Protein 1XKZ (pdb70)

Radius of gyration: 35.28 Å; Cα contacts (8 Å, |Δi|>4): 1956; chains: 4; bounding box: 88×70×101 Å

CATH classification: 3.40.710.10

Secondary structure (DSSP, 8-state):
---PPP-SEEEEE--HHHHTT-EEEEEEEETTTTEEEEESHHHHTSEE--GGGGHHHHHHHHHHTTSS-SS---B-------SSGGGSS-B-HHHHHHTT-HHHHHHHHTTS-HHHHHHHHHHHT-TT---TTSSSTTTTSS--EEHHHHHHHHHHHHH---S-HHHHHHHHHHHEEEE-SSEEEEEEEEEEEETTEEEEEEEEEEEEESS-EEEEEEEEEESS--HHHHHHHHHHHHHHHT--/-----PPP-SEEEEE--HHHHTT-EEEEEEEETTTTEEEEESHHHHT-EE--GGGGHHHHHHHHHHTTSS-SS---B-------SSGGGSS-B-HHHHHHTT-HHHHHHHHTTS-HHHHHHHHHHHT-TT---TTSSSTTSSSS--EEHHHHHHHHHHHHHSS-SS-HHHHHHHHHHHEEEE-SSEEEEEEEEEEEETTEEEEEEEEEEEEESS-EEEEEEEEEESS--HHHHHHHHHHHHHHTT--/-------S-PEEE--HHHHTT-EEEEEEEETTTTEEEEESHHHHTSEE--GGGGHHHHHHHHHHTTSS-SS---B---SPPPSSGGGSS-B-HHHHHHTT-HHHHHHHHTTS-HHHHHHHHHHHT-TT---TTSSSTTSSSS--EEHHHHHHHHHHHHHS--SS-HHHHHHHHHHHEEEE-SSEEEEEEEEEEEETTEEEEEEEEEEEEESS-EEEEEEEEEESS--HHHHHHHHHHHHHHTTSSS--/---PPP-SEEEEE--HHHHTT-EEEEEEEETTTTEEEEESTTGGGSEE--GGGGHHHHHHHHHHTTSS-SS---B---SPPPSSGGGSS-B-HHHHHHTT-HHHHHHHHTTS-HHHHHHHHHHHT-TT---TTSSSTTSSSS--EEHHHHHHHHHHHHH---S-HHHHHHHHHHHEEEE-SSEEEEEEEEEEEETTEEEEEEEEEEEEESS-EEEEEEEEEESS--HHHHHHHHHHHHHHTT--

InterPro domains:
  IPR001460 Penicillin-binding protein, transpeptidase [PF00905] (367-576)
  IPR008756 Peptidase M56 [PF05569] (4-298)
  IPR012338 Beta-lactamase/transpeptidase-like [G3DSA:3.40.710.10] (331-585)
  IPR012338 Beta-lactamase/transpeptidase-like [SSF56601] (346-579)
  IPR052173 Beta-lactam antibiotic response regulator [PTHR34978] (4-324)

Sequence (983 aa):
NYKKPLHNDYQILDKSKIFGSNSGSFVMYSMKKDKYYIYNEKESRKRYSPNSTYKIYLAMFGLDRHIINDENSRMSWNHKHYPFDAWNKEQDLNTAMQNSVNWYFERISDQIPKNYTATQLKQLNYGNKNLGSYKSYWMEDSLKISNLEQVIVFKNMMEQNHFSKKAKNQLSSSLLIKKNEKYELYGKTGTGIVNGKYNNGWFVGYVITNHDKYYFATHLSDGKPSGKNAELISEKILKEMGVLDYNYKKPLHNDYQILDKSKIFGSNSGSFVMYSMKKDKYYIYNEKESRKRYSPNSTYKIYLAMFGLDRHIINDENSRMSWNHKHYPFDAWNKEQDLNTAMQNSVNWYFERISDQIPKNYTATQLKQLNYGNKNLGSYKSYWMEDSLKISNLEQVIVFKNMMEQNNHFSKKAKNQLSSSLLIKKNEKYELYGKTGTGIVNGKYNNGWFVGYVITNHDKYYFATHLSDGKPSGKNAELISEKILKEMGVLNYKKPLHNDYQILDKSKIFGSNSGSFVMYSMKKDKYYIYNEKESRKRYSPNSTYKIYLAMFGLDRHIINDENSRMSWNHKHYPFDAWNKEQDLNTAMQNSVNWYFERISDQIPKNYTATQLKQLNYGNKNLGSYKSYWMEDSLKISNLEQVIVFKNMMEQNNHFSKKAKNQLSSSLLIKKNEKYELYGKTGTGIVNGKYNNGWFVGYVITNHDKYYFATHLSDGKPSGKNAELISEKILKEMGVLNGQNYKKPLHNDYQILDKSKIFGSNSGSFVMYSMKKDKYYIYNEKESRKRYSPNSTYKIYLAMFGLDRHIINDENSRMSWNHKHYPFDAWNKEQDLNTAMQNSVNWYFERISDQIPKNYTATQLKQLNYGNKNLGSYKSYWMEDSLKISNLEQVIVFKNMMEQNHFSKKAKNQLSSSLLIKKNEKYELYGKTGTGIVNGKYNNGWFVGYVITNHDKYYFATHLSDGKPSGKNAELISEKILKEMGVL

B-factor: mean 21.45, std 8.07, range [6.45, 53.07]

Solvent-accessible surface area: 41330 Å² total; per-residue (Å²): 104,39,92,50,90,35,163,56,58,135,81,81,23,116,40,49,97,60,4,49,104,27,44,3,1,0,0,4,11,0,68,78,135,74,62,3,15,12,30,56,60,86,25,1,60,31,61,61,4,0,3,11,0,0,1,0,0,1,1,0,0,0,21,60,93,80,56,6,45,93,89,93,18,62,24,76,61,93,139,46,161,41,114,116,87,32,28,30,113,70,6,54,2,71,56,0,5,129,57,24,0,34,14,0,0,58,81,0,6,124,84,7,68,51,73,39,1,56,83,24,1,62,84,20,62,0,4,50,107,73,24,50,100,54,75,51,1,4,57,70,72,21,0,86,0,0,1,0,4,0,1,27,4,0,33,56,2,20,65,77,88,97,17,57,86,55,10,33,59,38,0,22,63,8,0,27,59,70,34,53,103,40,31,35,16,20,3,6,37,1,60,4,112,49,122,69,59,120,58,4,0,0,3,1,0,2,4,58,24,115,166,20,53,31,0,0,0,0,3,0,44,46,59,42,5,9,0,75,53,0,51,58,10,0,50,44,0,7,64,67,53,63,6,65,128,186,86,36,88,47,121,42,104,45,57,95,71,134,19,94,26,60,102,31,2,55,98,34,54,3,1,0,0,3,12,0,66,76,124,71,45,5,21,0,35,60,53,85,45,0,33,17,46,55,5,0,5,10,0,0,1,0,0,2,0,0,0,0,10,35,90,135,57,4,60,83,94,91,13,69,20,71,63,90,142,46,156,40,107,118,85,33,34,30,111,74,6,54,2,78,54,0,6,119,54,26,0,32,13,0,0,58,70,0,10,124,81,6,62,104,72,33,1,48,86,11,0,53,77,19,102,0,7,42,104,68,10,37,97,48,72,48,2,5,60,80,67,22,0,75,0,0,2,0,4,0,1,28,1,0,31,35,0,23,62,97,61,24,39,8,26,75,60,7,28,95,34,0,15,64,8,1,20,61,19,36,42,104,50,54,38,20,20,3,7,39,2,62,10,78,54,117,88,58,127,63,11,0,0,3,0,0,8,1,60,21,122,170,18,52,30,1,1,0,0,1,0,36,48,58,44,6,10,0,75,54,0,49,43,6,0,49,117,0,3,62,110,52,65,13,57,104,32,92,48,98,37,172,30,101,82,81,124,22,111,24,58,95,62,3,52,101,31,55,3,0,0,0,3,15,1,64,79,59,90,71,12,33,0,32,57,45,85,42,0,45,30,58,55,3,0,2,10,0,0,1,0,0,0,0,0,0,0,12,37,63,134,28,5,64,39,72,92,14,64,19,79,64,76,143,134,154,42,127,35,91,38,42,30,106,58,6,56,2,70,43,0,5,126,53,25,0,36,13,0,0,56,72,0,8,104,53,0,5,99,86,24,0,49,64,6,0,55,114,18,91,0,1,50,83,71,10,38,82,42,160,52,0,4,52,78,66,24,0,81,0,0,2,0,4,0,1,29,2,1,20,42,2,24,63,99,90,59,99,11,47,39,28,7,24,93,35,0,14,62,8,1,23,67,81,31,27,114,92,17,37,14,18,3,7,39,1,60,5,73,52,118,85,60,124,54,4,0,0,3,1,0,8,0,54,10,95,86,22,53,23,0,1,0,0,1,0,34,89,49,45,4,9,0,66,40,0,49,119,12,0,41,38,0,0,56,111,51,20,3,21,105,23,116,106,40,88,52,119,38,113,44,88,96,82,93,20,110,26,58,96,56,4,56,103,26,54,1,1,0,0,4,11,0,65,79,134,68,28,5,23,2,32,58,62,87,42,0,40,26,70,57,10,0,5,11,0,0,1,0,0,1,0,0,0,0,12,39,111,152,53,5,67,57,83,94,14,52,18,76,65,88,143,46,157,42,102,114,83,35,30,30,117,115,4,57,1,68,55,0,5,128,54,26,0,34,13,0,0,56,76,0,9,126,93,6,65,103,121,33,0,46,83,12,0,54,80,22,95,0,7,50,101,68,11,36,70,45,154,49,1,3,59,81,66,24,0,91,0,0,1,0,5,0,1,26,4,1,29,38,4,23,69,130,80,112,12,59,50,28,9,27,88,30,0,13,60,8,0,22,58,67,35,42,107,52,25,36,2,20,3,7,38,2,60,10,118,55,120,70,63,112,70,10,0,0,1,0,0,8,0,57,22,116,164,21,54,29,1,1,0,0,0,0,39,47,57,45,4,9,0,64,40,0,36,114,12,0,45,41,0,0,54,108,52,66,12,56

Nearest PDB structures (foldseek):
  1xa1-assembly2_B  TM=1.000E+00  e=5.204E-51  Staphylococcus aureus
  3uy6-assembly2_B  TM=9.996E-01  e=7.225E-50  Staphylococcus aureus
  3q7v-assembly2_B  TM=9.997E-01  e=5.857E-49  Staphylococcus aureus
  1xa7-assembly2_B  TM=9.936E-01  e=1.064E-46  Staphylococcus aureus
  8exs-assembly1_A  TM=9.750E-01  e=1.433E-44  Staphylococcus aureus

Foldseek 3Di:
DADDDDPFAEAEDALVVLCDLFDAWKWKAWPVRRYIYIYPVPRLRDKFQPALQCLLVLLLVCDLVVVAHDVGQKDADPQDDDPDPLLRGIDGLQSCQVVVNPVSSLVSQVVDDPVVLLVVCVVLVQAPSFCDPVHSCSARHGGIHGQNSLQSSVCCDLPPDPGDPSSSVVSQVSQWDDDDPFKTWGWGWHWHDDPRATAKIKIWTWMDGPPTIMTMMIITGDRRRHPVSRVVSVVVVCVVVVVD/DDWADDDDPFAEAEDALCVLCPQFDWKKWKAWPVRRYIYIYPVVRLGGKFQPALLCLLVLLLVCDLVPVAAPVGQKDAAPQDDDPDPLLRGIDGLLSCQVVVNVVSSQVSQVVDDPVVLLVVCVVLVQAPSFCDVVHSCSARHGGIHGQNSLQVSVCCVQPPPDDRDPRSSVVSQVSQWDDDDQFKTWGWGWHWHDDPRATAKIKIWTWMDGPVTIMTMMIITGDDRRYSVSSVVSVVVVCVVVVND/DADDDDPAPAAEDALCVLCPLFDAKKWKAWPVVRHIYIYPVVRLRDKFQPALQCLLVLLLVCDLVPVAHDVGQKDAAPQDDDPDPLLRGIDGLLSCQVVVNPVSSQVSLVPDDPVVLLVVCVVLVQAPSFCDVVHSCRARHGGIHGQNSLQVSVCCVQPDPDPRDPRSSVVSQVSQWDDDDLFKTWGWGWHWHADPRATAKIKIWTWMDGPPIIMTMMIITGDDRRYSVSRVVSVVVVCVVVPVRVSD/DADDDDPDAEEEDALCVLCDLFDWKKWKAWPVRRYIYIYPVVRLFDKFQPQLQCLLVLLLQCDVVVVAHPVFQKDAAPQDDDPDPLLRGIDGLQSCQVVVNVVSSQVSLVPDDPVVLLVVCVVLVQAPSFCDVVHSCSARHGGIHGQNSLQVSVCCVQPPDPGDPRSSVVSQVSQFDDDDPFKTWGWGWGWHADPRATAKIKIWTWMDGPPTIMTMMIITGDDRRYSVSRVVSVVVVCVVVPND

Organism: Staphylococcus aureus (NCBI:txid1280)

Structure (mmCIF, N/CA/C/O backbone):
data_1XKZ
#
_entry.id   1XKZ
#
_cell.length_a   59.205
_cell.length_b   109.791
_cell.length_c   91.605
_cell.angle_alpha   90.00
_cell.angle_beta   106.13
_cell.angle_gamma   90.00
#
_symmetry.space_group_name_H-M   'P 1 21 1'
#
loop_
_entity.id
_entity.type
_entity.pdbx_description
1 polymer 'Regulatory protein blaR1'
2 non-polymer 'ACYLATED CEFTAZIDIME'
3 non-polymer 'SULFATE ION'
4 non-polymer '4-(2-HYDROXYETHYL)-1-PIPERAZINE ETHANESULFONIC ACID'
5 water water
#
loop_
_atom_site.group_PDB
_atom_site.id
_atom_site.type_symbol
_atom_site.label_atom_id
_atom_site.label_alt_id
_atom_site.label_comp_id
_atom_site.label_asym_id
_atom_site.label_entity_id
_atom_site.label_seq_id
_atom_site.pdbx_PDB_ins_code
_atom_site.Cartn_x
_atom_site.Cartn_y
_atom_site.Cartn_z
_atom_site.occupancy
_atom_site.B_iso_or_equiv
_atom_site.auth_seq_id
_atom_site.auth_comp_id
_atom_site.auth_asym_id
_atom_site.auth_atom_id
_atom_site.pdbx_PDB_model_num
ATOM 1 N N . ASN A 1 8 ? -17.598 8.259 -55.813 1.00 41.13 338 ASN A N 1
ATOM 2 C CA . ASN A 1 8 ? -16.291 8.161 -56.546 1.00 40.17 338 ASN A CA 1
ATOM 3 C C . ASN A 1 8 ? -15.147 9.042 -55.984 1.00 39.34 338 ASN A C 1
ATOM 4 O O . ASN A 1 8 ? -15.383 10.129 -55.437 1.00 39.88 338 ASN A O 1
ATOM 6 N N . TYR A 1 9 ? -13.921 8.498 -56.056 1.00 37.25 339 TYR A N 1
ATOM 7 C CA . TYR A 1 9 ? -12.681 9.152 -55.628 1.00 34.18 339 TYR A CA 1
ATOM 8 C C . TYR A 1 9 ? -12.075 9.812 -56.880 1.00 34.05 339 TYR A C 1
ATOM 9 O O . TYR A 1 9 ? -11.754 9.115 -57.863 1.00 33.32 339 TYR A O 1
ATOM 18 N N . LYS A 1 10 ? -11.870 11.128 -56.828 1.00 34.19 340 LYS A N 1
ATOM 19 C CA . LYS A 1 10 ? -11.341 11.830 -57.993 1.00 34.49 340 LYS A CA 1
ATOM 20 C C . LYS A 1 10 ? -9.919 12.389 -57.948 1.00 34.68 340 LYS A C 1
ATOM 21 O O . LYS A 1 10 ? -9.355 12.657 -59.016 1.00 35.42 340 LYS A O 1
ATOM 23 N N . LYS A 1 11 ? -9.325 12.515 -56.755 1.00 33.79 341 LYS A N 1
ATOM 24 C CA . LYS A 1 11 ? -7.956 13.032 -56.600 1.00 33.14 341 LYS A CA 1
ATOM 25 C C . LYS A 1 11 ? -6.922 12.308 -57.468 1.00 33.85 341 LYS A C 1
ATOM 26 O O . LYS A 1 11 ? -6.888 11.068 -57.525 1.00 33.58 341 LYS A O 1
ATOM 28 N N . PRO A 1 12 ? -6.104 13.076 -58.230 1.00 32.43 342 PRO A N 1
ATOM 29 C CA . PRO A 1 12 ? -5.090 12.446 -59.081 1.00 31.25 342 PRO A CA 1
ATOM 30 C C . PRO A 1 12 ? -4.035 11.744 -58.297 1.00 28.96 342 PRO A C 1
ATOM 31 O O . PRO A 1 12 ? -3.789 12.089 -57.133 1.00 26.64 342 PRO A O 1
ATOM 35 N N . LEU A 1 13 ? -3.420 10.743 -58.925 1.00 29.42 343 LEU A N 1
ATOM 36 C CA . LEU A 1 13 ? -2.294 10.087 -58.279 1.00 30.21 343 LEU A CA 1
ATOM 37 C C . LEU A 1 13 ? -1.094 11.019 -58.606 1.00 30.92 343 LEU A C 1
ATOM 38 O O . LEU A 1 13 ? -1.050 11.626 -59.692 1.00 33.22 343 LEU A O 1
ATOM 43 N N . HIS A 1 14 ? -0.248 11.257 -57.622 1.00 30.89 344 HIS A N 1
ATOM 44 C CA . HIS A 1 14 ? 0.912 12.122 -57.808 1.00 32.66 344 HIS A CA 1
ATOM 45 C C . HIS A 1 14 ? 2.169 11.277 -57.716 1.00 31.82 344 HIS A C 1
ATOM 46 O O . HIS A 1 14 ? 3.207 11.734 -57.285 1.00 33.02 344 HIS A O 1
ATOM 53 N N . ASN A 1 15 ? 2.040 10.013 -58.118 1.00 31.38 345 ASN A N 1
ATOM 54 C CA . ASN A 1 15 ? 3.142 9.051 -58.097 1.00 30.05 345 ASN A CA 1
ATOM 55 C C . ASN A 1 15 ? 3.184 8.251 -59.389 1.00 29.13 345 ASN A C 1
ATOM 56 O O . ASN A 1 15 ? 2.213 8.235 -60.188 1.00 28.10 345 ASN A O 1
ATOM 61 N N . ASP A 1 16 ? 4.295 7.530 -59.571 1.00 26.78 346 ASP A N 1
ATOM 62 C CA . ASP A 1 16 ? 4.464 6.647 -60.716 1.00 27.05 346 ASP A CA 1
ATOM 63 C C . ASP A 1 16 ? 3.466 5.512 -60.554 1.00 26.83 346 ASP A C 1
ATOM 64 O O . ASP A 1 16 ? 3.062 5.172 -59.409 1.00 25.54 346 ASP A O 1
ATOM 66 N N . TYR A 1 17 ? 3.000 4.989 -61.679 1.00 25.45 347 TYR A N 1
ATOM 67 C CA . TYR A 1 17 ? 2.053 3.893 -61.638 1.00 26.31 347 TYR A CA 1
ATOM 68 C C . TYR A 1 17 ? 2.087 3.057 -62.874 1.00 25.59 347 TYR A C 1
ATOM 69 O O . TYR A 1 17 ? 2.459 3.541 -63.942 1.00 26.27 347 TYR A O 1
ATOM 78 N N . GLN A 1 18 ? 1.707 1.798 -62.722 1.00 24.59 348 GLN A N 1
ATOM 79 C CA . GLN A 1 18 ? 1.601 0.894 -63.838 1.00 25.18 348 GLN A CA 1
ATOM 80 C C . GLN A 1 18 ? 0.186 0.376 -63.917 1.00 25.68 348 GLN A C 1
ATOM 81 O O . GLN A 1 18 ? -0.375 -0.087 -62.922 1.00 24.09 348 GLN A O 1
ATOM 87 N N . ILE A 1 19 ? -0.409 0.444 -65.101 1.00 25.20 349 ILE A N 1
ATOM 88 C CA . ILE A 1 19 ? -1.755 -0.070 -65.291 1.00 26.41 349 ILE A CA 1
ATOM 89 C C . ILE A 1 19 ? -1.618 -1.529 -65.673 1.00 26.13 349 ILE A C 1
ATOM 90 O O . ILE A 1 19 ? -0.820 -1.871 -66.570 1.00 26.90 349 ILE A O 1
ATOM 92 N N . LEU A 1 20 ? -2.321 -2.408 -64.935 1.00 25.53 350 LEU A N 1
ATOM 93 C CA . LEU A 1 20 ? -2.285 -3.857 -65.156 1.00 25.17 350 LEU A CA 1
ATOM 94 C C . LEU A 1 20 ? -3.540 -4.437 -65.758 1.00 26.25 350 LEU A C 1
ATOM 95 O O . LEU A 1 20 ? -4.629 -3.844 -65.680 1.00 27.16 350 LEU A O 1
ATOM 100 N N . ASP A 1 21 ? -3.394 -5.608 -66.352 1.00 28.01 351 ASP A N 1
ATOM 101 C CA . ASP A 1 21 ? -4.535 -6.337 -66.850 1.00 29.05 351 ASP A CA 1
ATOM 102 C C . ASP A 1 21 ? -4.510 -7.709 -66.160 1.00 28.74 351 ASP A C 1
ATOM 103 O O . ASP A 1 21 ? -3.902 -8.678 -66.637 1.00 27.74 351 ASP A O 1
ATOM 108 N N . LYS A 1 22 ? -5.250 -7.810 -65.049 1.00 28.47 352 LYS A N 1
ATOM 109 C CA . LYS A 1 22 ? -5.309 -9.069 -64.303 1.00 28.35 352 LYS A CA 1
ATOM 110 C C . LYS A 1 22 ? -6.689 -9.697 -64.512 1.00 29.20 352 LYS A C 1
ATOM 111 O O . LYS A 1 22 ? -7.107 -10.562 -63.736 1.00 29.70 352 LYS A O 1
ATOM 117 N N . SER A 1 23 ? -7.297 -9.365 -65.656 1.00 30.51 353 SER A N 1
ATOM 118 C CA . SER A 1 23 ? -8.639 -9.809 -66.053 1.00 31.82 353 SER A CA 1
ATOM 119 C C . SER A 1 23 ? -8.840 -11.277 -66.004 1.00 32.08 353 SER A C 1
ATOM 120 O O . SER A 1 23 ? -9.889 -11.731 -65.536 1.00 34.24 353 SER A O 1
ATOM 122 N N . LYS A 1 24 ? -7.819 -12.024 -66.416 1.00 32.29 354 LYS A N 1
ATOM 123 C CA . LYS A 1 24 ? -7.869 -13.472 -66.421 1.00 33.01 354 LYS A CA 1
ATOM 124 C C . LYS A 1 24 ? -7.978 -14.075 -65.030 1.00 32.98 354 LYS A C 1
ATOM 125 O O . LYS A 1 24 ? -8.762 -15.010 -64.822 1.00 34.14 354 LYS A O 1
ATOM 127 N N . ILE A 1 25 ? -7.224 -13.533 -64.068 1.00 31.72 355 ILE A N 1
ATOM 128 C CA . ILE A 1 25 ? -7.278 -14.048 -62.689 1.00 29.46 355 ILE A CA 1
ATOM 129 C C . ILE A 1 25 ? -8.656 -13.840 -62.060 1.00 28.93 355 ILE A C 1
ATOM 130 O O . ILE A 1 25 ? -9.169 -14.740 -61.351 1.00 29.89 355 ILE A O 1
ATOM 135 N N . PHE A 1 26 ? -9.229 -12.666 -62.317 1.00 29.81 356 PHE A N 1
ATOM 136 C CA . PHE A 1 26 ? -10.545 -12.287 -61.815 1.00 32.09 356 PHE A CA 1
ATOM 137 C C . PHE A 1 26 ? -11.591 -13.242 -62.386 1.00 34.74 356 PHE A C 1
ATOM 138 O O . PHE A 1 26 ? -12.395 -13.805 -61.632 1.00 34.65 356 PHE A O 1
ATOM 146 N N . GLY A 1 27 ? -11.411 -13.565 -63.674 1.00 35.44 357 GLY A N 1
ATOM 147 C CA . GLY A 1 27 ? -12.286 -14.491 -64.378 1.00 37.22 357 GLY A CA 1
ATOM 148 C C . GLY A 1 27 ? -13.741 -14.112 -64.328 1.00 38.16 357 GLY A C 1
ATOM 149 O O . GLY A 1 27 ? -14.090 -12.960 -64.635 1.00 38.29 357 GLY A O 1
ATOM 150 N N . SER A 1 28 ? -14.542 -15.048 -63.790 1.00 40.05 358 SER A N 1
ATOM 151 C CA . SER A 1 28 ? -15.996 -14.918 -63.626 1.00 41.57 358 SER A CA 1
ATOM 152 C C . SER A 1 28 ? -16.379 -13.727 -62.749 1.00 42.12 358 SER A C 1
ATOM 153 O O . SER A 1 28 ? -17.435 -13.111 -62.930 1.00 43.65 358 SER A O 1
ATOM 155 N N . ASN A 1 29 ? -15.460 -13.348 -61.863 1.00 42.15 359 ASN A N 1
ATOM 156 C CA . ASN A 1 29 ? -15.659 -12.211 -60.964 1.00 41.18 359 ASN A CA 1
ATOM 157 C C . ASN A 1 29 ? -15.208 -10.892 -61.568 1.00 40.03 359 ASN A C 1
ATOM 158 O O . ASN A 1 29 ? -14.368 -10.864 -62.484 1.00 42.52 359 ASN A O 1
ATOM 163 N N . SER A 1 30 ? -15.732 -9.803 -61.027 1.00 37.23 360 SER A N 1
ATOM 164 C CA . SER A 1 30 ? -15.406 -8.469 -61.494 1.00 35.50 360 SER A CA 1
ATOM 165 C C . SER A 1 30 ? -15.013 -7.568 -60.335 1.00 34.29 360 SER A C 1
ATOM 166 O O . SER A 1 30 ? -15.463 -7.787 -59.213 1.00 33.52 360 SER A O 1
ATOM 168 N N . GLY A 1 31 ? -14.194 -6.555 -60.615 1.00 32.65 361 GLY A N 1
ATOM 169 C CA . GLY A 1 31 ? -13.781 -5.593 -59.591 1.00 30.96 361 GLY A CA 1
ATOM 170 C C . GLY A 1 31 ? -12.438 -4.969 -59.914 1.00 31.24 361 GLY A C 1
ATOM 171 O O . GLY A 1 31 ? -12.091 -4.849 -61.105 1.00 30.04 361 GLY A O 1
ATOM 172 N N . SER A 1 32 ? -11.622 -4.717 -58.887 1.00 27.88 362 SER A N 1
ATOM 173 C CA . SER A 1 32 ? -10.321 -4.091 -59.091 1.00 25.71 362 SER A CA 1
ATOM 174 C C . SER A 1 32 ? -9.233 -4.543 -58.128 1.00 25.01 362 SER A C 1
ATOM 175 O O . SER A 1 32 ? -9.544 -5.174 -57.128 1.00 23.21 362 SER A O 1
ATOM 178 N N . PHE A 1 33 ? -7.981 -4.203 -58.466 1.00 21.61 363 PHE A N 1
ATOM 179 C CA . PHE A 1 33 ? -6.785 -4.509 -57.650 1.00 20.55 363 PHE A CA 1
ATOM 180 C C . PHE A 1 33 ? -5.826 -3.324 -57.649 1.00 20.35 363 PHE A C 1
ATOM 181 O O . PHE A 1 33 ? -5.512 -2.760 -58.713 1.00 20.63 363 PHE A O 1
ATOM 189 N N . VAL A 1 34 ? -5.311 -2.986 -56.464 1.00 18.67 364 VAL A N 1
ATOM 190 C CA . VAL A 1 34 ? -4.357 -1.904 -56.318 1.00 16.87 364 VAL A CA 1
ATOM 191 C C . VAL A 1 34 ? -3.191 -2.346 -55.408 1.00 18.52 364 VAL A C 1
ATOM 192 O O . VAL A 1 34 ? -3.434 -3.017 -54.392 1.00 17.40 364 VAL A O 1
ATOM 196 N N . MET A 1 35 ? -1.958 -2.081 -55.830 1.00 16.64 365 MET A N 1
ATOM 197 C CA . MET A 1 35 ? -0.793 -2.387 -54.982 1.00 17.96 365 MET A CA 1
ATOM 198 C C . MET A 1 35 ? 0.109 -1.164 -54.959 1.00 20.25 365 MET A C 1
ATOM 199 O O . MET A 1 35 ? 0.105 -0.376 -55.913 1.00 18.56 365 MET A O 1
ATOM 204 N N . TYR A 1 36 ? 0.843 -1.015 -53.857 1.00 18.16 366 TYR A N 1
ATOM 205 C CA . TYR A 1 36 ? 1.801 0.054 -53.684 1.00 19.53 366 TYR A CA 1
ATOM 206 C C . TYR A 1 36 ? 3.083 -0.536 -53.153 1.00 19.36 366 TYR A C 1
ATOM 207 O O . TYR A 1 36 ? 3.070 -1.127 -52.093 1.00 19.29 366 TYR A O 1
ATOM 216 N N . SER A 1 37 ? 4.202 -0.208 -53.805 1.00 19.54 367 SER A N 1
ATOM 217 C CA . SER A 1 37 ? 5.503 -0.655 -53.354 1.00 19.73 367 SER A CA 1
ATOM 218 C C . SER A 1 37 ? 6.168 0.458 -52.570 1.00 21.87 367 SER A C 1
ATOM 219 O O . SER A 1 37 ? 6.310 1.580 -53.114 1.00 21.27 367 SER A O 1
ATOM 222 N N . MET A 1 38 ? 6.647 0.166 -51.351 1.00 21.98 368 MET A N 1
ATOM 223 C CA . MET A 1 38 ? 7.321 1.186 -50.520 1.00 25.97 368 MET A CA 1
ATOM 224 C C . MET A 1 38 ? 8.662 1.588 -51.135 1.00 27.28 368 MET A C 1
ATOM 225 O O . MET A 1 38 ? 8.950 2.809 -51.260 1.00 28.17 368 MET A O 1
ATOM 230 N N . LYS A 1 39 ? 9.457 0.590 -51.536 1.00 26.41 369 LYS A N 1
ATOM 231 C CA . LYS A 1 39 ? 10.790 0.871 -52.102 1.00 28.38 369 LYS A CA 1
ATOM 232 C C . LYS A 1 39 ? 10.731 1.558 -53.449 1.00 29.09 369 LYS A C 1
ATOM 233 O O . LYS A 1 39 ? 11.463 2.541 -53.662 1.00 29.15 369 LYS A O 1
ATOM 235 N N . LYS A 1 40 ? 9.876 1.058 -54.346 1.00 29.35 370 LYS A N 1
ATOM 236 C CA . LYS A 1 40 ? 9.726 1.659 -55.671 1.00 29.50 370 LYS A CA 1
ATOM 237 C C . LYS A 1 40 ? 8.850 2.921 -55.708 1.00 30.19 370 LYS A C 1
ATOM 238 O O . LYS A 1 40 ? 8.914 3.652 -56.705 1.00 30.79 370 LYS A O 1
ATOM 244 N N . ASP A 1 41 ? 8.076 3.210 -54.644 1.00 29.90 371 ASP A N 1
ATOM 245 C CA . ASP A 1 41 ? 7.175 4.403 -54.575 1.00 29.16 371 ASP A CA 1
ATOM 246 C C . ASP A 1 41 ? 6.277 4.446 -55.834 1.00 28.79 371 ASP A C 1
ATOM 247 O O . ASP A 1 41 ? 6.090 5.498 -56.500 1.00 28.40 371 ASP A O 1
ATOM 252 N N . LYS A 1 42 ? 5.640 3.305 -56.081 1.00 23.89 372 LYS A N 1
ATOM 253 C CA . LYS A 1 42 ? 4.856 3.078 -57.268 1.00 23.31 372 LYS A CA 1
ATOM 254 C C . LYS A 1 42 ? 3.575 2.294 -57.012 1.00 22.39 372 LYS A C 1
ATOM 255 O O . LYS A 1 42 ? 3.555 1.351 -56.212 1.00 22.25 372 LYS A O 1
ATOM 261 N N . TYR A 1 43 ? 2.537 2.661 -57.747 1.00 20.73 373 TYR A N 1
ATOM 262 C CA . TYR A 1 43 ? 1.268 2.002 -57.684 1.00 20.59 373 TYR A CA 1
ATOM 263 C C . TYR A 1 43 ? 1.120 1.137 -58.905 1.00 21.71 373 TYR A C 1
ATOM 264 O O . TYR A 1 43 ? 1.720 1.391 -59.971 1.00 20.57 373 TYR A O 1
ATOM 273 N N . TYR A 1 44 ? 0.353 0.072 -58.721 1.00 19.23 374 TYR A N 1
ATOM 274 C CA . TYR A 1 44 ? 0.073 -0.894 -59.744 1.00 20.30 374 TYR A CA 1
ATOM 275 C C . TYR A 1 44 ? -1.426 -1.045 -59.636 1.00 21.78 374 TYR A C 1
ATOM 276 O O . TYR A 1 44 ? -1.955 -1.371 -58.551 1.00 21.44 374 TYR A O 1
ATOM 285 N N . ILE A 1 45 ? -2.134 -0.814 -60.749 1.00 21.78 375 ILE A N 1
ATOM 286 C CA . ILE A 1 45 ? -3.588 -0.822 -60.721 1.00 22.95 375 ILE A CA 1
ATOM 287 C C . ILE A 1 45 ? -4.246 -1.606 -61.831 1.00 24.66 375 ILE A C 1
ATOM 288 O O . ILE A 1 45 ? -3.877 -1.469 -63.002 1.00 22.96 375 ILE A O 1
ATOM 293 N N . TYR A 1 46 ? -5.151 -2.507 -61.440 1.00 23.65 376 TYR A N 1
ATOM 294 C CA . TYR A 1 46 ? -5.986 -3.230 -62.392 1.00 24.56 376 TYR A CA 1
ATOM 295 C C . TYR A 1 46 ? -7.396 -2.632 -62.265 1.00 27.33 376 TYR A C 1
ATOM 296 O O . TYR A 1 46 ? -7.953 -2.504 -61.146 1.00 25.45 376 TYR A O 1
ATOM 305 N N . ASN A 1 47 ? -7.977 -2.329 -63.441 1.00 28.61 377 ASN A N 1
ATOM 306 C CA . ASN A 1 47 ? -9.328 -1.753 -63.544 1.00 30.39 377 ASN A CA 1
ATOM 307 C C . ASN A 1 47 ? -9.403 -0.402 -62.812 1.00 30.60 377 ASN A C 1
ATOM 308 O O . ASN A 1 47 ? -10.091 -0.237 -61.782 1.00 29.88 377 ASN A O 1
ATOM 313 N N . GLU A 1 48 ? -8.737 0.583 -63.423 1.00 30.25 378 GLU A N 1
ATOM 314 C CA . GLU A 1 48 ? -8.604 1.956 -62.921 1.00 30.49 378 GLU A CA 1
ATOM 315 C C . GLU A 1 48 ? -9.904 2.683 -62.577 1.00 30.54 378 GLU A C 1
ATOM 316 O O . GLU A 1 48 ? -9.995 3.350 -61.540 1.00 29.57 378 GLU A O 1
ATOM 318 N N . LYS A 1 49 ? -10.911 2.485 -63.435 1.00 31.61 379 LYS A N 1
ATOM 319 C CA . LYS A 1 49 ? -12.214 3.104 -63.263 1.00 31.56 379 LYS A CA 1
ATOM 320 C C . LYS A 1 49 ? -12.897 2.576 -61.985 1.00 31.57 379 LYS A C 1
ATOM 321 O O . LYS A 1 49 ? -13.228 3.363 -61.105 1.00 30.72 379 LYS A O 1
ATOM 323 N N . GLU A 1 50 ? -12.978 1.242 -61.863 1.00 30.57 380 GLU A N 1
ATOM 324 C CA . GLU A 1 50 ? -13.617 0.592 -60.715 1.00 30.14 380 GLU A CA 1
ATOM 325 C C . GLU A 1 50 ? -12.846 0.859 -59.417 1.00 30.31 380 GLU A C 1
ATOM 326 O O . GLU A 1 50 ? -13.454 1.069 -58.365 1.00 30.05 380 GLU A O 1
ATOM 328 N N . SER A 1 51 ? -11.515 0.992 -59.537 1.00 28.60 381 SER A N 1
ATOM 329 C CA . SER A 1 51 ? -10.644 1.242 -58.390 1.00 27.39 381 SER A CA 1
ATOM 330 C C . SER A 1 51 ? -10.940 2.550 -57.705 1.00 25.33 381 SER A C 1
ATOM 331 O O . SER A 1 51 ? -10.622 2.758 -56.535 1.00 24.00 381 SER A O 1
ATOM 334 N N . ARG A 1 52 ? -11.614 3.439 -58.439 1.00 24.59 382 ARG A N 1
ATOM 335 C CA . ARG A 1 52 ? -11.970 4.718 -57.899 1.00 23.33 382 ARG A CA 1
ATOM 336 C C . ARG A 1 52 ? -13.418 4.812 -57.419 1.00 23.96 382 ARG A C 1
ATOM 337 O O . ARG A 1 52 ? -13.762 5.779 -56.763 1.00 23.77 382 ARG A O 1
ATOM 345 N N . LYS A 1 53 ? -14.222 3.782 -57.670 1.00 23.70 383 LYS A N 1
ATOM 346 C CA . LYS A 1 53 ? -15.624 3.789 -57.203 1.00 24.68 383 LYS A CA 1
ATOM 347 C C . LYS A 1 53 ? -15.647 3.530 -55.685 1.00 26.02 383 LYS A C 1
ATOM 348 O O . LYS A 1 53 ? -14.977 2.607 -55.210 1.00 25.36 383 LYS A O 1
ATOM 350 N N . ARG A 1 54 ? -16.413 4.314 -54.938 1.00 26.33 384 ARG A N 1
ATOM 351 C CA . ARG A 1 54 ? -16.503 4.164 -53.472 1.00 26.33 384 ARG A CA 1
ATOM 352 C C . ARG A 1 54 ? -17.587 3.212 -53.001 1.00 25.55 384 ARG A C 1
ATOM 353 O O . ARG A 1 54 ? -18.727 3.249 -53.478 1.00 26.77 384 ARG A O 1
ATOM 361 N N . TYR A 1 55 ? -17.194 2.304 -52.109 1.00 25.51 385 TYR A N 1
ATOM 362 C CA . TYR A 1 55 ? -18.078 1.274 -51.559 1.00 23.53 385 TYR A CA 1
ATOM 363 C C . TYR A 1 55 ? -17.906 1.160 -50.055 1.00 21.79 385 TYR A C 1
ATOM 364 O O . TYR A 1 55 ? -16.870 1.541 -49.507 1.00 19.60 385 TYR A O 1
ATOM 373 N N . SER A 1 56 ? -18.944 0.664 -49.348 1.00 20.04 386 SER A N 1
ATOM 374 C CA . SER A 1 56 ? -18.825 0.467 -47.900 1.00 17.64 386 SER A CA 1
ATOM 375 C C . SER A 1 56 ? -17.619 -0.466 -47.602 1.00 14.95 386 SER A C 1
ATOM 376 O O . SER A 1 56 ? -17.447 -1.463 -48.284 1.00 18.30 386 SER A O 1
ATOM 379 N N . PRO A 1 57 ? -16.829 -0.149 -46.577 1.00 17.56 387 PRO A N 1
ATOM 380 C CA . PRO A 1 57 ? -15.668 -0.955 -46.215 1.00 17.02 387 PRO A CA 1
ATOM 381 C C . PRO A 1 57 ? -16.017 -2.253 -45.482 1.00 16.34 387 PRO A C 1
ATOM 382 O O . PRO A 1 57 ? -15.197 -3.165 -45.429 1.00 16.66 387 PRO A O 1
ATOM 386 N N . ASN A 1 58 ? -17.200 -2.475 -45.091 1.00 16.82 388 ASN A N 1
ATOM 387 C CA . ASN A 1 58 ? -17.796 -3.391 -44.115 1.00 17.37 388 ASN A CA 1
ATOM 388 C C . ASN A 1 58 ? -16.706 -3.865 -43.104 1.00 16.65 388 ASN A C 1
ATOM 389 O O . ASN A 1 58 ? -16.158 -3.064 -42.341 1.00 17.29 388 ASN A O 1
ATOM 394 N N . SER A 1 59 ? -16.335 -5.181 -43.000 1.00 15.36 389 SER A N 1
ATOM 395 C CA . SER A 1 59 ? -15.346 -5.666 -42.008 1.00 15.08 389 SER A CA 1
ATOM 396 C C . SER A 1 59 ? -13.889 -5.106 -42.187 1.00 15.87 389 SER A C 1
ATOM 397 O O . SER A 1 59 ? -13.068 -5.206 -41.270 1.00 17.73 389 SER A O 1
ATOM 400 N N . THR A 1 60 ? -13.522 -4.536 -43.394 1.00 18.20 390 THR A N 1
ATOM 401 C CA . THR A 1 60 ? -12.104 -4.009 -43.484 1.00 16.74 390 THR A CA 1
ATOM 402 C C . THR A 1 60 ? -11.965 -2.768 -42.596 1.00 18.27 390 THR A C 1
ATOM 403 O O . THR A 1 60 ? -10.875 -2.447 -42.103 1.00 18.82 390 THR A O 1
ATOM 407 N N . TYR A 1 61 ? -13.115 -2.245 -42.162 1.00 17.19 391 TYR A N 1
ATOM 408 C CA . TYR A 1 61 ? -13.094 -1.117 -41.197 1.00 19.44 391 TYR A CA 1
ATOM 409 C C . TYR A 1 61 ? -12.683 -1.528 -39.778 1.00 18.87 391 TYR A C 1
ATOM 410 O O . TYR A 1 61 ? -12.306 -0.668 -38.963 1.00 20.20 391 TYR A O 1
ATOM 419 N N . LYS A 1 62 ? -12.661 -2.833 -39.516 1.00 18.57 392 LYS A N 1
ATOM 420 C CA . LYS A 1 62 ? -12.214 -3.388 -38.232 1.00 18.46 392 LYS A CA 1
ATOM 421 C C . LYS A 1 62 ? -10.752 -3.027 -38.010 1.00 19.65 392 LYS A C 1
ATOM 422 O O . LYS A 1 62 ? -10.295 -2.860 -36.866 1.00 18.67 392 LYS A O 1
ATOM 428 N N . ILE A 1 63 ? -10.047 -2.808 -39.121 1.00 19.27 393 ILE A N 1
ATOM 429 C CA . ILE A 1 63 ? -8.636 -2.395 -39.040 1.00 20.49 393 ILE A CA 1
ATOM 430 C C . ILE A 1 63 ? -8.608 -1.048 -38.291 1.00 20.43 393 ILE A C 1
ATOM 431 O O . ILE A 1 63 ? -7.844 -0.882 -37.324 1.00 22.53 393 ILE A O 1
ATOM 436 N N . TYR A 1 64 ? -9.500 -0.147 -38.684 1.00 21.03 394 TYR A N 1
ATOM 437 C CA . TYR A 1 64 ? -9.563 1.199 -38.102 1.00 22.78 394 TYR A CA 1
ATOM 438 C C . TYR A 1 64 ? -10.194 1.265 -36.709 1.00 23.70 394 TYR A C 1
ATOM 439 O O . TYR A 1 64 ? -9.720 1.997 -35.837 1.00 23.31 394 TYR A O 1
ATOM 448 N N . LEU A 1 65 ? -11.187 0.417 -36.457 1.00 24.56 395 LEU A N 1
ATOM 449 C CA . LEU A 1 65 ? -11.805 0.399 -35.124 1.00 24.78 395 LEU A CA 1
ATOM 450 C C . LEU A 1 65 ? -10.808 -0.152 -34.116 1.00 25.34 395 LEU A C 1
ATOM 451 O O . LEU A 1 65 ? -10.782 0.294 -32.976 1.00 25.66 395 LEU A O 1
ATOM 456 N N . ALA A 1 66 ? -9.947 -1.077 -34.551 1.00 25.02 396 ALA A N 1
ATOM 457 C CA . ALA A 1 66 ? -8.936 -1.666 -33.669 1.00 27.39 396 ALA A CA 1
ATOM 458 C C . ALA A 1 66 ? -7.869 -0.597 -33.334 1.00 30.10 396 ALA A C 1
ATOM 459 O O . ALA A 1 66 ? -7.493 -0.450 -32.160 1.00 30.65 396 ALA A O 1
ATOM 461 N N . MET A 1 67 ? -7.468 0.197 -34.339 1.00 30.82 397 MET A N 1
ATOM 462 C CA . MET A 1 67 ? -6.483 1.292 -34.155 1.00 33.11 397 MET A CA 1
ATOM 463 C C . MET A 1 67 ? -7.019 2.319 -33.160 1.00 33.92 397 MET A C 1
ATOM 464 O O . MET A 1 67 ? -6.322 2.706 -32.219 1.00 32.90 397 MET A O 1
ATOM 469 N N . PHE A 1 68 ? -8.283 2.694 -33.375 1.00 34.01 398 PHE A N 1
ATOM 470 C CA . PHE A 1 68 ? -8.998 3.662 -32.554 1.00 34.80 398 PHE A CA 1
ATOM 471 C C . PHE A 1 68 ? -9.149 3.138 -31.155 1.00 35.53 398 PHE A C 1
ATOM 472 O O . PHE A 1 68 ? -8.949 3.892 -30.188 1.00 35.96 398 PHE A O 1
ATOM 480 N N . GLY A 1 69 ? -9.441 1.839 -31.061 1.00 36.18 399 GLY A N 1
ATOM 481 C CA . GLY A 1 69 ? -9.585 1.149 -29.786 1.00 36.95 399 GLY A CA 1
ATOM 482 C C . GLY A 1 69 ? -8.276 1.121 -29.018 1.00 38.28 399 GLY A C 1
ATOM 483 O O . GLY A 1 69 ? -8.256 1.223 -27.782 1.00 38.77 399 GLY A O 1
ATOM 484 N N . LEU A 1 70 ? -7.171 1.007 -29.746 1.00 38.01 400 LEU A N 1
ATOM 485 C CA . LEU A 1 70 ? -5.846 1.005 -29.118 1.00 39.22 400 LEU A CA 1
ATOM 486 C C . LEU A 1 70 ? -5.425 2.443 -28.725 1.00 39.75 400 LEU A C 1
ATOM 487 O O . LEU A 1 70 ? -4.939 2.664 -27.616 1.00 40.23 400 LEU A O 1
ATOM 492 N N . ASP A 1 71 ? -5.754 3.418 -29.573 1.00 41.16 401 ASP A N 1
ATOM 493 C CA . ASP A 1 71 ? -5.428 4.836 -29.342 1.00 42.42 401 ASP A CA 1
ATOM 494 C C . ASP A 1 71 ? -6.129 5.395 -28.102 1.00 43.14 401 ASP A C 1
ATOM 495 O O . ASP A 1 71 ? -5.506 6.093 -27.283 1.00 43.24 401 ASP A O 1
ATOM 500 N N . ARG A 1 72 ? -7.422 5.092 -27.988 1.00 42.93 402 ARG A N 1
ATOM 501 C CA . ARG A 1 72 ? -8.256 5.558 -26.873 1.00 43.99 402 ARG A CA 1
ATOM 502 C C . ARG A 1 72 ? -8.195 4.685 -25.615 1.00 43.08 402 ARG A C 1
ATOM 503 O O . ARG A 1 72 ? -8.917 4.951 -24.646 1.00 44.03 402 ARG A O 1
ATOM 511 N N . HIS A 1 73 ? -7.284 3.702 -25.624 1.00 42.52 403 HIS A N 1
ATOM 512 C CA . HIS A 1 73 ? -7.068 2.722 -24.561 1.00 41.95 403 HIS A CA 1
ATOM 513 C C . HIS A 1 73 ? -8.341 1.966 -24.109 1.00 42.31 403 HIS A C 1
ATOM 514 O O . HIS A 1 73 ? -8.597 1.759 -22.915 1.00 41.61 403 HIS A O 1
ATOM 516 N N . ILE A 1 74 ? -9.154 1.579 -25.098 1.00 42.23 404 ILE A N 1
ATOM 517 C CA . ILE A 1 74 ? -10.390 0.804 -24.881 1.00 41.61 404 ILE A CA 1
ATOM 518 C C . ILE A 1 74 ? -9.927 -0.658 -24.812 1.00 41.16 404 ILE A C 1
ATOM 519 O O . ILE A 1 74 ? -10.444 -1.463 -24.036 1.00 41.24 404 ILE A O 1
ATOM 524 N N . ILE A 1 75 ? -8.909 -0.950 -25.617 1.00 40.68 405 ILE A N 1
ATOM 525 C CA . ILE A 1 75 ? -8.236 -2.249 -25.717 1.00 41.32 405 ILE A CA 1
ATOM 526 C C . ILE A 1 75 ? -6.766 -1.846 -25.473 1.00 41.41 405 ILE A C 1
ATOM 527 O O . ILE A 1 75 ? -6.368 -0.715 -25.818 1.00 41.13 405 ILE A O 1
ATOM 529 N N . ASN A 1 76 ? -5.960 -2.759 -24.929 1.00 41.77 406 ASN A N 1
ATOM 530 C CA . ASN A 1 76 ? -4.561 -2.463 -24.626 1.00 42.53 406 ASN A CA 1
ATOM 531 C C . ASN A 1 76 ? -3.612 -3.626 -24.878 1.00 42.73 406 ASN A C 1
ATOM 532 O O . ASN A 1 76 ? -4.038 -4.746 -25.118 1.00 41.62 406 ASN A O 1
ATOM 534 N N . ASP A 1 77 ? -2.317 -3.334 -24.720 1.00 43.63 407 ASP A N 1
ATOM 535 C CA . ASP A 1 77 ? -1.199 -4.276 -24.878 1.00 44.32 407 ASP A CA 1
ATOM 536 C C . ASP A 1 77 ? -1.319 -5.500 -23.986 1.00 45.05 407 ASP A C 1
ATOM 537 O O . ASP A 1 77 ? -1.205 -6.634 -24.471 1.00 45.60 407 ASP A O 1
ATOM 539 N N . GLU A 1 78 ? -1.582 -5.244 -22.695 1.00 45.51 408 GLU A N 1
ATOM 540 C CA . GLU A 1 78 ? -1.739 -6.273 -21.655 1.00 45.43 408 GLU A CA 1
ATOM 541 C C . GLU A 1 78 ? -3.090 -6.986 -21.785 1.00 45.16 408 GLU A C 1
ATOM 542 O O . GLU A 1 78 ? -3.183 -8.210 -21.589 1.00 45.25 408 GLU A O 1
ATOM 544 N N . ASN A 1 79 ? -4.122 -6.224 -22.151 1.00 44.47 409 ASN A N 1
ATOM 545 C CA . ASN A 1 79 ? -5.440 -6.821 -22.317 1.00 44.02 409 ASN A CA 1
ATOM 546 C C . ASN A 1 79 ? -6.342 -6.302 -23.437 1.00 42.34 409 ASN A C 1
ATOM 547 O O . ASN A 1 79 ? -6.766 -5.138 -23.434 1.00 41.90 409 ASN A O 1
ATOM 552 N N . SER A 1 80 ? -6.631 -7.200 -24.386 1.00 41.01 410 SER A N 1
ATOM 553 C CA . SER A 1 80 ? -7.544 -6.917 -25.509 1.00 40.05 410 SER A CA 1
ATOM 554 C C . SER A 1 80 ? -8.748 -7.874 -25.389 1.00 39.82 410 SER A C 1
ATOM 555 O O . SER A 1 80 ? -9.620 -7.923 -26.280 1.00 39.32 410 SER A O 1
ATOM 558 N N . ARG A 1 81 ? -8.775 -8.637 -24.287 1.00 39.20 411 ARG A N 1
ATOM 559 C CA . ARG A 1 81 ? -9.839 -9.609 -24.012 1.00 38.69 411 ARG A CA 1
ATOM 560 C C . ARG A 1 81 ? -11.201 -8.978 -23.720 1.00 37.96 411 ARG A C 1
ATOM 561 O O . ARG A 1 81 ? -11.301 -7.926 -23.079 1.00 38.56 411 ARG A O 1
ATOM 563 N N . MET A 1 82 ? -12.221 -9.572 -24.335 1.00 37.44 412 MET A N 1
ATOM 564 C CA . MET A 1 82 ? -13.629 -9.198 -24.205 1.00 35.83 412 MET A CA 1
ATOM 565 C C . MET A 1 82 ? -14.467 -10.470 -24.013 1.00 33.77 412 MET A C 1
ATOM 566 O O . MET A 1 82 ? -14.368 -11.426 -24.791 1.00 32.75 412 MET A O 1
ATOM 571 N N . SER A 1 83 ? -15.246 -10.497 -22.927 1.00 32.43 413 SER A N 1
ATOM 572 C CA . SER A 1 83 ? -16.098 -11.636 -22.611 1.00 31.44 413 SER A CA 1
ATOM 573 C C . SER A 1 83 ? -17.327 -11.688 -23.523 1.00 30.31 413 SER A C 1
ATOM 574 O O . SER A 1 83 ? -17.838 -10.659 -23.997 1.00 30.47 413 SER A O 1
ATOM 576 N N . TRP A 1 84 ? -17.729 -12.914 -23.793 1.00 29.98 414 TRP A N 1
ATOM 577 C CA . TRP A 1 84 ? -18.914 -13.224 -24.561 1.00 30.79 414 TRP A CA 1
ATOM 578 C C . TRP A 1 84 ? -20.141 -12.985 -23.643 1.00 31.71 414 TRP A C 1
ATOM 579 O O . TRP A 1 84 ? -20.132 -13.407 -22.468 1.00 32.52 414 TRP A O 1
ATOM 590 N N . ASN A 1 85 ? -21.178 -12.345 -24.190 1.00 31.29 415 ASN A N 1
ATOM 591 C CA . ASN A 1 85 ? -22.419 -12.057 -23.438 1.00 32.03 415 ASN A CA 1
ATOM 592 C C . ASN A 1 85 ? -23.414 -13.247 -23.441 1.00 31.63 415 ASN A C 1
ATOM 593 O O . ASN A 1 85 ? -24.579 -13.106 -23.021 1.00 32.01 415 ASN A O 1
ATOM 598 N N . HIS A 1 86 ? -22.965 -14.379 -23.978 1.00 30.70 416 HIS A N 1
ATOM 599 C CA . HIS A 1 86 ? -23.739 -15.611 -24.112 1.00 31.33 416 HIS A CA 1
ATOM 600 C C . HIS A 1 86 ? -24.824 -15.674 -25.188 1.00 30.32 416 HIS A C 1
ATOM 601 O O . HIS A 1 86 ? -25.467 -16.704 -25.361 1.00 31.60 416 HIS A O 1
ATOM 608 N N . LYS A 1 87 ? -24.972 -14.602 -25.967 1.00 30.05 417 LYS A N 1
ATOM 609 C CA . LYS A 1 87 ? -25.961 -14.567 -27.056 1.00 28.44 417 LYS A CA 1
ATOM 610 C C . LYS A 1 87 ? -25.513 -15.542 -28.162 1.00 27.99 417 LYS A C 1
ATOM 611 O O . LYS A 1 87 ? -24.311 -15.678 -28.425 1.00 27.91 417 LYS A O 1
ATOM 613 N N . HIS A 1 88 ? -26.452 -16.281 -28.753 1.00 24.71 418 HIS A N 1
ATOM 614 C CA . HIS A 1 88 ? -26.093 -17.223 -29.810 1.00 24.82 418 HIS A CA 1
ATOM 615 C C . HIS A 1 88 ? -25.915 -16.489 -31.142 1.00 25.41 418 HIS A C 1
ATOM 616 O O . HIS A 1 88 ? -26.864 -15.848 -31.634 1.00 24.39 418 HIS A O 1
ATOM 623 N N . TYR A 1 89 ? -24.730 -16.661 -31.731 1.00 23.95 419 TYR A N 1
ATOM 624 C CA . TYR A 1 89 ? -24.411 -16.070 -33.019 1.00 25.98 419 TYR A CA 1
ATOM 625 C C . TYR A 1 89 ? -24.399 -17.181 -34.062 1.00 28.87 419 TYR A C 1
ATOM 626 O O . TYR A 1 89 ? -24.237 -18.349 -33.712 1.00 29.30 419 TYR A O 1
ATOM 635 N N . PRO A 1 90 ? -24.636 -16.853 -35.364 1.00 31.33 420 PRO A N 1
ATOM 636 C CA . PRO A 1 90 ? -24.654 -17.868 -36.424 1.00 33.21 420 PRO A CA 1
ATOM 637 C C . PRO A 1 90 ? -23.346 -18.544 -36.737 1.00 33.66 420 PRO A C 1
ATOM 638 O O . PRO A 1 90 ? -23.336 -19.494 -37.532 1.00 34.68 420 PRO A O 1
ATOM 642 N N . PHE A 1 91 ? -22.249 -17.983 -36.213 1.00 33.00 421 PHE A N 1
ATOM 643 C CA . PHE A 1 91 ? -20.915 -18.551 -36.431 1.00 32.83 421 PHE A CA 1
ATOM 644 C C . PHE A 1 91 ? -20.350 -19.043 -35.123 1.00 31.49 421 PHE A C 1
ATOM 645 O O . PHE A 1 91 ? -20.292 -18.302 -34.135 1.00 29.60 421 PHE A O 1
ATOM 653 N N . ASP A 1 92 ? -19.924 -20.302 -35.135 1.00 31.02 422 ASP A N 1
ATOM 654 C CA . ASP A 1 92 ? -19.366 -20.942 -33.949 1.00 29.94 422 ASP A CA 1
ATOM 655 C C . ASP A 1 92 ? -18.197 -20.175 -33.338 1.00 29.03 422 ASP A C 1
ATOM 656 O O . ASP A 1 92 ? -18.146 -20.002 -32.126 1.00 28.31 422 ASP A O 1
ATOM 658 N N . ALA A 1 93 ? -17.341 -19.584 -34.185 1.00 27.09 423 ALA A N 1
ATOM 659 C CA . ALA A 1 93 ? -16.183 -18.843 -33.679 1.00 26.01 423 ALA A CA 1
ATOM 660 C C . ALA A 1 93 ? -16.496 -17.549 -32.933 1.00 25.19 423 ALA A C 1
ATOM 661 O O . ALA A 1 93 ? -15.622 -16.945 -32.325 1.00 25.22 423 ALA A O 1
ATOM 663 N N . TRP A 1 94 ? -17.739 -17.077 -33.052 1.00 23.98 424 TRP A N 1
ATOM 664 C CA . TRP A 1 94 ? -18.140 -15.862 -32.356 1.00 24.05 424 TRP A CA 1
ATOM 665 C C . TRP A 1 94 ? -18.689 -16.146 -30.951 1.00 23.28 424 TRP A C 1
ATOM 666 O O . TRP A 1 94 ? -18.833 -15.221 -30.129 1.00 23.29 424 TRP A O 1
ATOM 677 N N . ASN A 1 95 ? -19.082 -17.397 -30.760 1.00 24.34 425 ASN A N 1
ATOM 678 C CA . ASN A 1 95 ? -19.713 -17.884 -29.517 1.00 25.54 425 ASN A CA 1
ATOM 679 C C . ASN A 1 95 ? -18.730 -18.250 -28.372 1.00 27.45 425 ASN A C 1
ATOM 680 O O . ASN A 1 95 ? -18.876 -19.275 -27.695 1.00 28.13 425 ASN A O 1
ATOM 685 N N . LYS A 1 96 ? -17.807 -17.328 -28.117 1.00 27.65 426 LYS A N 1
ATOM 686 C CA . LYS A 1 96 ? -16.772 -17.449 -27.086 1.00 28.00 426 LYS A CA 1
ATOM 687 C C . LYS A 1 96 ? -16.142 -16.118 -26.801 1.00 28.04 426 LYS A C 1
ATOM 688 O O . LYS A 1 96 ? -16.354 -15.156 -27.539 1.00 27.03 426 LYS A O 1
ATOM 694 N N . GLU A 1 97 ? -15.285 -16.115 -25.774 1.00 26.78 427 GLU A N 1
ATOM 695 C CA . GLU A 1 97 ? -14.509 -14.975 -25.298 1.00 27.13 427 GLU A CA 1
ATOM 696 C C . GLU A 1 97 ? -13.566 -14.620 -26.460 1.00 25.81 427 GLU A C 1
ATOM 697 O O . GLU A 1 97 ? -13.229 -15.490 -27.258 1.00 25.44 427 GLU A O 1
ATOM 699 N N . GLN A 1 98 ? -13.189 -13.352 -26.571 1.00 26.89 428 GLN A N 1
ATOM 700 C CA . GLN A 1 98 ? -12.272 -12.964 -27.651 1.00 27.08 428 GLN A CA 1
ATOM 701 C C . GLN A 1 98 ? -11.180 -12.013 -27.205 1.00 28.36 428 GLN A C 1
ATOM 702 O O . GLN A 1 98 ? -11.345 -11.262 -26.254 1.00 28.67 428 GLN A O 1
ATOM 708 N N . ASP A 1 99 ? -10.117 -11.961 -28.013 1.00 28.46 429 ASP A N 1
ATOM 709 C CA . ASP A 1 99 ? -9.075 -10.963 -27.869 1.00 29.04 429 ASP A CA 1
ATOM 710 C C . ASP A 1 99 ? -8.944 -10.373 -29.288 1.00 28.79 429 ASP A C 1
ATOM 711 O O . ASP A 1 99 ? -9.576 -10.901 -30.229 1.00 27.09 429 ASP A O 1
ATOM 716 N N . LEU A 1 100 ? -8.133 -9.327 -29.446 1.00 27.56 430 LEU A N 1
ATOM 717 C CA . LEU A 1 100 ? -7.954 -8.677 -30.754 1.00 27.37 430 LEU A CA 1
ATOM 718 C C . LEU A 1 100 ? -7.606 -9.645 -31.876 1.00 27.24 430 LEU A C 1
ATOM 719 O O . LEU A 1 100 ? -8.173 -9.534 -32.991 1.00 24.08 430 LEU A O 1
ATOM 724 N N . ASN A 1 101 ? -6.761 -10.630 -31.553 1.00 25.66 431 ASN A N 1
ATOM 725 C CA . ASN A 1 101 ? -6.322 -11.606 -32.534 1.00 26.30 431 ASN A CA 1
ATOM 726 C C . ASN A 1 101 ? -7.381 -12.579 -32.987 1.00 25.83 431 ASN A C 1
ATOM 727 O O . ASN A 1 101 ? -7.495 -12.822 -34.179 1.00 24.70 431 ASN A O 1
ATOM 732 N N . THR A 1 102 ? -8.167 -13.125 -32.047 1.00 24.44 432 THR A N 1
ATOM 733 C CA . THR A 1 102 ? -9.188 -14.093 -32.425 1.00 23.06 432 THR A CA 1
ATOM 734 C C . THR A 1 102 ? -10.338 -13.331 -33.142 1.00 20.93 432 THR A C 1
ATOM 735 O O . THR A 1 102 ? -10.936 -13.865 -34.078 1.00 21.89 432 THR A O 1
ATOM 739 N N . ALA A 1 103 ? -10.608 -12.110 -32.675 1.00 18.94 433 ALA A N 1
ATOM 740 C CA . ALA A 1 103 ? -11.687 -11.248 -33.181 1.00 18.70 433 ALA A CA 1
ATOM 741 C C . ALA A 1 103 ? -11.389 -10.833 -34.616 1.00 18.99 433 ALA A C 1
ATOM 742 O O . ALA A 1 103 ? -12.237 -10.947 -35.492 1.00 16.74 433 ALA A O 1
ATOM 744 N N . MET A 1 104 ? -10.148 -10.419 -34.853 1.00 20.24 434 MET A N 1
ATOM 745 C CA . MET A 1 104 ? -9.752 -10.043 -36.213 1.00 21.25 434 MET A CA 1
ATOM 746 C C . MET A 1 104 ? -9.734 -11.266 -37.156 1.00 21.13 434 MET A C 1
ATOM 747 O O . MET A 1 104 ? -10.333 -11.218 -38.247 1.00 21.56 434 MET A O 1
ATOM 752 N N . GLN A 1 105 ? -9.140 -12.384 -36.716 1.00 21.06 435 GLN A N 1
ATOM 753 C CA . GLN A 1 105 ? -9.052 -13.601 -37.542 1.00 22.49 435 GLN A CA 1
ATOM 754 C C . GLN A 1 105 ? -10.408 -14.175 -37.947 1.00 23.09 435 GLN A C 1
ATOM 755 O O . GLN A 1 105 ? -10.616 -14.625 -39.111 1.00 21.19 435 GLN A O 1
ATOM 761 N N . ASN A 1 106 ? -11.329 -14.174 -36.976 1.00 22.47 436 ASN A N 1
ATOM 762 C CA . ASN A 1 106 ? -12.652 -14.737 -37.233 1.00 22.65 436 ASN A CA 1
ATOM 763 C C . ASN A 1 106 ? -13.743 -13.722 -37.547 1.00 20.96 436 ASN A C 1
ATOM 764 O O . ASN A 1 106 ? -14.913 -14.064 -37.581 1.00 21.74 436 ASN A O 1
ATOM 769 N N . SER A 1 107 ? -13.331 -12.480 -37.808 1.00 20.01 437 SER A N 1
ATOM 770 C CA . SER A 1 107 ? -14.164 -11.334 -38.124 1.00 19.11 437 SER A CA 1
ATOM 771 C C . SER A 1 107 ? -15.392 -11.290 -37.193 1.00 20.41 437 SER A C 1
ATOM 772 O O . SER A 1 107 ? -16.543 -11.329 -37.634 1.00 19.01 437 SER A O 1
ATOM 775 N N . VAL A 1 108 ? -15.111 -11.282 -35.898 1.00 17.65 438 VAL A N 1
ATOM 776 C CA . VAL A 1 108 ? -16.198 -11.269 -34.914 1.00 17.70 438 VAL A CA 1
ATOM 777 C C . VAL A 1 108 ? -16.821 -9.878 -34.786 1.00 17.97 438 VAL A C 1
ATOM 778 O O . VAL A 1 108 ? -16.287 -9.016 -34.110 1.00 20.39 438 VAL A O 1
ATOM 782 N N . ASN A 1 109 ? -17.953 -9.650 -35.475 1.00 16.29 439 ASN A N 1
ATOM 783 C CA . ASN A 1 109 ? -18.589 -8.338 -35.470 1.00 18.04 439 ASN A CA 1
ATOM 784 C C . ASN A 1 109 ? -18.830 -7.723 -34.109 1.00 18.30 439 ASN A C 1
ATOM 785 O O . ASN A 1 109 ? -18.506 -6.537 -33.899 1.00 19.83 439 ASN A O 1
ATOM 790 N N . TRP A 1 110 ? -19.336 -8.536 -33.163 1.00 18.08 440 TRP A N 1
ATOM 791 C CA . TRP A 1 110 ? -19.652 -7.986 -31.836 1.00 20.99 440 TRP A CA 1
ATOM 792 C C . TRP A 1 110 ? -18.526 -7.290 -31.068 1.00 20.56 440 TRP A C 1
ATOM 793 O O . TRP A 1 110 ? -18.762 -6.331 -30.328 1.00 22.30 440 TRP A O 1
ATOM 804 N N . TYR A 1 111 ? -17.309 -7.814 -31.244 1.00 22.37 441 TYR A N 1
ATOM 805 C CA . TYR A 1 111 ? -16.073 -7.272 -30.613 1.00 20.80 441 TYR A CA 1
ATOM 806 C C . TYR A 1 111 ? -15.826 -5.834 -31.061 1.00 22.98 441 TYR A C 1
ATOM 807 O O . TYR A 1 111 ? -15.631 -4.892 -30.225 1.00 22.41 441 TYR A O 1
ATOM 816 N N . PHE A 1 112 ? -15.881 -5.640 -32.377 1.00 21.01 442 PHE A N 1
ATOM 817 C CA . PHE A 1 112 ? -15.637 -4.318 -32.914 1.00 23.85 442 PHE A CA 1
ATOM 818 C C . PHE A 1 112 ? -16.796 -3.365 -32.764 1.00 24.39 442 PHE A C 1
ATOM 819 O O . PHE A 1 112 ? -16.595 -2.162 -32.659 1.00 25.97 442 PHE A O 1
ATOM 827 N N . GLU A 1 113 ? -18.006 -3.902 -32.639 1.00 25.59 443 GLU A N 1
ATOM 828 C CA . GLU A 1 113 ? -19.176 -3.051 -32.426 1.00 26.04 443 GLU A CA 1
ATOM 829 C C . GLU A 1 113 ? -19.082 -2.472 -31.006 1.00 27.12 443 GLU A C 1
ATOM 830 O O . GLU A 1 113 ? -19.364 -1.281 -30.791 1.00 28.76 443 GLU A O 1
ATOM 836 N N . ARG A 1 114 ? -18.576 -3.284 -30.075 1.00 27.95 444 ARG A N 1
ATOM 837 C CA . ARG A 1 114 ? -18.418 -2.876 -28.667 1.00 28.60 444 ARG A CA 1
ATOM 838 C C . ARG A 1 114 ? -17.363 -1.768 -28.526 1.00 29.05 444 ARG A C 1
ATOM 839 O O . ARG A 1 114 ? -17.536 -0.852 -27.722 1.00 27.91 444 ARG A O 1
ATOM 847 N N . ILE A 1 115 ? -16.341 -1.794 -29.394 1.00 28.57 445 ILE A N 1
ATOM 848 C CA . ILE A 1 115 ? -15.314 -0.768 -29.415 1.00 28.52 445 ILE A CA 1
ATOM 849 C C . ILE A 1 115 ? -15.945 0.493 -30.012 1.00 29.89 445 ILE A C 1
ATOM 850 O O . ILE A 1 115 ? -15.809 1.576 -29.444 1.00 30.86 445 ILE A O 1
ATOM 855 N N . SER A 1 116 ? -16.669 0.361 -31.126 1.00 29.83 446 SER A N 1
ATOM 856 C CA . SER A 1 116 ? -17.291 1.524 -31.777 1.00 32.65 446 SER A CA 1
ATOM 857 C C . SER A 1 116 ? -18.242 2.314 -30.864 1.00 34.49 446 SER A C 1
ATOM 858 O O . SER A 1 116 ? -18.249 3.542 -30.888 1.00 36.31 446 SER A O 1
ATOM 861 N N . ASP A 1 117 ? -19.006 1.600 -30.045 1.00 37.42 447 ASP A N 1
ATOM 862 C CA . ASP A 1 117 ? -19.971 2.216 -29.111 1.00 40.18 447 ASP A CA 1
ATOM 863 C C . ASP A 1 117 ? -19.323 3.079 -28.012 1.00 40.67 447 ASP A C 1
ATOM 864 O O . ASP A 1 117 ? -19.981 3.920 -27.396 1.00 41.16 447 ASP A O 1
ATOM 869 N N . GLN A 1 118 ? -18.035 2.866 -27.782 1.00 41.75 448 GLN A N 1
ATOM 870 C CA . GLN A 1 118 ? -17.303 3.615 -26.767 1.00 43.06 448 GLN A CA 1
ATOM 871 C C . GLN A 1 118 ? -16.539 4.815 -27.349 1.00 43.48 448 GLN A C 1
ATOM 872 O O . GLN A 1 118 ? -15.869 5.549 -26.604 1.00 44.70 448 GLN A O 1
ATOM 878 N N . ILE A 1 119 ? -16.673 5.040 -28.665 1.00 42.51 449 ILE A N 1
ATOM 879 C CA . ILE A 1 119 ? -15.981 6.139 -29.360 1.00 41.59 449 ILE A CA 1
ATOM 880 C C . ILE A 1 119 ? -16.956 7.272 -29.705 1.00 41.39 449 ILE A C 1
ATOM 881 O O . ILE A 1 119 ? -17.992 7.019 -30.314 1.00 41.10 449 ILE A O 1
ATOM 886 N N . PRO A 1 120 ? -16.664 8.528 -29.284 1.00 40.38 450 PRO A N 1
ATOM 887 C CA . PRO A 1 120 ? -17.581 9.629 -29.627 1.00 40.13 450 PRO A CA 1
ATOM 888 C C . PRO A 1 120 ? -17.426 10.061 -31.095 1.00 40.27 450 PRO A C 1
ATOM 889 O O . PRO A 1 120 ? -16.306 9.983 -31.649 1.00 39.81 450 PRO A O 1
ATOM 893 N N . LYS A 1 121 ? -18.533 10.506 -31.725 1.00 40.30 451 LYS A N 1
ATOM 894 C CA . LYS A 1 121 ? -18.525 10.953 -33.137 1.00 40.48 451 LYS A CA 1
ATOM 895 C C . LYS A 1 121 ? -17.429 11.959 -33.461 1.00 41.04 451 LYS A C 1
ATOM 896 O O . LYS A 1 121 ? -16.794 11.868 -34.522 1.00 41.41 451 LYS A O 1
ATOM 898 N N . ASN A 1 122 ? -17.133 12.811 -32.467 1.00 41.52 452 ASN A N 1
ATOM 899 C CA . ASN A 1 122 ? -16.125 13.867 -32.527 1.00 41.25 452 ASN A CA 1
ATOM 900 C C . ASN A 1 122 ? -14.739 13.313 -32.869 1.00 41.12 452 ASN A C 1
ATOM 901 O O . ASN A 1 122 ? -14.116 13.768 -33.833 1.00 40.75 452 ASN A O 1
ATOM 903 N N . TYR A 1 123 ? -14.292 12.317 -32.095 1.00 40.80 453 TYR A N 1
ATOM 904 C CA . TYR A 1 123 ? -12.984 11.693 -32.308 1.00 40.71 453 TYR A CA 1
ATOM 905 C C . TYR A 1 123 ? -12.895 11.052 -33.695 1.00 39.85 453 TYR A C 1
ATOM 906 O O . TYR A 1 123 ? -11.917 11.276 -34.413 1.00 39.83 453 TYR A O 1
ATOM 915 N N . THR A 1 124 ? -13.930 10.288 -34.057 1.00 38.41 454 THR A N 1
ATOM 916 C CA . THR A 1 124 ? -13.979 9.597 -35.347 1.00 36.83 454 THR A CA 1
ATOM 917 C C . THR A 1 124 ? -13.934 10.555 -36.527 1.00 37.24 454 THR A C 1
ATOM 918 O O . THR A 1 124 ? -13.131 10.357 -37.443 1.00 35.86 454 THR A O 1
ATOM 922 N N . ALA A 1 125 ? -14.732 11.623 -36.464 1.00 36.90 455 ALA A N 1
ATOM 923 C CA . ALA A 1 125 ? -14.789 12.598 -37.553 1.00 37.25 455 ALA A CA 1
ATOM 924 C C . ALA A 1 125 ? -13.445 13.252 -37.879 1.00 37.49 455 ALA A C 1
ATOM 925 O O . ALA A 1 125 ? -13.183 13.590 -39.054 1.00 37.19 455 ALA A O 1
ATOM 927 N N . THR A 1 126 ? -12.612 13.398 -36.843 1.00 38.74 456 THR A N 1
ATOM 928 C CA . THR A 1 126 ? -11.288 14.027 -36.950 1.00 40.31 456 THR A CA 1
ATOM 929 C C . THR A 1 126 ? -10.242 13.042 -37.454 1.00 41.04 456 THR A C 1
ATOM 930 O O . THR A 1 126 ? -9.342 13.423 -38.219 1.00 41.68 456 THR A O 1
ATOM 934 N N . GLN A 1 127 ? -10.405 11.768 -37.082 1.00 40.73 457 GLN A N 1
ATOM 935 C CA . GLN A 1 127 ? -9.494 10.725 -37.547 1.00 40.76 457 GLN A CA 1
ATOM 936 C C . GLN A 1 127 ? -9.754 10.475 -39.007 1.00 39.41 457 GLN A C 1
ATOM 937 O O . GLN A 1 127 ? -8.822 10.426 -39.791 1.00 39.07 457 GLN A O 1
ATOM 943 N N . LEU A 1 128 ? -11.028 10.428 -39.387 1.00 38.00 458 LEU A N 1
ATOM 944 C CA . LEU A 1 128 ? -11.379 10.194 -40.786 1.00 38.30 458 LEU A CA 1
ATOM 945 C C . LEU A 1 128 ? -10.934 11.319 -41.696 1.00 38.80 458 LEU A C 1
ATOM 946 O O . LEU A 1 128 ? -10.561 11.072 -42.854 1.00 38.93 458 LEU A O 1
ATOM 951 N N . LYS A 1 129 ? -10.944 12.541 -41.146 1.00 39.36 459 LYS A N 1
ATOM 952 C CA . LYS A 1 129 ? -10.494 13.752 -41.846 1.00 39.55 459 LYS A CA 1
ATOM 953 C C . LYS A 1 129 ? -8.959 13.693 -41.966 1.00 39.22 459 LYS A C 1
ATOM 954 O O . LYS A 1 129 ? -8.416 13.953 -43.049 1.00 40.27 459 LYS A O 1
ATOM 956 N N . GLN A 1 130 ? -8.287 13.291 -40.875 1.00 38.87 460 GLN A N 1
ATOM 957 C CA . GLN A 1 130 ? -6.822 13.163 -40.821 1.00 38.20 460 GLN A CA 1
ATOM 958 C C . GLN A 1 130 ? -6.338 12.070 -41.780 1.00 38.41 460 GLN A C 1
ATOM 959 O O . GLN A 1 130 ? -5.349 12.245 -42.514 1.00 38.43 460 GLN A O 1
ATOM 961 N N . LEU A 1 131 ? -7.096 10.979 -41.830 1.00 37.01 461 LEU A N 1
ATOM 962 C CA . LEU A 1 131 ? -6.733 9.842 -42.660 1.00 36.38 461 LEU A CA 1
ATOM 963 C C . LEU A 1 131 ? -7.163 9.915 -44.089 1.00 35.52 461 LEU A C 1
ATOM 964 O O . LEU A 1 131 ? -6.700 9.093 -44.879 1.00 34.48 461 LEU A O 1
ATOM 969 N N . ASN A 1 132 ? -8.005 10.912 -44.431 1.00 32.49 462 ASN A N 1
ATOM 970 C CA . ASN A 1 132 ? -8.591 11.076 -45.774 1.00 31.70 462 ASN A CA 1
ATOM 971 C C . ASN A 1 132 ? -9.420 9.805 -46.113 1.00 29.62 462 ASN A C 1
ATOM 972 O O . ASN A 1 132 ? -9.384 9.272 -47.229 1.00 29.23 462 ASN A O 1
ATOM 974 N N . TYR A 1 133 ? -10.204 9.371 -45.133 1.00 29.21 463 TYR A N 1
ATOM 975 C CA . TYR A 1 133 ? -11.002 8.142 -45.287 1.00 27.88 463 TYR A CA 1
ATOM 976 C C . TYR A 1 133 ? -12.264 8.212 -46.142 1.00 28.33 463 TYR A C 1
ATOM 977 O O . TYR A 1 133 ? -13.371 8.423 -45.621 1.00 29.11 463 TYR A O 1
ATOM 986 N N . GLY A 1 134 ? -12.117 7.895 -47.428 1.00 29.41 464 GLY A N 1
ATOM 987 C CA . GLY A 1 134 ? -13.232 7.875 -48.366 1.00 29.36 464 GLY A CA 1
ATOM 988 C C . GLY A 1 134 ? -14.095 9.117 -48.378 1.00 30.94 464 GLY A C 1
ATOM 989 O O . GLY A 1 134 ? -13.570 10.249 -48.359 1.00 31.45 464 GLY A O 1
ATOM 990 N N . ASN A 1 135 ? -15.409 8.904 -48.328 1.00 30.95 465 ASN A N 1
ATOM 991 C CA . ASN A 1 135 ? -16.363 10.018 -48.282 1.00 31.48 465 ASN A CA 1
ATOM 992 C C . ASN A 1 135 ? -16.528 10.621 -46.889 1.00 31.47 465 ASN A C 1
ATOM 993 O O . ASN A 1 135 ? -17.320 11.551 -46.729 1.00 32.64 465 ASN A O 1
ATOM 998 N N . LYS A 1 136 ? -15.787 10.099 -45.888 1.00 32.37 466 LYS A N 1
ATOM 999 C CA . LYS A 1 136 ? -15.839 10.529 -44.467 1.00 34.21 466 LYS A CA 1
ATOM 1000 C C . LYS A 1 136 ? -17.258 10.658 -43.871 1.00 34.92 466 LYS A C 1
ATOM 1001 O O . LYS A 1 136 ? -17.443 11.291 -42.827 1.00 35.56 466 LYS A O 1
ATOM 1007 N N . ASN A 1 137 ? -18.235 10.054 -44.545 1.00 34.64 467 ASN A N 1
ATOM 1008 C CA . ASN A 1 137 ? -19.645 10.132 -44.161 1.00 35.67 467 ASN A CA 1
ATOM 1009 C C . ASN A 1 137 ? -20.011 9.175 -43.016 1.00 35.96 467 ASN A C 1
ATOM 1010 O O . ASN A 1 137 ? -20.215 7.980 -43.224 1.00 35.73 467 ASN A O 1
ATOM 1015 N N . LEU A 1 138 ? -20.130 9.736 -41.814 1.00 36.08 468 LEU A N 1
ATOM 1016 C CA . LEU A 1 138 ? -20.461 8.950 -40.638 1.00 36.77 468 LEU A CA 1
ATOM 1017 C C . LEU A 1 138 ? -21.979 8.747 -40.428 1.00 37.37 468 LEU A C 1
ATOM 1018 O O . LEU A 1 138 ? -22.382 7.938 -39.603 1.00 37.89 468 LEU A O 1
ATOM 1020 N N . GLY A 1 139 ? -22.802 9.455 -41.211 1.00 38.09 469 GLY A N 1
ATOM 1021 C CA . GLY A 1 139 ? -24.255 9.368 -41.137 1.00 38.80 469 GLY A CA 1
ATOM 1022 C C . GLY A 1 139 ? -24.876 9.484 -39.765 1.00 39.03 469 GLY A C 1
ATOM 1023 O O . GLY A 1 139 ? -24.497 10.358 -38.975 1.00 39.62 469 GLY A O 1
ATOM 1024 N N . SER A 1 140 ? -25.759 8.527 -39.458 1.00 39.07 470 SER A N 1
ATOM 1025 C CA . SER A 1 140 ? -26.472 8.455 -38.172 1.00 38.65 470 SER A CA 1
ATOM 1026 C C . SER A 1 140 ? -25.580 7.960 -37.033 1.00 38.49 470 SER A C 1
ATOM 1027 O O . SER A 1 140 ? -26.020 7.868 -35.880 1.00 38.25 470 SER A O 1
ATOM 1029 N N . TYR A 1 141 ? -24.318 7.657 -37.373 1.00 37.75 471 TYR A N 1
ATOM 1030 C CA . TYR A 1 141 ? -23.296 7.174 -36.434 1.00 36.91 471 TYR A CA 1
ATOM 1031 C C . TYR A 1 141 ? -23.677 5.938 -35.598 1.00 36.95 471 TYR A C 1
ATOM 1032 O O . TYR A 1 141 ? -23.472 5.913 -34.380 1.00 36.62 471 TYR A O 1
ATOM 1041 N N . LYS A 1 142 ? -24.199 4.908 -36.264 1.00 35.87 472 LYS A N 1
ATOM 1042 C CA . LYS A 1 142 ? -24.569 3.667 -35.574 1.00 35.84 472 LYS A CA 1
ATOM 1043 C C . LYS A 1 142 ? -23.623 2.586 -36.121 1.00 35.38 472 LYS A C 1
ATOM 1044 O O . LYS A 1 142 ? -22.470 2.565 -35.692 1.00 37.21 472 LYS A O 1
ATOM 1046 N N . SER A 1 143 ? -24.039 1.732 -37.073 1.00 32.89 473 SER A N 1
ATOM 1047 C CA . SER A 1 143 ? -23.082 0.729 -37.635 1.00 30.29 473 SER A CA 1
ATOM 1048 C C . SER A 1 143 ? -22.808 1.298 -39.026 1.00 28.61 473 SER A C 1
ATOM 1049 O O . SER A 1 143 ? -23.091 0.682 -40.029 1.00 28.34 473 SER A O 1
ATOM 1052 N N . TYR A 1 144 ? -22.281 2.528 -39.042 1.00 27.94 474 TYR A N 1
ATOM 1053 C CA . TYR A 1 144 ? -22.038 3.305 -40.262 1.00 25.99 474 TYR A CA 1
ATOM 1054 C C . TYR A 1 144 ? -21.110 2.675 -41.303 1.00 24.82 474 TYR A C 1
ATOM 1055 O O . TYR A 1 144 ? -21.216 2.963 -42.506 1.00 24.30 474 TYR A O 1
ATOM 1064 N N . TRP A 1 145 ? -20.255 1.775 -40.823 1.00 22.41 475 TRP A N 1
ATOM 1065 C CA . TRP A 1 145 ? -19.312 1.102 -41.719 1.00 23.95 475 TRP A CA 1
ATOM 1066 C C . TRP A 1 145 ? -19.923 -0.153 -42.340 1.00 21.96 475 TRP A C 1
ATOM 1067 O O . TRP A 1 145 ? -19.273 -0.792 -43.168 1.00 19.68 475 TRP A O 1
ATOM 1078 N N . MET A 1 146 ? -21.109 -0.550 -41.856 1.00 21.72 476 MET A N 1
ATOM 1079 C CA . MET A 1 146 ? -21.792 -1.736 -42.369 1.00 22.85 476 MET A CA 1
ATOM 1080 C C . MET A 1 146 ? -22.850 -1.471 -43.445 1.00 23.68 476 MET A C 1
ATOM 1081 O O . MET A 1 146 ? -24.067 -1.466 -43.159 1.00 22.33 476 MET A O 1
ATOM 1086 N N . GLU A 1 147 ? -22.398 -1.455 -44.712 1.00 23.69 477 GLU A N 1
ATOM 1087 C CA . GLU A 1 147 ? -23.254 -1.205 -45.890 1.00 24.91 477 GLU A CA 1
ATOM 1088 C C . GLU A 1 147 ? -24.189 -0.037 -45.636 1.00 25.74 477 GLU A C 1
ATOM 1089 O O . GLU A 1 147 ? -25.416 -0.116 -45.798 1.00 25.89 477 GLU A O 1
ATOM 1095 N N . ASP A 1 148 ? -23.578 1.021 -45.146 1.00 26.26 478 ASP A N 1
ATOM 1096 C CA . ASP A 1 148 ? -24.318 2.204 -44.794 1.00 27.91 478 ASP A CA 1
ATOM 1097 C C . ASP A 1 148 ? -23.772 3.452 -45.464 1.00 28.31 478 ASP A C 1
ATOM 1098 O O . ASP A 1 148 ? -23.557 3.439 -46.694 1.00 29.44 478 ASP A O 1
ATOM 1103 N N . SER A 1 149 ? -23.552 4.497 -44.664 1.00 26.70 479 SER A N 1
ATOM 1104 C CA . SER A 1 149 ? -23.117 5.818 -45.126 1.00 28.05 479 SER A CA 1
ATOM 1105 C C . SER A 1 149 ? -21.667 5.953 -45.578 1.00 27.91 479 SER A C 1
ATOM 1106 O O . SER A 1 149 ? -21.416 6.588 -46.626 1.00 25.74 479 SER A O 1
ATOM 1109 N N . LEU A 1 150 ? -20.753 5.342 -44.805 1.00 25.67 480 LEU A N 1
ATOM 1110 C CA . LEU A 1 150 ? -19.307 5.396 -45.061 1.00 25.20 480 LEU A CA 1
ATOM 1111 C C . LEU A 1 150 ? -18.872 4.544 -46.257 1.00 25.07 480 LEU A C 1
ATOM 1112 O O . LEU A 1 150 ? -19.239 3.345 -46.390 1.00 22.50 480 LEU A O 1
ATOM 1117 N N . LYS A 1 151 ? -18.185 5.196 -47.203 1.00 23.16 481 LYS A N 1
ATOM 1118 C CA . LYS A 1 151 ? -17.749 4.527 -48.400 1.00 24.45 481 LYS A CA 1
ATOM 1119 C C . LYS A 1 151 ? -16.316 4.898 -48.737 1.00 23.40 481 LYS A C 1
ATOM 1120 O O . LYS A 1 151 ? -15.895 6.025 -48.480 1.00 25.21 481 LYS A O 1
ATOM 1126 N N . ILE A 1 152 ? -15.577 3.940 -49.290 1.00 23.67 482 ILE A N 1
ATOM 1127 C CA . ILE A 1 152 ? -14.183 4.145 -49.656 1.00 22.16 482 ILE A CA 1
ATOM 1128 C C . ILE A 1 152 ? -13.849 3.365 -50.918 1.00 22.41 482 ILE A C 1
ATOM 1129 O O . ILE A 1 152 ? -14.497 2.375 -51.246 1.00 22.31 482 ILE A O 1
ATOM 1134 N N . SER A 1 153 ? -12.941 3.902 -51.744 1.00 20.81 483 SER A N 1
ATOM 1135 C CA . SER A 1 153 ? -12.599 3.208 -52.961 1.00 19.40 483 SER A CA 1
ATOM 1136 C C . SER A 1 153 ? -11.442 2.254 -52.694 1.00 18.72 483 SER A C 1
ATOM 1137 O O . SER A 1 153 ? -10.775 2.405 -51.706 1.00 18.61 483 SER A O 1
ATOM 1140 N N . ASN A 1 154 ? -11.229 1.334 -53.616 1.00 20.00 484 ASN A N 1
ATOM 1141 C CA . ASN A 1 154 ? -10.156 0.333 -53.505 1.00 18.92 484 ASN A CA 1
ATOM 1142 C C . ASN A 1 154 ? -8.804 1.037 -53.557 1.00 20.37 484 ASN A C 1
ATOM 1143 O O . ASN A 1 154 ? -7.892 0.779 -52.731 1.00 20.54 484 ASN A O 1
ATOM 1148 N N . LEU A 1 155 ? -8.707 2.042 -54.444 1.00 20.33 485 LEU A N 1
ATOM 1149 C CA . LEU A 1 155 ? -7.468 2.851 -54.500 1.00 21.22 485 LEU A CA 1
ATOM 1150 C C . LEU A 1 155 ? -7.221 3.517 -53.142 1.00 19.54 485 LEU A C 1
ATOM 1151 O O . LEU A 1 155 ? -6.144 3.481 -52.608 1.00 20.50 485 LEU A O 1
ATOM 1156 N N . GLU A 1 156 ? -8.256 4.099 -52.551 1.00 20.56 486 GLU A N 1
ATOM 1157 C CA . GLU A 1 156 ? -8.130 4.709 -51.268 1.00 20.39 486 GLU A CA 1
ATOM 1158 C C . GLU A 1 156 ? -7.793 3.749 -50.119 1.00 21.00 486 GLU A C 1
ATOM 1159 O O . GLU A 1 156 ? -7.178 4.153 -49.156 1.00 19.76 486 GLU A O 1
ATOM 1165 N N . GLN A 1 157 ? -8.262 2.497 -50.188 1.00 21.16 487 GLN A N 1
ATOM 1166 C CA . GLN A 1 157 ? -7.941 1.546 -49.114 1.00 20.67 487 GLN A CA 1
ATOM 1167 C C . GLN A 1 157 ? -6.423 1.368 -49.002 1.00 21.69 487 GLN A C 1
ATOM 1168 O O . GLN A 1 157 ? -5.887 1.319 -47.904 1.00 22.94 487 GLN A O 1
ATOM 1174 N N . VAL A 1 158 ? -5.729 1.421 -50.144 1.00 21.41 488 VAL A N 1
ATOM 1175 C CA . VAL A 1 158 ? -4.275 1.277 -50.136 1.00 20.24 488 VAL A CA 1
ATOM 1176 C C . VAL A 1 158 ? -3.611 2.566 -49.672 1.00 22.33 488 VAL A C 1
ATOM 1177 O O . VAL A 1 158 ? -2.825 2.552 -48.754 1.00 20.27 488 VAL A O 1
ATOM 1181 N N . ILE A 1 159 ? -3.979 3.688 -50.291 1.00 22.83 489 ILE A N 1
ATOM 1182 C CA . ILE A 1 159 ? -3.381 4.973 -49.909 1.00 24.05 489 ILE A CA 1
ATOM 1183 C C . ILE A 1 159 ? -3.587 5.237 -48.429 1.00 22.77 489 ILE A C 1
ATOM 1184 O O . ILE A 1 159 ? -2.612 5.451 -47.729 1.00 23.51 489 ILE A O 1
ATOM 1189 N N . VAL A 1 160 ? -4.835 5.116 -47.932 1.00 22.89 490 VAL A N 1
ATOM 1190 C CA . VAL A 1 160 ? -5.132 5.389 -46.518 1.00 23.15 490 VAL A CA 1
ATOM 1191 C C . VAL A 1 160 ? -4.398 4.463 -45.519 1.00 22.83 490 VAL A C 1
ATOM 1192 O O . VAL A 1 160 ? -3.871 4.920 -44.525 1.00 20.96 490 VAL A O 1
ATOM 1196 N N . PHE A 1 161 ? -4.367 3.162 -45.791 1.00 22.47 491 PHE A N 1
ATOM 1197 C CA . PHE A 1 161 ? -3.716 2.188 -44.896 1.00 21.64 491 PHE A CA 1
ATOM 1198 C C . PHE A 1 161 ? -2.196 2.427 -44.879 1.00 22.18 491 PHE A C 1
ATOM 1199 O O . PHE A 1 161 ? -1.595 2.480 -43.812 1.00 22.47 491 PHE A O 1
ATOM 1207 N N . LYS A 1 162 ? -1.600 2.537 -46.061 1.00 21.85 492 LYS A N 1
ATOM 1208 C CA . LYS A 1 162 ? -0.146 2.816 -46.165 1.00 23.62 492 LYS A CA 1
ATOM 1209 C C . LYS A 1 162 ? 0.198 4.080 -45.367 1.00 24.90 492 LYS A C 1
ATOM 1210 O O . LYS A 1 162 ? 1.123 4.083 -44.548 1.00 23.60 492 LYS A O 1
ATOM 1216 N N . ASN A 1 163 ? -0.605 5.127 -45.567 1.00 26.87 493 ASN A N 1
ATOM 1217 C CA . ASN A 1 163 ? -0.347 6.381 -44.876 1.00 27.57 493 ASN A CA 1
ATOM 1218 C C . ASN A 1 163 ? -0.510 6.227 -43.397 1.00 28.50 493 ASN A C 1
ATOM 1219 O O . ASN A 1 163 ? 0.389 6.595 -42.651 1.00 28.50 493 ASN A O 1
ATOM 1224 N N . MET A 1 164 ? -1.568 5.525 -42.980 1.00 27.80 494 MET A N 1
ATOM 1225 C CA . MET A 1 164 ? -1.814 5.325 -41.563 1.00 27.84 494 MET A CA 1
ATOM 1226 C C . MET A 1 164 ? -0.677 4.610 -40.887 1.00 27.00 494 MET A C 1
ATOM 1227 O O . MET A 1 164 ? -0.241 5.049 -39.838 1.00 27.61 494 MET A O 1
ATOM 1232 N N . MET A 1 165 ? -0.162 3.541 -41.509 1.00 26.91 495 MET A N 1
ATOM 1233 C CA . MET A 1 165 ? 0.921 2.770 -40.929 1.00 26.43 495 MET A CA 1
ATOM 1234 C C . MET A 1 165 ? 2.295 3.391 -41.142 1.00 28.16 495 MET A C 1
ATOM 1235 O O . MET A 1 165 ? 3.114 3.307 -40.274 1.00 29.03 495 MET A O 1
ATOM 1240 N N . GLU A 1 166 ? 2.518 4.015 -42.294 1.00 29.23 496 GLU A N 1
ATOM 1241 C CA . GLU A 1 166 ? 3.850 4.537 -42.624 1.00 31.55 496 GLU A CA 1
ATOM 1242 C C . GLU A 1 166 ? 4.175 6.007 -42.377 1.00 32.60 496 GLU A C 1
ATOM 1243 O O . GLU A 1 166 ? 5.355 6.331 -42.190 1.00 32.26 496 GLU A O 1
ATOM 1249 N N . GLN A 1 167 ? 3.159 6.875 -42.372 1.00 32.58 497 GLN A N 1
ATOM 1250 C CA . GLN A 1 167 ? 3.358 8.320 -42.143 1.00 34.01 497 GLN A CA 1
ATOM 1251 C C . GLN A 1 167 ? 3.226 8.723 -40.674 1.00 35.32 497 GLN A C 1
ATOM 1252 O O . GLN A 1 167 ? 3.263 7.862 -39.767 1.00 37.62 497 GLN A O 1
ATOM 1254 N N . ASN A 1 169 ? 2.286 10.382 -37.795 1.00 44.99 499 ASN A N 1
ATOM 1255 C CA . ASN A 1 169 ? 0.961 10.071 -37.275 1.00 45.36 499 ASN A CA 1
ATOM 1256 C C . ASN A 1 169 ? 0.908 10.151 -35.731 1.00 45.30 499 ASN A C 1
ATOM 1257 O O . ASN A 1 169 ? 1.943 10.033 -35.053 1.00 45.92 499 ASN A O 1
ATOM 1259 N N . HIS A 1 170 ? -0.307 10.346 -35.196 1.00 45.14 500 HIS A N 1
ATOM 1260 C CA . HIS A 1 170 ? -0.575 10.411 -33.741 1.00 44.62 500 HIS A CA 1
ATOM 1261 C C . HIS A 1 170 ? -0.700 9.014 -33.134 1.00 44.11 500 HIS A C 1
ATOM 1262 O O . HIS A 1 170 ? -0.791 8.870 -31.906 1.00 44.20 500 HIS A O 1
ATOM 1264 N N . PHE A 1 171 ? -0.727 7.990 -33.993 1.00 43.38 501 PHE A N 1
ATOM 1265 C CA . PHE A 1 171 ? -0.831 6.599 -33.534 1.00 42.35 501 PHE A CA 1
ATOM 1266 C C . PHE A 1 171 ? 0.526 6.067 -33.154 1.00 42.48 501 PHE A C 1
ATOM 1267 O O . PHE A 1 171 ? 1.523 6.240 -33.874 1.00 42.62 501 PHE A O 1
ATOM 1275 N N . SER A 1 172 ? 0.521 5.374 -32.027 1.00 42.02 502 SER A N 1
ATOM 1276 C CA . SER A 1 172 ? 1.670 4.745 -31.420 1.00 42.40 502 SER A CA 1
ATOM 1277 C C . SER A 1 172 ? 2.286 3.642 -32.249 1.00 42.68 502 SER A C 1
ATOM 1278 O O . SER A 1 172 ? 1.575 2.917 -32.950 1.00 42.19 502 SER A O 1
ATOM 1281 N N . LYS A 1 173 ? 3.601 3.466 -32.095 1.00 42.32 503 LYS A N 1
ATOM 1282 C CA . LYS A 1 173 ? 4.332 2.396 -32.766 1.00 41.96 503 LYS A CA 1
ATOM 1283 C C . LYS A 1 173 ? 3.863 1.072 -32.150 1.00 41.48 503 LYS A C 1
ATOM 1284 O O . LYS A 1 173 ? 3.623 0.099 -32.867 1.00 41.69 503 LYS A O 1
ATOM 1286 N N . LYS A 1 174 ? 3.606 1.090 -30.835 1.00 41.23 504 LYS A N 1
ATOM 1287 C CA . LYS A 1 174 ? 3.153 -0.104 -30.101 1.00 39.74 504 LYS A CA 1
ATOM 1288 C C . LYS A 1 174 ? 1.734 -0.512 -30.492 1.00 38.56 504 LYS A C 1
ATOM 1289 O O . LYS A 1 174 ? 1.426 -1.696 -30.528 1.00 39.34 504 LYS A O 1
ATOM 1291 N N . ALA A 1 175 ? 0.900 0.470 -30.828 1.00 37.61 505 ALA A N 1
ATOM 1292 C CA . ALA A 1 175 ? -0.471 0.214 -31.288 1.00 36.79 505 ALA A CA 1
ATOM 1293 C C . ALA A 1 175 ? -0.406 -0.375 -32.722 1.00 35.58 505 ALA A C 1
ATOM 1294 O O . ALA A 1 175 ? -1.111 -1.353 -33.034 1.00 34.79 505 ALA A O 1
ATOM 1296 N N . LYS A 1 176 ? 0.428 0.227 -33.580 1.00 33.97 506 LYS A N 1
ATOM 1297 C CA . LYS A 1 176 ? 0.614 -0.250 -34.973 1.00 32.01 506 LYS A CA 1
ATOM 1298 C C . LYS A 1 176 ? 1.123 -1.679 -35.014 1.00 31.51 506 LYS A C 1
ATOM 1299 O O . LYS A 1 176 ? 0.642 -2.490 -35.818 1.00 30.85 506 LYS A O 1
ATOM 1305 N N . ASN A 1 177 ? 2.023 -2.020 -34.087 1.00 29.77 507 ASN A N 1
ATOM 1306 C CA . ASN A 1 177 ? 2.568 -3.366 -33.989 1.00 28.54 507 ASN A CA 1
ATOM 1307 C C . ASN A 1 177 ? 1.532 -4.363 -33.481 1.00 28.36 507 ASN A C 1
ATOM 1308 O O . ASN A 1 177 ? 1.505 -5.503 -33.934 1.00 27.97 507 ASN A O 1
ATOM 1310 N N . GLN A 1 178 ? 0.674 -3.929 -32.560 1.00 27.61 508 GLN A N 1
ATOM 1311 C CA . GLN A 1 178 ? -0.361 -4.807 -32.029 1.00 28.30 508 GLN A CA 1
ATOM 1312 C C . GLN A 1 178 ? -1.420 -5.091 -33.117 1.00 26.47 508 GLN A C 1
ATOM 1313 O O . GLN A 1 178 ? -1.829 -6.219 -33.284 1.00 25.40 508 GLN A O 1
ATOM 1319 N N . LEU A 1 179 ? -1.764 -4.064 -33.884 1.00 25.48 509 LEU A N 1
ATOM 1320 C CA . LEU A 1 179 ? -2.737 -4.185 -34.977 1.00 24.33 509 LEU A CA 1
ATOM 1321 C C . LEU A 1 179 ? -2.123 -5.131 -36.031 1.00 23.64 509 LEU A C 1
ATOM 1322 O O . LEU A 1 179 ? -2.784 -6.062 -36.496 1.00 23.00 509 LEU A O 1
ATOM 1327 N N . SER A 1 180 ? -0.827 -4.936 -36.319 1.00 23.55 510 SER A N 1
ATOM 1328 C CA . SER A 1 180 ? -0.131 -5.771 -37.279 1.00 23.97 510 SER A CA 1
ATOM 1329 C C . SER A 1 180 ? -0.121 -7.220 -36.918 1.00 22.82 510 SER A C 1
ATOM 1330 O O . SER A 1 180 ? -0.405 -8.061 -37.757 1.00 24.00 510 SER A O 1
ATOM 1333 N N . SER A 1 181 ? 0.099 -7.527 -35.638 1.00 23.10 511 SER A N 1
ATOM 1334 C CA . SER A 1 181 ? 0.141 -8.921 -35.212 1.00 23.56 511 SER A CA 1
ATOM 1335 C C . SER A 1 181 ? -1.229 -9.623 -35.417 1.00 21.00 511 SER A C 1
ATOM 1336 O O . SER A 1 181 ? -1.268 -10.782 -35.792 1.00 21.80 511 SER A O 1
ATOM 1339 N N . SER A 1 182 ? -2.304 -8.855 -35.238 1.00 20.97 512 SER A N 1
ATOM 1340 C CA . SER A 1 182 ? -3.678 -9.363 -35.388 1.00 20.46 512 SER A CA 1
ATOM 1341 C C . SER A 1 182 ? -4.043 -9.649 -36.850 1.00 19.70 512 SER A C 1
ATOM 1342 O O . SER A 1 182 ? -4.917 -10.482 -37.121 1.00 18.46 512 SER A O 1
ATOM 1345 N N . LEU A 1 183 ? -3.360 -8.959 -37.760 1.00 18.67 513 LEU A N 1
ATOM 1346 C CA . LEU A 1 183 ? -3.613 -9.127 -39.205 1.00 17.97 513 LEU A CA 1
ATOM 1347 C C . LEU A 1 183 ? -2.767 -10.179 -39.941 1.00 18.44 513 LEU A C 1
ATOM 1348 O O . LEU A 1 183 ? -3.043 -10.483 -41.138 1.00 16.18 513 LEU A O 1
ATOM 1353 N N . LEU A 1 184 ? -1.715 -10.711 -39.283 1.00 16.62 514 LEU A N 1
ATOM 1354 C CA . LEU A 1 184 ? -0.868 -11.737 -39.917 1.00 17.51 514 LEU A CA 1
ATOM 1355 C C . LEU A 1 184 ? -1.621 -13.024 -40.319 1.00 17.82 514 LEU A C 1
ATOM 1356 O O . LEU A 1 184 ? -2.302 -13.662 -39.490 1.00 18.07 514 LEU A O 1
ATOM 1361 N N . ILE A 1 185 ? -1.520 -13.383 -41.604 1.00 15.89 515 ILE A N 1
ATOM 1362 C CA . ILE A 1 185 ? -2.206 -14.542 -42.147 1.00 17.93 515 ILE A CA 1
ATOM 1363 C C . ILE A 1 185 ? -1.264 -15.664 -42.533 1.00 18.97 515 ILE A C 1
ATOM 1364 O O . ILE A 1 185 ? -1.522 -16.873 -42.273 1.00 18.37 515 ILE A O 1
ATOM 1369 N N . LYS A 1 186 ? -0.201 -15.281 -43.226 1.00 17.44 516 LYS A N 1
ATOM 1370 C CA . LYS A 1 186 ? 0.757 -16.239 -43.699 1.00 19.23 516 LYS A CA 1
ATOM 1371 C C . LYS A 1 186 ? 2.190 -15.792 -43.503 1.00 19.27 516 LYS A C 1
ATOM 1372 O O . LYS A 1 186 ? 2.502 -14.602 -43.576 1.00 17.89 516 LYS A O 1
ATOM 1378 N N . LYS A 1 187 ? 3.058 -16.731 -43.126 1.00 17.92 517 LYS A N 1
ATOM 1379 C CA . LYS A 1 187 ? 4.462 -16.410 -42.992 1.00 18.24 517 LYS A CA 1
ATOM 1380 C C . LYS A 1 187 ? 5.236 -17.616 -43.428 1.00 17.63 517 LYS A C 1
ATOM 1381 O O . LYS A 1 187 ? 4.851 -18.762 -43.110 1.00 17.57 517 LYS A O 1
ATOM 1387 N N . ASN A 1 188 ? 6.225 -17.358 -44.281 1.00 17.78 518 ASN A N 1
ATOM 1388 C CA . ASN A 1 188 ? 7.142 -18.386 -44.725 1.00 19.10 518 ASN A CA 1
ATOM 1389 C C . ASN A 1 188 ? 8.531 -17.801 -44.879 1.00 19.64 518 ASN A C 1
ATOM 1390 O O . ASN A 1 188 ? 8.778 -16.677 -44.430 1.00 21.38 518 ASN A O 1
ATOM 1395 N N . GLU A 1 189 ? 9.443 -18.548 -45.502 1.00 21.18 519 GLU A N 1
ATOM 1396 C CA . GLU A 1 189 ? 10.845 -18.111 -45.694 1.00 24.08 519 GLU A CA 1
ATOM 1397 C C . GLU A 1 189 ? 10.982 -16.832 -46.500 1.00 24.80 519 GLU A C 1
ATOM 1398 O O . GLU A 1 189 ? 11.898 -16.047 -46.301 1.00 27.07 519 GLU A O 1
ATOM 1400 N N . LYS A 1 190 ? 10.033 -16.663 -47.401 1.00 23.74 520 LYS A N 1
ATOM 1401 C CA . LYS A 1 190 ? 10.004 -15.562 -48.385 1.00 23.38 520 LYS A CA 1
ATOM 1402 C C . LYS A 1 190 ? 9.197 -14.328 -48.027 1.00 22.70 520 LYS A C 1
ATOM 1403 O O . LYS A 1 190 ? 9.531 -13.220 -48.461 1.00 22.61 520 LYS A O 1
ATOM 1405 N N . TYR A 1 191 ? 8.128 -14.511 -47.253 1.00 20.27 521 TYR A N 1
ATOM 1406 C CA . TYR A 1 191 ? 7.293 -13.362 -46.950 1.00 18.33 521 TYR A CA 1
ATOM 1407 C C . TYR A 1 191 ? 6.384 -13.518 -45.758 1.00 17.54 521 TYR A C 1
ATOM 1408 O O . TYR A 1 191 ? 6.089 -14.655 -45.332 1.00 19.04 521 TYR A O 1
ATOM 1417 N N . GLU A 1 192 ? 5.823 -12.382 -45.342 1.00 15.99 522 GLU A N 1
ATOM 1418 C CA . GLU A 1 192 ? 4.778 -12.341 -44.293 1.00 16.17 522 GLU A CA 1
ATOM 1419 C C . GLU A 1 192 ? 3.595 -11.626 -44.991 1.00 16.71 522 GLU A C 1
ATOM 1420 O O . GLU A 1 192 ? 3.771 -10.490 -45.500 1.00 17.79 522 GLU A O 1
ATOM 1426 N N . LEU A 1 193 ? 2.414 -12.244 -44.959 1.00 14.73 523 LEU A N 1
ATOM 1427 C CA . LEU A 1 193 ? 1.213 -11.661 -45.577 1.00 14.65 523 LEU A CA 1
ATOM 1428 C C . LEU A 1 193 ? 0.243 -11.258 -44.463 1.00 15.51 523 LEU A C 1
ATOM 1429 O O . LEU A 1 193 ? -0.108 -12.064 -43.608 1.00 15.24 523 LEU A O 1
ATOM 1434 N N . TYR A 1 194 ? -0.226 -10.012 -44.518 1.00 15.25 524 TYR A N 1
ATOM 1435 C CA . TYR A 1 194 ? -1.146 -9.483 -43.496 1.00 16.36 524 TYR A CA 1
ATOM 1436 C C . TYR A 1 194 ? -2.372 -8.989 -44.245 1.00 16.41 524 TYR A C 1
ATOM 1437 O O . TYR A 1 194 ? -2.274 -8.645 -45.435 1.00 15.79 524 TYR A O 1
ATOM 1446 N N . GLY A 1 195 ? -3.535 -9.081 -43.613 1.00 17.27 525 GLY A N 1
ATOM 1447 C CA . GLY A 1 195 ? -4.704 -8.615 -44.307 1.00 16.73 525 GLY A CA 1
ATOM 1448 C C . GLY A 1 195 ? -5.986 -8.850 -43.593 1.00 15.62 525 GLY A C 1
ATOM 1449 O O . GLY A 1 195 ? -6.030 -9.561 -42.615 1.00 15.02 525 GLY A O 1
ATOM 1450 N N . LYS A 1 196 ? -7.047 -8.251 -44.121 1.00 13.94 526 LYS A N 1
ATOM 1451 C CA . LYS A 1 196 ? -8.373 -8.405 -43.517 1.00 12.53 526 LYS A CA 1
ATOM 1452 C C . LYS A 1 196 ? -9.417 -8.524 -44.633 1.00 13.69 526 LYS A C 1
ATOM 1453 O O . LYS A 1 196 ? -9.429 -7.710 -45.530 1.00 14.20 526 LYS A O 1
ATOM 1459 N N . THR A 1 197 ? -10.262 -9.557 -44.543 1.00 12.38 527 THR A N 1
ATOM 1460 C CA . THR A 1 197 ? -11.368 -9.686 -45.502 1.00 13.20 527 THR A CA 1
ATOM 1461 C C . THR A 1 197 ? -12.589 -8.824 -45.112 1.00 13.78 527 THR A C 1
ATOM 1462 O O . THR A 1 197 ? -12.791 -8.420 -43.959 1.00 13.97 527 THR A O 1
ATOM 1466 N N . GLY A 1 198 ? -13.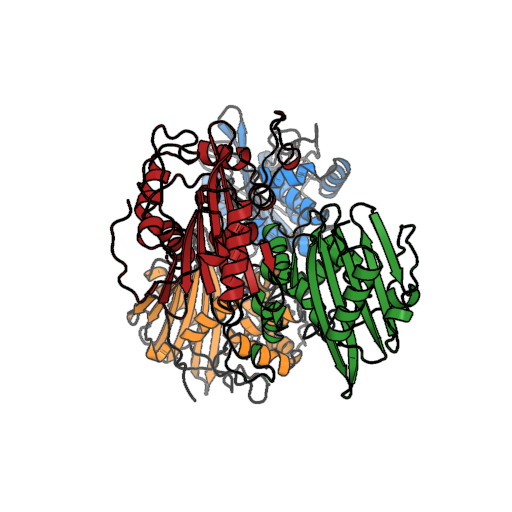479 -8.637 -46.096 1.00 14.75 528 GLY A N 1
ATOM 1467 C CA . GLY A 1 198 ? -14.726 -7.938 -45.875 1.00 16.71 528 GLY A CA 1
ATOM 1468 C C . GLY A 1 198 ? -15.755 -8.567 -46.831 1.00 16.38 528 GLY A C 1
ATOM 1469 O O . GLY A 1 198 ? -15.417 -8.901 -47.977 1.00 15.86 528 GLY A O 1
ATOM 1470 N N . THR A 1 199 ? -16.958 -8.814 -46.320 1.00 15.60 529 THR A N 1
ATOM 1471 C CA . THR A 1 199 ? -18.037 -9.405 -47.133 1.00 19.11 529 THR A CA 1
ATOM 1472 C C . THR A 1 199 ? -19.329 -8.726 -46.777 1.00 20.03 529 THR A C 1
ATOM 1473 O O . THR A 1 199 ? -19.701 -8.700 -45.610 1.00 19.53 529 THR A O 1
ATOM 1477 N N . GLY A 1 200 ? -20.050 -8.231 -47.802 1.00 21.61 530 GLY A N 1
ATOM 1478 C CA . GLY A 1 200 ? -21.332 -7.588 -47.575 1.00 23.39 530 GLY A CA 1
ATOM 1479 C C . GLY A 1 200 ? -22.450 -8.384 -48.243 1.00 24.15 530 GLY A C 1
ATOM 1480 O O . GLY A 1 200 ? -22.179 -9.152 -49.179 1.00 24.43 530 GLY A O 1
ATOM 1481 N N . ILE A 1 201 ? -23.637 -8.386 -47.634 1.00 26.11 531 ILE A N 1
ATOM 1482 C CA . ILE A 1 201 ? -24.777 -9.092 -48.251 1.00 29.58 531 ILE A CA 1
ATOM 1483 C C . ILE A 1 201 ? -26.009 -8.186 -48.209 1.00 31.05 531 ILE A C 1
ATOM 1484 O O . ILE A 1 201 ? -26.342 -7.569 -47.184 1.00 30.16 531 ILE A O 1
ATOM 1489 N N . VAL A 1 202 ? -26.667 -8.109 -49.361 1.00 34.02 532 VAL A N 1
ATOM 1490 C CA . VAL A 1 202 ? -27.840 -7.282 -49.532 1.00 36.62 532 VAL A CA 1
ATOM 1491 C C . VAL A 1 202 ? -28.768 -8.071 -50.467 1.00 38.46 532 VAL A C 1
ATOM 1492 O O . VAL A 1 202 ? -28.289 -8.808 -51.362 1.00 39.06 532 VAL A O 1
ATOM 1494 N N . ASN A 1 203 ? -30.083 -7.991 -50.198 1.00 39.81 533 ASN A N 1
ATOM 1495 C CA . ASN A 1 203 ? -31.136 -8.715 -50.955 1.00 40.58 533 ASN A CA 1
ATOM 1496 C C . ASN A 1 203 ? -30.804 -10.211 -51.181 1.00 41.15 533 ASN A C 1
ATOM 1497 O O . ASN A 1 203 ? -31.116 -10.790 -52.230 1.00 42.10 533 ASN A O 1
ATOM 1499 N N . GLY A 1 204 ? -30.056 -10.778 -50.226 1.00 40.60 534 GLY A N 1
ATOM 1500 C CA . GLY A 1 204 ? -29.676 -12.178 -50.263 1.00 39.59 534 GLY A CA 1
ATOM 1501 C C . GLY A 1 204 ? -28.474 -12.528 -51.117 1.00 39.99 534 GLY A C 1
ATOM 1502 O O . GLY A 1 204 ? -28.028 -13.681 -51.103 1.00 40.72 534 GLY A O 1
ATOM 1503 N N . LYS A 1 205 ? -27.869 -11.529 -51.755 1.00 38.94 535 LYS A N 1
ATOM 1504 C CA . LYS A 1 205 ? -26.717 -11.782 -52.627 1.00 38.47 535 LYS A CA 1
ATOM 1505 C C . LYS A 1 205 ? -25.429 -11.085 -52.163 1.00 37.44 535 LYS A C 1
ATOM 1506 O O . LYS A 1 205 ? -25.486 -9.950 -51.693 1.00 37.82 535 LYS A O 1
ATOM 1508 N N . TYR A 1 206 ? -24.276 -11.747 -52.334 1.00 37.46 536 TYR A N 1
ATOM 1509 C CA . TYR A 1 206 ? -22.974 -11.139 -51.987 1.00 37.55 536 TYR A CA 1
ATOM 1510 C C . TYR A 1 206 ? -22.875 -9.947 -52.931 1.00 36.46 536 TYR A C 1
ATOM 1511 O O . TYR A 1 206 ? -23.090 -10.108 -54.142 1.00 36.90 536 TYR A O 1
ATOM 1520 N N . ASN A 1 207 ? -22.572 -8.765 -52.402 1.00 34.61 537 ASN A N 1
ATOM 1521 C CA . ASN A 1 207 ? -22.531 -7.576 -53.249 1.00 33.37 537 ASN A CA 1
ATOM 1522 C C . ASN A 1 207 ? -21.274 -6.694 -53.154 1.00 31.40 537 ASN A C 1
ATOM 1523 O O . ASN A 1 207 ? -21.067 -5.812 -53.995 1.00 30.63 537 ASN A O 1
ATOM 1528 N N . ASN A 1 208 ? -20.387 -6.997 -52.195 1.00 28.95 538 ASN A N 1
ATOM 1529 C CA . ASN A 1 208 ? -19.250 -6.126 -51.916 1.00 25.10 538 ASN A CA 1
ATOM 1530 C C . ASN A 1 208 ? -18.200 -6.914 -51.135 1.00 24.17 538 ASN A C 1
ATOM 1531 O O . ASN A 1 208 ? -18.304 -7.018 -49.918 1.00 24.75 538 ASN A O 1
ATOM 1536 N N . GLY A 1 209 ? -17.181 -7.388 -51.846 1.00 21.82 539 GLY A N 1
ATOM 1537 C CA . GLY A 1 209 ? -16.100 -8.182 -51.256 1.00 18.32 539 GLY A CA 1
ATOM 1538 C C . GLY A 1 209 ? -14.766 -7.461 -51.196 1.00 18.22 539 GLY A C 1
ATOM 1539 O O . GLY A 1 209 ? -14.425 -6.715 -52.115 1.00 18.05 539 GLY A O 1
ATOM 1540 N N . TRP A 1 210 ? -14.002 -7.671 -50.129 1.00 15.63 540 TRP A N 1
ATOM 1541 C CA . TRP A 1 210 ? -12.715 -6.988 -49.975 1.00 15.04 540 TRP A CA 1
ATOM 1542 C C . TRP A 1 210 ? -11.636 -7.851 -49.348 1.00 15.30 540 TRP A C 1
ATOM 1543 O O . TRP A 1 210 ? -11.907 -8.861 -48.665 1.00 14.34 540 TRP A O 1
ATOM 1554 N N . PHE A 1 211 ? -10.414 -7.554 -49.757 1.00 13.22 541 PHE A N 1
ATOM 1555 C CA . PHE A 1 211 ? -9.273 -8.108 -49.036 1.00 12.70 541 PHE A CA 1
ATOM 1556 C C . PHE A 1 211 ? -8.273 -6.956 -49.088 1.00 13.79 541 PHE A C 1
ATOM 1557 O O . PHE A 1 211 ? -7.776 -6.639 -50.176 1.00 15.87 541 PHE A O 1
ATOM 1565 N N . VAL A 1 212 ? -7.931 -6.416 -47.908 1.00 14.34 542 VAL A N 1
ATOM 1566 C CA . VAL A 1 212 ? -7.000 -5.298 -47.769 1.00 13.18 542 VAL A CA 1
ATOM 1567 C C . VAL A 1 212 ? -5.841 -5.725 -46.880 1.00 14.00 542 VAL A C 1
ATOM 1568 O O . VAL A 1 212 ? -6.060 -6.298 -45.782 1.00 13.27 542 VAL A O 1
ATOM 1572 N N . GLY A 1 213 ? -4.611 -5.465 -47.325 1.00 13.47 543 GLY A N 1
ATOM 1573 C CA . GLY A 1 213 ? -3.504 -5.858 -46.484 1.00 13.62 543 GLY A CA 1
ATOM 1574 C C . GLY A 1 213 ? -2.162 -5.341 -46.977 1.00 16.26 543 GLY A C 1
ATOM 1575 O O . GLY A 1 213 ? -2.095 -4.297 -47.673 1.00 14.99 543 GLY A O 1
ATOM 1576 N N . TYR A 1 214 ? -1.111 -6.035 -46.532 1.00 14.84 544 TYR A N 1
ATOM 1577 C CA . TYR A 1 214 ? 0.257 -5.721 -46.924 1.00 15.90 544 TYR A CA 1
ATOM 1578 C C . TYR A 1 214 ? 1.099 -6.950 -46.872 1.00 15.35 544 TYR A C 1
ATOM 1579 O O . TYR A 1 214 ? 0.748 -7.900 -46.167 1.00 14.58 544 TYR A O 1
ATOM 1588 N N . VAL A 1 215 ? 2.178 -6.941 -47.668 1.00 14.36 545 VAL A N 1
ATOM 1589 C CA . VAL A 1 215 ? 3.124 -8.059 -47.690 1.00 16.76 545 VAL A CA 1
ATOM 1590 C C . VAL A 1 215 ? 4.511 -7.507 -47.391 1.00 18.57 545 VAL A C 1
ATOM 1591 O O . VAL A 1 215 ? 4.887 -6.438 -47.868 1.00 17.67 545 VAL A O 1
ATOM 1595 N N . ILE A 1 216 ? 5.236 -8.221 -46.537 1.00 19.17 546 ILE A N 1
ATOM 1596 C CA . ILE A 1 216 ? 6.613 -7.859 -46.208 1.00 21.18 546 ILE A CA 1
ATOM 1597 C C . ILE A 1 216 ? 7.494 -8.972 -46.759 1.00 20.14 546 ILE A C 1
ATOM 1598 O O . ILE A 1 216 ? 7.337 -10.139 -46.434 1.00 18.63 546 ILE A O 1
ATOM 1603 N N . THR A 1 217 ? 8.418 -8.608 -47.630 1.00 21.30 547 THR A N 1
ATOM 1604 C CA . THR A 1 217 ? 9.338 -9.587 -48.167 1.00 24.02 547 THR A CA 1
ATOM 1605 C C . THR A 1 217 ? 10.715 -9.206 -47.613 1.00 27.12 547 THR A C 1
ATOM 1606 O O . THR A 1 217 ? 10.843 -8.252 -46.839 1.00 27.36 547 THR A O 1
ATOM 1610 N N . ASN A 1 218 ? 11.745 -9.934 -48.018 1.00 29.22 548 ASN A N 1
ATOM 1611 C CA . ASN A 1 218 ? 13.094 -9.622 -47.548 1.00 33.48 548 ASN A CA 1
ATOM 1612 C C . ASN A 1 218 ? 13.634 -8.382 -48.285 1.00 34.40 548 ASN A C 1
ATOM 1613 O O . ASN A 1 218 ? 14.556 -7.697 -47.811 1.00 36.81 548 ASN A O 1
ATOM 1618 N N . HIS A 1 219 ? 12.923 -7.991 -49.342 1.00 34.33 549 HIS A N 1
ATOM 1619 C CA . HIS A 1 219 ? 13.335 -6.864 -50.180 1.00 33.53 549 HIS A CA 1
ATOM 1620 C C . HIS A 1 219 ? 12.472 -5.583 -50.216 1.00 32.19 549 HIS A C 1
ATOM 1621 O O . HIS A 1 219 ? 12.970 -4.495 -50.566 1.00 31.51 549 HIS A O 1
ATOM 1628 N N . ASP A 1 220 ? 11.216 -5.686 -49.785 1.00 28.28 550 ASP A N 1
ATOM 1629 C CA . ASP A 1 220 ? 10.294 -4.546 -49.893 1.00 25.14 550 ASP A CA 1
ATOM 1630 C C . ASP A 1 220 ? 9.070 -4.810 -49.021 1.00 24.60 550 ASP A C 1
ATOM 1631 O O . ASP A 1 220 ? 8.996 -5.835 -48.344 1.00 21.08 550 ASP A O 1
ATOM 1636 N N . LYS A 1 221 ? 8.145 -3.855 -49.053 1.00 22.48 551 LYS A N 1
ATOM 1637 C CA . LYS A 1 221 ? 6.873 -3.908 -48.333 1.00 21.61 551 LYS A CA 1
ATOM 1638 C C . LYS A 1 221 ? 5.866 -3.363 -49.320 1.00 20.26 551 LYS A C 1
ATOM 1639 O O . LYS A 1 221 ? 6.111 -2.338 -49.962 1.00 18.91 551 LYS A O 1
ATOM 1645 N N . TYR A 1 222 ? 4.771 -4.091 -49.469 1.00 18.57 552 TYR A N 1
ATOM 1646 C CA . TYR A 1 222 ? 3.749 -3.759 -50.432 1.00 17.00 552 TYR A CA 1
ATOM 1647 C C . TYR A 1 222 ? 2.413 -3.678 -49.791 1.00 18.49 552 TYR A C 1
ATOM 1648 O O . TYR A 1 222 ? 2.009 -4.634 -49.115 1.00 19.04 552 TYR A O 1
ATOM 1657 N N . TYR A 1 223 ? 1.701 -2.573 -49.992 1.00 16.39 553 TYR A N 1
ATOM 1658 C CA . TYR A 1 223 ? 0.328 -2.480 -49.474 1.00 15.81 553 TYR A CA 1
ATOM 1659 C C . TYR A 1 223 ? -0.565 -2.841 -50.634 1.00 15.59 553 TYR A C 1
ATOM 1660 O O . TYR A 1 223 ? -0.243 -2.515 -51.747 1.00 15.11 553 TYR A O 1
ATOM 1669 N N . PHE A 1 224 ? -1.688 -3.509 -50.406 1.00 13.66 554 PHE A N 1
ATOM 1670 C CA . PHE A 1 224 ? -2.542 -3.844 -51.552 1.00 14.79 554 PHE A CA 1
ATOM 1671 C C . PHE A 1 224 ? -3.999 -3.970 -51.135 1.00 13.57 554 PHE A C 1
ATOM 1672 O O . PHE A 1 224 ? -4.308 -4.050 -49.943 1.00 13.90 554 PHE A O 1
ATOM 1680 N N . ALA A 1 225 ? -4.889 -3.975 -52.116 1.00 15.12 555 ALA A N 1
ATOM 1681 C CA . ALA A 1 225 ? -6.326 -4.244 -51.835 1.00 15.86 555 ALA A CA 1
ATOM 1682 C C . ALA A 1 225 ? -7.059 -4.690 -53.083 1.00 18.49 555 ALA A C 1
ATOM 1683 O O . ALA A 1 225 ? -6.701 -4.294 -54.191 1.00 16.93 555 ALA A O 1
A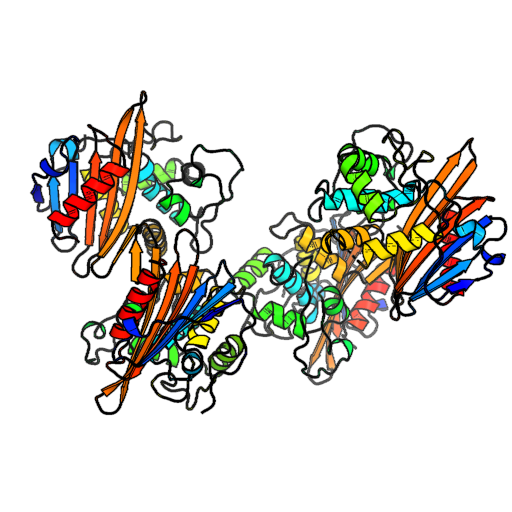TOM 1685 N N . THR A 1 226 ? -7.954 -5.669 -52.902 1.00 16.69 556 THR A N 1
ATOM 1686 C CA . THR A 1 226 ? -8.757 -6.223 -53.984 1.00 19.61 556 THR A CA 1
ATOM 1687 C C . THR A 1 226 ? -10.177 -5.962 -53.577 1.00 19.14 556 THR A C 1
ATOM 1688 O O . THR A 1 226 ? -10.571 -6.235 -52.441 1.00 16.10 556 THR A O 1
ATOM 1692 N N . HIS A 1 227 ? -10.952 -5.443 -54.522 1.00 19.89 557 HIS A N 1
ATOM 1693 C CA . HIS A 1 227 ? -12.365 -5.219 -54.280 1.00 21.90 557 HIS A CA 1
ATOM 1694 C C . HIS A 1 227 ? -13.115 -6.012 -55.337 1.00 23.02 557 HIS A C 1
ATOM 1695 O O . HIS A 1 227 ? -12.687 -6.106 -56.492 1.00 22.46 557 HIS A O 1
ATOM 1702 N N . LEU A 1 228 ? -14.198 -6.657 -54.911 1.00 24.08 558 LEU A N 1
ATOM 1703 C CA . LEU A 1 228 ? -15.025 -7.436 -55.817 1.00 24.18 558 LEU A CA 1
ATOM 1704 C C . LEU A 1 228 ? -16.442 -6.875 -55.801 1.00 26.92 558 LEU A C 1
ATOM 1705 O O . LEU A 1 228 ? -16.993 -6.613 -54.715 1.00 24.32 558 LEU A O 1
ATOM 1710 N N . SER A 1 229 ? -16.991 -6.658 -57.011 1.00 27.99 559 SER A N 1
ATOM 1711 C CA . SER A 1 229 ? -18.347 -6.146 -57.217 1.00 32.51 559 SER A CA 1
ATOM 1712 C C . SER A 1 229 ? -19.293 -7.078 -58.007 1.00 33.11 559 SER A C 1
ATOM 1713 O O . SER A 1 229 ? -20.484 -6.855 -57.968 1.00 36.47 559 SER A O 1
ATOM 1716 N N . ASP A 1 230 ? -18.803 -8.168 -58.612 1.00 34.84 560 ASP A N 1
ATOM 1717 C CA . ASP A 1 230 ? -19.673 -9.116 -59.349 1.00 36.25 560 ASP A CA 1
ATOM 1718 C C . ASP A 1 230 ? -19.125 -10.530 -59.365 1.00 37.50 560 ASP A C 1
ATOM 1719 O O . ASP A 1 230 ? -17.939 -10.754 -59.079 1.00 37.97 560 ASP A O 1
ATOM 1721 N N . GLY A 1 231 ? -19.978 -11.479 -59.743 1.00 37.84 561 GLY A N 1
ATOM 1722 C CA . GLY A 1 231 ? -19.589 -12.879 -59.806 1.00 37.45 561 GLY A CA 1
ATOM 1723 C C . GLY A 1 231 ? -19.944 -13.506 -58.480 1.00 37.94 561 GLY A C 1
ATOM 1724 O O . GLY A 1 231 ? -21.112 -13.824 -58.239 1.00 38.55 561 GLY A O 1
ATOM 1725 N N . LYS A 1 232 ? -18.930 -13.722 -57.637 1.00 36.00 562 LYS A N 1
ATOM 1726 C CA . LYS A 1 232 ? -19.126 -14.251 -56.282 1.00 33.98 562 LYS A CA 1
ATOM 1727 C C . LYS A 1 232 ? -18.243 -13.295 -55.448 1.00 31.77 562 LYS A C 1
ATOM 1728 O O . LYS A 1 232 ? -17.139 -13.672 -55.030 1.00 32.01 562 LYS A O 1
ATOM 1730 N N . PRO A 1 233 ? -18.696 -12.034 -55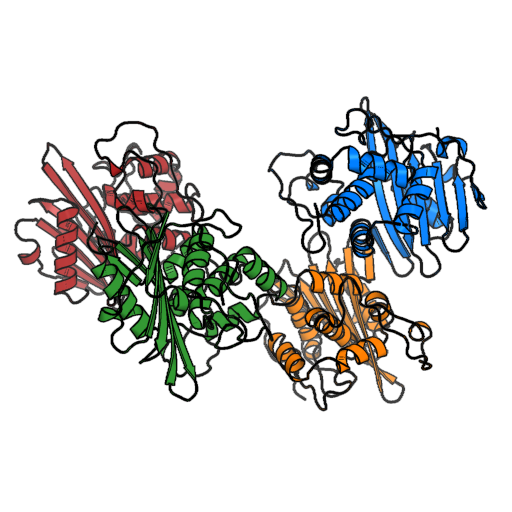.254 1.00 30.09 563 PRO A N 1
ATOM 1731 C CA . PRO A 1 233 ? -17.947 -11.027 -54.507 1.00 29.41 563 PRO A CA 1
ATOM 1732 C C . PRO A 1 233 ? -17.884 -11.142 -52.993 1.00 26.85 563 PRO A C 1
ATOM 1733 O O . PRO A 1 233 ? -18.447 -10.344 -52.279 1.00 28.53 563 PRO A O 1
ATOM 1737 N N . SER A 1 234 ? -17.218 -12.180 -52.540 1.00 26.64 564 SER A N 1
ATOM 1738 C CA . SER A 1 234 ? -17.031 -12.437 -51.116 1.00 24.76 564 SER A CA 1
ATOM 1739 C C . SER A 1 234 ? -15.614 -12.071 -50.744 1.00 23.60 564 SER A C 1
ATOM 1740 O O . SER A 1 234 ? -14.728 -12.063 -51.601 1.00 22.91 564 SER A O 1
ATOM 1743 N N . GLY A 1 235 ? -15.384 -11.816 -49.465 1.00 20.99 565 GLY A N 1
ATOM 1744 C CA . GLY A 1 235 ? -14.037 -11.531 -48.996 1.00 19.22 565 GLY A CA 1
ATOM 1745 C C . GLY A 1 235 ? -13.114 -12.706 -49.238 1.00 19.54 565 GLY A C 1
ATOM 1746 O O . GLY A 1 235 ? -11.934 -12.509 -49.541 1.00 17.73 565 GLY A O 1
ATOM 1747 N N . LYS A 1 236 ? -13.665 -13.940 -49.146 1.00 19.42 566 LYS A N 1
ATOM 1748 C CA . LYS A 1 236 ? -12.902 -15.167 -49.382 1.00 20.64 566 LYS A CA 1
ATOM 1749 C C . LYS A 1 236 ? -12.358 -15.210 -50.809 1.00 20.96 566 LYS A C 1
ATOM 1750 O O . LYS A 1 236 ? -11.186 -15.552 -51.011 1.00 21.47 566 LYS A O 1
ATOM 1752 N N . ASN A 1 237 ? -13.179 -14.820 -51.786 1.00 22.00 567 ASN A N 1
ATOM 1753 C CA . ASN A 1 237 ? -12.734 -14.803 -53.182 1.00 22.70 567 ASN A CA 1
ATOM 1754 C C . ASN A 1 237 ? -11.804 -13.621 -53.464 1.00 22.68 567 ASN A C 1
ATOM 1755 O O . ASN A 1 237 ? -10.872 -13.740 -54.273 1.00 21.78 567 ASN A O 1
ATOM 1760 N N . ALA A 1 238 ? -12.023 -12.514 -52.754 1.00 19.63 568 ALA A N 1
ATOM 1761 C CA . ALA A 1 238 ? -11.119 -11.340 -52.893 1.00 18.31 568 ALA A CA 1
ATOM 1762 C C . ALA A 1 238 ? -9.709 -11.719 -52.411 1.00 18.25 568 ALA A C 1
ATOM 1763 O O . ALA A 1 238 ? -8.696 -11.259 -52.967 1.00 16.47 568 ALA A O 1
ATOM 1765 N N . GLU A 1 239 ? -9.656 -12.551 -51.365 1.00 18.72 569 GLU A N 1
ATOM 1766 C CA . GLU A 1 239 ? -8.383 -13.024 -50.808 1.00 18.79 569 GLU A CA 1
ATOM 1767 C C . GLU A 1 239 ? -7.692 -13.953 -51.788 1.00 18.99 569 GLU A C 1
ATOM 1768 O O . GLU A 1 239 ? -6.496 -13.828 -52.021 1.00 20.02 569 GLU A O 1
ATOM 1774 N N . LEU A 1 240 ? -8.470 -14.867 -52.379 1.00 20.59 570 LEU A N 1
ATOM 1775 C CA . LEU A 1 240 ? -7.951 -15.831 -53.338 1.00 21.96 570 LEU A CA 1
ATOM 1776 C C . LEU A 1 240 ? -7.352 -15.130 -54.549 1.00 21.86 570 LEU A C 1
ATOM 1777 O O . LEU A 1 240 ? -6.208 -15.469 -54.967 1.00 23.47 570 LEU A O 1
ATOM 1779 N N . ILE A 1 241 ? -8.090 -14.138 -55.037 1.00 21.35 571 ILE A N 1
ATOM 1780 C CA . ILE A 1 241 ? -7.681 -13.334 -56.202 1.00 21.73 571 ILE A CA 1
ATOM 1781 C C . ILE A 1 241 ? -6.409 -12.516 -55.863 1.00 20.67 571 ILE A C 1
ATOM 1782 O O . ILE A 1 241 ? -5.476 -12.478 -56.627 1.00 18.75 571 ILE A O 1
ATOM 1787 N N . SER A 1 242 ? -6.355 -11.967 -54.657 1.00 20.23 572 SER A N 1
ATOM 1788 C CA . SER A 1 242 ? -5.185 -11.196 -54.225 1.00 18.75 572 SER A CA 1
ATOM 1789 C C . SER A 1 242 ? -3.948 -12.075 -54.168 1.00 18.96 572 SER A C 1
ATOM 1790 O O . SER A 1 242 ? -2.877 -11.664 -54.627 1.00 17.94 572 SER A O 1
ATOM 1793 N N . GLU A 1 243 ? -4.089 -13.285 -53.637 1.00 19.35 573 GLU A N 1
ATOM 1794 C CA . GLU A 1 243 ? -2.944 -14.166 -53.541 1.00 19.99 573 GLU A CA 1
ATOM 1795 C C . GLU A 1 243 ? -2.427 -14.566 -54.932 1.00 19.62 573 GLU A C 1
ATOM 1796 O O . GLU A 1 243 ? -1.234 -14.583 -55.150 1.00 20.56 573 GLU A O 1
ATOM 1798 N N . LYS A 1 244 ? -3.341 -14.811 -55.873 1.00 20.77 574 LYS A N 1
ATOM 1799 C CA . LYS A 1 244 ? -2.955 -15.208 -57.247 1.00 20.51 574 LYS A CA 1
ATOM 1800 C C . LYS A 1 244 ? -2.231 -14.080 -57.963 1.00 18.80 574 LYS A C 1
ATOM 1801 O O . LYS A 1 244 ? -1.216 -14.328 -58.638 1.00 18.19 574 LYS A O 1
ATOM 1803 N N . ILE A 1 245 ? -2.721 -12.849 -57.777 1.00 17.18 575 ILE A N 1
ATOM 1804 C CA . ILE A 1 245 ? -2.125 -11.663 -58.388 1.00 16.84 575 ILE A CA 1
ATOM 1805 C C . ILE A 1 245 ? -0.754 -11.402 -57.750 1.00 16.45 575 ILE A C 1
ATOM 1806 O O . ILE A 1 245 ? 0.198 -11.123 -58.459 1.00 17.01 575 ILE A O 1
ATOM 1811 N N . LEU A 1 246 ? -0.676 -11.396 -56.405 1.00 16.83 576 LEU A N 1
ATOM 1812 C CA . LEU A 1 246 ? 0.616 -11.185 -55.738 1.00 15.19 576 LEU A CA 1
ATOM 1813 C C . LEU A 1 246 ? 1.646 -12.241 -56.186 1.00 16.68 576 LEU A C 1
ATOM 1814 O O . LEU A 1 246 ? 2.814 -11.913 -56.364 1.00 17.14 576 LEU A O 1
ATOM 1819 N N . LYS A 1 247 ? 1.209 -13.503 -56.368 1.00 17.94 577 LYS A N 1
ATOM 1820 C CA . LYS A 1 247 ? 2.099 -14.570 -56.839 1.00 20.37 577 LYS A CA 1
ATOM 1821 C C . LYS A 1 247 ? 2.645 -14.263 -58.240 1.00 20.03 577 LYS A C 1
ATOM 1822 O O . LYS A 1 247 ? 3.889 -14.357 -58.461 1.00 21.07 577 LYS A O 1
ATOM 1824 N N . GLU A 1 248 ? 1.734 -13.826 -59.132 1.00 20.49 578 GLU A N 1
ATOM 1825 C CA . GLU A 1 248 ? 2.046 -13.459 -60.517 1.00 20.79 578 GLU A CA 1
ATOM 1826 C C . GLU A 1 248 ? 2.993 -12.278 -60.546 1.00 22.04 578 GLU A C 1
ATOM 1827 O O . GLU A 1 248 ? 3.976 -12.276 -61.296 1.00 23.67 578 GLU A O 1
ATOM 1829 N N . MET A 1 249 ? 2.764 -11.310 -59.664 1.00 22.66 579 MET A N 1
ATOM 1830 C CA . MET A 1 249 ? 3.615 -10.130 -59.622 1.00 24.05 579 MET A CA 1
ATOM 1831 C C . MET A 1 249 ? 5.007 -10.334 -59.005 1.00 23.59 579 MET A C 1
ATOM 1832 O O . MET A 1 249 ? 5.835 -9.444 -59.086 1.00 24.66 579 MET A O 1
ATOM 1837 N N . GLY A 1 250 ? 5.272 -11.526 -58.475 1.00 24.99 580 GLY A N 1
ATOM 1838 C CA . GLY A 1 250 ? 6.577 -11.804 -57.887 1.00 26.30 580 GLY A CA 1
ATOM 1839 C C . GLY A 1 250 ? 6.766 -11.393 -56.431 1.00 27.09 580 GLY A C 1
ATOM 1840 O O . GLY A 1 250 ? 7.876 -11.563 -55.884 1.00 28.15 580 GLY A O 1
ATOM 1841 N N . VAL A 1 251 ? 5.689 -10.928 -55.784 1.00 26.58 581 VAL A N 1
ATOM 1842 C CA . VAL A 1 251 ? 5.718 -10.499 -54.383 1.00 28.38 581 VAL A CA 1
ATOM 1843 C C . VAL A 1 251 ? 5.850 -11.683 -53.439 1.00 30.33 581 VAL A C 1
ATOM 1844 O O . VAL A 1 251 ? 6.176 -11.515 -52.264 1.00 30.54 581 VAL A O 1
ATOM 1846 N N . LEU A 1 252 ? 5.525 -12.876 -53.931 1.00 32.73 582 LEU A N 1
ATOM 1847 C CA . LEU A 1 252 ? 5.634 -14.069 -53.090 1.00 34.79 582 LEU A CA 1
ATOM 1848 C C . LEU A 1 252 ? 6.884 -14.931 -53.419 1.00 35.61 582 LEU A C 1
ATOM 1849 O O . LEU A 1 252 ? 6.940 -16.112 -52.998 1.00 35.64 582 LEU A O 1
ATOM 1851 N N . ASP B 1 6 ? 29.135 -33.865 -17.021 1.00 34.93 336 ASP B N 1
ATOM 1852 C CA . ASP B 1 6 ? 29.676 -35.207 -17.251 1.00 33.46 336 ASP B CA 1
ATOM 1853 C C . ASP B 1 6 ? 28.578 -36.261 -17.034 1.00 31.93 336 ASP B C 1
ATOM 1854 O O . ASP B 1 6 ? 28.734 -37.420 -17.442 1.00 33.12 336 ASP B O 1
ATOM 1856 N N . TYR B 1 7 ? 27.490 -35.853 -16.374 1.00 28.80 337 TYR B N 1
ATOM 1857 C CA . TYR B 1 7 ? 26.381 -36.755 -16.054 1.00 23.80 337 TYR B CA 1
ATOM 1858 C C . TYR B 1 7 ? 25.207 -36.407 -16.916 1.00 21.26 337 TYR B C 1
ATOM 1859 O O . TYR B 1 7 ? 24.956 -35.238 -17.195 1.00 19.90 337 TYR B O 1
ATOM 1868 N N . ASN B 1 8 ? 24.491 -37.424 -17.335 1.00 19.43 338 ASN B N 1
ATOM 1869 C CA . ASN B 1 8 ? 23.349 -37.165 -18.201 1.00 18.88 338 ASN B CA 1
ATOM 1870 C C . ASN B 1 8 ? 22.015 -37.078 -17.485 1.00 17.71 338 ASN B C 1
ATOM 1871 O O . ASN B 1 8 ? 21.953 -37.192 -16.253 1.00 16.65 338 ASN B O 1
ATOM 1876 N N . TYR B 1 9 ? 20.961 -36.733 -18.226 1.00 15.42 339 TYR B N 1
ATOM 1877 C CA . TYR B 1 9 ? 19.660 -36.529 -17.614 1.00 15.11 339 TYR B CA 1
ATOM 1878 C C . TYR B 1 9 ? 19.013 -37.843 -17.196 1.00 16.70 339 TYR B C 1
ATOM 1879 O O . TYR B 1 9 ? 18.750 -38.698 -18.043 1.00 16.33 339 TYR B O 1
ATOM 1888 N N . LYS B 1 10 ? 18.731 -37.961 -15.898 1.00 15.47 340 LYS B N 1
ATOM 1889 C CA . LYS B 1 10 ? 18.193 -39.219 -15.375 1.00 17.48 340 LYS B CA 1
ATOM 1890 C C . LYS B 1 10 ? 16.797 -39.172 -14.805 1.00 18.93 340 LYS B C 1
ATOM 1891 O O . LYS B 1 10 ? 16.261 -40.247 -14.458 1.00 19.02 340 LYS B O 1
ATOM 1893 N N . LYS B 1 11 ? 16.176 -37.991 -14.664 1.00 17.52 341 LYS B N 1
ATOM 1894 C CA . LYS B 1 11 ? 14.840 -37.924 -14.088 1.00 17.08 341 LYS B CA 1
ATOM 1895 C C . LYS B 1 11 ? 13.829 -38.666 -14.913 1.00 17.90 341 LYS B C 1
ATOM 1896 O O . LYS B 1 11 ? 13.712 -38.477 -16.115 1.00 16.95 341 LYS B O 1
ATOM 1898 N N . PRO B 1 12 ? 13.056 -39.539 -14.271 1.00 19.32 342 PRO B N 1
ATOM 1899 C CA . PRO B 1 12 ? 12.098 -40.244 -15.103 1.00 20.34 342 PRO B CA 1
ATOM 1900 C C . PRO B 1 12 ? 10.880 -39.460 -15.569 1.00 21.51 342 PRO B C 1
ATOM 1901 O O . PRO B 1 12 ? 10.512 -38.425 -15.007 1.00 21.00 342 PRO B O 1
ATOM 1905 N N . LEU B 1 13 ? 10.285 -39.954 -16.640 1.00 22.91 343 LEU B N 1
ATOM 1906 C CA . LEU B 1 13 ? 9.095 -39.342 -17.196 1.00 26.21 343 LEU B CA 1
ATOM 1907 C C . LEU B 1 13 ? 7.900 -40.031 -16.586 1.00 26.63 343 LEU B C 1
ATOM 1908 O O . LEU B 1 13 ? 7.810 -41.256 -16.676 1.00 29.98 343 LEU B O 1
ATOM 1913 N N . HIS B 1 14 ? 6.990 -39.280 -15.992 1.00 26.75 344 HIS B N 1
ATOM 1914 C CA . HIS B 1 14 ? 5.755 -39.854 -15.416 1.00 28.16 344 HIS B CA 1
ATOM 1915 C C . HIS B 1 14 ? 4.631 -39.478 -16.382 1.00 29.42 344 HIS B C 1
ATOM 1916 O O . HIS B 1 14 ? 3.729 -38.706 -16.024 1.00 30.70 344 HIS B O 1
ATOM 1918 N N . ASN B 1 15 ? 4.760 -39.901 -17.648 1.00 26.60 345 ASN B N 1
ATOM 1919 C CA . ASN B 1 15 ? 3.737 -39.615 -18.671 1.00 24.61 345 ASN B CA 1
ATOM 1920 C C . ASN B 1 15 ? 3.552 -40.784 -19.601 1.00 23.34 345 ASN B C 1
ATOM 1921 O O . ASN B 1 15 ? 4.417 -41.654 -19.711 1.00 24.02 345 ASN B O 1
ATOM 1926 N N . ASP B 1 16 ? 2.483 -40.696 -20.404 1.00 22.50 346 ASP B N 1
ATOM 1927 C CA . ASP B 1 16 ? 2.225 -41.657 -21.472 1.00 20.90 346 ASP B CA 1
ATOM 1928 C C . ASP B 1 16 ? 3.449 -41.437 -22.415 1.00 20.58 346 ASP B C 1
ATOM 1929 O O . ASP B 1 16 ? 3.975 -40.304 -22.553 1.00 19.99 346 ASP B O 1
ATOM 1931 N N . TYR B 1 17 ? 3.914 -42.517 -23.026 1.00 19.24 347 TYR B N 1
ATOM 1932 C CA . TYR B 1 17 ? 5.129 -42.489 -23.794 1.00 19.46 347 TYR B CA 1
ATOM 1933 C C . TYR B 1 17 ? 5.045 -43.363 -25.011 1.00 21.38 347 TYR B C 1
ATOM 1934 O O . TYR B 1 17 ? 4.551 -44.501 -24.946 1.00 19.99 347 TYR B O 1
ATOM 1943 N N . GLN B 1 18 ? 5.622 -42.870 -26.090 1.00 18.93 348 GLN B N 1
ATOM 1944 C CA . GLN B 1 18 ? 5.637 -43.647 -27.320 1.00 20.50 348 GLN B CA 1
ATOM 1945 C C . GLN B 1 18 ? 7.029 -43.660 -27.897 1.00 19.62 348 GLN B C 1
ATOM 1946 O O . GLN B 1 18 ? 7.632 -42.597 -28.122 1.00 20.73 348 GLN B O 1
ATOM 1952 N N . ILE B 1 19 ? 7.555 -44.850 -28.187 1.00 19.15 349 ILE B N 1
ATOM 1953 C CA . ILE B 1 19 ? 8.895 -44.949 -28.766 1.00 22.08 349 ILE B CA 1
ATOM 1954 C C . ILE B 1 19 ? 8.732 -44.800 -30.276 1.00 23.32 349 ILE B C 1
ATOM 1955 O O . ILE B 1 19 ? 7.802 -45.340 -30.879 1.00 22.72 349 ILE B O 1
ATOM 1960 N N . LEU B 1 20 ? 9.572 -43.970 -30.861 1.00 22.01 350 LEU B N 1
ATOM 1961 C CA . LEU B 1 20 ? 9.512 -43.667 -32.294 1.00 24.41 350 LEU B CA 1
ATOM 1962 C C . LEU B 1 20 ? 10.678 -44.297 -33.063 1.00 25.31 350 LEU B C 1
ATOM 1963 O O . LEU B 1 20 ? 11.772 -44.479 -32.536 1.00 27.24 350 LEU B O 1
ATOM 1968 N N . ASP B 1 21 ? 10.454 -44.594 -34.341 1.00 27.33 351 ASP B N 1
ATOM 1969 C CA . ASP B 1 21 ? 11.487 -45.157 -35.197 1.00 27.94 351 ASP B CA 1
ATOM 1970 C C . ASP B 1 21 ? 11.616 -44.166 -36.364 1.00 29.46 351 ASP B C 1
ATOM 1971 O O . ASP B 1 21 ? 10.808 -44.201 -37.308 1.00 30.31 351 ASP B O 1
ATOM 1973 N N . LYS B 1 22 ? 12.537 -43.205 -36.239 1.00 28.72 352 LYS B N 1
ATOM 1974 C CA . LYS B 1 22 ? 12.728 -42.201 -37.295 1.00 30.22 352 LYS B CA 1
ATOM 1975 C C . LYS B 1 22 ? 14.098 -42.245 -37.938 1.00 30.98 352 LYS B C 1
ATOM 1976 O O . LYS B 1 22 ? 14.529 -41.279 -38.589 1.00 31.45 352 LYS B O 1
ATOM 1982 N N . SER B 1 23 ? 14.741 -43.403 -37.819 1.00 32.59 353 SER B N 1
ATOM 1983 C CA . SER B 1 23 ? 16.073 -43.621 -38.377 1.00 34.77 353 SER B CA 1
ATOM 1984 C C . SER B 1 23 ? 16.169 -43.364 -39.897 1.00 35.58 353 SER B C 1
ATOM 1985 O O . SER B 1 23 ? 17.192 -42.878 -40.375 1.00 37.16 353 SER B O 1
ATOM 1987 N N . LYS B 1 24 ? 15.075 -43.577 -40.631 1.00 36.04 354 LYS B N 1
ATOM 1988 C CA . LYS B 1 24 ? 15.092 -43.371 -42.092 1.00 36.43 354 LYS B CA 1
ATOM 1989 C C . LYS B 1 24 ? 15.172 -41.885 -42.437 1.00 36.39 354 LYS B C 1
ATOM 1990 O O . LYS B 1 24 ? 15.876 -41.488 -43.370 1.00 36.85 354 LYS B O 1
ATOM 1992 N N . ILE B 1 25 ? 14.507 -41.058 -41.628 1.00 35.40 355 ILE B N 1
ATOM 1993 C CA . ILE B 1 25 ? 14.532 -39.599 -41.822 1.00 32.72 355 ILE B CA 1
ATOM 1994 C C . ILE B 1 25 ? 15.900 -39.016 -41.415 1.00 31.91 355 ILE B C 1
ATOM 1995 O O . ILE B 1 25 ? 16.413 -38.116 -42.088 1.00 30.81 355 ILE B O 1
ATOM 2000 N N . PHE B 1 26 ? 16.502 -39.568 -40.362 1.00 29.80 356 PHE B N 1
ATOM 2001 C CA . PHE B 1 26 ? 17.823 -39.142 -39.897 1.00 31.13 356 PHE B CA 1
ATOM 2002 C C . PHE B 1 26 ? 18.927 -39.536 -40.888 1.00 33.08 356 PHE B C 1
ATOM 2003 O O . PHE B 1 26 ? 19.933 -38.844 -41.010 1.00 32.75 356 PHE B O 1
ATOM 2011 N N . GLY B 1 27 ? 18.688 -40.628 -41.626 1.00 34.50 357 GLY B N 1
ATOM 2012 C CA . GLY B 1 27 ? 19.654 -41.112 -42.612 1.00 36.24 357 GLY B CA 1
ATOM 2013 C C . GLY B 1 27 ? 21.016 -41.403 -42.019 1.00 36.62 357 GLY B C 1
ATOM 2014 O O . GLY B 1 27 ? 21.143 -42.177 -41.065 1.00 37.75 357 GLY B O 1
ATOM 2015 N N . SER B 1 28 ? 22.013 -40.688 -42.528 1.00 37.33 358 SER B N 1
ATOM 2016 C CA . SER B 1 28 ? 23.410 -40.804 -42.091 1.00 38.17 358 SER B CA 1
ATOM 2017 C C . SER B 1 28 ? 23.682 -39.963 -40.821 1.00 37.83 358 SER B C 1
ATOM 2018 O O . SER B 1 28 ? 24.672 -40.206 -40.110 1.00 39.42 358 SER B O 1
ATOM 2020 N N . ASN B 1 29 ? 22.775 -39.021 -40.525 1.00 36.81 359 ASN B N 1
ATOM 2021 C CA . ASN B 1 29 ? 22.866 -38.140 -39.347 1.00 35.49 359 ASN B CA 1
ATOM 2022 C C . ASN B 1 29 ? 22.430 -38.894 -38.082 1.00 33.85 359 ASN B C 1
ATOM 2023 O O . ASN B 1 29 ? 21.499 -39.710 -38.134 1.00 34.94 359 ASN B O 1
ATOM 2028 N N . SER B 1 30 ? 23.187 -38.706 -37.000 1.00 30.90 360 SER B N 1
ATOM 2029 C CA . SER B 1 30 ? 22.951 -39.339 -35.700 1.00 28.37 360 SER B CA 1
ATOM 2030 C C . SER B 1 30 ? 22.399 -38.301 -34.751 1.00 25.54 360 SER B C 1
ATOM 2031 O O . SER B 1 30 ? 22.857 -37.171 -34.754 1.00 23.68 360 SER B O 1
ATOM 2034 N N . GLY B 1 31 ? 21.493 -38.722 -33.886 1.00 24.26 361 GLY B N 1
ATOM 2035 C CA . GLY B 1 31 ? 20.910 -37.777 -32.923 1.00 22.57 361 GLY B CA 1
ATOM 2036 C C . GLY B 1 31 ? 19.633 -38.330 -32.345 1.00 20.62 361 GLY B C 1
ATOM 2037 O O . GLY B 1 31 ? 19.452 -39.564 -32.256 1.00 20.53 361 GLY B O 1
ATOM 2038 N N . SER B 1 32 ? 18.742 -37.435 -31.931 1.00 17.99 362 SER B N 1
ATOM 2039 C CA . SER B 1 32 ? 17.471 -37.840 -31.351 1.00 16.22 362 SER B CA 1
ATOM 2040 C C . SER B 1 32 ? 16.357 -36.826 -31.644 1.00 15.01 362 SER B C 1
ATOM 2041 O O . SER B 1 32 ? 16.607 -35.701 -32.108 1.00 15.67 362 SER B O 1
ATOM 2044 N N . PHE B 1 33 ? 15.128 -37.261 -31.442 1.00 14.18 363 PHE B N 1
ATOM 2045 C CA . PHE B 1 33 ? 13.989 -36.397 -31.644 1.00 12.73 363 PHE B CA 1
ATOM 2046 C C . PHE B 1 33 ? 13.048 -36.629 -30.493 1.00 13.32 363 PHE B C 1
ATOM 2047 O O . PHE B 1 33 ? 12.740 -37.786 -30.156 1.00 14.50 363 PHE B O 1
ATOM 2055 N N . VAL B 1 34 ? 12.461 -35.522 -30.008 1.00 12.17 364 VAL B N 1
ATOM 2056 C CA . VAL B 1 34 ? 11.522 -35.564 -28.897 1.00 12.84 364 VAL B CA 1
ATOM 2057 C C . VAL B 1 34 ? 10.373 -34.639 -29.141 1.00 12.15 364 VAL B C 1
ATOM 2058 O O . VAL B 1 34 ? 10.567 -33.506 -29.603 1.00 12.43 364 VAL B O 1
ATOM 2062 N N . MET B 1 35 ? 9.158 -35.149 -28.958 1.00 12.93 365 MET B N 1
ATOM 2063 C CA . MET B 1 35 ? 7.962 -34.329 -29.121 1.00 12.08 365 MET B CA 1
ATOM 2064 C C . MET B 1 35 ? 7.025 -34.563 -27.927 1.00 14.35 365 MET B C 1
ATOM 2065 O O . MET B 1 35 ? 6.946 -35.700 -27.394 1.00 14.70 365 MET B O 1
ATOM 2070 N N . TYR B 1 36 ? 6.331 -33.505 -27.522 1.00 13.50 366 TYR B N 1
ATOM 2071 C CA . TYR B 1 36 ? 5.360 -33.527 -26.411 1.00 14.18 366 TYR B CA 1
ATOM 2072 C C . TYR B 1 36 ? 4.047 -32.946 -26.907 1.00 16.29 366 TYR B C 1
ATOM 2073 O O . TYR B 1 36 ? 3.993 -31.798 -27.427 1.00 14.02 366 TYR B O 1
ATOM 2082 N N . SER B 1 37 ? 2.975 -33.706 -26.682 1.00 15.94 367 SER B N 1
ATOM 2083 C CA . SER B 1 37 ? 1.621 -33.254 -27.030 1.00 16.53 367 SER B CA 1
ATOM 2084 C C . SER B 1 37 ? 0.973 -32.655 -25.770 1.00 16.25 367 SER B C 1
ATOM 2085 O O . SER B 1 37 ? 0.927 -33.310 -24.710 1.00 15.86 367 SER B O 1
ATOM 2088 N N . MET B 1 38 ? 0.524 -31.399 -25.869 1.00 14.43 368 MET B N 1
ATOM 2089 C CA . MET B 1 38 ? -0.146 -30.761 -24.759 1.00 16.80 368 MET B CA 1
ATOM 2090 C C . MET B 1 38 ? -1.484 -31.455 -24.371 1.00 19.05 368 MET B C 1
ATOM 2091 O O . MET B 1 38 ? -1.755 -31.729 -23.191 1.00 20.99 368 MET B O 1
ATOM 2096 N N . LYS B 1 39 ? -2.275 -31.785 -25.378 1.00 18.55 369 LYS B N 1
ATOM 2097 C CA . LYS B 1 39 ? -3.615 -32.389 -25.184 1.00 21.84 369 LYS B CA 1
ATOM 2098 C C . LYS B 1 39 ? -3.522 -33.754 -24.573 1.00 22.91 369 LYS B C 1
ATOM 2099 O O . LYS B 1 39 ? -4.261 -34.092 -23.607 1.00 25.48 369 LYS B O 1
ATOM 2101 N N . LYS B 1 40 ? -2.578 -34.523 -25.088 1.00 21.94 370 LYS B N 1
ATOM 2102 C CA . LYS B 1 40 ? -2.426 -35.890 -24.614 1.00 23.16 370 LYS B CA 1
ATOM 2103 C C . LYS B 1 40 ? -1.511 -36.077 -23.432 1.00 22.33 370 LYS B C 1
ATOM 2104 O O . LYS B 1 40 ? -1.521 -37.152 -22.820 1.00 25.08 370 LYS B O 1
ATOM 2110 N N . ASP B 1 41 ? -0.737 -35.040 -23.071 1.00 20.81 371 ASP B N 1
ATOM 2111 C CA . ASP B 1 41 ? 0.256 -35.103 -21.979 1.00 19.97 371 ASP B CA 1
ATOM 2112 C C . ASP B 1 41 ? 1.170 -36.300 -22.235 1.00 19.11 371 ASP B C 1
ATOM 2113 O O . ASP B 1 41 ? 1.501 -37.119 -21.335 1.00 18.85 371 ASP B O 1
ATOM 2118 N N . LYS B 1 42 ? 1.599 -36.399 -23.490 1.00 17.54 372 LYS B N 1
ATOM 2119 C CA . LYS B 1 42 ? 2.397 -37.541 -23.911 1.00 17.17 372 LYS B CA 1
ATOM 2120 C C . LYS B 1 42 ? 3.679 -37.213 -24.626 1.00 16.71 372 LYS B C 1
ATOM 2121 O O . LYS B 1 42 ? 3.680 -36.282 -25.432 1.00 18.17 372 LYS B O 1
ATOM 2127 N N . TYR B 1 43 ? 4.762 -37.952 -24.317 1.00 15.34 373 TYR B N 1
ATOM 2128 C CA . TYR B 1 43 ? 6.055 -37.829 -25.003 1.00 15.29 373 TYR B CA 1
ATOM 2129 C C . TYR B 1 43 ? 6.222 -38.898 -26.091 1.00 16.95 373 TYR B C 1
ATOM 2130 O O . TYR B 1 43 ? 5.746 -40.039 -25.938 1.00 15.69 373 TYR B O 1
ATOM 2139 N N . TYR B 1 44 ? 6.836 -38.493 -27.202 1.00 15.13 374 TYR B N 1
ATOM 2140 C CA . TYR B 1 44 ? 7.141 -39.355 -28.364 1.00 15.52 374 TYR B CA 1
ATOM 2141 C C . TYR B 1 44 ? 8.620 -39.130 -28.598 1.00 16.47 374 TYR B C 1
ATOM 2142 O O . TYR B 1 44 ? 9.100 -37.979 -28.745 1.00 16.77 374 TYR B O 1
ATOM 2151 N N . ILE B 1 45 ? 9.394 -40.201 -28.493 1.00 14.54 375 ILE B N 1
ATOM 2152 C CA . ILE B 1 45 ? 10.826 -40.056 -28.617 1.00 14.55 375 ILE B CA 1
ATOM 2153 C C . ILE B 1 45 ? 11.502 -41.057 -29.486 1.00 15.60 375 ILE B C 1
ATOM 2154 O O . ILE B 1 45 ? 11.233 -42.275 -29.370 1.00 16.32 375 ILE B O 1
ATOM 2159 N N . TYR B 1 46 ? 12.321 -40.539 -30.382 1.00 15.00 376 TYR B N 1
ATOM 2160 C CA . TYR B 1 46 ? 13.198 -41.348 -31.199 1.00 16.40 376 TYR B CA 1
ATOM 2161 C C . TYR B 1 46 ? 14.572 -41.347 -30.516 1.00 17.90 376 TYR B C 1
ATOM 2162 O O . TYR B 1 46 ? 15.197 -40.290 -30.307 1.00 17.16 376 TYR B O 1
ATOM 2171 N N . ASN B 1 47 ? 15.028 -42.537 -30.136 1.00 19.69 377 ASN B N 1
ATOM 2172 C CA . ASN B 1 47 ? 16.365 -42.727 -29.549 1.00 19.65 377 ASN B CA 1
ATOM 2173 C C . ASN B 1 47 ? 16.392 -42.101 -28.121 1.00 20.73 377 ASN B C 1
ATOM 2174 O O . ASN B 1 47 ? 17.151 -41.167 -27.841 1.00 17.25 377 ASN B O 1
ATOM 2179 N N . GLU B 1 48 ? 15.636 -42.730 -27.213 1.00 19.80 378 GLU B N 1
ATOM 2180 C CA . GLU B 1 48 ? 15.489 -42.235 -25.850 1.00 19.29 378 GLU B CA 1
ATOM 2181 C C . GLU B 1 48 ? 16.730 -42.118 -24.996 1.00 19.82 378 GLU B C 1
ATOM 2182 O O . GLU B 1 48 ? 16.881 -41.122 -24.257 1.00 19.16 378 GLU B O 1
ATOM 2188 N N . LYS B 1 49 ? 17.645 -43.086 -25.087 1.00 19.39 379 LYS B N 1
ATOM 2189 C CA . LYS B 1 49 ? 18.899 -42.986 -24.307 1.00 20.16 379 LYS B CA 1
ATOM 2190 C C . LYS B 1 49 ? 19.695 -41.781 -24.780 1.00 19.42 379 LYS B C 1
ATOM 2191 O O . LYS B 1 49 ? 20.216 -40.991 -23.972 1.00 18.90 379 LYS B O 1
ATOM 2193 N N . GLU B 1 50 ? 19.778 -41.625 -26.101 1.00 17.77 380 GLU B N 1
ATOM 2194 C CA . GLU B 1 50 ? 20.512 -40.504 -26.672 1.00 19.55 380 GLU B CA 1
ATOM 2195 C C . GLU B 1 50 ? 19.844 -39.162 -26.355 1.00 17.84 380 GLU B C 1
ATOM 2196 O O . GLU B 1 50 ? 20.539 -38.138 -26.176 1.00 18.75 380 GLU B O 1
ATOM 2202 N N . SER B 1 51 ? 18.513 -39.176 -26.293 1.00 16.53 381 SER B N 1
ATOM 2203 C CA . SER B 1 51 ? 17.735 -37.935 -25.957 1.00 15.62 381 SER B CA 1
ATOM 2204 C C . SER B 1 51 ? 18.058 -37.415 -24.537 1.00 14.94 381 SER B C 1
ATOM 2205 O O . SER B 1 51 ? 17.757 -36.264 -24.204 1.00 12.94 381 SER B O 1
ATOM 2208 N N . ARG B 1 52 ? 18.701 -38.263 -23.720 1.00 14.51 382 ARG B N 1
ATOM 2209 C CA . ARG B 1 52 ? 19.045 -37.871 -22.365 1.00 14.81 382 ARG B CA 1
ATOM 2210 C C . ARG B 1 52 ? 20.529 -37.426 -22.237 1.00 13.28 382 ARG B C 1
ATOM 2211 O O . ARG B 1 52 ? 20.948 -36.985 -21.196 1.00 14.25 382 ARG B O 1
ATOM 2219 N N . LYS B 1 53 ? 21.293 -37.476 -23.328 1.00 15.31 383 LYS B N 1
ATOM 2220 C CA . LYS B 1 53 ? 22.703 -37.053 -23.316 1.00 13.91 383 LYS B CA 1
ATOM 2221 C C . LYS B 1 53 ? 22.793 -35.527 -23.365 1.00 14.08 383 LYS B C 1
ATOM 2222 O O . LYS B 1 53 ? 22.095 -34.899 -24.120 1.00 14.59 383 LYS B O 1
ATOM 2224 N N . ARG B 1 54 ? 23.535 -34.962 -22.436 1.00 13.15 384 ARG B N 1
ATOM 2225 C CA . ARG B 1 54 ? 23.656 -33.500 -22.373 1.00 15.55 384 ARG B CA 1
ATOM 2226 C C . ARG B 1 54 ? 24.717 -32.903 -23.254 1.00 14.76 384 ARG B C 1
ATOM 2227 O O . ARG B 1 54 ? 25.841 -33.428 -23.337 1.00 15.11 384 ARG B O 1
ATOM 2235 N N . TYR B 1 55 ? 24.345 -31.808 -23.950 1.00 13.85 385 TYR B N 1
ATOM 2236 C CA . TYR B 1 55 ? 25.255 -31.086 -24.853 1.00 13.78 38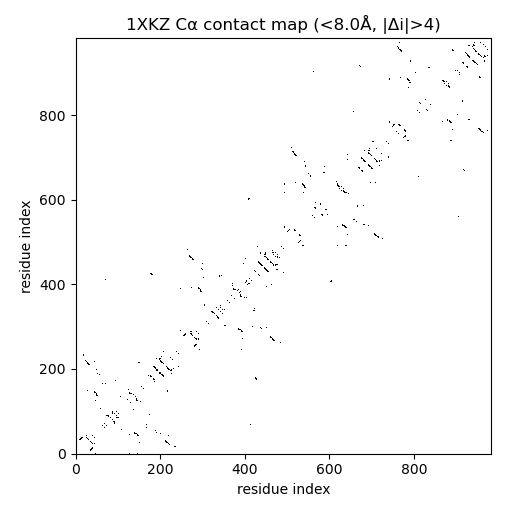5 TYR B CA 1
ATOM 2237 C C . TYR B 1 55 ? 25.079 -29.574 -24.689 1.00 11.64 385 TYR B C 1
ATOM 2238 O O . TYR B 1 55 ? 24.050 -29.108 -24.183 1.00 12.38 385 TYR B O 1
ATOM 2247 N N . SER B 1 56 ? 26.084 -28.804 -25.098 1.00 13.06 386 SER B N 1
ATOM 2248 C CA . SER B 1 56 ? 25.951 -27.347 -25.032 1.00 11.93 386 SER B CA 1
ATOM 2249 C C . SER B 1 56 ? 24.719 -26.922 -25.862 1.00 12.77 386 SER B C 1
ATOM 2250 O O . SER B 1 56 ? 24.517 -27.386 -26.965 1.00 13.94 386 SER B O 1
ATOM 2253 N N . PRO B 1 57 ? 23.912 -25.989 -25.336 1.00 12.09 387 PRO B N 1
ATOM 2254 C CA . PRO B 1 57 ? 22.733 -25.571 -26.111 1.00 12.06 387 PRO B CA 1
ATOM 2255 C C . PRO B 1 57 ? 23.076 -24.585 -27.244 1.00 13.25 387 PRO B C 1
ATOM 2256 O O . PRO B 1 57 ? 22.210 -24.260 -28.081 1.00 12.04 387 PRO B O 1
ATOM 2260 N N . ASN B 1 58 ? 24.305 -24.138 -27.334 1.00 11.80 388 ASN B N 1
ATOM 2261 C CA . ASN B 1 58 ? 24.807 -23.035 -28.175 1.00 13.70 388 ASN B CA 1
ATOM 2262 C C . ASN B 1 58 ? 23.689 -22.029 -28.453 1.00 10.99 388 ASN B C 1
ATOM 2263 O O . ASN B 1 58 ? 23.123 -21.482 -27.497 1.00 10.66 388 ASN B O 1
ATOM 2268 N N . SER B 1 59 ? 23.352 -21.795 -29.699 1.00 11.15 389 SER B N 1
ATOM 2269 C CA . SER B 1 59 ? 22.343 -20.736 -29.930 1.00 9.39 389 SER B CA 1
ATOM 2270 C C . SER B 1 59 ? 20.996 -21.132 -29.422 1.00 11.43 389 SER B C 1
ATOM 2271 O O . SER B 1 59 ? 20.110 -20.288 -29.188 1.00 9.43 389 SER B O 1
ATOM 2274 N N . THR B 1 60 ? 20.384 -22.348 -29.080 1.00 11.90 390 THR B N 1
ATOM 2275 C CA . THR B 1 60 ? 19.025 -22.448 -28.563 1.00 10.48 390 THR B CA 1
ATOM 2276 C C . THR B 1 60 ? 18.973 -21.684 -27.272 1.00 9.48 390 THR B C 1
ATOM 2277 O O . THR B 1 60 ? 17.905 -21.291 -26.907 1.00 10.93 390 THR B O 1
ATOM 2281 N N . TYR B 1 61 ? 20.127 -21.396 -26.616 1.00 9.08 391 TYR B N 1
ATOM 2282 C CA . TYR B 1 61 ? 20.056 -20.689 -25.329 1.00 10.15 391 TYR B CA 1
ATOM 2283 C C . TYR B 1 61 ? 19.583 -19.212 -25.493 1.00 10.89 391 TYR B C 1
ATOM 2284 O O . TYR B 1 61 ? 19.106 -18.578 -24.525 1.00 11.08 391 TYR B O 1
ATOM 2293 N N . LYS B 1 62 ? 19.574 -18.731 -26.738 1.00 10.09 392 LYS B N 1
ATOM 2294 C CA . LYS B 1 62 ? 19.067 -17.370 -27.004 1.00 10.57 392 LYS B CA 1
ATOM 2295 C C . LYS B 1 62 ? 17.605 -17.282 -26.661 1.00 12.10 392 LYS B C 1
ATOM 2296 O O . LYS B 1 62 ? 17.098 -16.212 -26.366 1.00 10.84 392 LYS B O 1
ATOM 2302 N N . ILE B 1 63 ? 16.890 -18.408 -26.653 1.00 9.53 393 ILE B N 1
ATOM 2303 C CA . ILE B 1 63 ? 15.473 -18.374 -26.240 1.00 10.22 393 ILE B CA 1
ATOM 2304 C C . ILE B 1 63 ? 15.401 -17.850 -24.785 1.00 10.07 393 ILE B C 1
ATOM 2305 O O . ILE B 1 63 ? 14.540 -17.023 -24.414 1.00 11.35 393 ILE B O 1
ATOM 2310 N N . TYR B 1 64 ? 16.294 -18.387 -23.971 1.00 9.95 394 TYR B N 1
ATOM 2311 C CA . TYR B 1 64 ? 16.334 -18.032 -22.541 1.00 9.54 394 TYR B CA 1
ATOM 2312 C C . TYR B 1 64 ? 16.950 -16.671 -22.290 1.00 9.13 394 TYR B C 1
ATOM 2313 O O . TYR B 1 64 ? 16.411 -15.926 -21.480 1.00 9.14 394 TYR B O 1
ATOM 2322 N N . LEU B 1 65 ? 17.984 -16.306 -23.071 1.00 10.91 395 LEU B N 1
ATOM 2323 C CA . LEU B 1 65 ? 18.583 -14.950 -22.890 1.00 12.35 395 LEU B CA 1
ATOM 2324 C C . LEU B 1 65 ? 17.545 -13.905 -23.252 1.00 12.35 395 LEU B C 1
ATOM 2325 O O . LEU B 1 65 ? 17.438 -12.858 -22.589 1.00 12.40 395 LEU B O 1
ATOM 2330 N N . ALA B 1 66 ? 16.742 -14.193 -24.285 1.00 11.97 396 ALA B N 1
ATOM 2331 C CA . ALA B 1 66 ? 15.635 -13.296 -24.684 1.00 13.64 396 ALA B CA 1
ATOM 2332 C C . ALA B 1 66 ? 14.554 -13.225 -23.588 1.00 13.68 396 ALA B C 1
ATOM 2333 O O . ALA B 1 66 ? 14.167 -12.128 -23.152 1.00 12.71 396 ALA B O 1
ATOM 2335 N N . MET B 1 67 ? 14.185 -14.358 -22.995 1.00 9.97 397 MET B N 1
ATOM 2336 C CA . MET B 1 67 ? 13.175 -14.313 -21.944 1.00 10.60 397 MET B CA 1
ATOM 2337 C C . MET B 1 67 ? 13.722 -13.575 -20.722 1.00 12.16 397 MET B C 1
ATOM 2338 O O . MET B 1 67 ? 12.991 -12.766 -20.096 1.00 13.98 397 MET B O 1
ATOM 2343 N N . PHE B 1 68 ? 14.997 -13.798 -20.442 1.00 11.23 398 PHE B N 1
ATOM 2344 C CA . PHE B 1 68 ? 15.619 -13.143 -19.250 1.00 12.68 398 PHE B CA 1
ATOM 2345 C C . PHE B 1 68 ? 15.745 -11.647 -19.506 1.00 13.99 398 PHE B C 1
ATOM 2346 O O . PHE B 1 68 ? 15.434 -10.849 -18.625 1.00 13.36 398 PHE B O 1
ATOM 2354 N N . GLY B 1 69 ? 16.076 -11.298 -20.747 1.00 15.42 399 GLY B N 1
ATOM 2355 C CA . GLY B 1 69 ? 16.228 -9.868 -21.116 1.00 15.26 399 GLY B CA 1
ATOM 2356 C C . GLY B 1 69 ? 14.887 -9.173 -20.990 1.00 15.89 399 GLY B C 1
ATOM 2357 O O . GLY B 1 69 ? 14.814 -8.027 -20.544 1.00 17.16 399 GLY B O 1
ATOM 2358 N N . LEU B 1 70 ? 13.812 -9.885 -21.332 1.00 13.36 400 LEU B N 1
ATOM 2359 C CA . LEU B 1 70 ? 12.476 -9.335 -21.242 1.00 14.64 400 LEU B CA 1
ATOM 2360 C C . LEU B 1 70 ? 12.026 -9.270 -19.793 1.00 15.96 400 LEU B C 1
ATOM 2361 O O . LEU B 1 70 ? 11.428 -8.258 -19.382 1.00 16.54 400 LEU B O 1
ATOM 2366 N N . ASP B 1 71 ? 12.308 -10.329 -19.041 1.00 15.86 401 ASP B N 1
ATOM 2367 C CA . ASP B 1 71 ? 11.893 -10.370 -17.622 1.00 14.94 401 ASP B CA 1
ATOM 2368 C C . ASP B 1 71 ? 12.607 -9.268 -16.774 1.00 17.19 401 ASP B C 1
ATOM 2369 O O . ASP B 1 71 ? 11.995 -8.691 -15.868 1.00 18.51 401 ASP B O 1
ATOM 2374 N N . ARG B 1 72 ? 13.835 -8.926 -17.151 1.00 17.32 402 ARG B N 1
ATOM 2375 C CA . ARG B 1 72 ? 14.630 -7.922 -16.436 1.00 18.88 402 ARG B CA 1
ATOM 2376 C C . ARG B 1 72 ? 14.515 -6.527 -17.045 1.00 19.81 402 ARG B C 1
ATOM 2377 O O . ARG B 1 72 ? 15.168 -5.587 -16.567 1.00 20.75 402 ARG B O 1
ATOM 2385 N N . HIS B 1 73 ? 13.687 -6.413 -18.081 1.00 18.38 403 HIS B N 1
ATOM 2386 C CA . HIS B 1 73 ? 13.428 -5.165 -18.794 1.00 20.54 403 HIS B CA 1
ATOM 2387 C C . HIS B 1 73 ? 14.661 -4.569 -19.462 1.00 19.53 403 HIS B C 1
ATOM 2388 O O . HIS B 1 73 ? 14.825 -3.350 -19.559 1.00 19.46 403 HIS B O 1
ATOM 2395 N N . ILE B 1 74 ? 15.565 -5.456 -19.871 1.00 16.01 404 ILE B N 1
ATOM 2396 C CA . ILE B 1 74 ? 16.753 -5.005 -20.606 1.00 17.20 404 ILE B CA 1
ATOM 2397 C C . ILE B 1 74 ? 16.228 -4.610 -21.983 1.00 17.31 404 ILE B C 1
ATOM 2398 O O . ILE B 1 74 ? 16.764 -3.706 -22.681 1.00 17.47 404 ILE B O 1
ATOM 2403 N N . ILE B 1 75 ? 15.242 -5.364 -22.437 1.00 17.09 405 ILE B N 1
ATOM 2404 C CA . ILE B 1 75 ? 14.529 -5.073 -23.667 1.00 16.99 405 ILE B CA 1
ATOM 2405 C C . ILE B 1 75 ? 13.037 -5.203 -23.332 1.00 17.39 405 ILE B C 1
ATOM 2406 O O . ILE B 1 75 ? 12.662 -5.858 -22.357 1.00 18.24 405 ILE B O 1
ATOM 2411 N N . ASN B 1 76 ? 12.206 -4.475 -24.062 1.00 18.00 406 ASN B N 1
ATOM 2412 C CA . ASN B 1 76 ? 10.761 -4.517 -23.858 1.00 21.03 406 ASN B CA 1
ATOM 2413 C C . ASN B 1 76 ? 10.048 -4.359 -25.186 1.00 22.30 406 ASN B C 1
ATOM 2414 O O . ASN B 1 76 ? 10.684 -4.336 -26.237 1.00 21.33 406 ASN B O 1
ATOM 2419 N N . ASP B 1 77 ? 8.718 -4.310 -25.132 1.00 24.18 407 ASP B N 1
ATOM 2420 C CA . ASP B 1 77 ? 7.890 -4.219 -26.331 1.00 26.61 407 ASP B CA 1
ATOM 2421 C C . ASP B 1 77 ? 7.948 -2.864 -27.034 1.00 27.63 407 ASP B C 1
ATOM 2422 O O . ASP B 1 77 ? 7.646 -2.778 -28.208 1.00 30.45 407 ASP B O 1
ATOM 2424 N N . GLU B 1 78 ? 8.385 -1.821 -26.324 1.00 28.31 408 GLU B N 1
ATOM 2425 C CA . GLU B 1 78 ? 8.532 -0.489 -26.943 1.00 26.03 408 GLU B CA 1
ATOM 2426 C C . GLU B 1 78 ? 9.959 -0.329 -27.531 1.00 25.47 408 GLU B C 1
ATOM 2427 O O . GLU B 1 78 ? 10.152 0.335 -28.554 1.00 25.32 408 GLU B O 1
ATOM 2429 N N . ASN B 1 79 ? 10.944 -0.989 -26.916 1.00 21.34 409 ASN B N 1
ATOM 2430 C CA . ASN B 1 79 ? 12.337 -0.862 -27.327 1.00 20.50 409 ASN B CA 1
ATOM 2431 C C . ASN B 1 79 ? 13.174 -2.136 -27.047 1.00 17.78 409 ASN B C 1
ATOM 2432 O O . ASN B 1 79 ? 13.565 -2.376 -25.910 1.00 17.56 409 ASN B O 1
ATOM 2437 N N . SER B 1 80 ? 13.423 -2.912 -28.106 1.00 16.78 410 SER B N 1
ATOM 2438 C CA . SER B 1 80 ? 14.300 -4.081 -28.029 1.00 14.54 410 SER B CA 1
ATOM 2439 C C . SER B 1 80 ? 15.448 -3.806 -29.002 1.00 16.35 410 SER B C 1
ATOM 2440 O O . SER B 1 80 ? 16.180 -4.717 -29.422 1.00 14.79 410 SER B O 1
ATOM 2443 N N . ARG B 1 81 ? 15.634 -2.521 -29.344 1.00 16.76 411 ARG B N 1
ATOM 2444 C CA . ARG B 1 81 ? 16.662 -2.172 -30.315 1.00 16.51 411 ARG B CA 1
ATOM 2445 C C . ARG B 1 81 ? 18.026 -2.029 -29.678 1.00 16.79 411 ARG B C 1
ATOM 2446 O O . ARG B 1 81 ? 18.134 -1.477 -28.593 1.00 18.46 411 ARG B O 1
ATOM 2448 N N . MET B 1 82 ? 19.048 -2.611 -30.311 1.00 17.39 412 MET B N 1
ATOM 2449 C CA . MET B 1 82 ? 20.409 -2.505 -29.854 1.00 16.67 412 MET B CA 1
ATOM 2450 C C . MET B 1 82 ? 21.264 -2.036 -31.045 1.00 18.54 412 MET B C 1
ATOM 2451 O O . MET B 1 82 ? 21.166 -2.553 -32.213 1.00 16.90 412 MET B O 1
ATOM 2456 N N . SER B 1 83 ? 22.111 -1.050 -30.739 1.00 17.44 413 SER B N 1
ATOM 2457 C CA . SER B 1 83 ? 23.009 -0.434 -31.723 1.00 19.37 413 SER B CA 1
ATOM 2458 C C . SER B 1 83 ? 24.121 -1.377 -32.174 1.00 19.15 413 SER B C 1
ATOM 2459 O O . SER B 1 83 ? 24.695 -2.115 -31.362 1.00 18.11 413 SER B O 1
ATOM 2461 N N . TRP B 1 84 ? 24.480 -1.290 -33.464 1.00 18.36 414 TRP B N 1
ATOM 2462 C CA . TRP B 1 84 ? 25.640 -2.023 -33.980 1.00 17.96 414 TRP B CA 1
ATOM 2463 C C . TRP B 1 84 ? 26.850 -1.180 -33.554 1.00 20.28 414 TRP B C 1
ATOM 2464 O O . TRP B 1 84 ? 26.804 0.058 -33.649 1.00 20.59 414 TRP B O 1
ATOM 2475 N N . ASN B 1 85 ? 27.912 -1.835 -33.093 1.00 19.02 415 ASN B N 1
ATOM 2476 C CA . ASN B 1 85 ? 29.103 -1.112 -32.646 1.00 21.60 415 ASN B CA 1
ATOM 2477 C C . ASN B 1 85 ? 30.112 -0.875 -33.793 1.00 23.13 415 ASN B C 1
ATOM 2478 O O . ASN B 1 85 ? 31.254 -0.491 -33.551 1.00 22.39 415 ASN B O 1
ATOM 2483 N N . HIS B 1 86 ? 29.688 -1.138 -35.031 1.00 23.66 416 HIS B N 1
ATOM 2484 C CA . HIS B 1 86 ? 30.536 -0.981 -36.212 1.00 26.38 416 HIS B CA 1
ATOM 2485 C C . HIS B 1 86 ? 31.676 -1.957 -36.414 1.00 26.21 416 HIS B C 1
ATOM 2486 O O . HIS B 1 86 ? 32.425 -1.851 -37.384 1.00 27.67 416 HIS B O 1
ATOM 2493 N N . LYS B 1 87 ? 31.729 -2.991 -35.588 1.00 25.35 417 LYS B N 1
ATOM 2494 C CA . LYS B 1 87 ? 32.730 -4.021 -35.773 1.00 24.55 417 LYS B CA 1
ATOM 2495 C C . LYS B 1 87 ? 32.268 -4.889 -36.915 1.00 24.97 417 LYS B C 1
ATOM 2496 O O . LYS B 1 87 ? 31.054 -5.076 -37.136 1.00 24.67 417 LYS B O 1
ATOM 2498 N N . HIS B 1 88 ? 33.235 -5.316 -37.720 1.00 22.31 418 HIS B N 1
ATOM 2499 C CA . HIS B 1 88 ? 32.949 -6.193 -38.829 1.00 21.76 418 HIS B CA 1
ATOM 2500 C C . HIS B 1 88 ? 32.729 -7.636 -38.355 1.00 21.51 418 HIS B C 1
ATOM 2501 O O . HIS B 1 88 ? 33.628 -8.282 -37.838 1.00 22.46 418 HIS B O 1
ATOM 2508 N N . TYR B 1 89 ? 31.509 -8.123 -38.541 1.00 21.18 419 TYR B N 1
ATOM 2509 C CA . TYR B 1 89 ? 31.163 -9.493 -38.210 1.00 21.66 419 TYR B CA 1
ATOM 2510 C C . TYR B 1 89 ? 31.181 -10.264 -39.540 1.00 23.54 419 TYR B C 1
ATOM 2511 O O . TYR B 1 89 ? 31.062 -9.670 -40.614 1.00 22.14 419 TYR B O 1
ATOM 2520 N N . PRO B 1 90 ? 31.311 -11.605 -39.489 1.00 26.01 420 PRO B N 1
ATOM 2521 C CA . PRO B 1 90 ? 31.367 -12.363 -40.741 1.00 27.04 420 PRO B CA 1
ATOM 2522 C C . PRO B 1 90 ? 30.111 -12.539 -41.543 1.00 27.36 420 PRO B C 1
ATOM 2523 O O . PRO B 1 90 ? 30.180 -12.950 -42.712 1.00 29.10 420 PRO B O 1
ATOM 2527 N N . PHE B 1 91 ? 28.975 -12.229 -40.929 1.00 25.72 421 PHE B N 1
ATOM 2528 C CA . PHE B 1 91 ? 27.675 -12.367 -41.605 1.00 24.60 421 PHE B CA 1
ATOM 2529 C C . PHE B 1 91 ? 27.082 -10.976 -41.794 1.00 22.76 421 PHE B C 1
ATOM 2530 O O . PHE B 1 91 ? 26.970 -10.192 -40.828 1.00 20.64 421 PHE B O 1
ATOM 2538 N N . ASP B 1 92 ? 26.722 -10.647 -43.042 1.00 22.04 422 ASP B N 1
ATOM 2539 C CA . ASP B 1 92 ? 26.166 -9.319 -43.332 1.00 21.15 422 ASP B CA 1
ATOM 2540 C C . ASP B 1 92 ? 24.935 -8.933 -42.508 1.00 19.43 422 ASP B C 1
ATOM 2541 O O . ASP B 1 92 ? 24.754 -7.767 -42.172 1.00 20.01 422 ASP B O 1
ATOM 2543 N N . ALA B 1 93 ? 24.126 -9.921 -42.126 1.00 18.36 423 ALA B N 1
ATOM 2544 C CA . ALA B 1 93 ? 22.940 -9.653 -41.335 1.00 18.20 423 ALA B CA 1
ATOM 2545 C C . ALA B 1 93 ? 23.276 -9.211 -39.918 1.00 15.90 423 ALA B C 1
ATOM 2546 O O . ALA B 1 93 ? 22.405 -8.687 -39.227 1.00 16.31 423 ALA B O 1
ATOM 2548 N N . TRP B 1 94 ? 24.508 -9.450 -39.496 1.00 16.28 424 TRP B N 1
ATOM 2549 C CA . TRP B 1 94 ? 24.941 -9.047 -38.141 1.00 15.90 424 TRP B CA 1
ATOM 2550 C C . TRP B 1 94 ? 25.523 -7.637 -38.122 1.00 17.11 424 TRP B C 1
ATOM 2551 O O . TRP B 1 94 ? 25.472 -6.966 -37.095 1.00 16.96 424 TRP B O 1
ATOM 2562 N N . ASN B 1 95 ? 25.880 -7.137 -39.308 1.00 16.56 425 ASN B N 1
ATOM 2563 C CA . ASN B 1 95 ? 26.524 -5.835 -39.452 1.00 17.44 425 ASN B CA 1
ATOM 2564 C C . ASN B 1 95 ? 25.571 -4.654 -39.586 1.00 19.82 425 ASN B C 1
ATOM 2565 O O . ASN B 1 95 ? 25.634 -3.864 -40.569 1.00 18.68 425 ASN B O 1
ATOM 2570 N N . LYS B 1 96 ? 24.689 -4.514 -38.596 1.00 17.48 426 LYS B N 1
ATOM 2571 C CA . LYS B 1 96 ? 23.639 -3.500 -38.562 1.00 18.28 426 LYS B CA 1
ATOM 2572 C C . LYS B 1 96 ? 22.900 -3.543 -37.239 1.00 17.93 426 LYS B C 1
ATOM 2573 O O . LYS B 1 96 ? 23.029 -4.524 -36.460 1.00 16.84 426 LYS B O 1
ATOM 2579 N N . GLU B 1 97 ? 22.120 -2.480 -37.020 1.00 16.84 427 GLU B N 1
ATOM 2580 C CA . GLU B 1 97 ? 21.256 -2.293 -35.858 1.00 16.58 427 GLU B CA 1
ATOM 2581 C C . GLU B 1 97 ? 20.255 -3.485 -35.802 1.00 17.47 427 GLU B C 1
ATOM 2582 O O . GLU B 1 97 ? 19.899 -4.091 -36.821 1.00 15.23 427 GLU B O 1
ATOM 2584 N N . GLN B 1 98 ? 19.885 -3.875 -34.592 1.00 15.21 428 GLN B N 1
ATOM 2585 C CA . GLN B 1 98 ? 18.989 -5.015 -34.468 1.00 15.57 428 GLN B CA 1
ATOM 2586 C C . GLN B 1 98 ? 17.882 -4.783 -33.480 1.00 14.01 428 GLN B C 1
ATOM 2587 O O . GLN B 1 98 ? 17.955 -3.876 -32.638 1.00 16.08 428 GLN B O 1
ATOM 2593 N N . ASP B 1 99 ? 16.812 -5.562 -33.633 1.00 13.45 429 ASP B N 1
ATOM 2594 C CA . ASP B 1 99 ? 15.792 -5.606 -32.589 1.00 13.75 429 ASP B CA 1
ATOM 2595 C C . ASP B 1 99 ? 15.658 -7.079 -32.230 1.00 12.75 429 ASP B C 1
ATOM 2596 O O . ASP B 1 99 ? 16.367 -7.928 -32.790 1.00 14.00 429 ASP B O 1
ATOM 2601 N N . LEU B 1 100 ? 14.721 -7.403 -31.341 1.00 13.03 430 LEU B N 1
ATOM 2602 C CA . LEU B 1 100 ? 14.625 -8.831 -30.947 1.00 12.98 430 LEU B CA 1
ATOM 2603 C C . LEU B 1 100 ? 14.306 -9.754 -32.111 1.00 13.20 430 LEU B C 1
ATOM 2604 O O . LEU B 1 100 ? 14.890 -10.822 -32.241 1.00 11.69 430 LEU B O 1
ATOM 2609 N N . ASN B 1 101 ? 13.346 -9.348 -32.943 1.00 13.21 431 ASN B N 1
ATOM 2610 C CA . ASN B 1 101 ? 12.992 -10.189 -34.074 1.00 14.63 431 ASN B CA 1
ATOM 2611 C C . ASN B 1 101 ? 14.112 -10.413 -35.099 1.00 13.68 431 ASN B C 1
ATOM 2612 O O . ASN B 1 101 ? 14.327 -11.550 -35.526 1.00 11.57 431 ASN B O 1
ATOM 2617 N N . THR B 1 102 ? 14.865 -9.352 -35.425 1.00 13.03 432 THR B N 1
ATOM 2618 C CA . THR B 1 102 ? 15.950 -9.515 -36.375 1.00 13.73 432 THR B CA 1
ATOM 2619 C C . THR B 1 102 ? 17.064 -10.317 -35.783 1.00 13.65 432 THR B C 1
ATOM 2620 O O . THR B 1 102 ? 17.645 -11.157 -36.459 1.00 12.68 432 THR B O 1
ATOM 2624 N N . ALA B 1 103 ? 17.315 -10.104 -34.500 1.00 12.31 433 ALA B N 1
ATOM 2625 C CA . ALA B 1 103 ? 18.419 -10.839 -33.852 1.00 11.73 433 ALA B CA 1
ATOM 2626 C C . ALA B 1 103 ? 18.123 -12.329 -33.735 1.00 12.11 433 ALA B C 1
ATOM 2627 O O . ALA B 1 103 ? 19.016 -13.171 -33.940 1.00 11.04 433 ALA B O 1
ATOM 2629 N N . MET B 1 104 ? 16.880 -12.648 -33.383 1.00 11.59 434 MET B N 1
ATOM 2630 C CA . MET B 1 104 ? 16.503 -14.062 -33.244 1.00 13.17 434 MET B CA 1
ATOM 2631 C C . MET B 1 104 ? 16.507 -14.794 -34.604 1.00 14.30 434 MET B C 1
ATOM 2632 O O . MET B 1 104 ? 17.148 -15.847 -34.764 1.00 15.56 434 MET B O 1
ATOM 2637 N N . GLN B 1 105 ? 15.949 -14.133 -35.610 1.00 15.11 435 GLN B N 1
ATOM 2638 C CA . GLN B 1 105 ? 15.849 -14.692 -36.938 1.00 15.72 435 GLN B CA 1
ATOM 2639 C C . GLN B 1 105 ? 17.186 -14.925 -37.605 1.00 15.51 435 GLN B C 1
ATOM 2640 O O . GLN B 1 105 ? 17.410 -15.969 -38.203 1.00 17.24 435 GLN B O 1
ATOM 2646 N N . ASN B 1 106 ? 18.093 -13.997 -37.381 1.00 15.50 436 ASN B N 1
ATOM 2647 C CA . ASN B 1 106 ? 19.423 -14.053 -37.989 1.00 15.10 436 ASN B CA 1
ATOM 2648 C C . ASN B 1 106 ? 20.537 -14.503 -37.039 1.00 14.89 436 ASN B C 1
ATOM 2649 O O . ASN B 1 106 ? 21.731 -14.456 -37.416 1.00 17.70 436 ASN B O 1
ATOM 2654 N N . SER B 1 107 ? 20.127 -15.135 -35.917 1.00 14.96 437 SER B N 1
ATOM 2655 C CA . SER B 1 107 ? 20.998 -15.674 -34.832 1.00 14.94 437 SER B CA 1
ATOM 2656 C C . SER B 1 107 ? 22.210 -14.768 -34.625 1.00 13.90 437 SER B C 1
ATOM 2657 O O . SER B 1 107 ? 23.367 -15.170 -34.759 1.00 15.77 437 SER B O 1
ATOM 2660 N N . VAL B 1 108 ? 21.896 -13.511 -34.305 1.00 13.08 438 VAL B N 1
ATOM 2661 C CA . VAL B 1 108 ? 22.966 -12.479 -34.173 1.00 12.58 438 VAL B CA 1
ATOM 2662 C C . VAL B 1 108 ? 23.572 -12.638 -32.782 1.00 13.49 438 VAL B C 1
ATOM 2663 O O . VAL B 1 108 ? 23.040 -12.109 -31.794 1.00 12.49 438 VAL B O 1
ATOM 2667 N N . ASN B 1 109 ? 24.696 -13.350 -32.726 1.00 13.13 439 ASN B N 1
ATOM 2668 C CA . ASN B 1 109 ? 25.334 -13.643 -31.419 1.00 14.50 439 ASN B CA 1
ATOM 2669 C C . ASN B 1 109 ? 25.589 -12.421 -30.535 1.00 14.14 439 ASN B C 1
ATOM 2670 O O . ASN B 1 109 ? 25.297 -12.447 -29.348 1.00 13.55 439 ASN B O 1
ATOM 2675 N N . TRP B 1 110 ? 26.080 -11.323 -31.126 1.00 13.17 440 TRP B N 1
ATOM 2676 C CA . TRP B 1 110 ? 26.428 -10.154 -30.299 1.00 12.16 440 TRP B CA 1
ATOM 2677 C C . TRP B 1 110 ? 25.284 -9.531 -29.549 1.00 11.57 440 TRP B C 1
ATOM 2678 O O . TRP B 1 110 ? 25.475 -8.931 -28.492 1.00 12.06 440 TRP B O 1
ATOM 2689 N N . TYR B 1 111 ? 24.076 -9.614 -30.126 1.00 12.51 441 TYR B N 1
ATOM 2690 C CA . TYR B 1 111 ? 22.870 -9.071 -29.504 1.00 11.94 441 TYR B CA 1
ATOM 2691 C C . TYR B 1 111 ? 22.579 -9.812 -28.201 1.00 13.02 441 TYR B C 1
ATOM 2692 O O . TYR B 1 111 ? 22.390 -9.202 -27.159 1.00 13.62 441 TYR B O 1
ATOM 2701 N N . PHE B 1 112 ? 22.631 -11.146 -28.245 1.00 10.50 442 PHE B N 1
ATOM 2702 C CA . PHE B 1 112 ? 22.371 -11.914 -27.034 1.00 12.31 442 PHE B CA 1
ATOM 2703 C C . PHE B 1 112 ? 23.518 -11.887 -26.043 1.00 13.43 442 PHE B C 1
ATOM 2704 O O . PHE B 1 112 ? 23.256 -11.953 -24.831 1.00 14.61 442 PHE B O 1
ATOM 2712 N N . GLU B 1 113 ? 24.746 -11.729 -26.539 1.00 11.51 443 GLU B N 1
ATOM 2713 C CA . GLU B 1 113 ? 25.884 -11.589 -25.665 1.00 14.00 443 GLU B CA 1
ATOM 2714 C C . GLU B 1 113 ? 25.757 -10.253 -24.932 1.00 13.77 443 GLU B C 1
ATOM 2715 O O . GLU B 1 113 ? 26.121 -10.182 -23.756 1.00 15.89 443 GLU B O 1
ATOM 2721 N N . ARG B 1 114 ? 25.240 -9.221 -25.607 1.00 14.82 444 ARG B N 1
ATOM 2722 C CA . ARG B 1 114 ? 25.089 -7.905 -24.943 1.00 15.55 444 ARG B CA 1
ATOM 2723 C C . ARG B 1 114 ? 24.046 -7.997 -23.851 1.00 16.77 444 ARG B C 1
ATOM 2724 O O . ARG B 1 114 ? 24.232 -7.387 -22.789 1.00 18.73 444 ARG B O 1
ATOM 2732 N N . ILE B 1 115 ? 22.970 -8.752 -24.096 1.00 13.49 445 ILE B N 1
ATOM 2733 C CA . ILE B 1 115 ? 21.956 -8.973 -23.045 1.00 14.10 445 ILE B CA 1
ATOM 2734 C C . ILE B 1 115 ? 22.630 -9.743 -21.933 1.00 13.88 445 ILE B C 1
ATOM 2735 O O . ILE B 1 115 ? 22.519 -9.340 -20.782 1.00 16.00 445 ILE B O 1
ATOM 2740 N N . SER B 1 116 ? 23.353 -10.825 -22.264 1.00 12.36 446 SER B N 1
ATOM 2741 C CA . SER B 1 116 ? 23.944 -11.603 -21.183 1.00 15.12 446 SER B CA 1
ATOM 2742 C C . SER B 1 116 ? 24.874 -10.816 -20.250 1.00 17.22 446 SER B C 1
ATOM 2743 O O . SER B 1 116 ? 24.860 -11.026 -19.039 1.00 17.80 446 SER B O 1
ATOM 2746 N N . ASP B 1 117 ? 25.605 -9.852 -20.807 1.00 19.19 447 ASP B N 1
ATOM 2747 C CA . ASP B 1 117 ? 26.558 -9.068 -20.004 1.00 21.88 447 ASP B CA 1
ATOM 2748 C C . ASP B 1 117 ? 25.882 -8.210 -18.954 1.00 22.17 447 ASP B C 1
ATOM 2749 O O . ASP B 1 117 ? 26.560 -7.726 -18.035 1.00 24.12 447 ASP B O 1
ATOM 2754 N N . GLN B 1 118 ? 24.602 -7.901 -19.178 1.00 22.36 448 GLN B N 1
ATOM 2755 C CA . GLN B 1 118 ? 23.770 -7.079 -18.263 1.00 23.39 448 GLN B CA 1
ATOM 2756 C C . GLN B 1 118 ? 23.059 -7.893 -17.174 1.00 21.93 448 GLN B C 1
ATOM 2757 O O . GLN B 1 118 ? 22.357 -7.312 -16.313 1.00 22.64 448 GLN B O 1
ATOM 2763 N N . ILE B 1 119 ? 23.123 -9.223 -17.274 1.00 18.88 449 ILE B N 1
ATOM 2764 C CA . ILE B 1 119 ? 22.424 -10.100 -16.302 1.00 17.27 449 ILE B CA 1
ATOM 2765 C C . ILE B 1 119 ? 23.306 -10.625 -15.184 1.00 16.70 449 ILE B C 1
ATOM 2766 O O . ILE B 1 119 ? 24.313 -11.309 -15.428 1.00 17.32 449 ILE B O 1
ATOM 2771 N N . PRO B 1 120 ? 22.950 -10.323 -13.901 1.00 18.56 450 PRO B N 1
ATOM 2772 C CA . PRO B 1 120 ? 23.752 -10.805 -12.769 1.00 19.19 450 PRO B CA 1
ATOM 2773 C C . PRO B 1 120 ? 23.724 -12.324 -12.670 1.00 17.97 450 PRO B C 1
ATOM 2774 O O . PRO B 1 120 ? 22.684 -12.911 -12.901 1.00 18.49 450 PRO B O 1
ATOM 2778 N N . LYS B 1 121 ? 24.868 -12.926 -12.363 1.00 17.36 451 LYS B N 1
ATOM 2779 C CA . LYS B 1 121 ? 24.966 -14.388 -12.193 1.00 18.05 451 LYS B CA 1
ATOM 2780 C C . LYS B 1 121 ? 23.934 -14.944 -11.216 1.00 18.12 451 LYS B C 1
ATOM 2781 O O . LYS B 1 121 ? 23.338 -15.962 -11.493 1.00 17.41 451 LYS B O 1
ATOM 2787 N N . ASN B 1 122 ? 23.681 -14.223 -10.105 1.00 18.14 452 ASN B N 1
ATOM 2788 C CA . ASN B 1 122 ? 22.708 -14.688 -9.115 1.00 17.51 452 ASN B CA 1
ATOM 2789 C C . ASN B 1 122 ? 21.336 -14.934 -9.736 1.00 17.76 452 ASN B C 1
ATOM 2790 O O . ASN B 1 122 ? 20.688 -15.959 -9.438 1.00 18.48 452 ASN B O 1
ATOM 2792 N N . TYR B 1 123 ? 20.895 -13.984 -10.578 1.00 16.84 453 TYR B N 1
ATOM 2793 C CA . TYR B 1 123 ? 19.603 -14.092 -11.257 1.00 15.16 453 TYR B CA 1
ATOM 2794 C C . TYR B 1 123 ? 19.590 -15.346 -12.157 1.00 14.66 453 TYR B C 1
ATOM 2795 O O . TYR B 1 123 ? 18.640 -16.159 -12.071 1.00 13.57 453 TYR B O 1
ATOM 2804 N N . THR B 1 124 ? 20.594 -15.456 -13.021 1.00 14.65 454 THR B N 1
ATOM 2805 C CA . THR B 1 124 ? 20.719 -16.621 -13.940 1.00 14.92 454 THR B CA 1
ATOM 2806 C C . THR B 1 124 ? 20.723 -17.921 -13.181 1.00 15.21 454 THR B C 1
ATOM 2807 O O . THR B 1 124 ? 19.909 -18.778 -13.506 1.00 14.21 454 THR B O 1
ATOM 2811 N N . ALA B 1 125 ? 21.526 -18.032 -12.110 1.00 13.53 455 ALA B N 1
ATOM 2812 C CA . ALA B 1 125 ? 21.502 -19.281 -11.291 1.00 13.62 455 ALA B CA 1
ATOM 2813 C C . ALA B 1 125 ? 20.114 -19.610 -10.751 1.00 13.20 455 ALA B C 1
ATOM 2814 O O . ALA B 1 125 ? 19.680 -20.780 -10.807 1.00 13.85 455 ALA B O 1
ATOM 2816 N N . THR B 1 126 ? 19.398 -18.610 -10.233 1.00 13.10 456 THR B N 1
ATOM 2817 C CA . THR B 1 126 ? 18.061 -18.793 -9.702 1.00 14.40 456 THR B CA 1
ATOM 2818 C C . THR B 1 126 ? 17.103 -19.251 -10.817 1.00 14.14 456 THR B C 1
ATOM 2819 O O . THR B 1 126 ? 16.294 -20.149 -10.629 1.00 14.17 456 THR B O 1
ATOM 2823 N N . GLN B 1 127 ? 17.219 -18.643 -11.976 1.00 13.80 457 GLN B N 1
ATOM 2824 C CA . GLN B 1 127 ? 16.337 -19.113 -13.077 1.00 12.41 457 GLN B CA 1
ATOM 2825 C C . GLN B 1 127 ? 16.620 -20.534 -13.564 1.00 14.24 457 GLN B C 1
ATOM 2826 O O . GLN B 1 127 ? 15.657 -21.295 -13.797 1.00 14.51 457 GLN B O 1
ATOM 2832 N N . LEU B 1 128 ? 17.889 -20.880 -13.736 1.00 13.41 458 LEU B N 1
ATOM 2833 C CA . LEU B 1 128 ? 18.250 -22.234 -14.183 1.00 14.14 458 LEU B CA 1
ATOM 2834 C C . LEU B 1 128 ? 17.836 -23.275 -13.162 1.00 14.32 458 LEU B C 1
ATOM 2835 O O . LEU B 1 128 ? 17.399 -24.372 -13.526 1.00 11.95 458 LEU B O 1
ATOM 2840 N N . LYS B 1 129 ? 17.843 -22.864 -11.892 1.00 12.29 459 LYS B N 1
ATOM 2841 C CA . LYS B 1 129 ? 17.365 -23.802 -10.855 1.00 13.15 459 LYS B CA 1
ATOM 2842 C C . LYS B 1 129 ? 15.832 -23.987 -10.938 1.00 13.55 459 LYS B C 1
ATOM 2843 O O . LYS B 1 129 ? 15.330 -25.106 -10.874 1.00 15.63 459 LYS B O 1
ATOM 2845 N N . GLN B 1 130 ? 15.090 -22.908 -11.132 1.00 14.38 460 GLN B N 1
ATOM 2846 C CA . GLN B 1 130 ? 13.643 -22.954 -11.203 1.00 15.18 460 GLN B CA 1
ATOM 2847 C C . GLN B 1 130 ? 13.152 -23.629 -12.457 1.00 16.36 460 GLN B C 1
ATOM 2848 O O . GLN B 1 130 ? 12.174 -24.378 -12.418 1.00 15.59 460 GLN B O 1
ATOM 2850 N N . LEU B 1 131 ? 13.980 -23.528 -13.497 1.00 15.85 461 LEU B N 1
ATOM 2851 C CA . LEU B 1 131 ? 13.643 -24.162 -14.771 1.00 16.44 461 LEU B CA 1
ATOM 2852 C C . LEU B 1 131 ? 14.206 -25.578 -14.918 1.00 15.64 461 LEU B C 1
ATOM 2853 O O . LEU B 1 131 ? 13.806 -26.267 -15.848 1.00 16.51 461 LEU B O 1
ATOM 2858 N N . ASN B 1 132 ? 15.063 -26.029 -13.979 1.00 13.18 462 ASN B N 1
ATOM 2859 C CA . ASN B 1 132 ? 15.737 -27.328 -14.052 1.00 13.89 462 ASN B CA 1
ATOM 2860 C C . ASN B 1 132 ? 16.475 -27.392 -15.390 1.00 12.52 462 ASN B C 1
ATOM 2861 O O . ASN B 1 132 ? 16.306 -28.348 -16.188 1.00 13.72 462 ASN B O 1
ATOM 2866 N N . TYR B 1 133 ? 17.211 -26.317 -15.686 1.00 12.62 463 TYR B N 1
ATOM 2867 C CA . TYR B 1 133 ? 17.944 -26.255 -16.966 1.00 11.97 463 TYR B CA 1
ATOM 2868 C C . TYR B 1 133 ? 19.204 -27.105 -17.007 1.00 12.85 463 TYR B C 1
ATOM 2869 O O . TYR B 1 133 ? 20.289 -26.677 -16.701 1.00 12.05 463 TYR B O 1
ATOM 2878 N N . GLY B 1 134 ? 19.060 -28.339 -17.466 1.00 12.36 464 GLY B N 1
ATOM 2879 C CA . GLY B 1 134 ? 20.230 -29.192 -17.648 1.00 11.96 464 GLY B CA 1
ATOM 2880 C C . GLY B 1 134 ? 21.160 -29.306 -16.453 1.00 12.72 464 GLY B C 1
ATOM 2881 O O . GLY B 1 134 ? 20.685 -29.455 -15.328 1.00 13.78 464 GLY B O 1
ATOM 2882 N N . ASN B 1 135 ? 22.444 -29.154 -16.695 1.00 12.31 465 ASN B N 1
ATOM 2883 C CA . ASN B 1 135 ? 23.428 -29.260 -15.616 1.00 13.72 465 ASN B CA 1
ATOM 2884 C C . ASN B 1 135 ? 23.582 -27.958 -14.793 1.00 15.53 465 ASN B C 1
ATOM 2885 O O . ASN B 1 135 ? 24.358 -27.919 -13.815 1.00 15.17 465 ASN B O 1
ATOM 2890 N N . LYS B 1 136 ? 22.821 -26.901 -15.154 1.00 13.87 466 LYS B N 1
ATOM 2891 C CA . LYS B 1 136 ? 22.827 -25.598 -14.467 1.00 15.58 466 LYS B CA 1
ATOM 2892 C C . LYS B 1 136 ? 24.244 -25.067 -14.203 1.00 16.88 466 LYS B C 1
ATOM 2893 O O . LYS B 1 136 ? 24.449 -24.249 -13.301 1.00 18.33 466 LYS B O 1
ATOM 2899 N N . ASN B 1 137 ? 25.170 -25.450 -15.068 1.00 15.67 467 ASN B N 1
ATOM 2900 C CA . ASN B 1 137 ? 26.556 -25.093 -14.884 1.00 15.79 467 ASN B CA 1
ATOM 2901 C C . ASN B 1 137 ? 26.948 -23.835 -15.652 1.00 15.05 467 ASN B C 1
ATOM 2902 O O . ASN B 1 137 ? 27.174 -23.872 -16.851 1.00 13.24 467 ASN B O 1
ATOM 2907 N N . LEU B 1 138 ? 27.054 -22.763 -14.886 1.00 16.13 468 LEU B N 1
ATOM 2908 C CA . LEU B 1 138 ? 27.446 -21.455 -15.425 1.00 16.64 468 LEU B CA 1
ATOM 2909 C C . LEU B 1 138 ? 28.942 -21.251 -15.623 1.00 17.45 468 LEU B C 1
ATOM 2910 O O . LEU B 1 138 ? 29.338 -20.304 -16.302 1.00 16.15 468 LEU B O 1
ATOM 2915 N N . GLY B 1 139 ? 29.774 -22.163 -15.112 1.00 17.74 469 GLY B N 1
ATOM 2916 C CA . GLY B 1 139 ? 31.223 -22.047 -15.241 1.00 18.80 469 GLY B CA 1
ATOM 2917 C C . GLY B 1 139 ? 31.766 -20.670 -14.851 1.00 19.52 469 GLY B C 1
ATOM 2918 O O . GLY B 1 139 ? 31.264 -20.047 -13.932 1.00 20.62 469 GLY B O 1
ATOM 2919 N N . SER B 1 140 ? 32.599 -20.113 -15.747 1.00 21.82 470 SER B N 1
ATOM 2920 C CA . SER B 1 140 ? 33.195 -18.779 -15.572 1.00 22.29 470 SER B CA 1
ATOM 2921 C C . SER B 1 140 ? 32.174 -17.654 -15.873 1.00 22.99 470 SER B C 1
ATOM 2922 O O . SER B 1 140 ? 32.492 -16.454 -15.747 1.00 22.84 470 SER B O 1
ATOM 2924 N N . TYR B 1 141 ? 30.942 -18.041 -16.236 1.00 20.73 471 TYR B N 1
ATOM 2925 C CA . TYR B 1 141 ? 29.866 -17.099 -16.544 1.00 20.95 471 TYR B CA 1
ATOM 2926 C C . TYR B 1 141 ? 30.225 -16.070 -17.682 1.00 20.83 471 TYR B C 1
ATOM 2927 O O . TYR B 1 141 ? 30.017 -14.847 -17.541 1.00 22.47 471 TYR B O 1
ATOM 2936 N N . LYS B 1 142 ? 30.838 -16.584 -18.745 1.00 20.34 472 LYS B N 1
ATOM 2937 C CA . LYS B 1 142 ? 31.226 -15.788 -19.958 1.00 21.91 472 LYS B CA 1
ATOM 2938 C C . LYS B 1 142 ? 30.960 -16.613 -21.241 1.00 20.61 472 LYS B C 1
ATOM 2939 O O . LYS B 1 142 ? 31.776 -17.423 -21.598 1.00 23.47 472 LYS B O 1
ATOM 2941 N N . SER B 1 143 ? 29.908 -16.341 -21.993 1.00 21.91 473 SER B N 1
ATOM 2942 C CA . SER B 1 143 ? 29.531 -17.173 -23.158 1.00 17.72 473 SER B CA 1
ATOM 2943 C C . SER B 1 143 ? 29.472 -18.658 -22.743 1.00 17.15 473 SER B C 1
ATOM 2944 O O . SER B 1 143 ? 29.962 -19.561 -23.442 1.00 15.65 473 SER B O 1
ATOM 2947 N N . TYR B 1 144 ? 28.941 -18.860 -21.534 1.00 15.40 474 TYR B N 1
ATOM 2948 C CA . TYR B 1 144 ? 28.846 -20.197 -20.931 1.00 13.99 474 TYR B CA 1
ATOM 2949 C C . TYR B 1 144 ? 27.954 -21.161 -21.721 1.00 13.83 474 TYR B C 1
ATOM 2950 O O . TYR B 1 144 ? 28.040 -22.361 -21.535 1.00 13.34 474 TYR B O 1
ATOM 2959 N N . TRP B 1 145 ? 27.080 -20.607 -22.557 1.00 13.22 475 TRP B N 1
ATOM 2960 C CA . TRP B 1 145 ? 26.222 -21.432 -23.416 1.00 14.80 475 TRP B CA 1
ATOM 2961 C C . TRP B 1 145 ? 26.840 -21.812 -24.757 1.00 15.79 475 TRP B C 1
ATOM 2962 O O . TRP B 1 145 ? 26.237 -22.565 -25.507 1.00 16.56 475 TRP B O 1
ATOM 2973 N N . MET B 1 146 ? 28.032 -21.294 -25.045 1.00 15.04 476 MET B N 1
ATOM 2974 C CA . MET B 1 146 ? 28.719 -21.554 -26.317 1.00 15.49 476 MET B CA 1
ATOM 2975 C C . MET B 1 146 ? 29.822 -22.616 -26.222 1.00 15.93 476 MET B C 1
ATOM 2976 O O . MET B 1 146 ? 30.984 -22.283 -26.028 1.00 17.50 476 MET B O 1
ATOM 2981 N N . GLU B 1 147 ? 29.421 -23.902 -26.302 1.00 16.81 477 GLU B N 1
ATOM 2982 C CA . GLU B 1 147 ? 30.316 -25.091 -26.275 1.00 16.99 477 GLU B CA 1
ATOM 2983 C C . GLU B 1 147 ? 31.292 -25.002 -25.081 1.00 19.22 477 GLU B C 1
ATOM 2984 O O . GLU B 1 147 ? 32.525 -25.197 -25.205 1.00 19.89 477 GLU B O 1
ATOM 2986 N N . ASP B 1 148 ? 30.681 -24.684 -23.946 1.00 18.91 478 ASP B N 1
ATOM 2987 C CA . ASP B 1 148 ? 31.368 -24.473 -22.700 1.00 20.34 478 ASP B CA 1
ATOM 2988 C C . ASP B 1 148 ? 30.771 -25.302 -21.524 1.00 19.02 478 ASP B C 1
ATOM 2989 O O . ASP B 1 148 ? 30.458 -26.476 -21.696 1.00 19.85 478 ASP B O 1
ATOM 2994 N N . SER B 1 149 ? 30.552 -24.666 -20.380 1.00 16.83 479 SER B N 1
ATOM 2995 C CA . SER B 1 149 ? 30.091 -25.390 -19.188 1.00 17.15 479 SER B CA 1
ATOM 2996 C C . SER B 1 149 ? 28.677 -25.877 -19.215 1.00 15.89 479 SER B C 1
ATOM 2997 O O . SER B 1 149 ? 28.419 -27.034 -18.815 1.00 15.49 479 SER B O 1
ATOM 3000 N N . LEU B 1 150 ? 27.780 -24.996 -19.703 1.00 15.59 480 LEU B N 1
ATOM 3001 C CA . LEU B 1 150 ? 26.325 -25.274 -19.721 1.00 13.89 480 LEU B CA 1
ATOM 3002 C C . LEU B 1 150 ? 25.902 -26.353 -20.719 1.00 13.28 480 LEU B C 1
ATOM 3003 O O . LEU B 1 150 ? 26.286 -26.285 -21.878 1.00 14.23 480 LEU B O 1
ATOM 3008 N N . LYS B 1 151 ? 25.166 -27.376 -20.239 1.00 11.54 481 LYS B N 1
ATOM 3009 C CA . LYS B 1 151 ? 24.763 -28.501 -21.070 1.00 12.78 481 LYS B CA 1
ATOM 3010 C C . LYS B 1 151 ? 23.350 -28.884 -20.725 1.00 12.36 481 LYS B C 1
ATOM 3011 O O . LYS B 1 151 ? 22.931 -28.741 -19.557 1.00 12.55 481 LYS B O 1
ATOM 3017 N N . ILE B 1 152 ? 22.615 -29.371 -21.743 1.00 10.12 482 ILE B N 1
ATOM 3018 C CA . ILE B 1 152 ? 21.225 -29.748 -21.555 1.00 10.17 482 ILE B CA 1
ATOM 3019 C C . ILE B 1 152 ? 20.921 -30.866 -22.579 1.00 8.57 482 ILE B C 1
ATOM 3020 O O . ILE B 1 152 ? 21.528 -30.914 -23.647 1.00 10.93 482 ILE B O 1
ATOM 3025 N N . SER B 1 153 ? 20.040 -31.779 -22.227 1.00 9.94 483 SER B N 1
ATOM 3026 C CA . SER B 1 153 ? 19.733 -32.868 -23.155 1.00 11.30 483 SER B CA 1
ATOM 3027 C C . SER B 1 153 ? 18.593 -32.508 -24.065 1.00 11.73 483 SER B C 1
ATOM 3028 O O . SER B 1 153 ? 17.877 -31.553 -23.806 1.00 9.42 483 SER B O 1
ATOM 3031 N N . ASN B 1 154 ? 18.447 -33.263 -25.149 1.00 10.77 484 ASN B N 1
ATOM 3032 C CA . ASN B 1 154 ? 17.322 -33.024 -26.048 1.00 12.01 484 ASN B CA 1
ATOM 3033 C C . ASN B 1 154 ? 15.952 -33.170 -25.350 1.00 11.84 484 ASN B C 1
ATOM 3034 O O . ASN B 1 154 ? 15.017 -32.362 -25.575 1.00 11.52 484 ASN B O 1
ATOM 3039 N N . LEU B 1 155 ? 15.808 -34.221 -24.533 1.00 10.13 485 LEU B N 1
ATOM 3040 C CA . LEU B 1 155 ? 14.586 -34.408 -23.782 1.00 11.47 485 LEU B CA 1
ATOM 3041 C C . LEU B 1 155 ? 14.354 -33.173 -22.876 1.00 10.10 485 LEU B C 1
ATOM 3042 O O . LEU B 1 155 ? 13.242 -32.659 -22.825 1.00 9.45 485 LEU B O 1
ATOM 3047 N N . GLU B 1 156 ? 15.401 -32.709 -22.171 1.00 10.57 486 GLU B N 1
ATOM 3048 C CA . GLU B 1 156 ? 15.191 -31.515 -21.324 1.00 9.28 486 GLU B CA 1
ATOM 3049 C C . GLU B 1 156 ? 14.869 -30.267 -22.124 1.00 10.01 486 GLU B C 1
ATOM 3050 O O . GLU B 1 156 ? 14.124 -29.432 -21.649 1.00 11.98 486 GLU B O 1
ATOM 3056 N N . GLN B 1 157 ? 15.371 -30.164 -23.355 1.00 9.54 487 GLN B N 1
ATOM 3057 C CA . GLN B 1 157 ? 15.054 -28.959 -24.142 1.00 9.13 487 GLN B CA 1
ATOM 3058 C C . GLN B 1 157 ? 13.570 -28.844 -24.299 1.00 10.03 487 GLN B C 1
ATOM 3059 O O . GLN B 1 157 ? 13.015 -27.725 -24.207 1.00 9.42 487 GLN B O 1
ATOM 3065 N N . VAL B 1 158 ? 12.910 -29.996 -24.466 1.00 9.81 488 VAL B N 1
ATOM 3066 C CA . VAL B 1 158 ? 11.464 -29.966 -24.634 1.00 9.32 488 VAL B CA 1
ATOM 3067 C C . VAL B 1 158 ? 10.747 -29.742 -23.304 1.00 9.82 488 VAL B C 1
ATOM 3068 O O . VAL B 1 158 ? 9.868 -28.879 -23.206 1.00 9.99 488 VAL B O 1
ATOM 3072 N N . ILE B 1 159 ? 11.195 -30.437 -22.247 1.00 8.26 489 ILE B N 1
ATOM 3073 C CA . ILE B 1 159 ? 10.519 -30.294 -20.974 1.00 8.53 489 ILE B CA 1
ATOM 3074 C C . ILE B 1 159 ? 10.606 -28.834 -20.456 1.00 9.55 489 ILE B C 1
ATOM 3075 O O . ILE B 1 159 ? 9.597 -28.262 -19.962 1.00 9.17 489 ILE B O 1
ATOM 3080 N N . VAL B 1 160 ? 11.832 -28.325 -20.535 1.00 11.08 490 VAL B N 1
ATOM 3081 C CA . VAL B 1 160 ? 12.183 -26.991 -20.015 1.00 10.35 490 VAL B CA 1
ATOM 3082 C C . VAL B 1 160 ? 11.452 -25.896 -20.754 1.00 11.46 490 VAL B C 1
ATOM 3083 O O . VAL B 1 160 ? 10.828 -25.044 -20.126 1.00 10.76 490 VAL B O 1
ATOM 3087 N N . PHE B 1 161 ? 11.442 -25.976 -22.101 1.00 8.70 491 PHE B N 1
ATOM 3088 C CA . PHE B 1 161 ? 10.756 -24.938 -22.877 1.00 10.51 491 PHE B CA 1
ATOM 3089 C C . PHE B 1 161 ? 9.248 -24.929 -22.629 1.00 10.97 491 PHE B C 1
ATOM 3090 O O . PHE B 1 161 ? 8.668 -23.893 -22.414 1.00 10.45 491 PHE B O 1
ATOM 3098 N N . LYS B 1 162 ? 8.648 -26.128 -22.651 1.00 11.11 492 LYS B N 1
ATOM 3099 C CA . LYS B 1 162 ? 7.229 -26.294 -22.425 1.00 11.36 492 LYS B CA 1
ATOM 3100 C C . LYS B 1 162 ? 6.907 -25.754 -21.054 1.00 10.54 492 LYS B C 1
ATOM 3101 O O . LYS B 1 162 ? 5.952 -25.052 -20.907 1.00 10.74 492 LYS B O 1
ATOM 3107 N N . ASN B 1 163 ? 7.686 -26.137 -20.047 1.00 11.53 493 ASN B N 1
ATOM 3108 C CA . ASN B 1 163 ? 7.381 -25.610 -18.708 1.00 11.84 493 ASN B CA 1
ATOM 3109 C C . ASN B 1 163 ? 7.518 -24.075 -18.593 1.00 11.84 493 ASN B C 1
ATOM 3110 O O . ASN B 1 163 ? 6.625 -23.420 -17.980 1.00 13.13 493 ASN B O 1
ATOM 3115 N N . MET B 1 164 ? 8.556 -23.518 -19.201 1.00 11.43 494 MET B N 1
ATOM 3116 C CA . MET B 1 164 ? 8.729 -22.037 -19.163 1.00 10.67 494 MET B CA 1
ATOM 3117 C C . MET B 1 164 ? 7.509 -21.352 -19.768 1.00 11.80 494 MET B C 1
ATOM 3118 O O . MET B 1 164 ? 6.972 -20.369 -19.202 1.00 11.84 494 MET B O 1
ATOM 3123 N N . MET B 1 165 ? 7.039 -21.866 -20.892 1.00 12.72 495 MET B N 1
ATOM 3124 C CA . MET B 1 165 ? 5.931 -21.239 -21.572 1.00 11.74 495 MET B CA 1
ATOM 3125 C C . MET B 1 165 ? 4.549 -21.553 -21.046 1.00 14.32 495 MET B C 1
ATOM 3126 O O . MET B 1 165 ? 3.701 -20.675 -20.969 1.00 14.31 495 MET B O 1
ATOM 3131 N N . GLU B 1 166 ? 4.369 -22.784 -20.561 1.00 14.02 496 GLU B N 1
ATOM 3132 C CA . GLU B 1 166 ? 3.076 -23.238 -20.143 1.00 15.65 496 GLU B CA 1
ATOM 3133 C C . GLU B 1 166 ? 2.720 -23.151 -18.692 1.00 16.90 496 GLU B C 1
ATOM 3134 O O . GLU B 1 166 ? 1.526 -23.029 -18.399 1.00 20.42 496 GLU B O 1
ATOM 3140 N N . GLN B 1 167 ? 3.718 -23.187 -17.813 1.00 15.30 497 GLN B N 1
ATOM 3141 C CA . GLN B 1 167 ? 3.472 -23.144 -16.374 1.00 17.69 497 GLN B CA 1
ATOM 3142 C C . GLN B 1 167 ? 2.966 -21.785 -15.953 1.00 18.03 497 GLN B C 1
ATOM 3143 O O . GLN B 1 167 ? 3.216 -20.773 -16.596 1.00 16.74 497 GLN B O 1
ATOM 3149 N N . ASN B 1 168 ? 2.212 -21.811 -14.860 1.00 18.58 498 ASN B N 1
ATOM 3150 C CA . ASN B 1 168 ? 1.603 -20.610 -14.283 1.00 20.33 498 ASN B CA 1
ATOM 3151 C C . ASN B 1 168 ? 2.750 -19.985 -13.494 1.00 18.86 498 ASN B C 1
ATOM 3152 O O . ASN B 1 168 ? 2.778 -20.071 -12.244 1.00 21.38 498 ASN B O 1
ATOM 3157 N N . ASN B 1 169 ? 3.642 -19.272 -14.193 1.00 16.20 499 ASN B N 1
ATOM 3158 C CA . ASN B 1 169 ? 4.862 -18.783 -13.535 1.00 13.77 499 ASN B CA 1
ATOM 3159 C C . ASN B 1 169 ? 5.093 -17.253 -13.565 1.00 13.75 499 ASN B C 1
ATOM 3160 O O . ASN B 1 169 ? 4.213 -16.516 -13.985 1.00 15.14 499 ASN B O 1
ATOM 3165 N N . HIS B 1 170 ? 6.255 -16.802 -13.101 1.00 14.65 500 HIS B N 1
ATOM 3166 C CA . HIS B 1 170 ? 6.491 -15.359 -13.001 1.00 17.27 500 HIS B CA 1
ATOM 3167 C C . HIS B 1 170 ? 6.746 -14.615 -14.319 1.00 16.84 500 HIS B C 1
ATOM 3168 O O . HIS B 1 170 ? 6.829 -13.379 -14.309 1.00 16.09 500 HIS B O 1
ATOM 3175 N N . PHE B 1 171 ? 7.070 -15.351 -15.392 1.00 16.03 501 PHE B N 1
ATOM 3176 C CA . PHE B 1 171 ? 7.269 -14.651 -16.675 1.00 15.05 501 PHE B CA 1
ATOM 3177 C C . PHE B 1 171 ? 5.925 -14.115 -17.159 1.00 15.27 501 PHE B C 1
ATOM 3178 O O . PHE B 1 171 ? 4.962 -14.854 -17.256 1.00 15.55 501 PHE B O 1
ATOM 3186 N N . SER B 1 172 ? 5.887 -12.825 -17.491 1.00 17.57 502 SER B N 1
ATOM 3187 C CA . SER B 1 172 ? 4.642 -12.188 -17.891 1.00 18.21 502 SER B CA 1
ATOM 3188 C C . SER B 1 172 ? 4.097 -12.671 -19.214 1.00 18.71 502 SER B C 1
ATOM 3189 O O . SER B 1 172 ? 4.873 -13.155 -20.049 1.00 15.59 502 SER B O 1
ATOM 3192 N N . LYS B 1 173 ? 2.789 -12.470 -19.401 1.00 18.95 503 LYS B N 1
ATOM 3193 C CA . LYS B 1 173 ? 2.136 -12.846 -20.642 1.00 20.05 503 LYS B CA 1
ATOM 3194 C C . LYS B 1 173 ? 2.754 -12.031 -21.762 1.00 19.71 503 LYS B C 1
ATOM 3195 O O . LYS B 1 173 ? 3.058 -12.623 -22.802 1.00 19.71 503 LYS B O 1
ATOM 3197 N N . LYS B 1 174 ? 3.065 -10.745 -21.492 1.00 19.81 504 LYS B N 1
ATOM 3198 C CA . LYS B 1 174 ? 3.640 -9.852 -22.519 1.00 20.35 504 LYS B CA 1
ATOM 3199 C C . LYS B 1 174 ? 5.029 -10.332 -22.961 1.00 17.68 504 LYS B C 1
ATOM 3200 O O . LYS B 1 174 ? 5.311 -10.380 -24.164 1.00 19.12 504 LYS B O 1
ATOM 3202 N N . ALA B 1 175 ? 5.842 -10.773 -21.997 1.00 16.82 505 ALA B N 1
ATOM 3203 C CA . ALA B 1 175 ? 7.194 -11.301 -22.268 1.00 15.62 505 ALA B CA 1
ATOM 3204 C C . ALA B 1 175 ? 7.063 -12.600 -23.078 1.00 14.24 505 ALA B C 1
ATOM 3205 O O . ALA B 1 175 ? 7.778 -12.779 -24.084 1.00 14.78 505 ALA B O 1
ATOM 3207 N N . LYS B 1 176 ? 6.156 -13.513 -22.689 1.00 14.98 506 LYS B N 1
ATOM 3208 C CA . LYS B 1 176 ? 5.985 -14.757 -23.453 1.00 13.78 506 LYS B CA 1
ATOM 3209 C C . LYS B 1 176 ? 5.515 -14.485 -24.859 1.00 15.13 506 LYS B C 1
ATOM 3210 O O . LYS B 1 176 ? 6.040 -15.076 -25.787 1.00 13.20 506 LYS B O 1
ATOM 3216 N N . ASN B 1 177 ? 4.606 -13.517 -25.004 1.00 14.86 507 ASN B N 1
ATOM 3217 C CA . ASN B 1 177 ? 4.136 -13.148 -26.342 1.00 16.33 507 ASN B CA 1
ATOM 3218 C C . ASN B 1 177 ? 5.198 -12.559 -27.245 1.00 16.13 507 ASN B C 1
ATOM 3219 O O . ASN B 1 177 ? 5.267 -12.915 -28.446 1.00 15.13 507 ASN B O 1
ATOM 3224 N N . GLN B 1 178 ? 6.027 -11.696 -26.675 1.00 14.65 508 GLN B N 1
ATOM 3225 C CA . GLN B 1 178 ? 7.104 -11.055 -27.465 1.00 15.04 508 GLN B CA 1
ATOM 3226 C C . GLN B 1 178 ? 8.148 -12.105 -27.826 1.00 13.73 508 GLN B C 1
ATOM 3227 O O . GLN B 1 178 ? 8.663 -12.142 -28.965 1.00 14.00 508 GLN B O 1
ATOM 3233 N N . LEU B 1 179 ? 8.427 -12.998 -26.886 1.00 12.01 509 LEU B N 1
ATOM 3234 C CA . LEU B 1 179 ? 9.399 -14.086 -27.197 1.00 12.02 509 LEU B CA 1
ATOM 3235 C C . LEU B 1 179 ? 8.805 -14.967 -28.318 1.00 11.03 509 LEU B C 1
ATOM 3236 O O . LEU B 1 179 ? 9.501 -15.269 -29.313 1.00 12.66 509 LEU B O 1
ATOM 3241 N N . SER B 1 180 ? 7.529 -15.350 -28.197 1.00 13.20 510 SER B N 1
ATOM 3242 C CA . SER B 1 180 ? 6.912 -16.186 -29.225 1.00 14.67 510 SER B CA 1
ATOM 3243 C C . SER B 1 180 ? 6.948 -15.565 -30.601 1.00 13.69 510 SER B C 1
ATOM 3244 O O . SER B 1 180 ? 7.286 -16.240 -31.556 1.00 13.67 510 SER B O 1
ATOM 3247 N N . SER B 1 181 ? 6.625 -14.269 -30.655 1.00 14.60 511 SER B N 1
ATOM 3248 C CA . SER B 1 181 ? 6.637 -13.534 -31.934 1.00 15.91 511 SER B CA 1
ATOM 3249 C C . SER B 1 181 ? 8.001 -13.590 -32.592 1.00 14.14 511 SER B C 1
ATOM 3250 O O . SER B 1 181 ? 8.099 -13.786 -33.805 1.00 15.03 511 SER B O 1
ATOM 3253 N N . SER B 1 182 ? 9.069 -13.521 -31.777 1.00 12.98 512 SER B N 1
ATOM 3254 C CA . SER B 1 182 ? 10.415 -13.580 -32.321 1.00 11.51 512 SER B CA 1
ATOM 3255 C C . SER B 1 182 ? 10.790 -14.945 -32.834 1.00 12.18 512 SER B C 1
ATOM 3256 O O . SER B 1 182 ? 11.702 -15.093 -33.668 1.00 13.14 512 SER B O 1
ATOM 3259 N N . LEU B 1 183 ? 10.095 -15.969 -32.328 1.00 11.91 513 LEU B N 1
ATOM 3260 C CA . LEU B 1 183 ? 10.390 -17.342 -32.710 1.00 12.02 513 LEU B CA 1
ATOM 3261 C C . LEU B 1 183 ? 9.520 -17.907 -33.850 1.00 11.78 513 LEU B C 1
ATOM 3262 O O . LEU B 1 183 ? 9.777 -18.972 -34.327 1.00 11.12 513 LEU B O 1
ATOM 3267 N N . LEU B 1 184 ? 8.534 -17.141 -34.316 1.00 11.28 514 LEU B N 1
ATOM 3268 C CA . LEU B 1 184 ? 7.662 -17.646 -35.384 1.00 11.56 514 LEU B CA 1
ATOM 3269 C C . LEU B 1 184 ? 8.431 -17.840 -36.674 1.00 11.89 514 LEU B C 1
ATOM 3270 O O . LEU B 1 184 ? 9.163 -16.928 -37.125 1.00 13.10 514 LEU B O 1
ATOM 3275 N N . ILE B 1 185 ? 8.291 -19.029 -37.253 1.00 10.50 515 ILE B N 1
ATOM 3276 C CA . ILE B 1 185 ? 9.007 -19.338 -38.499 1.00 12.95 515 ILE B CA 1
ATOM 3277 C C . ILE B 1 185 ? 8.003 -19.425 -39.653 1.00 15.27 515 ILE B C 1
ATOM 3278 O O . ILE B 1 185 ? 8.228 -18.847 -40.722 1.00 15.09 515 ILE B O 1
ATOM 3283 N N . LYS B 1 186 ? 6.947 -20.202 -39.440 1.00 14.44 516 LYS B N 1
ATOM 3284 C CA . LYS B 1 186 ? 5.923 -20.374 -40.483 1.00 16.70 516 LYS B CA 1
ATOM 3285 C C . LYS B 1 186 ? 4.508 -20.286 -39.919 1.00 17.73 516 LYS B C 1
ATOM 3286 O O . LYS B 1 186 ? 4.232 -20.732 -38.806 1.00 16.03 516 LYS B O 1
ATOM 3288 N N . LYS B 1 187 ? 3.590 -19.686 -40.690 1.00 16.92 517 LYS B N 1
ATOM 3289 C CA . LYS B 1 187 ? 2.204 -19.604 -40.287 1.00 16.91 517 LYS B CA 1
ATOM 3290 C C . LYS B 1 187 ? 1.383 -19.853 -41.562 1.00 19.89 517 LYS B C 1
ATOM 3291 O O . LYS B 1 187 ? 1.666 -19.266 -42.581 1.00 19.54 517 LYS B O 1
ATOM 3297 N N . ASN B 1 188 ? 0.432 -20.774 -41.518 1.00 19.68 518 ASN B N 1
ATOM 3298 C CA . ASN B 1 188 ? -0.439 -21.001 -42.686 1.00 22.76 518 ASN B CA 1
ATOM 3299 C C . ASN B 1 188 ? -1.809 -21.355 -42.114 1.00 24.31 518 ASN B C 1
ATOM 3300 O O . ASN B 1 188 ? -2.037 -21.196 -40.910 1.00 24.11 518 ASN B O 1
ATOM 3305 N N . GLU B 1 189 ? -2.739 -21.803 -42.967 1.00 25.50 519 GLU B N 1
ATOM 3306 C CA . GLU B 1 189 ? -4.096 -22.120 -42.515 1.00 27.11 519 GLU B CA 1
ATOM 3307 C C . GLU B 1 189 ? -4.173 -23.313 -41.552 1.00 28.13 519 GLU B C 1
ATOM 3308 O O . GLU B 1 189 ? -5.060 -23.370 -40.708 1.00 30.11 519 GLU B O 1
ATOM 3310 N N . LYS B 1 190 ? -3.161 -24.163 -41.593 1.00 26.84 520 LYS B N 1
ATOM 3311 C CA . LYS B 1 190 ? -3.138 -25.368 -40.763 1.00 26.06 520 LYS B CA 1
ATOM 3312 C C . LYS B 1 190 ? -2.334 -25.284 -39.473 1.00 26.67 520 LYS B C 1
ATOM 3313 O O . LYS B 1 190 ? -2.630 -26.012 -38.518 1.00 27.79 520 LYS B O 1
ATOM 3315 N N . TYR B 1 191 ? -1.282 -24.468 -39.463 1.00 24.20 521 TYR B N 1
ATOM 3316 C CA . TYR B 1 191 ? -0.442 -24.392 -38.265 1.00 21.57 521 TYR B CA 1
ATOM 3317 C C . TYR B 1 191 ? 0.444 -23.136 -38.178 1.00 21.68 521 TYR B C 1
ATOM 3318 O O . TYR B 1 191 ? 0.663 -22.440 -39.179 1.00 18.27 521 TYR B O 1
ATOM 3327 N N . GLU B 1 192 ? 1.034 -22.959 -36.996 1.00 18.98 522 GLU B N 1
ATOM 3328 C CA . GLU B 1 192 ? 2.039 -21.916 -36.743 1.00 18.66 522 GLU B CA 1
ATOM 3329 C C . GLU B 1 192 ? 3.217 -22.714 -36.180 1.00 18.15 522 GLU B C 1
ATOM 3330 O O . GLU B 1 192 ? 3.035 -23.451 -35.202 1.00 18.51 522 GLU B O 1
ATOM 3336 N N . LEU B 1 193 ? 4.394 -22.595 -36.798 1.00 15.58 523 LEU B N 1
ATOM 3337 C CA . LEU B 1 193 ? 5.600 -23.311 -36.344 1.00 15.85 523 LEU B CA 1
ATOM 3338 C C . LEU B 1 193 ? 6.582 -22.276 -35.789 1.00 15.95 523 LEU B C 1
ATOM 3339 O O . LEU B 1 193 ? 6.862 -21.277 -36.446 1.00 15.01 523 LEU B O 1
ATOM 3344 N N . TYR B 1 194 ? 7.065 -22.533 -34.563 1.00 13.52 524 TYR B N 1
ATOM 3345 C CA . TYR B 1 194 ? 8.014 -21.623 -33.895 1.00 12.02 524 TYR B CA 1
ATOM 3346 C C . TYR B 1 194 ? 9.248 -22.428 -33.605 1.00 12.14 524 TYR B C 1
ATOM 3347 O O . TYR B 1 194 ? 9.185 -23.652 -33.428 1.00 11.25 524 TYR B O 1
ATOM 3356 N N . GLY B 1 195 ? 10.392 -21.755 -33.541 1.00 12.35 525 GLY B N 1
ATOM 3357 C CA . GLY B 1 195 ? 11.566 -22.529 -33.224 1.00 12.24 525 GLY B CA 1
ATOM 3358 C C . GLY B 1 195 ? 12.860 -21.772 -33.317 1.00 13.46 525 GLY B C 1
ATOM 3359 O O . GLY B 1 195 ? 12.852 -20.601 -33.732 1.00 13.09 525 GLY B O 1
ATOM 3360 N N . LYS B 1 196 ? 13.927 -22.401 -32.814 1.00 10.31 526 LYS B N 1
ATOM 3361 C CA . LYS B 1 196 ? 15.275 -21.791 -32.839 1.00 11.99 526 LYS B CA 1
ATOM 3362 C C . LYS B 1 196 ? 16.339 -22.838 -33.197 1.00 11.56 526 LYS B C 1
ATOM 3363 O O . LYS B 1 196 ? 16.387 -23.898 -32.605 1.00 11.16 526 LYS B O 1
ATOM 3369 N N . THR B 1 197 ? 17.175 -22.532 -34.198 1.00 12.09 527 THR B N 1
ATOM 3370 C CA . THR B 1 197 ? 18.271 -23.409 -34.574 1.00 11.46 527 THR B CA 1
ATOM 3371 C C . THR B 1 197 ? 19.511 -23.134 -33.702 1.00 13.03 527 THR B C 1
ATOM 3372 O O . THR B 1 197 ? 19.617 -22.082 -33.073 1.00 13.24 527 THR B O 1
ATOM 3376 N N . GLY B 1 198 ? 20.403 -24.133 -33.644 1.00 12.97 528 GLY B N 1
ATOM 3377 C CA . GLY B 1 198 ? 21.702 -23.967 -32.966 1.00 13.05 528 GLY B CA 1
ATOM 3378 C C . GLY B 1 198 ? 22.752 -24.742 -33.761 1.00 15.08 528 GLY B C 1
ATOM 3379 O O . GLY B 1 198 ? 22.487 -25.887 -34.200 1.00 13.50 528 GLY B O 1
ATOM 3380 N N . THR B 1 199 ? 23.934 -24.153 -33.937 1.00 14.26 529 THR B N 1
ATOM 3381 C CA . THR B 1 199 ? 25.015 -24.855 -34.682 1.00 17.87 529 THR B CA 1
ATOM 3382 C C . THR B 1 199 ? 26.357 -24.636 -33.985 1.00 17.81 529 THR B C 1
ATOM 3383 O O . THR B 1 199 ? 26.711 -23.511 -33.698 1.00 20.08 529 THR B O 1
ATOM 3387 N N . GLY B 1 200 ? 27.072 -25.711 -33.659 1.00 17.88 530 GLY B N 1
ATOM 3388 C CA . GLY B 1 200 ? 28.395 -25.565 -33.065 1.00 19.14 530 GLY B CA 1
ATOM 3389 C C . GLY B 1 200 ? 29.400 -26.098 -34.073 1.00 22.13 530 GLY B C 1
ATOM 3390 O O . GLY B 1 200 ? 29.051 -26.928 -34.961 1.00 21.40 530 GLY B O 1
ATOM 3391 N N . ILE B 1 201 ? 30.613 -25.555 -34.006 1.00 23.91 531 ILE B N 1
ATOM 3392 C CA . ILE B 1 201 ? 31.732 -25.988 -34.860 1.00 27.91 531 ILE B CA 1
ATOM 3393 C C . ILE B 1 201 ? 32.962 -26.092 -33.954 1.00 29.56 531 ILE B C 1
ATOM 3394 O O . ILE B 1 201 ? 33.300 -25.170 -33.185 1.00 29.22 531 ILE B O 1
ATOM 3396 N N . VAL B 1 202 ? 33.650 -27.225 -34.080 1.00 33.20 532 VAL B N 1
ATOM 3397 C CA . VAL B 1 202 ? 34.869 -27.490 -33.330 1.00 35.59 532 VAL B CA 1
ATOM 3398 C C . VAL B 1 202 ? 35.820 -28.187 -34.324 1.00 37.29 532 VAL B C 1
ATOM 3399 O O . VAL B 1 202 ? 35.414 -29.117 -35.057 1.00 36.28 532 VAL B O 1
ATOM 3401 N N . ASN B 1 203 ? 37.026 -27.607 -34.450 1.00 38.86 533 ASN B N 1
ATOM 3402 C CA . ASN B 1 203 ? 38.099 -28.074 -35.350 1.00 39.66 533 ASN B CA 1
ATOM 3403 C C . ASN B 1 203 ? 37.682 -28.086 -36.835 1.00 40.43 533 ASN B C 1
ATOM 3404 O O . ASN B 1 203 ? 38.070 -28.987 -37.600 1.00 41.59 533 ASN B O 1
ATOM 3406 N N . GLY B 1 204 ? 36.897 -27.075 -37.238 1.00 39.39 534 GLY B N 1
ATOM 3407 C CA . GLY B 1 204 ? 36.423 -26.962 -38.615 1.00 39.17 534 GLY B CA 1
ATOM 3408 C C . GLY B 1 204 ? 35.268 -27.873 -39.040 1.00 38.65 534 GLY B C 1
ATOM 3409 O O . GLY B 1 204 ? 34.831 -27.834 -40.216 1.00 39.69 534 GLY B O 1
ATOM 3410 N N . LYS B 1 205 ? 34.742 -28.657 -38.093 1.00 36.41 535 LYS B N 1
ATOM 3411 C CA . LYS B 1 205 ? 33.639 -29.573 -38.392 1.00 34.96 535 LYS B CA 1
ATOM 3412 C C . LYS B 1 205 ? 32.426 -29.296 -37.498 1.00 33.35 535 LYS B C 1
ATOM 3413 O O . LYS B 1 205 ? 32.596 -29.134 -36.277 1.00 32.25 535 LYS B O 1
ATOM 3415 N N . TYR B 1 206 ? 31.222 -29.309 -38.089 1.00 32.32 536 TYR B N 1
ATOM 3416 C CA . TYR B 1 206 ? 29.972 -29.141 -37.327 1.00 31.41 536 TYR B CA 1
ATOM 3417 C C . TYR B 1 206 ? 29.966 -30.301 -36.325 1.00 29.64 536 TYR B C 1
ATOM 3418 O O . TYR B 1 206 ? 30.311 -31.429 -36.691 1.00 28.67 536 TYR B O 1
ATOM 3427 N N . ASN B 1 207 ? 29.516 -30.071 -35.095 1.00 26.25 537 ASN B N 1
ATOM 3428 C CA . ASN B 1 207 ? 29.557 -31.130 -34.097 1.00 24.28 537 ASN B CA 1
ATOM 3429 C C . ASN B 1 207 ? 28.358 -31.150 -33.122 1.00 22.03 537 ASN B C 1
ATOM 3430 O O . ASN B 1 207 ? 28.231 -32.048 -32.294 1.00 23.05 537 ASN B O 1
ATOM 3435 N N . ASN B 1 208 ? 27.433 -30.217 -33.300 1.00 19.88 538 ASN B N 1
ATOM 3436 C CA . ASN B 1 208 ? 26.341 -30.086 -32.307 1.00 18.15 538 ASN B CA 1
ATOM 3437 C C . ASN B 1 208 ? 25.240 -29.230 -32.920 1.00 17.74 538 ASN B C 1
ATOM 3438 O O . ASN B 1 208 ? 25.271 -28.004 -32.737 1.00 21.30 538 ASN B O 1
ATOM 3443 N N . GLY B 1 209 ? 24.250 -29.872 -33.542 1.00 16.41 539 GLY B N 1
ATOM 3444 C CA . GLY B 1 209 ? 23.125 -29.179 -34.184 1.00 13.91 539 GLY B CA 1
ATOM 3445 C C . GLY B 1 209 ? 21.788 -29.309 -33.455 1.00 13.10 539 GLY B C 1
ATOM 3446 O O . GLY B 1 209 ? 21.445 -30.370 -32.942 1.00 14.59 539 GLY B O 1
ATOM 3447 N N . TRP B 1 210 ? 21.058 -28.213 -33.390 1.00 10.54 540 TRP B N 1
ATOM 3448 C CA . TRP B 1 210 ? 19.770 -28.203 -32.728 1.00 10.88 540 TRP B CA 1
ATOM 3449 C C . TRP B 1 210 ? 18.672 -27.510 -33.459 1.00 11.01 540 TRP B C 1
ATOM 3450 O O . TRP B 1 210 ? 18.892 -26.565 -34.218 1.00 11.24 540 TRP B O 1
ATOM 3461 N N . PHE B 1 211 ? 17.462 -28.003 -33.222 1.00 9.90 541 PHE B N 1
ATOM 3462 C CA . PHE B 1 211 ? 16.278 -27.234 -33.604 1.00 12.11 541 PHE B CA 1
ATOM 3463 C C . PHE B 1 211 ? 15.281 -27.474 -32.473 1.00 11.74 541 PHE B C 1
ATOM 3464 O O . PHE B 1 211 ? 14.808 -28.592 -32.306 1.00 14.74 541 PHE B O 1
ATOM 3472 N N . VAL B 1 212 ? 14.951 -26.413 -31.723 1.00 9.96 542 VAL B N 1
ATOM 3473 C CA . VAL B 1 212 ? 14.015 -26.480 -30.591 1.00 9.56 542 VAL B CA 1
ATOM 3474 C C . VAL B 1 212 ? 12.805 -25.648 -30.893 1.00 9.89 542 VAL B C 1
ATOM 3475 O O . VAL B 1 212 ? 12.935 -24.501 -31.331 1.00 13.09 542 VAL B O 1
ATOM 3479 N N . GLY B 1 213 ? 11.598 -26.186 -30.691 1.00 10.30 543 GLY B N 1
ATOM 3480 C CA . GLY B 1 213 ? 10.453 -25.319 -31.002 1.00 10.06 543 GLY B CA 1
ATOM 3481 C C . GLY B 1 213 ? 9.109 -25.816 -30.544 1.00 11.66 543 GLY B C 1
ATOM 3482 O O . GLY B 1 213 ? 9.004 -26.717 -29.724 1.00 10.40 543 GLY B O 1
ATOM 3483 N N . TYR B 1 214 ? 8.066 -25.247 -31.128 1.00 11.67 544 TYR B N 1
ATOM 3484 C CA . TYR B 1 214 ? 6.724 -25.717 -30.860 1.00 12.28 544 TYR B CA 1
ATOM 3485 C C . TYR B 1 214 ? 5.829 -25.452 -32.068 1.00 15.48 544 TYR B C 1
ATOM 3486 O O . TYR B 1 214 ? 6.149 -24.624 -32.908 1.00 13.97 544 TYR B O 1
ATOM 3495 N N . VAL B 1 215 ? 4.749 -26.216 -32.154 1.00 13.88 545 VAL B N 1
ATOM 3496 C CA . VAL B 1 215 ? 3.803 -26.085 -33.284 1.00 16.21 545 VAL B CA 1
ATOM 3497 C C . VAL B 1 215 ? 2.440 -25.938 -32.676 1.00 15.41 545 VAL B C 1
ATOM 3498 O O . VAL B 1 215 ? 2.054 -26.770 -31.837 1.00 16.50 545 VAL B O 1
ATOM 3502 N N . ILE B 1 216 ? 1.642 -25.012 -33.217 1.00 15.95 546 ILE B N 1
ATOM 3503 C CA . ILE B 1 216 ? 0.257 -24.824 -32.764 1.00 18.15 546 ILE B CA 1
ATOM 3504 C C . ILE B 1 216 ? -0.607 -25.209 -33.982 1.00 18.71 546 ILE B C 1
ATOM 3505 O O . ILE B 1 216 ? -0.472 -24.598 -35.030 1.00 18.04 546 ILE B O 1
ATOM 3510 N N . THR B 1 217 ? -1.448 -26.229 -33.845 1.00 18.54 547 THR B N 1
ATOM 3511 C CA . THR B 1 217 ? -2.342 -26.658 -34.942 1.00 23.17 547 THR B CA 1
ATOM 3512 C C . THR B 1 217 ? -3.754 -26.348 -34.461 1.00 24.82 547 THR B C 1
ATOM 3513 O O . THR B 1 217 ? -3.941 -25.860 -33.360 1.00 24.95 547 THR B O 1
ATOM 3517 N N . ASN B 1 218 ? -4.768 -26.619 -35.287 1.00 27.85 548 ASN B N 1
ATOM 3518 C CA . ASN B 1 218 ? -6.139 -26.351 -34.874 1.00 31.15 548 ASN B CA 1
ATOM 3519 C C . ASN B 1 218 ? -6.629 -27.343 -33.812 1.00 32.31 548 ASN B C 1
ATOM 3520 O O . ASN B 1 218 ? -7.559 -27.055 -33.064 1.00 35.49 548 ASN B O 1
ATOM 3525 N N . HIS B 1 219 ? -5.879 -28.416 -33.634 1.00 32.84 549 HIS B N 1
ATOM 3526 C CA . HIS B 1 219 ? -6.271 -29.463 -32.702 1.00 31.78 549 HIS B CA 1
ATOM 3527 C C . HIS B 1 219 ? -5.433 -29.613 -31.437 1.00 31.05 549 HIS B C 1
ATOM 3528 O O . HIS B 1 219 ? -5.975 -29.995 -30.395 1.00 30.22 549 HIS B O 1
ATOM 3535 N N . ASP B 1 220 ? -4.150 -29.216 -31.495 1.00 26.87 550 ASP B N 1
ATOM 3536 C CA . ASP B 1 220 ? -3.250 -29.418 -30.351 1.00 23.75 550 ASP B CA 1
ATOM 3537 C C . ASP B 1 220 ? -2.053 -28.447 -30.444 1.00 22.71 550 ASP B C 1
ATOM 3538 O O . ASP B 1 220 ? -2.045 -27.548 -31.310 1.00 21.32 550 ASP B O 1
ATOM 3543 N N . LYS B 1 221 ? -1.134 -28.555 -29.475 1.00 19.15 551 LYS B N 1
ATOM 3544 C CA . LYS B 1 221 ? 0.118 -27.750 -29.453 1.00 16.66 551 LYS B CA 1
ATOM 3545 C C . LYS B 1 221 ? 1.189 -28.748 -29.088 1.00 16.00 551 LYS B C 1
ATOM 3546 O O . LYS B 1 221 ? 0.997 -29.580 -28.186 1.00 15.51 551 LYS B O 1
ATOM 3552 N N . TYR B 1 222 ? 2.275 -28.764 -29.837 1.00 15.27 552 TYR B N 1
ATOM 3553 C CA . TYR B 1 222 ? 3.308 -29.752 -29.572 1.00 14.82 552 TYR B CA 1
ATOM 3554 C C . TYR B 1 222 ? 4.604 -29.064 -29.361 1.00 14.60 552 TYR B C 1
ATOM 3555 O O . TYR B 1 222 ? 4.921 -28.210 -30.159 1.00 14.78 552 TYR B O 1
ATOM 3564 N N . TYR B 1 223 ? 5.382 -29.484 -28.362 1.00 12.92 553 TYR B N 1
ATOM 3565 C CA . TYR B 1 223 ? 6.718 -28.935 -28.199 1.00 11.79 553 TYR B CA 1
ATOM 3566 C C . TYR B 1 223 ? 7.640 -30.001 -28.726 1.00 12.23 553 TYR B C 1
ATOM 3567 O O . TYR B 1 223 ? 7.402 -31.179 -28.544 1.00 11.39 553 TYR B O 1
ATOM 3576 N N . PHE B 1 224 ? 8.726 -29.591 -29.371 1.00 11.47 554 PHE B N 1
ATOM 3577 C CA . PHE B 1 224 ? 9.628 -30.591 -29.915 1.00 11.29 554 PHE B CA 1
ATOM 3578 C C . PHE B 1 224 ? 11.088 -30.103 -29.973 1.00 11.22 554 PHE B C 1
ATOM 3579 O O . PHE B 1 224 ? 11.364 -28.904 -29.900 1.00 10.98 554 PHE B O 1
ATOM 3587 N N . ALA B 1 225 ? 11.994 -31.051 -30.153 1.00 9.87 555 ALA B N 1
ATOM 3588 C CA . ALA B 1 225 ? 13.405 -30.742 -30.329 1.00 10.43 555 ALA B CA 1
ATOM 3589 C C . ALA B 1 225 ? 14.145 -31.863 -31.061 1.00 10.99 555 ALA B C 1
ATOM 3590 O O . ALA B 1 225 ? 13.859 -33.050 -30.846 1.00 9.89 555 ALA B O 1
ATOM 3592 N N . THR B 1 226 ? 15.045 -31.468 -31.965 1.00 11.65 556 THR B N 1
ATOM 3593 C CA . THR B 1 226 ? 15.927 -32.398 -32.643 1.00 11.96 556 THR B CA 1
ATOM 3594 C C . THR B 1 226 ? 17.357 -31.999 -32.301 1.00 13.85 556 THR B C 1
ATOM 3595 O O . THR B 1 226 ? 17.698 -30.808 -32.259 1.00 13.36 556 THR B O 1
ATOM 3599 N N . HIS B 1 227 ? 18.181 -32.990 -32.015 1.00 14.53 557 HIS B N 1
ATOM 3600 C CA . HIS B 1 227 ? 19.569 -32.774 -31.772 1.00 14.52 557 HIS B CA 1
ATOM 3601 C C . HIS B 1 227 ? 20.309 -33.713 -32.703 1.00 15.37 557 HIS B C 1
ATOM 3602 O O . HIS B 1 227 ? 19.908 -34.880 -32.858 1.00 16.46 557 HIS B O 1
ATOM 3609 N N . LEU B 1 228 ? 21.374 -33.173 -33.308 1.00 15.83 558 LEU B N 1
ATOM 3610 C CA . LEU B 1 228 ? 22.297 -33.917 -34.184 1.00 16.95 558 LEU B CA 1
ATOM 3611 C C . LEU B 1 228 ? 23.736 -33.870 -33.632 1.00 19.11 558 LEU B C 1
ATOM 3612 O O . LEU B 1 228 ? 24.255 -32.824 -33.249 1.00 18.02 558 LEU B O 1
ATOM 3617 N N . SER B 1 229 ? 24.417 -35.005 -33.619 1.00 22.99 559 SER B N 1
ATOM 3618 C CA . SER B 1 229 ? 25.788 -35.026 -33.121 1.00 28.08 559 SER B CA 1
ATOM 3619 C C . SER B 1 229 ? 26.848 -35.516 -34.145 1.00 29.95 559 SER B C 1
ATOM 3620 O O . SER B 1 229 ? 28.048 -35.271 -33.980 1.00 31.40 559 SER B O 1
ATOM 3623 N N . ASP B 1 230 ? 26.387 -36.139 -35.223 1.00 30.58 560 ASP B N 1
ATOM 3624 C CA . ASP B 1 230 ? 27.300 -36.695 -36.236 1.00 31.93 560 ASP B CA 1
ATOM 3625 C C . ASP B 1 230 ? 26.623 -36.730 -37.586 1.00 31.53 560 ASP B C 1
ATOM 3626 O O . ASP B 1 230 ? 25.390 -36.722 -37.659 1.00 31.41 560 ASP B O 1
ATOM 3628 N N . GLY B 1 231 ? 27.420 -36.777 -38.663 1.00 31.90 561 GLY B N 1
ATOM 3629 C CA . GLY B 1 231 ? 26.867 -36.763 -40.018 1.00 31.42 561 GLY B CA 1
ATOM 3630 C C . GLY B 1 231 ? 27.084 -35.376 -40.553 1.00 30.84 561 GLY B C 1
ATOM 3631 O O . GLY B 1 231 ? 28.220 -35.001 -40.881 1.00 33.16 561 GLY B O 1
ATOM 3632 N N . LYS B 1 232 ? 26.009 -34.600 -40.657 1.00 29.52 562 LYS B N 1
ATOM 3633 C CA . LYS B 1 232 ? 26.148 -33.186 -41.035 1.00 28.33 562 LYS B CA 1
ATOM 3634 C C . LYS B 1 232 ? 25.313 -32.522 -39.920 1.00 26.46 562 LYS B C 1
ATOM 3635 O O . LYS B 1 232 ? 24.192 -32.033 -40.199 1.00 25.81 562 LYS B O 1
ATOM 3637 N N . PRO B 1 233 ? 25.884 -32.414 -38.688 1.00 25.22 563 PRO B N 1
ATOM 3638 C CA . PRO B 1 233 ? 25.128 -31.824 -37.570 1.00 24.58 563 PRO B CA 1
ATOM 3639 C C . PRO B 1 233 ? 25.014 -30.312 -37.416 1.00 24.41 563 PRO B C 1
ATOM 3640 O O . PRO B 1 233 ? 25.529 -29.708 -36.459 1.00 26.28 563 PRO B O 1
ATOM 3644 N N . SER B 1 234 ? 24.212 -29.757 -38.293 1.00 23.98 564 SER B N 1
ATOM 3645 C CA . SER B 1 234 ? 23.950 -28.320 -38.312 1.00 20.70 564 SER B CA 1
ATOM 3646 C C . SER B 1 234 ? 22.539 -28.040 -37.842 1.00 19.33 564 SER B C 1
ATOM 3647 O O . SER B 1 234 ? 21.669 -28.918 -37.946 1.00 18.54 564 SER B O 1
ATOM 3650 N N . GLY B 1 235 ? 22.296 -26.801 -37.380 1.00 18.16 565 GLY B N 1
ATOM 3651 C CA . GLY B 1 235 ? 20.956 -26.400 -36.988 1.00 16.84 565 GLY B CA 1
ATOM 3652 C C . GLY B 1 235 ? 20.035 -26.421 -38.196 1.00 18.03 565 GLY B C 1
ATOM 3653 O O . GLY B 1 235 ? 18.871 -26.780 -38.071 1.00 15.70 565 GLY B O 1
ATOM 3654 N N . LYS B 1 236 ? 20.554 -26.046 -39.376 1.00 18.52 566 LYS B N 1
ATOM 3655 C CA . LYS B 1 236 ? 19.725 -26.070 -40.588 1.00 19.79 566 LYS B CA 1
ATOM 3656 C C . LYS B 1 236 ? 19.304 -27.538 -40.891 1.00 19.59 566 LYS B C 1
ATOM 3657 O O . LYS B 1 236 ? 18.151 -27.794 -41.243 1.00 22.03 566 LYS B O 1
ATOM 3659 N N . ASN B 1 237 ? 20.186 -28.501 -40.660 1.00 18.25 567 ASN B N 1
ATOM 3660 C CA . ASN B 1 237 ? 19.794 -29.896 -40.916 1.00 20.09 567 ASN B CA 1
ATOM 3661 C C . ASN B 1 237 ? 18.867 -30.435 -39.819 1.00 19.20 567 ASN B C 1
ATOM 3662 O O . ASN B 1 237 ? 17.958 -31.212 -40.082 1.00 18.24 567 ASN B O 1
ATOM 3667 N N . ALA B 1 238 ? 19.000 -29.882 -38.613 1.00 17.29 568 ALA B N 1
ATOM 3668 C CA . ALA B 1 238 ? 18.175 -30.334 -37.509 1.00 16.55 568 ALA B CA 1
ATOM 3669 C C . ALA B 1 238 ? 16.768 -29.825 -37.789 1.00 17.64 568 ALA B C 1
ATOM 3670 O O . ALA B 1 238 ? 15.786 -30.459 -37.434 1.00 17.16 568 ALA B O 1
ATOM 3672 N N . GLU B 1 239 ? 16.682 -28.626 -38.384 1.00 18.39 569 GLU B N 1
ATOM 3673 C CA . GLU B 1 239 ? 15.401 -28.033 -38.714 1.00 18.41 569 GLU B CA 1
ATOM 3674 C C . GLU B 1 239 ? 14.676 -28.805 -39.814 1.00 20.16 569 GLU B C 1
ATOM 3675 O O . GLU B 1 239 ? 13.458 -29.031 -39.721 1.00 19.49 569 GLU B O 1
ATOM 3681 N N . LEU B 1 240 ? 15.446 -29.213 -40.820 1.00 19.93 570 LEU B N 1
ATOM 3682 C CA . LEU B 1 240 ? 14.906 -29.959 -41.968 1.00 21.60 570 LEU B CA 1
ATOM 3683 C C . LEU B 1 240 ? 14.388 -31.304 -41.491 1.00 21.47 570 LEU B C 1
ATOM 3684 O O . LEU B 1 240 ? 13.265 -31.688 -41.847 1.00 23.13 570 LEU B O 1
ATOM 3686 N N . ILE B 1 241 ? 15.164 -31.962 -40.627 1.00 20.34 571 ILE B N 1
ATOM 3687 C CA . ILE B 1 241 ? 14.775 -33.270 -40.077 1.00 19.52 571 ILE B CA 1
ATOM 3688 C C . ILE B 1 241 ? 13.507 -33.128 -39.222 1.00 19.90 571 ILE B C 1
ATOM 3689 O O . ILE B 1 241 ? 12.588 -33.914 -39.375 1.00 20.01 571 ILE B O 1
ATOM 3694 N N . SER B 1 242 ? 13.425 -32.055 -38.409 1.00 20.40 572 SER B N 1
ATOM 3695 C CA . SER B 1 242 ? 12.265 -31.808 -37.560 1.00 19.46 572 SER B CA 1
ATOM 3696 C C . SER B 1 242 ? 11.021 -31.599 -38.373 1.00 20.36 572 SER B C 1
ATOM 3697 O O . SER B 1 242 ? 9.980 -32.158 -38.073 1.00 19.65 572 SER B O 1
ATOM 3700 N N . GLU B 1 243 ? 11.164 -30.852 -39.459 1.00 21.01 573 GLU B N 1
ATOM 3701 C CA . GLU B 1 243 ? 10.045 -30.537 -40.334 1.00 23.15 573 GLU B CA 1
ATOM 3702 C C . GLU B 1 243 ? 9.555 -31.821 -41.047 1.00 23.74 573 GLU B C 1
ATOM 3703 O O . GLU B 1 243 ? 8.342 -32.022 -41.168 1.00 24.26 573 GLU B O 1
ATOM 3705 N N . LYS B 1 244 ? 10.492 -32.687 -41.428 1.00 24.21 574 LYS B N 1
ATOM 3706 C CA . LYS B 1 244 ? 10.155 -33.923 -42.107 1.00 24.51 574 LYS B CA 1
ATOM 3707 C C . LYS B 1 244 ? 9.424 -34.868 -41.148 1.00 23.97 574 LYS B C 1
ATOM 3708 O O . LYS B 1 244 ? 8.402 -35.445 -41.503 1.00 21.89 574 LYS B O 1
ATOM 3714 N N . ILE B 1 245 ? 9.908 -34.938 -39.907 1.00 21.86 575 ILE B N 1
ATOM 3715 C CA . ILE B 1 245 ? 9.279 -35.815 -38.887 1.00 21.08 575 ILE B CA 1
ATOM 3716 C C . ILE B 1 245 ? 7.888 -35.359 -38.518 1.00 20.72 575 ILE B C 1
ATOM 3717 O O . ILE B 1 245 ? 6.961 -36.180 -38.446 1.00 22.41 575 ILE B O 1
ATOM 3722 N N . LEU B 1 246 ? 7.712 -34.037 -38.334 1.00 21.04 576 LEU B N 1
ATOM 3723 C CA . LEU B 1 246 ? 6.440 -33.443 -37.954 1.00 20.44 576 LEU B CA 1
ATOM 3724 C C . LEU B 1 246 ? 5.382 -33.619 -39.067 1.00 21.78 576 LEU B C 1
ATOM 3725 O O . LEU B 1 246 ? 4.219 -33.904 -38.788 1.00 21.21 576 LEU B O 1
ATOM 3730 N N . LYS B 1 247 ? 5.831 -33.540 -40.320 1.00 23.01 577 LYS B N 1
ATOM 3731 C CA . LYS B 1 247 ? 4.955 -33.770 -41.484 1.00 24.96 577 LYS B CA 1
ATOM 3732 C C . LYS B 1 247 ? 4.571 -35.287 -41.555 1.00 26.67 577 LYS B C 1
ATOM 3733 O O . LYS B 1 247 ? 3.370 -35.625 -41.659 1.00 27.92 577 LYS B O 1
ATOM 3735 N N . GLU B 1 248 ? 5.555 -36.170 -41.323 1.00 29.04 578 GLU B N 1
ATOM 3736 C CA . GLU B 1 248 ? 5.368 -37.637 -41.354 1.00 31.78 578 GLU B CA 1
ATOM 3737 C C . GLU B 1 248 ? 4.445 -38.165 -40.264 1.00 32.82 578 GLU B C 1
ATOM 3738 O O . GLU B 1 248 ? 3.813 -39.216 -40.434 1.00 33.02 578 GLU B O 1
ATOM 3744 N N . MET B 1 249 ? 4.394 -37.455 -39.138 1.00 32.30 579 MET B N 1
ATOM 3745 C CA . MET B 1 249 ? 3.540 -37.829 -38.014 1.00 32.54 579 MET B CA 1
ATOM 3746 C C . MET B 1 249 ? 2.175 -37.180 -38.137 1.00 33.53 579 MET B C 1
ATOM 3747 O O . MET B 1 249 ? 1.317 -37.358 -37.264 1.00 35.04 579 MET B O 1
ATOM 3752 N N . GLY B 1 250 ? 2.007 -36.379 -39.190 1.00 32.91 580 GLY B N 1
ATOM 3753 C CA . GLY B 1 250 ? 0.757 -35.692 -39.441 1.00 33.27 580 GLY B CA 1
ATOM 3754 C C . GLY B 1 250 ? 0.461 -34.454 -38.609 1.00 32.54 580 GLY B C 1
ATOM 3755 O O . GLY B 1 250 ? -0.692 -34.049 -38.493 1.00 32.02 580 GLY B O 1
ATOM 3756 N N . VAL B 1 251 ? 1.503 -33.865 -38.023 1.00 32.70 581 VAL B N 1
ATOM 3757 C CA . VAL B 1 251 ? 1.383 -32.661 -37.207 1.00 33.59 581 VAL B CA 1
ATOM 3758 C C . VAL B 1 251 ? 1.302 -31.416 -38.089 1.00 35.39 581 VAL B C 1
ATOM 3759 O O . VAL B 1 251 ? 0.587 -30.448 -37.766 1.00 35.87 581 VAL B O 1
ATOM 3763 N N . LEU B 1 252 ? 2.055 -31.448 -39.192 1.00 37.74 582 LEU B N 1
ATOM 3764 C CA . LEU B 1 252 ? 2.149 -30.335 -40.141 1.00 39.12 582 LEU B CA 1
ATOM 3765 C C . LEU B 1 252 ? 1.391 -30.671 -41.429 1.00 41.14 582 LEU B C 1
ATOM 3766 O O . LEU B 1 252 ? 0.284 -30.116 -41.644 1.00 41.93 582 LEU B O 1
ATOM 3768 N N . ASN C 1 8 ? 5.161 7.900 5.045 1.00 30.00 338 ASN C N 1
ATOM 3769 C CA . ASN C 1 8 ? 3.938 8.080 5.882 1.00 26.82 338 ASN C CA 1
ATOM 3770 C C . ASN C 1 8 ? 2.698 8.115 4.990 1.00 25.97 338 ASN C C 1
ATOM 3771 O O . ASN C 1 8 ? 2.769 8.486 3.808 1.00 25.86 338 ASN C O 1
ATOM 3773 N N . TYR C 1 9 ? 1.559 7.829 5.593 1.00 21.54 339 TYR C N 1
ATOM 3774 C CA . TYR C 1 9 ? 0.285 7.838 4.901 1.00 20.21 339 TYR C CA 1
ATOM 3775 C C . TYR C 1 9 ? -0.342 9.200 5.163 1.00 21.67 339 TYR C C 1
ATOM 3776 O O . TYR C 1 9 ? -0.681 9.525 6.301 1.00 19.25 339 TYR C O 1
ATOM 3785 N N . LYS C 1 10 ? -0.591 9.911 4.073 1.00 22.74 340 LYS C N 1
ATOM 3786 C CA . LYS C 1 10 ? -1.085 11.282 4.131 1.00 26.20 340 LYS C CA 1
ATOM 3787 C C . LYS C 1 10 ? -2.501 11.535 3.653 1.00 26.58 340 LYS C C 1
ATOM 3788 O O . LYS C 1 10 ? -3.050 12.609 3.930 1.00 29.47 340 LYS C O 1
ATOM 3790 N N . LYS C 1 11 ? -3.106 10.570 2.955 1.00 26.71 341 LYS C N 1
ATOM 3791 C CA . LYS C 1 11 ? -4.467 10.746 2.430 1.00 26.37 341 LYS C CA 1
ATOM 3792 C C . LYS C 1 11 ? -5.474 11.026 3.523 1.00 25.70 341 LYS C C 1
ATOM 3793 O O . LYS C 1 11 ? -5.490 10.376 4.574 1.00 25.02 341 LYS C O 1
ATOM 3795 N N . PRO C 1 12 ? -6.303 12.068 3.319 1.00 24.63 342 PRO C N 1
ATOM 3796 C CA . PRO C 1 12 ? -7.258 12.340 4.370 1.00 24.44 342 PRO C CA 1
ATOM 3797 C C . PRO C 1 12 ? -8.304 11.270 4.518 1.00 23.10 342 PRO C C 1
ATOM 3798 O O . PRO C 1 12 ? -8.637 10.532 3.572 1.00 23.70 342 PRO C O 1
ATOM 3802 N N . LEU C 1 13 ? -8.780 11.171 5.733 1.00 21.92 343 LEU C N 1
ATOM 3803 C CA . LEU C 1 13 ? -9.824 10.236 6.038 1.00 24.33 343 LEU C CA 1
ATOM 3804 C C . LEU C 1 13 ? -11.078 11.112 6.157 1.00 25.71 343 LEU C C 1
ATOM 3805 O O . LEU C 1 13 ? -11.195 11.938 7.077 1.00 27.57 343 LEU C O 1
ATOM 3810 N N . HIS C 1 14 ? -11.999 10.949 5.221 1.00 26.84 344 HIS C N 1
ATOM 3811 C CA . HIS C 1 14 ? -13.239 11.738 5.235 1.00 27.95 344 HIS C CA 1
ATOM 3812 C C . HIS C 1 14 ? -14.233 11.092 6.169 1.00 28.21 344 HIS C C 1
ATOM 3813 O O . HIS C 1 14 ? -15.363 10.804 5.785 1.00 31.39 344 HIS C O 1
ATOM 3820 N N . ASN C 1 15 ? -13.819 10.910 7.426 1.00 28.02 345 ASN C N 1
ATOM 3821 C CA . ASN C 1 15 ? -14.640 10.245 8.450 1.00 24.06 345 ASN C CA 1
ATOM 3822 C C . ASN C 1 15 ? -14.491 11.000 9.768 1.00 24.10 345 ASN C C 1
ATOM 3823 O O . ASN C 1 15 ? -13.366 11.337 10.159 1.00 23.61 345 ASN C O 1
ATOM 3828 N N . ASP C 1 16 ? -15.614 11.227 10.455 1.00 23.41 346 ASP C N 1
ATOM 3829 C CA . ASP C 1 16 ? -15.590 11.883 11.779 1.00 25.83 346 ASP C CA 1
ATOM 3830 C C . ASP C 1 16 ? -15.315 10.708 12.734 1.00 26.25 346 ASP C C 1
ATOM 3831 O O . ASP C 1 16 ? -16.223 10.201 13.420 1.00 26.47 346 ASP C O 1
ATOM 3833 N N . TYR C 1 17 ? -14.056 10.269 12.721 1.00 25.21 347 TYR C N 1
ATOM 3834 C CA . TYR C 1 17 ? -13.632 9.155 13.555 1.00 24.02 347 TYR C CA 1
ATOM 3835 C C . TYR C 1 17 ? -13.671 9.427 15.053 1.00 22.71 347 TYR C C 1
ATOM 3836 O O . TYR C 1 17 ? -13.632 10.594 15.514 1.00 23.58 347 TYR C O 1
ATOM 3845 N N . GLN C 1 18 ? -13.679 8.343 15.809 1.00 18.23 348 GLN C N 1
ATOM 3846 C CA . GLN C 1 18 ? -13.770 8.419 17.268 1.00 16.81 348 GLN C CA 1
ATOM 3847 C C . GLN C 1 18 ? -12.357 8.181 17.788 1.00 19.17 348 GLN C C 1
ATOM 3848 O O . GLN C 1 18 ? -11.749 7.163 17.435 1.00 17.09 348 GLN C O 1
ATOM 3854 N N . ILE C 1 19 ? -11.826 9.152 18.551 1.00 17.39 349 ILE C N 1
ATOM 3855 C CA . ILE C 1 19 ? -10.506 9.025 19.145 1.00 17.98 349 ILE C CA 1
ATOM 3856 C C . ILE C 1 19 ? -10.594 8.128 20.383 1.00 18.14 349 ILE C C 1
ATOM 3857 O O . ILE C 1 19 ? -11.625 8.053 21.117 1.00 17.94 349 ILE C O 1
ATOM 3862 N N . LEU C 1 20 ? -9.549 7.310 20.504 1.00 13.89 350 LEU C N 1
ATOM 3863 C CA . LEU C 1 20 ? -9.452 6.404 21.600 1.00 15.19 350 LEU C CA 1
ATOM 3864 C C . LEU C 1 20 ? -8.186 6.658 22.381 1.00 13.14 350 LEU C C 1
ATOM 3865 O O . LEU C 1 20 ? -7.208 7.160 21.829 1.00 14.04 350 LEU C O 1
ATOM 3870 N N . ASP C 1 21 ? -8.225 6.315 23.678 1.00 14.24 351 ASP C N 1
ATOM 3871 C CA . ASP C 1 21 ? -6.990 6.332 24.473 1.00 15.53 351 ASP C CA 1
ATOM 3872 C C . ASP C 1 21 ? -6.949 4.913 25.060 1.00 15.26 351 ASP C C 1
ATOM 3873 O O . ASP C 1 21 ? -7.686 4.594 26.031 1.00 16.57 351 ASP C O 1
ATOM 3878 N N . LYS C 1 22 ? -6.156 4.037 24.433 1.00 14.81 352 LYS C N 1
ATOM 3879 C CA . LYS C 1 22 ? -6.021 2.672 24.924 1.00 15.43 352 LYS C CA 1
ATOM 3880 C C . LYS C 1 22 ? -4.608 2.486 25.497 1.00 16.34 352 LYS C C 1
ATOM 3881 O O . LYS C 1 22 ? -4.056 1.401 25.455 1.00 17.02 352 LYS C O 1
ATOM 3887 N N . SER C 1 23 ? -4.001 3.567 26.011 1.00 16.99 353 SER C N 1
ATOM 3888 C CA . SER C 1 23 ? -2.651 3.474 26.582 1.00 19.71 353 SER C CA 1
ATOM 3889 C C . SER C 1 23 ? -2.514 2.480 27.731 1.00 18.88 353 SER C C 1
ATOM 3890 O O . SER C 1 23 ? -1.447 1.864 27.834 1.00 17.28 353 SER C O 1
ATOM 3893 N N . LYS C 1 24 ? -3.583 2.290 28.527 1.00 19.62 354 LYS C N 1
ATOM 3894 C CA . LYS C 1 24 ? -3.588 1.368 29.678 1.00 19.84 354 LYS C CA 1
ATOM 3895 C C . LYS C 1 24 ? -3.363 -0.050 29.205 1.00 19.52 354 LYS C C 1
ATOM 3896 O O . LYS C 1 24 ? -2.460 -0.746 29.694 1.00 20.69 354 LYS C O 1
ATOM 3898 N N . ILE C 1 25 ? -4.094 -0.419 28.157 1.00 18.54 355 ILE C N 1
ATOM 3899 C CA . ILE C 1 25 ? -3.977 -1.745 27.561 1.00 16.95 355 ILE C CA 1
ATOM 3900 C C . ILE C 1 25 ? -2.611 -1.925 26.872 1.00 17.49 355 ILE C C 1
ATOM 3901 O O . ILE C 1 25 ? -2.032 -3.023 26.995 1.00 17.66 355 ILE C O 1
ATOM 3906 N N . PHE C 1 26 ? -2.089 -0.932 26.147 1.00 16.27 356 PHE C N 1
ATOM 3907 C CA . PHE C 1 26 ? -0.752 -1.066 25.517 1.00 18.01 356 PHE C CA 1
ATOM 3908 C C . PHE C 1 26 ? 0.334 -1.209 26.585 1.00 19.76 356 PHE C C 1
ATOM 3909 O O . PHE C 1 26 ? 1.333 -1.906 26.376 1.00 19.75 356 PHE C O 1
ATOM 3917 N N . GLY C 1 27 ? 0.122 -0.590 27.749 1.00 21.43 357 GLY C N 1
ATOM 3918 C CA . GLY C 1 27 ? 1.121 -0.757 28.826 1.00 23.29 357 GLY C CA 1
ATOM 3919 C C . GLY C 1 27 ? 2.500 -0.298 28.444 1.00 23.29 357 GLY C C 1
ATOM 3920 O O . GLY C 1 27 ? 2.646 0.817 27.963 1.00 24.76 357 GLY C O 1
ATOM 3921 N N . SER C 1 28 ? 3.498 -1.182 28.575 1.00 25.57 358 SER C N 1
ATOM 3922 C CA . SER C 1 28 ? 4.894 -0.880 28.252 1.00 26.50 358 SER C CA 1
ATOM 3923 C C . SER C 1 28 ? 5.193 -1.025 26.764 1.00 27.40 358 SER C C 1
ATOM 3924 O O . SER C 1 28 ? 6.325 -0.798 26.317 1.00 27.71 358 SER C O 1
ATOM 3926 N N . ASN C 1 29 ? 4.153 -1.355 25.985 1.00 25.44 359 ASN C N 1
ATOM 3927 C CA . ASN C 1 29 ? 4.280 -1.490 24.537 1.00 24.24 359 ASN C CA 1
ATOM 3928 C C . ASN C 1 29 ? 3.811 -0.215 23.852 1.00 23.83 359 ASN C C 1
ATOM 3929 O O . ASN C 1 29 ? 2.926 0.501 24.386 1.00 26.00 359 ASN C O 1
ATOM 3934 N N . SER C 1 30 ? 4.444 0.114 22.740 1.00 21.96 360 SER C N 1
ATOM 3935 C CA . SER C 1 30 ? 4.053 1.297 21.979 1.00 22.47 360 SER C CA 1
ATOM 3936 C C . SER C 1 30 ? 3.482 0.927 20.652 1.00 19.04 360 SER C C 1
ATOM 3937 O O . SER C 1 30 ? 3.941 -0.035 20.046 1.00 17.59 360 SER C O 1
ATOM 3940 N N . GLY C 1 31 ? 2.555 1.758 20.167 1.00 18.97 361 GLY C N 1
ATOM 3941 C CA . GLY C 1 31 ? 1.958 1.512 18.858 1.00 18.10 361 GLY C CA 1
ATOM 3942 C C . GLY C 1 31 ? 0.600 2.166 18.668 1.00 18.15 361 GLY C C 1
ATOM 3943 O O . GLY C 1 31 ? 0.313 3.213 19.294 1.00 17.91 361 GLY C O 1
ATOM 3944 N N . SER C 1 32 ? -0.208 1.575 17.782 1.00 14.50 362 SER C N 1
ATOM 3945 C CA . SER C 1 32 ? -1.536 2.117 17.488 1.00 12.08 362 SER C CA 1
ATOM 3946 C C . SER C 1 32 ? -2.583 1.029 17.244 1.00 11.90 362 SER C C 1
ATOM 3947 O O . SER C 1 32 ? -2.243 -0.146 17.123 1.00 11.76 362 SER C O 1
ATOM 3950 N N . PHE C 1 33 ? -3.858 1.412 17.340 1.00 11.93 363 PHE C N 1
ATOM 3951 C CA . PHE C 1 33 ? -4.956 0.503 17.095 1.00 10.88 363 PHE C CA 1
ATOM 3952 C C . PHE C 1 33 ? -5.956 1.266 16.226 1.00 11.40 363 PHE C C 1
ATOM 3953 O O . PHE C 1 33 ? -6.231 2.461 16.487 1.00 11.33 363 PHE C O 1
ATOM 3961 N N . VAL C 1 34 ? -6.482 0.576 15.215 1.00 10.73 364 VAL C N 1
ATOM 3962 C CA . VAL C 1 34 ? -7.510 1.189 14.334 1.00 10.35 364 VAL C CA 1
ATOM 3963 C C . VAL C 1 34 ? -8.636 0.206 14.160 1.00 11.86 364 VAL C C 1
ATOM 3964 O O . VAL C 1 34 ? -8.399 -0.979 13.911 1.00 11.29 364 VAL C O 1
ATOM 3968 N N . MET C 1 35 ? -9.876 0.681 14.270 1.00 12.11 365 MET C N 1
ATOM 3969 C CA . MET C 1 35 ? -11.011 -0.205 14.040 1.00 11.80 365 MET C CA 1
ATOM 3970 C C . MET C 1 35 ? -12.007 0.508 13.124 1.00 13.28 365 MET C C 1
ATOM 3971 O O . MET C 1 35 ? -12.078 1.737 13.137 1.00 13.66 365 MET C O 1
ATOM 3976 N N . TYR C 1 36 ? -12.722 -0.275 12.313 1.00 10.64 366 TYR C N 1
ATOM 3977 C CA . TYR C 1 36 ? -13.751 0.287 11.420 1.00 10.89 366 TYR C CA 1
ATOM 3978 C C . TYR C 1 36 ? -15.022 -0.505 11.580 1.00 11.69 366 TYR C C 1
ATOM 3979 O O . TYR C 1 36 ? -15.004 -1.745 11.483 1.00 11.60 366 TYR C O 1
ATOM 3988 N N . SER C 1 37 ? -16.149 0.195 11.832 1.00 10.82 367 SER C N 1
ATOM 3989 C CA . SER C 1 37 ? -17.453 -0.470 11.940 1.00 12.63 367 SER C CA 1
ATOM 3990 C C . SER C 1 37 ? -18.156 -0.318 10.566 1.00 14.08 367 SER C C 1
ATOM 3991 O O . SER C 1 37 ? -18.333 0.824 10.079 1.00 13.78 367 SER C O 1
ATOM 3994 N N . MET C 1 38 ? -18.636 -1.441 10.023 1.00 13.55 368 MET C N 1
ATOM 3995 C CA . MET C 1 38 ? -19.349 -1.444 8.735 1.00 15.58 368 MET C CA 1
ATOM 3996 C C . MET C 1 38 ? -20.706 -0.809 8.854 1.00 17.69 368 MET C C 1
ATOM 3997 O O . MET C 1 38 ? -21.123 -0.084 7.954 1.00 20.01 368 MET C O 1
ATOM 4002 N N . LYS C 1 39 ? -21.412 -1.131 9.915 1.00 18.08 369 LYS C N 1
ATOM 4003 C CA . LYS C 1 39 ? -22.779 -0.608 10.092 1.00 19.79 369 LYS C CA 1
ATOM 4004 C C . LYS C 1 39 ? -22.774 0.877 10.329 1.00 21.16 369 LYS C C 1
ATOM 4005 O O . LYS C 1 39 ? -23.612 1.628 9.782 1.00 22.95 369 LYS C O 1
ATOM 4007 N N . LYS C 1 40 ? -21.845 1.302 11.157 1.00 19.13 370 LYS C N 1
ATOM 4008 C CA . LYS C 1 40 ? -21.742 2.709 11.509 1.00 20.50 370 LYS C CA 1
ATOM 4009 C C . LYS C 1 40 ? -20.911 3.548 10.551 1.00 21.01 370 LYS C C 1
ATOM 4010 O O . LYS C 1 40 ? -21.025 4.791 10.583 1.00 21.27 370 LYS C O 1
ATOM 4012 N N . ASP C 1 41 ? -20.186 2.898 9.616 1.00 19.24 371 ASP C N 1
ATOM 4013 C CA . ASP C 1 41 ? -19.273 3.583 8.662 1.00 20.29 371 ASP C CA 1
ATOM 4014 C C . ASP C 1 41 ? -18.401 4.571 9.466 1.00 18.56 371 ASP C C 1
ATOM 4015 O O . ASP C 1 41 ? -18.387 5.790 9.237 1.00 18.29 371 ASP C O 1
ATOM 4020 N N . LYS C 1 42 ? -17.760 4.037 10.515 1.00 16.76 372 LYS C N 1
ATOM 4021 C CA . LYS C 1 42 ? -16.996 4.853 11.435 1.00 15.69 372 LYS C CA 1
ATOM 4022 C C . LYS C 1 42 ? -15.677 4.219 11.810 1.00 14.48 372 LYS C C 1
ATOM 4023 O O . LYS C 1 42 ? -15.644 3.006 12.032 1.00 14.89 372 LYS C O 1
ATOM 4029 N N . TYR C 1 43 ? -14.623 5.023 11.833 1.00 14.26 373 TYR C N 1
ATOM 4030 C CA . TYR C 1 43 ? -13.296 4.559 12.267 1.00 14.17 373 TYR C CA 1
ATOM 4031 C C . TYR C 1 43 ? -13.099 4.960 13.736 1.00 14.96 373 TYR C C 1
ATOM 4032 O O . TYR C 1 43 ? -13.640 5.975 14.192 1.00 13.86 373 TYR C O 1
ATOM 4041 N N . TYR C 1 44 ? -12.324 4.149 14.457 1.00 13.63 374 TYR C N 1
ATOM 4042 C CA . TYR C 1 44 ? -11.985 4.338 15.860 1.00 14.57 374 TYR C CA 1
ATOM 4043 C C . TYR C 1 44 ? -10.474 4.212 15.848 1.00 15.69 374 TYR C C 1
ATOM 4044 O O . TYR C 1 44 ? -9.920 3.214 15.355 1.00 15.21 374 TYR C O 1
ATOM 4053 N N . ILE C 1 45 ? -9.789 5.271 16.285 1.00 13.88 375 ILE C N 1
ATOM 4054 C CA . ILE C 1 45 ? -8.352 5.258 16.250 1.00 14.36 375 ILE C CA 1
ATOM 4055 C C . ILE C 1 45 ? -7.679 5.632 17.565 1.00 15.21 375 ILE C C 1
ATOM 4056 O O . ILE C 1 45 ? -7.970 6.682 18.172 1.00 13.59 375 ILE C O 1
ATOM 4061 N N . TYR C 1 46 ? -6.722 4.796 17.975 1.00 14.06 376 TYR C N 1
ATOM 4062 C CA . TYR C 1 46 ? -5.831 5.118 19.114 1.00 13.82 376 TYR C CA 1
ATOM 4063 C C . TYR C 1 46 ? -4.477 5.456 18.518 1.00 15.92 376 TYR C C 1
ATOM 4064 O O . TYR C 1 46 ? -3.868 4.626 17.826 1.00 15.16 376 TYR C O 1
ATOM 4073 N N . ASN C 1 47 ? -3.982 6.668 18.823 1.00 15.61 377 ASN C N 1
ATOM 4074 C CA . ASN C 1 47 ? -2.667 7.169 18.405 1.00 16.96 377 ASN C CA 1
ATOM 4075 C C . ASN C 1 47 ? -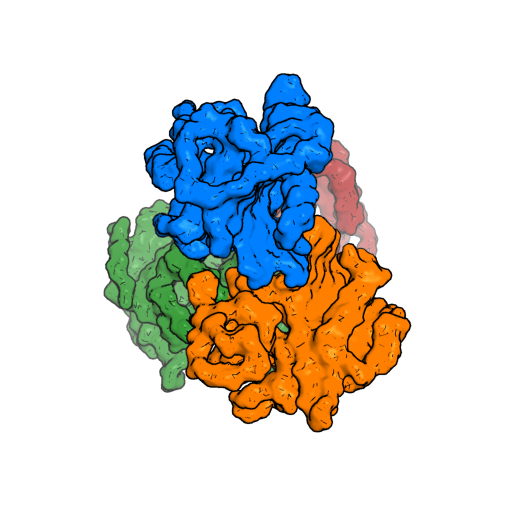2.667 7.397 16.893 1.00 19.31 377 ASN C C 1
ATOM 4076 O O . ASN C 1 47 ? -2.060 6.668 16.099 1.00 16.65 377 ASN C O 1
ATOM 4081 N N . GLU C 1 48 ? -3.397 8.425 16.486 1.00 18.87 378 GLU C N 1
ATOM 4082 C CA . GLU C 1 48 ? -3.536 8.679 15.067 1.00 20.71 378 GLU C CA 1
ATOM 4083 C C . GLU C 1 48 ? -2.254 8.949 14.302 1.00 20.79 378 GLU C C 1
ATOM 4084 O O . GLU C 1 48 ? -2.086 8.452 13.182 1.00 21.22 378 GLU C O 1
ATOM 4088 N N . LYS C 1 49 ? -1.372 9.771 14.870 1.00 21.22 379 LYS C N 1
ATOM 4089 C CA . LYS C 1 49 ? -0.114 10.090 14.191 1.00 20.95 379 LYS C CA 1
ATOM 4090 C C . LYS C 1 49 ? 0.653 8.797 13.878 1.00 19.98 379 LYS C C 1
ATOM 4091 O O . LYS C 1 49 ? 1.053 8.556 12.739 1.00 19.66 379 LYS C O 1
ATOM 4093 N N . GLU C 1 50 ? 0.721 7.924 14.877 1.00 20.36 380 GLU C N 1
ATOM 4094 C CA . GLU C 1 50 ? 1.419 6.645 14.767 1.00 19.61 380 GLU C CA 1
ATOM 4095 C C . GLU C 1 50 ? 0.727 5.671 13.811 1.00 18.42 380 GLU C C 1
ATOM 4096 O O . GLU C 1 50 ? 1.390 4.945 13.065 1.00 17.42 380 GLU C O 1
ATOM 4102 N N . SER C 1 51 ? -0.594 5.802 13.737 1.00 18.58 381 SER C N 1
ATOM 4103 C CA . SER C 1 51 ? -1.404 4.916 12.862 1.00 17.27 381 SER C CA 1
ATOM 4104 C C . SER C 1 51 ? -1.133 5.225 11.405 1.00 16.14 381 SER C C 1
ATOM 4105 O O . SER C 1 51 ? -1.414 4.415 10.531 1.00 14.49 381 SER C O 1
ATOM 4108 N N . ARG C 1 52 ? -0.553 6.397 11.150 1.00 14.28 382 ARG C N 1
ATOM 4109 C CA . ARG C 1 52 ? -0.196 6.796 9.772 1.00 14.19 382 ARG C CA 1
ATOM 4110 C C . ARG C 1 52 ? 1.235 6.511 9.352 1.00 14.54 382 ARG C C 1
ATOM 4111 O O . ARG C 1 52 ? 1.576 6.696 8.163 1.00 16.84 382 ARG C O 1
ATOM 4119 N N . LYS C 1 53 ? 2.082 6.084 10.301 1.00 14.34 383 LYS C N 1
ATOM 4120 C CA . LYS C 1 53 ? 3.468 5.733 9.980 1.00 15.73 383 LYS C CA 1
ATOM 4121 C C . LYS C 1 53 ? 3.532 4.370 9.276 1.00 16.06 383 LYS C C 1
ATOM 4122 O O . LYS C 1 53 ? 2.860 3.430 9.699 1.00 15.06 383 LYS C O 1
ATOM 4124 N N . ARG C 1 54 ? 4.268 4.316 8.160 1.00 17.23 384 ARG C N 1
ATOM 4125 C CA . ARG C 1 54 ? 4.342 3.076 7.397 1.00 15.81 384 ARG C CA 1
ATOM 4126 C C . ARG C 1 54 ? 5.472 2.174 7.870 1.00 15.47 384 ARG C C 1
ATOM 4127 O O . ARG C 1 54 ? 6.573 2.633 8.160 1.00 17.34 384 ARG C O 1
ATOM 4135 N N . TYR C 1 55 ? 5.165 0.883 7.975 1.00 13.76 385 TYR C N 1
ATOM 4136 C CA . TYR C 1 55 ? 6.130 -0.134 8.412 1.00 13.72 385 TYR C CA 1
ATOM 4137 C C . TYR C 1 55 ? 6.000 -1.359 7.512 1.00 11.74 385 TYR C C 1
ATOM 4138 O O . TYR C 1 55 ? 4.989 -1.557 6.891 1.00 11.89 385 TYR C O 1
ATOM 4147 N N . SER C 1 56 ? 7.014 -2.218 7.497 1.00 12.11 386 SER C N 1
ATOM 4148 C CA . SER C 1 56 ? 6.912 -3.448 6.678 1.00 13.67 386 SER C CA 1
ATOM 4149 C C . SER C 1 56 ? 5.734 -4.302 7.194 1.00 10.62 386 SER C C 1
ATOM 4150 O O . SER C 1 56 ? 5.577 -4.472 8.396 1.00 13.36 386 SER C O 1
ATOM 4153 N N . PRO C 1 57 ? 4.947 -4.880 6.289 1.00 11.75 387 PRO C N 1
ATOM 4154 C CA . PRO C 1 57 ? 3.815 -5.683 6.758 1.00 8.83 387 PRO C CA 1
ATOM 4155 C C . PRO C 1 57 ? 4.192 -7.094 7.273 1.00 11.17 387 PRO C C 1
ATOM 4156 O O . PRO C 1 57 ? 3.399 -7.747 7.967 1.00 11.10 387 PRO C O 1
ATOM 4160 N N . ASN C 1 58 ? 5.414 -7.497 7.082 1.00 11.70 388 ASN C N 1
ATOM 4161 C CA . ASN C 1 58 ? 5.966 -8.844 7.236 1.00 12.61 388 ASN C CA 1
ATOM 4162 C C . ASN C 1 58 ? 4.867 -9.872 7.001 1.00 12.32 388 ASN C C 1
ATOM 4163 O O . ASN C 1 58 ? 4.297 -9.912 5.907 1.00 12.65 388 ASN C O 1
ATOM 4168 N N . SER C 1 59 ? 4.523 -10.641 7.980 1.00 12.06 389 SER C N 1
ATOM 4169 C CA . SER C 1 59 ? 3.571 -11.732 7.690 1.00 10.90 389 SER C CA 1
ATOM 4170 C C . SER C 1 59 ? 2.143 -11.303 7.455 1.00 13.37 389 SER C C 1
ATOM 4171 O O . SER C 1 59 ? 1.313 -12.023 6.953 1.00 10.93 389 SER C O 1
ATOM 4174 N N . THR C 1 60 ? 1.686 -10.083 7.724 1.00 9.19 390 THR C N 1
ATOM 4175 C CA . THR C 1 60 ? 0.274 -9.778 7.410 1.00 9.93 390 THR C CA 1
ATOM 4176 C C . THR C 1 60 ? 0.135 -9.731 5.903 1.00 9.31 390 THR C C 1
ATOM 4177 O O . THR C 1 60 ? -0.967 -9.831 5.379 1.00 12.94 390 THR C O 1
ATOM 4181 N N . TYR C 1 61 ? 1.284 -9.657 5.171 1.00 9.45 391 TYR C N 1
ATOM 4182 C CA . TYR C 1 61 ? 1.175 -9.602 3.688 1.00 9.14 391 TYR C CA 1
ATOM 4183 C C . TYR C 1 61 ? 0.726 -10.965 3.109 1.00 9.29 391 TYR C C 1
ATOM 4184 O O . TYR C 1 61 ? 0.332 -11.048 1.913 1.00 10.00 391 TYR C O 1
ATOM 4193 N N . LYS C 1 62 ? 0.813 -12.017 3.931 1.00 9.95 392 LYS C N 1
ATOM 4194 C CA . LYS C 1 62 ? 0.342 -13.356 3.496 1.00 10.48 392 LYS C CA 1
ATOM 4195 C C . LYS C 1 62 ? -1.145 -13.332 3.143 1.00 9.59 392 LYS C C 1
ATOM 4196 O O . LYS C 1 62 ? -1.610 -14.134 2.357 1.00 11.11 392 LYS C O 1
ATOM 4202 N N . ILE C 1 63 ? -1.892 -12.393 3.736 1.00 10.17 393 ILE C N 1
ATOM 4203 C CA . ILE C 1 63 ? -3.303 -12.194 3.393 1.00 10.68 393 ILE C CA 1
ATOM 4204 C C . ILE C 1 63 ? -3.442 -11.925 1.881 1.00 10.86 393 ILE C C 1
ATOM 4205 O O . ILE C 1 63 ? -4.228 -12.546 1.205 1.00 11.10 393 ILE C O 1
ATOM 4210 N N . TYR C 1 64 ? -2.583 -11.047 1.375 1.00 10.69 394 TYR C N 1
ATOM 4211 C CA . TYR C 1 64 ? -2.628 -10.638 -0.027 1.00 11.16 394 TYR C CA 1
ATOM 4212 C C . TYR C 1 64 ? -1.959 -11.678 -0.934 1.00 10.84 394 TYR C C 1
ATOM 4213 O O . TYR C 1 64 ? -2.458 -11.936 -2.036 1.00 9.95 394 TYR C O 1
ATOM 4222 N N . LEU C 1 65 ? -0.896 -12.337 -0.460 1.00 9.71 395 LEU C N 1
ATOM 4223 C CA . LEU C 1 65 ? -0.262 -13.403 -1.321 1.00 11.57 395 LEU C CA 1
ATOM 4224 C C . LEU C 1 65 ? -1.219 -14.544 -1.482 1.00 11.59 395 LEU C C 1
ATOM 4225 O O . LEU C 1 65 ? -1.341 -15.106 -2.592 1.00 12.45 395 LEU C O 1
ATOM 4230 N N . ALA C 1 66 ? -2.032 -14.768 -0.437 1.00 10.07 396 ALA C N 1
ATOM 4231 C CA . ALA C 1 66 ? -3.039 -15.797 -0.538 1.00 10.81 396 ALA C CA 1
ATOM 4232 C C . ALA C 1 66 ? -4.085 -15.353 -1.590 1.00 12.78 396 ALA C C 1
ATOM 4233 O O . ALA C 1 66 ? -4.441 -16.145 -2.487 1.00 12.69 396 ALA C O 1
ATOM 4235 N N . MET C 1 67 ? -4.560 -14.110 -1.508 1.00 10.59 397 MET C N 1
ATOM 4236 C CA . MET C 1 67 ? -5.589 -13.663 -2.478 1.00 12.37 397 MET C CA 1
ATOM 4237 C C . MET C 1 67 ? -5.024 -13.709 -3.896 1.00 15.40 397 MET C C 1
ATOM 4238 O O . MET C 1 67 ? -5.754 -14.101 -4.846 1.00 13.93 397 MET C O 1
ATOM 4243 N N . PHE C 1 68 ? -3.748 -13.320 -4.034 1.00 13.36 398 PHE C N 1
ATOM 4244 C CA . PHE C 1 68 ? -3.128 -13.345 -5.393 1.00 14.50 398 PHE C CA 1
ATOM 4245 C C . PHE C 1 68 ? -2.951 -14.751 -5.924 1.00 14.62 398 PHE C C 1
ATOM 4246 O O . PHE C 1 68 ? -3.272 -15.026 -7.099 1.00 13.89 398 PHE C O 1
ATOM 4254 N N . GLY C 1 69 ? -2.562 -15.684 -5.034 1.00 13.11 399 GLY C N 1
ATOM 4255 C CA . GLY C 1 69 ? -2.403 -17.082 -5.425 1.00 13.37 399 GLY C CA 1
ATOM 4256 C C . GLY C 1 69 ? -3.741 -17.711 -5.842 1.00 15.87 399 GLY C C 1
ATOM 4257 O O . GLY C 1 69 ? -3.810 -18.446 -6.823 1.00 14.62 399 GLY C O 1
ATOM 4258 N N . LEU C 1 70 ? -4.830 -17.373 -5.140 1.00 13.12 400 LEU C N 1
ATOM 4259 C CA . LEU C 1 70 ? -6.157 -17.913 -5.501 1.00 13.79 400 LEU C CA 1
ATOM 4260 C C . LEU C 1 70 ? -6.651 -17.266 -6.794 1.00 14.83 400 LEU C C 1
ATOM 4261 O O . LEU C 1 70 ? -7.184 -17.958 -7.667 1.00 14.34 400 LEU C O 1
ATOM 4266 N N . ASP C 1 71 ? -6.474 -15.946 -6.917 1.00 15.60 401 ASP C N 1
ATOM 4267 C CA . ASP C 1 71 ? -6.924 -15.203 -8.102 1.00 16.96 401 ASP C CA 1
ATOM 4268 C C . ASP C 1 71 ? -6.239 -15.737 -9.378 1.00 18.70 401 ASP C C 1
ATOM 4269 O O . ASP C 1 71 ? -6.891 -15.850 -10.447 1.00 18.20 401 ASP C O 1
ATOM 4274 N N . ARG C 1 72 ? -4.938 -16.020 -9.267 1.00 16.54 402 ARG C N 1
ATOM 4275 C CA . ARG C 1 72 ? -4.169 -16.543 -10.412 1.00 17.19 402 ARG C CA 1
ATOM 4276 C C . ARG C 1 72 ? -4.197 -18.062 -10.557 1.00 18.73 402 ARG C C 1
ATOM 4277 O O . ARG C 1 72 ? -3.525 -18.601 -11.440 1.00 16.34 402 ARG C O 1
ATOM 4285 N N . HIS C 1 73 ? -4.953 -18.747 -9.684 1.00 17.47 403 HIS C N 1
ATOM 4286 C CA . HIS C 1 73 ? -5.101 -20.213 -9.680 1.00 19.48 403 HIS C CA 1
ATOM 4287 C C . HIS C 1 73 ? -3.819 -20.979 -9.392 1.00 18.10 403 HIS C C 1
ATOM 4288 O O . HIS C 1 73 ? -3.615 -22.107 -9.844 1.00 18.28 403 HIS C O 1
ATOM 4295 N N . ILE C 1 74 ? -2.891 -20.304 -8.704 1.00 17.30 404 ILE C N 1
ATOM 4296 C CA . ILE C 1 74 ? -1.643 -20.940 -8.281 1.00 17.74 404 ILE C CA 1
ATOM 4297 C C . ILE C 1 74 ? -2.110 -21.995 -7.263 1.00 19.25 404 ILE C C 1
ATOM 4298 O O . ILE C 1 74 ? -1.567 -23.122 -7.199 1.00 20.64 404 ILE C O 1
ATOM 4303 N N . ILE C 1 75 ? -3.132 -21.636 -6.488 1.00 18.00 405 ILE C N 1
ATOM 4304 C CA . ILE C 1 75 ? -3.804 -22.573 -5.534 1.00 19.60 405 ILE C CA 1
ATOM 4305 C C . ILE C 1 75 ? -5.337 -22.394 -5.749 1.00 19.72 405 ILE C C 1
ATOM 4306 O O . ILE C 1 75 ? -5.711 -21.417 -6.320 1.00 20.84 405 ILE C O 1
ATOM 4311 N N . ASN C 1 76 ? -6.188 -23.341 -5.328 1.00 23.65 406 ASN C N 1
ATOM 4312 C CA . ASN C 1 76 ? -7.655 -23.242 -5.512 1.00 26.90 406 ASN C CA 1
ATOM 4313 C C . ASN C 1 76 ? -8.416 -23.937 -4.374 1.00 27.49 406 ASN C C 1
ATOM 4314 O O . ASN C 1 76 ? -7.786 -24.428 -3.432 1.00 27.65 406 ASN C O 1
ATOM 4319 N N . ASP C 1 77 ? -9.742 -24.038 -4.515 1.00 30.87 407 ASP C N 1
ATOM 4320 C CA . ASP C 1 77 ? -10.637 -24.642 -3.516 1.00 32.77 407 ASP C CA 1
ATOM 4321 C C . ASP C 1 77 ? -10.562 -26.155 -3.319 1.00 34.85 407 ASP C C 1
ATOM 4322 O O . ASP C 1 77 ? -10.735 -26.647 -2.198 1.00 36.63 407 ASP C O 1
ATOM 4324 N N . GLU C 1 78 ? -10.213 -26.875 -4.385 1.00 35.01 408 GLU C N 1
ATOM 4325 C CA . GLU C 1 78 ? -10.086 -28.329 -4.344 1.00 34.55 408 GLU C CA 1
ATOM 4326 C C . GLU C 1 78 ? -8.682 -28.707 -3.898 1.00 33.20 408 GLU C C 1
ATOM 4327 O O . GLU C 1 78 ? -8.487 -29.673 -3.157 1.00 35.13 408 GLU C O 1
ATOM 4329 N N . ASN C 1 79 ? -7.704 -27.904 -4.309 1.00 31.34 409 ASN C N 1
ATOM 4330 C CA . ASN C 1 79 ? -6.294 -28.185 -4.012 1.00 29.08 409 ASN C CA 1
ATOM 4331 C C . ASN C 1 79 ? -5.453 -26.915 -3.758 1.00 26.12 409 ASN C C 1
ATOM 4332 O O . ASN C 1 79 ? -5.223 -26.102 -4.666 1.00 25.12 409 ASN C O 1
ATOM 4337 N N . SER C 1 80 ? -5.053 -26.731 -2.514 1.00 23.82 410 SER C N 1
ATOM 4338 C CA . SER C 1 80 ? -4.190 -25.597 -2.140 1.00 21.20 410 SER C CA 1
ATOM 4339 C C . SER C 1 80 ? -2.968 -26.218 -1.416 1.00 21.62 410 SER C C 1
ATOM 4340 O O . SER C 1 80 ? -2.180 -25.507 -0.798 1.00 19.39 410 SER C O 1
ATOM 4343 N N . ARG C 1 81 ? -2.781 -27.541 -1.580 1.00 20.58 411 ARG C N 1
ATOM 4344 C CA . ARG C 1 81 ? -1.658 -28.248 -0.969 1.00 21.30 411 ARG C CA 1
ATOM 4345 C C . ARG C 1 81 ? -0.333 -27.972 -1.652 1.00 20.63 411 ARG C C 1
ATOM 4346 O O . ARG C 1 81 ? -0.266 -27.852 -2.878 1.00 20.60 411 ARG C O 1
ATOM 4348 N N . MET C 1 82 ? 0.725 -27.941 -0.847 1.00 18.37 412 MET C N 1
ATOM 4349 C CA . MET C 1 82 ? 2.090 -27.795 -1.346 1.00 20.79 412 MET C CA 1
ATOM 4350 C C . MET C 1 82 ? 2.928 -28.768 -0.582 1.00 20.80 412 MET C C 1
ATOM 4351 O O . MET C 1 82 ? 2.795 -28.906 0.632 1.00 19.57 412 MET C O 1
ATOM 4356 N N . SER C 1 83 ? 3.739 -29.536 -1.306 1.00 22.81 413 SER C N 1
ATOM 4357 C CA . SER C 1 83 ? 4.566 -30.526 -0.648 1.00 25.15 413 SER C CA 1
ATOM 4358 C C . SER C 1 83 ? 5.789 -29.809 -0.040 1.00 23.46 413 SER C C 1
ATOM 4359 O O . SER C 1 83 ? 6.213 -28.786 -0.532 1.00 25.24 413 SER C O 1
ATOM 4362 N N . TRP C 1 84 ? 6.278 -30.367 1.048 1.00 24.74 414 TRP C N 1
ATOM 4363 C CA . TRP C 1 84 ? 7.485 -29.913 1.731 1.00 24.01 414 TRP C CA 1
ATOM 4364 C C . TRP C 1 84 ? 8.661 -30.401 0.858 1.00 24.99 414 TRP C C 1
ATOM 4365 O O . TRP C 1 84 ? 8.599 -31.513 0.273 1.00 24.63 414 TRP C O 1
ATOM 4376 N N . ASN C 1 85 ? 9.671 -29.550 0.673 1.00 22.71 415 ASN C N 1
ATOM 4377 C CA . ASN C 1 85 ? 10.831 -29.938 -0.161 1.00 23.46 415 ASN C CA 1
ATOM 4378 C C . ASN C 1 85 ? 11.921 -30.643 0.676 1.00 23.46 415 ASN C C 1
ATOM 4379 O O . ASN C 1 85 ? 13.063 -30.797 0.215 1.00 22.98 415 ASN C O 1
ATOM 4384 N N . HIS C 1 86 ? 11.563 -31.020 1.903 1.00 23.10 416 HIS C N 1
ATOM 4385 C CA . HIS C 1 86 ? 12.445 -31.676 2.870 1.00 26.77 416 HIS C CA 1
ATOM 4386 C C . HIS C 1 86 ? 13.465 -30.814 3.622 1.00 25.21 416 HIS C C 1
ATOM 4387 O O . HIS C 1 86 ? 14.197 -31.316 4.485 1.00 27.36 416 HIS C O 1
ATOM 4394 N N . LYS C 1 87 ? 13.539 -29.529 3.285 1.00 23.54 417 LYS C N 1
ATOM 4395 C CA . LYS C 1 87 ? 14.436 -28.629 4.015 1.00 22.99 417 LYS C CA 1
ATOM 4396 C C . LYS C 1 87 ? 14.000 -28.462 5.456 1.00 22.94 417 LYS C C 1
ATOM 4397 O O . LYS C 1 87 ? 12.805 -28.372 5.741 1.00 24.91 417 LYS C O 1
ATOM 4403 N N . HIS C 1 88 ? 14.950 -28.614 6.369 1.00 20.39 418 HIS C N 1
ATOM 4404 C CA . HIS C 1 88 ? 14.694 -28.478 7.780 1.00 20.17 418 HIS C CA 1
ATOM 4405 C C . HIS C 1 88 ? 14.469 -27.035 8.186 1.00 19.95 418 HIS C C 1
ATOM 4406 O O . HIS C 1 88 ? 15.381 -26.207 8.050 1.00 21.45 418 HIS C O 1
ATOM 4413 N N . TYR C 1 89 ? 13.272 -26.732 8.696 1.00 18.50 419 TYR C N 1
ATOM 4414 C CA . TYR C 1 89 ? 12.962 -25.394 9.186 1.00 20.54 419 TYR C CA 1
ATOM 4415 C C . TYR C 1 89 ? 13.026 -25.432 10.716 1.00 21.95 419 TYR C C 1
ATOM 4416 O O . TYR C 1 89 ? 12.887 -26.519 11.317 1.00 19.62 419 TYR C O 1
ATOM 4425 N N . PRO C 1 90 ? 13.165 -24.261 11.378 1.00 24.23 420 PRO C N 1
ATOM 4426 C CA . PRO C 1 90 ? 13.246 -24.212 12.846 1.00 26.61 420 PRO C CA 1
ATOM 4427 C C . PRO C 1 90 ? 11.898 -24.299 13.594 1.00 26.99 420 PRO C C 1
ATOM 4428 O O . PRO C 1 90 ? 11.849 -24.200 14.820 1.00 29.76 420 PRO C O 1
ATOM 4432 N N . PHE C 1 91 ? 10.808 -24.501 12.853 1.00 24.98 421 PHE C N 1
ATOM 4433 C CA . PHE C 1 91 ? 9.490 -24.595 13.463 1.00 23.27 421 PHE C CA 1
ATOM 4434 C C . PHE C 1 91 ? 8.918 -25.906 12.950 1.00 20.95 421 PHE C C 1
ATOM 4435 O O . PHE C 1 91 ? 8.814 -26.122 11.742 1.00 19.60 421 PHE C O 1
ATOM 4437 N N . ASP C 1 92 ? 8.655 -26.833 13.875 1.00 21.86 422 ASP C N 1
ATOM 4438 C CA . ASP C 1 92 ? 8.156 -28.164 13.524 1.00 20.19 422 ASP C CA 1
ATOM 4439 C C . ASP C 1 92 ? 6.939 -28.135 12.597 1.00 19.76 422 ASP C C 1
ATOM 4440 O O . ASP C 1 92 ? 6.850 -28.912 11.642 1.00 18.38 422 ASP C O 1
ATOM 4442 N N . ALA C 1 93 ? 6.051 -27.174 12.848 1.00 18.47 423 ALA C N 1
ATOM 4443 C CA . ALA C 1 93 ? 4.853 -27.022 12.044 1.00 18.09 423 ALA C CA 1
ATOM 4444 C C . ALA C 1 93 ? 5.127 -26.730 10.548 1.00 17.27 423 ALA C C 1
ATOM 4445 O O . ALA C 1 93 ? 4.279 -26.984 9.691 1.00 17.88 423 ALA C O 1
ATOM 4447 N N . TRP C 1 94 ? 6.332 -26.265 10.237 1.00 15.34 424 TRP C N 1
ATOM 4448 C CA . TRP C 1 94 ? 6.702 -25.958 8.861 1.00 14.59 424 TRP C CA 1
ATOM 4449 C C . TRP C 1 94 ? 7.338 -27.155 8.128 1.00 14.25 424 TRP C C 1
ATOM 4450 O O . TRP C 1 94 ? 7.447 -27.140 6.917 1.00 13.18 424 TRP C O 1
ATOM 4461 N N . ASN C 1 95 ? 7.710 -28.193 8.876 1.00 15.05 425 ASN C N 1
ATOM 4462 C CA . ASN C 1 95 ? 8.388 -29.342 8.282 1.00 17.14 425 ASN C CA 1
ATOM 4463 C C . ASN C 1 95 ? 7.436 -30.436 7.846 1.00 18.77 425 ASN C C 1
ATOM 4464 O O . ASN C 1 95 ? 7.576 -31.617 8.225 1.00 18.28 425 ASN C O 1
ATOM 4469 N N . LYS C 1 96 ? 6.499 -30.060 6.983 1.00 17.86 426 LYS C N 1
ATOM 4470 C CA . LYS C 1 96 ? 5.491 -30.984 6.508 1.00 18.37 426 LYS C CA 1
ATOM 4471 C C . LYS C 1 96 ? 4.728 -30.336 5.360 1.00 17.93 426 LYS C C 1
ATOM 4472 O O . LYS C 1 96 ? 4.854 -29.124 5.136 1.00 15.70 426 LYS C O 1
ATOM 4478 N N . GLU C 1 97 ? 3.938 -31.139 4.635 1.00 16.71 427 GLU C N 1
ATOM 4479 C CA . GLU C 1 97 ? 3.106 -30.606 3.536 1.00 16.28 427 GLU C CA 1
ATOM 4480 C C . GLU C 1 97 ? 2.133 -29.642 4.202 1.00 14.39 427 GLU C C 1
ATOM 4481 O O . GLU C 1 97 ? 1.814 -29.748 5.395 1.00 13.87 427 GLU C O 1
ATOM 4483 N N . GLN C 1 98 ? 1.656 -28.706 3.401 1.00 15.29 428 GLN C N 1
ATOM 4484 C CA . GLN C 1 98 ? 0.751 -27.663 3.885 1.00 14.16 428 GLN C CA 1
ATOM 4485 C C . GLN C 1 98 ? -0.408 -27.459 2.918 1.00 15.97 428 GLN C C 1
ATOM 4486 O O . GLN C 1 98 ? -0.326 -27.861 1.782 1.00 18.14 428 GLN C O 1
ATOM 4492 N N . ASP C 1 99 ? -1.482 -26.845 3.416 1.00 14.32 429 ASP C N 1
ATOM 4493 C CA . ASP C 1 99 ? -2.541 -26.384 2.546 1.00 14.35 429 ASP C CA 1
ATOM 4494 C C . ASP C 1 99 ? -2.697 -24.902 2.992 1.00 13.03 429 ASP C C 1
ATOM 4495 O O . ASP C 1 99 ? -1.963 -24.435 3.848 1.00 11.65 429 ASP C O 1
ATOM 4500 N N . LEU C 1 100 ? -3.590 -24.138 2.382 1.00 12.22 430 LEU C N 1
ATOM 4501 C CA . LEU C 1 100 ? -3.667 -22.729 2.783 1.00 11.91 430 LEU C CA 1
ATOM 4502 C C . LEU C 1 100 ? -3.980 -22.545 4.268 1.00 11.01 430 LEU C C 1
ATOM 4503 O O . LEU C 1 100 ? -3.451 -21.615 4.910 1.00 10.96 430 LEU C O 1
ATOM 4508 N N . ASN C 1 101 ? -4.895 -23.363 4.781 1.00 11.76 431 ASN C N 1
ATOM 4509 C CA . ASN C 1 101 ? -5.276 -23.211 6.196 1.00 12.14 431 ASN C CA 1
ATOM 4510 C C . ASN C 1 101 ? -4.122 -23.491 7.150 1.00 12.91 431 ASN C C 1
ATOM 4511 O O . ASN C 1 101 ? -3.905 -22.699 8.064 1.00 13.35 431 ASN C O 1
ATOM 4516 N N . THR C 1 102 ? -3.327 -24.544 6.895 1.00 11.56 432 THR C N 1
ATOM 4517 C CA . THR C 1 102 ? -2.227 -24.836 7.852 1.00 11.66 432 THR C CA 1
ATOM 4518 C C . THR C 1 102 ? -1.097 -23.785 7.719 1.00 10.89 432 THR C C 1
ATOM 4519 O O . THR C 1 102 ? -0.424 -23.434 8.704 1.00 11.08 432 THR C O 1
ATOM 4523 N N . ALA C 1 103 ? -0.882 -23.343 6.484 1.00 10.18 433 ALA C N 1
ATOM 4524 C CA . ALA C 1 103 ? 0.107 -22.333 6.178 1.00 10.77 433 ALA C CA 1
ATOM 4525 C C . ALA C 1 103 ? -0.195 -21.010 6.791 1.00 10.30 433 ALA C C 1
ATOM 4526 O O . ALA C 1 103 ? 0.704 -20.368 7.358 1.00 10.31 433 ALA C O 1
ATOM 4528 N N . MET C 1 104 ? -1.475 -20.639 6.795 1.00 12.54 434 MET C N 1
ATOM 4529 C CA . MET C 1 104 ? -1.837 -19.368 7.383 1.00 12.73 434 MET C CA 1
ATOM 4530 C C . MET C 1 104 ? -1.762 -19.431 8.909 1.00 12.71 434 MET C C 1
ATOM 4531 O O . MET C 1 104 ? -1.130 -18.594 9.591 1.00 12.98 434 MET C O 1
ATOM 4536 N N . GLN C 1 105 ? -2.313 -20.536 9.439 1.00 13.00 435 GLN C N 1
ATOM 4537 C CA . GLN C 1 105 ? -2.385 -20.751 10.867 1.00 14.31 435 GLN C CA 1
ATOM 4538 C C . GLN C 1 105 ? -1.010 -20.784 11.510 1.00 13.31 435 GLN C C 1
ATOM 4539 O O . GLN C 1 105 ? -0.797 -20.186 12.549 1.00 14.08 435 GLN C O 1
ATOM 4545 N N . ASN C 1 106 ? -0.077 -21.491 10.874 1.00 14.89 436 ASN C N 1
ATOM 4546 C CA . ASN C 1 106 ? 1.262 -21.629 11.430 1.00 13.80 436 ASN C CA 1
ATOM 4547 C C . ASN C 1 106 ? 2.295 -20.694 10.820 1.00 14.10 436 ASN C C 1
ATOM 4548 O O . ASN C 1 106 ? 3.490 -20.876 11.040 1.00 15.75 436 ASN C O 1
ATOM 4553 N N . SER C 1 107 ? 1.807 -19.663 10.104 1.00 13.07 437 SER C N 1
ATOM 4554 C CA . SER C 1 107 ? 2.604 -18.632 9.386 1.00 14.58 437 SER C CA 1
ATOM 4555 C C . SER C 1 107 ? 3.872 -19.249 8.754 1.00 13.73 437 SER C C 1
ATOM 4556 O O . SER C 1 107 ? 5.026 -18.895 9.073 1.00 12.38 437 SER C O 1
ATOM 4559 N N . VAL C 1 108 ? 3.603 -20.200 7.871 1.00 13.17 438 VAL C N 1
ATOM 4560 C CA . VAL C 1 108 ? 4.638 -20.966 7.171 1.00 12.12 438 VAL C CA 1
ATOM 4561 C C . VAL C 1 108 ? 5.225 -20.138 6.060 1.00 11.97 438 VAL C C 1
ATOM 4562 O O . VAL C 1 108 ? 4.698 -20.085 4.958 1.00 12.43 438 VAL C O 1
ATOM 4566 N N . ASN C 1 109 ? 6.330 -19.444 6.354 1.00 12.68 439 ASN C N 1
ATOM 4567 C CA . ASN C 1 109 ? 6.935 -18.576 5.347 1.00 12.82 439 ASN C CA 1
ATOM 4568 C C . ASN C 1 109 ? 7.164 -19.172 3.954 1.00 13.59 439 ASN C C 1
ATOM 4569 O O . ASN C 1 109 ? 6.777 -18.567 2.943 1.00 11.88 439 ASN C O 1
ATOM 4574 N N . TRP C 1 110 ? 7.639 -20.428 3.880 1.00 11.39 440 TRP C N 1
ATOM 4575 C CA . TRP C 1 110 ? 7.946 -20.989 2.595 1.00 11.43 440 TRP C CA 1
ATOM 4576 C C . TRP C 1 110 ? 6.776 -21.168 1.627 1.00 11.26 440 TRP C C 1
ATOM 4577 O O . TRP C 1 110 ? 6.962 -21.176 0.418 1.00 11.85 440 TRP C O 1
ATOM 4588 N N . TYR C 1 111 ? 5.615 -21.470 2.215 1.00 11.79 441 TYR C N 1
ATOM 4589 C CA . TYR C 1 111 ? 4.383 -21.664 1.432 1.00 11.07 441 TYR C CA 1
ATOM 4590 C C . TYR C 1 111 ? 4.102 -20.377 0.642 1.00 11.67 441 TYR C C 1
ATOM 4591 O O . TYR C 1 111 ? 3.883 -20.401 -0.597 1.00 12.20 441 TYR C O 1
ATOM 4600 N N . PHE C 1 112 ? 4.149 -19.250 1.346 1.00 11.25 442 PHE C N 1
ATOM 4601 C CA . PHE C 1 112 ? 3.817 -17.959 0.681 1.00 11.48 442 PHE C CA 1
ATOM 4602 C C . PHE C 1 112 ? 4.929 -17.448 -0.221 1.00 12.77 442 PHE C C 1
ATOM 4603 O O . PHE C 1 112 ? 4.698 -16.762 -1.202 1.00 13.17 442 PHE C O 1
ATOM 4611 N N . GLU C 1 113 ? 6.158 -17.841 0.109 1.00 12.63 443 GLU C N 1
ATOM 4612 C CA . GLU C 1 113 ? 7.295 -17.463 -0.740 1.00 15.18 443 GLU C CA 1
ATOM 4613 C C . GLU C 1 113 ? 7.184 -18.237 -2.065 1.00 14.72 443 GLU C C 1
ATOM 4614 O O . GLU C 1 113 ? 7.487 -17.692 -3.146 1.00 16.35 443 GLU C O 1
ATOM 4620 N N . ARG C 1 114 ? 6.712 -19.479 -1.994 1.00 14.38 444 ARG C N 1
ATOM 4621 C CA . ARG C 1 114 ? 6.507 -20.306 -3.209 1.00 16.23 444 ARG C CA 1
ATOM 4622 C C . ARG C 1 114 ? 5.424 -19.659 -4.079 1.00 15.70 444 ARG C C 1
ATOM 4623 O O . ARG C 1 114 ? 5.546 -19.622 -5.312 1.00 15.86 444 ARG C O 1
ATOM 4631 N N . ILE C 1 115 ? 4.355 -19.163 -3.448 1.00 13.99 445 ILE C N 1
ATOM 4632 C CA . ILE C 1 115 ? 3.322 -18.463 -4.207 1.00 13.16 445 ILE C CA 1
ATOM 4633 C C . ILE C 1 115 ? 3.915 -17.228 -4.871 1.00 14.90 445 ILE C C 1
ATOM 4634 O O . ILE C 1 115 ? 3.763 -17.032 -6.089 1.00 15.34 445 ILE C O 1
ATOM 4639 N N . SER C 1 116 ? 4.636 -16.427 -4.083 1.00 13.11 446 SER C N 1
ATOM 4640 C CA . SER C 1 116 ? 5.201 -15.170 -4.608 1.00 14.48 446 SER C CA 1
ATOM 4641 C C . SER C 1 116 ? 6.142 -15.362 -5.810 1.00 16.05 446 SER C C 1
ATOM 4642 O O . SER C 1 116 ? 6.136 -14.573 -6.769 1.00 16.56 446 SER C O 1
ATOM 4645 N N . ASP C 1 117 ? 6.904 -16.439 -5.754 1.00 15.88 447 ASP C N 1
ATOM 4646 C CA . ASP C 1 117 ? 7.861 -16.791 -6.809 1.00 17.07 447 ASP C CA 1
ATOM 4647 C C . ASP C 1 117 ? 7.193 -17.053 -8.140 1.00 17.67 447 ASP C C 1
ATOM 4648 O O . ASP C 1 117 ? 7.884 -17.054 -9.161 1.00 18.14 447 ASP C O 1
ATOM 4653 N N . GLN C 1 118 ? 5.887 -17.360 -8.132 1.00 15.38 448 GLN C N 1
ATOM 4654 C CA . GLN C 1 118 ? 5.160 -17.631 -9.370 1.00 15.77 448 GLN C CA 1
ATOM 4655 C C . GLN C 1 118 ? 4.386 -16.414 -9.917 1.00 14.85 448 GLN C C 1
ATOM 4656 O O . GLN C 1 118 ? 3.740 -16.513 -10.967 1.00 16.60 448 GLN C O 1
ATOM 4662 N N . ILE C 1 119 ? 4.414 -15.288 -9.222 1.00 14.33 449 ILE C N 1
ATOM 4663 C CA . ILE C 1 119 ? 3.612 -14.136 -9.661 1.00 13.13 449 ILE C CA 1
ATOM 4664 C C . ILE C 1 119 ? 4.429 -13.116 -10.419 1.00 13.65 449 ILE C C 1
ATOM 4665 O O . ILE C 1 119 ? 5.439 -12.624 -9.902 1.00 14.22 449 ILE C O 1
ATOM 4670 N N . PRO C 1 120 ? 4.012 -12.770 -11.640 1.00 13.54 450 PRO C N 1
ATOM 4671 C CA . PRO C 1 120 ? 4.787 -11.751 -12.380 1.00 14.30 450 PRO C CA 1
ATOM 4672 C C . PRO C 1 120 ? 4.760 -10.398 -11.637 1.00 16.21 450 PRO C C 1
ATOM 4673 O O . PRO C 1 120 ? 3.731 -10.007 -11.035 1.00 15.40 450 PRO C O 1
ATOM 4677 N N . LYS C 1 121 ? 5.869 -9.680 -11.745 1.00 16.33 451 LYS C N 1
ATOM 4678 C CA . LYS C 1 121 ? 5.932 -8.360 -11.136 1.00 18.19 451 LYS C CA 1
ATOM 4679 C C . LYS C 1 121 ? 4.839 -7.399 -11.598 1.00 18.04 451 LYS C C 1
ATOM 4680 O O . LYS C 1 121 ? 4.290 -6.687 -10.764 1.00 17.03 451 LYS C O 1
ATOM 4686 N N . ASN C 1 122 ? 4.466 -7.408 -12.889 1.00 19.37 452 ASN C N 1
ATOM 4687 C CA . ASN C 1 122 ? 3.413 -6.492 -13.372 1.00 18.68 452 ASN C CA 1
ATOM 4688 C C . ASN C 1 122 ? 2.057 -6.714 -12.701 1.00 19.21 452 ASN C C 1
ATOM 4689 O O . ASN C 1 122 ? 1.323 -5.767 -12.419 1.00 19.14 452 ASN C O 1
ATOM 4694 N N . TYR C 1 123 ? 1.747 -7.978 -12.448 1.00 17.31 453 TYR C N 1
ATOM 4695 C CA . TYR C 1 123 ? 0.478 -8.309 -11.772 1.00 15.61 453 TYR C CA 1
ATOM 4696 C C . TYR C 1 123 ? 0.457 -7.694 -10.366 1.00 14.26 453 TYR C C 1
ATOM 4697 O O . TYR C 1 123 ? -0.530 -7.026 -9.970 1.00 13.78 453 TYR C O 1
ATOM 4706 N N . THR C 1 124 ? 1.551 -7.899 -9.642 1.00 14.47 454 THR C N 1
ATOM 4707 C CA . THR C 1 124 ? 1.650 -7.407 -8.252 1.00 14.23 454 THR C CA 1
ATOM 4708 C C . THR C 1 124 ? 1.586 -5.913 -8.219 1.00 13.82 454 THR C C 1
ATOM 4709 O O . THR C 1 124 ? 0.896 -5.367 -7.368 1.00 14.41 454 THR C O 1
ATOM 4713 N N . ALA C 1 125 ? 2.336 -5.250 -9.110 1.00 15.62 455 ALA C N 1
ATOM 4714 C CA . ALA C 1 125 ? 2.288 -3.777 -9.161 1.00 16.81 455 ALA C CA 1
ATOM 4715 C C . ALA C 1 125 ? 0.860 -3.311 -9.458 1.00 16.15 455 ALA C C 1
ATOM 4716 O O . ALA C 1 125 ? 0.369 -2.365 -8.817 1.00 16.35 455 ALA C O 1
ATOM 4718 N N . THR C 1 126 ? 0.167 -4.002 -10.363 1.00 16.01 456 THR C N 1
ATOM 4719 C CA . THR C 1 126 ? -1.215 -3.637 -10.703 1.00 18.04 456 THR C CA 1
ATOM 4720 C C . THR C 1 126 ? -2.176 -3.764 -9.505 1.00 17.57 456 THR C C 1
ATOM 4721 O O . THR C 1 126 ? -2.957 -2.846 -9.206 1.00 17.27 456 THR C O 1
ATOM 4725 N N . GLN C 1 127 ? -2.028 -4.865 -8.793 1.00 17.06 457 GLN C N 1
ATOM 4726 C CA . GLN C 1 127 ? -2.848 -5.123 -7.618 1.00 17.38 457 GLN C CA 1
ATOM 4727 C C . GLN C 1 127 ? -2.574 -4.167 -6.474 1.00 16.58 457 GLN C C 1
ATOM 4728 O O . GLN C 1 127 ? -3.527 -3.702 -5.852 1.00 16.54 457 GLN C O 1
ATOM 4734 N N . LEU C 1 128 ? -1.309 -3.839 -6.221 1.00 15.23 458 LEU C N 1
ATOM 4735 C CA . LEU C 1 128 ? -0.998 -2.912 -5.133 1.00 17.62 458 LEU C CA 1
ATOM 4736 C C . LEU C 1 128 ? -1.523 -1.527 -5.459 1.00 16.87 458 LEU C C 1
ATOM 4737 O O . LEU C 1 128 ? -1.991 -0.847 -4.596 1.00 17.19 458 LEU C O 1
ATOM 4742 N N . LYS C 1 129 ? -1.471 -1.146 -6.734 1.00 18.13 459 LYS C N 1
ATOM 4743 C CA . LYS C 1 129 ? -2.026 0.138 -7.135 1.00 18.30 459 LYS C CA 1
ATOM 4744 C C . LYS C 1 129 ? -3.549 0.142 -6.926 1.00 18.70 459 LYS C C 1
ATOM 4745 O O . LYS C 1 129 ? -4.050 1.064 -6.316 1.00 19.00 459 LYS C O 1
ATOM 4747 N N . GLN C 1 130 ? -4.269 -0.883 -7.402 1.00 18.39 460 GLN C N 1
ATOM 4748 C CA . GLN C 1 130 ? -5.745 -0.997 -7.271 1.00 20.48 460 GLN C CA 1
ATOM 4749 C C . GLN C 1 130 ? -6.208 -1.091 -5.817 1.00 19.88 460 GLN C C 1
ATOM 4750 O O . GLN C 1 130 ? -7.144 -0.410 -5.404 1.00 19.07 460 GLN C O 1
ATOM 4756 N N . LEU C 1 131 ? -5.406 -1.768 -5.014 1.00 17.35 461 LEU C N 1
ATOM 4757 C CA . LEU C 1 131 ? -5.695 -1.942 -3.594 1.00 17.47 461 LEU C CA 1
ATOM 4758 C C . LEU C 1 131 ? -5.258 -0.754 -2.744 1.00 16.70 461 LEU C C 1
ATOM 4759 O O . LEU C 1 131 ? -5.678 -0.639 -1.614 1.00 16.34 461 LEU C O 1
ATOM 4764 N N . ASN C 1 132 ? -4.444 0.144 -3.318 1.00 17.46 462 ASN C N 1
ATOM 4765 C CA . ASN C 1 132 ? -3.854 1.309 -2.613 1.00 18.42 462 ASN C CA 1
ATOM 4766 C C . ASN C 1 132 ? -3.026 0.809 -1.437 1.00 17.33 462 ASN C C 1
ATOM 4767 O O . ASN C 1 132 ? -3.055 1.344 -0.328 1.00 18.09 462 ASN C O 1
ATOM 4772 N N . TYR C 1 133 ? -2.241 -0.224 -1.701 1.00 14.93 463 TYR C N 1
ATOM 4773 C CA . TYR C 1 133 ? -1.471 -0.816 -0.626 1.00 14.18 463 TYR C CA 1
ATOM 4774 C C . TYR C 1 133 ? -0.182 -0.055 -0.262 1.00 14.36 463 TYR C C 1
ATOM 4775 O O . TYR C 1 133 ? 0.868 -0.271 -0.880 1.00 14.30 463 TYR C O 1
ATOM 4784 N N . GLY C 1 134 ? -0.278 0.768 0.782 1.00 14.45 464 GLY C N 1
ATOM 4785 C CA . GLY C 1 134 ? 0.896 1.447 1.338 1.00 16.00 464 GLY C CA 1
ATOM 4786 C C . GLY C 1 134 ? 1.718 2.207 0.327 1.00 17.29 464 GLY C C 1
ATOM 4787 O O . GLY C 1 134 ? 1.136 2.830 -0.565 1.00 19.21 464 GLY C O 1
ATOM 4788 N N . ASN C 1 135 ? 3.026 2.048 0.404 1.00 17.14 465 ASN C N 1
ATOM 4789 C CA . ASN C 1 135 ? 3.938 2.748 -0.529 1.00 16.90 465 ASN C CA 1
ATOM 4790 C C . ASN C 1 135 ? 4.079 2.052 -1.893 1.00 17.52 465 ASN C C 1
ATOM 4791 O O . ASN C 1 135 ? 4.754 2.585 -2.804 1.00 19.05 465 ASN C O 1
ATOM 4796 N N . LYS C 1 136 ? 3.438 0.880 -2.048 1.00 16.24 466 LYS C N 1
ATOM 4797 C CA . LYS C 1 136 ? 3.488 0.071 -3.289 1.00 18.55 466 LYS C CA 1
ATOM 4798 C C . LYS C 1 136 ? 4.936 -0.161 -3.763 1.00 17.86 466 LYS C C 1
ATOM 4799 O O . LYS C 1 136 ? 5.178 -0.385 -4.946 1.00 18.87 466 LYS C O 1
ATOM 4805 N N . ASN C 1 137 ? 5.895 -0.143 -2.840 1.00 18.95 467 ASN C N 1
ATOM 4806 C CA . ASN C 1 137 ? 7.294 -0.296 -3.226 1.00 19.63 467 ASN C CA 1
ATOM 4807 C C . ASN C 1 137 ? 7.764 -1.743 -3.206 1.00 17.86 467 ASN C C 1
ATOM 4808 O O . ASN C 1 137 ? 8.056 -2.271 -2.153 1.00 17.20 467 ASN C O 1
ATOM 4813 N N . LEU C 1 138 ? 7.887 -2.333 -4.393 1.00 18.13 468 LEU C N 1
ATOM 4814 C CA . LEU C 1 138 ? 8.332 -3.710 -4.542 1.00 18.06 468 LEU C CA 1
ATOM 4815 C C . LEU C 1 138 ? 9.828 -3.888 -4.463 1.00 19.58 468 LEU C C 1
ATOM 4816 O O . LEU C 1 138 ? 10.309 -5.001 -4.292 1.00 20.86 468 LEU C O 1
ATOM 4821 N N . GLY C 1 139 ? 10.583 -2.802 -4.636 1.00 20.05 469 GLY C N 1
ATOM 4822 C CA . GLY C 1 139 ? 12.029 -2.885 -4.550 1.00 22.19 469 GLY C CA 1
ATOM 4823 C C . GLY C 1 139 ? 12.601 -3.911 -5.515 1.00 21.86 469 GLY C C 1
ATOM 4824 O O . GLY C 1 139 ? 12.142 -3.988 -6.661 1.00 21.73 469 GLY C O 1
ATOM 4825 N N . SER C 1 140 ? 13.462 -4.776 -4.969 1.00 23.00 470 SER C N 1
ATOM 4826 C CA . SER C 1 140 ? 14.157 -5.856 -5.688 1.00 23.93 470 SER C CA 1
ATOM 4827 C C . SER C 1 140 ? 13.196 -6.959 -6.119 1.00 24.65 470 SER C C 1
ATOM 4828 O O . SER C 1 140 ? 13.544 -7.825 -6.928 1.00 24.41 470 SER C O 1
ATOM 4830 N N . TYR C 1 141 ? 11.983 -6.911 -5.562 1.00 24.62 471 TYR C N 1
ATOM 4831 C CA . TYR C 1 141 ? 10.924 -7.881 -5.813 1.00 24.36 471 TYR C CA 1
ATOM 4832 C C . TYR C 1 141 ? 11.358 -9.293 -5.376 1.00 24.23 471 TYR C C 1
ATOM 4833 O O . TYR C 1 141 ? 11.220 -10.273 -6.134 1.00 24.40 471 TYR C O 1
ATOM 4842 N N . LYS C 1 142 ? 12.040 -9.359 -4.225 1.00 23.67 472 LYS C N 1
ATOM 4843 C CA . LYS C 1 142 ? 12.463 -10.651 -3.680 1.00 24.35 472 LYS C CA 1
ATOM 4844 C C . LYS C 1 142 ? 11.523 -10.874 -2.502 1.00 23.88 472 LYS C C 1
ATOM 4845 O O . LYS C 1 142 ? 10.293 -10.930 -2.742 1.00 25.23 472 LYS C O 1
ATOM 4851 N N . SER C 1 143 ? 12.025 -10.943 -1.271 1.00 21.73 473 SER C N 1
ATOM 4852 C CA . SER C 1 143 ? 11.125 -11.114 -0.090 1.00 20.96 473 SER C CA 1
ATOM 4853 C C . SER C 1 143 ? 10.763 -9.673 0.323 1.00 19.38 473 SER C C 1
ATOM 4854 O O . SER C 1 143 ? 11.158 -9.169 1.421 1.00 19.03 473 SER C O 1
ATOM 4857 N N . TYR C 1 144 ? 10.130 -8.971 -0.629 1.00 16.53 474 TYR C N 1
ATOM 4858 C CA . TYR C 1 144 ? 9.863 -7.535 -0.469 1.00 13.62 474 TYR C CA 1
ATOM 4859 C C . TYR C 1 144 ? 8.960 -7.131 0.679 1.00 13.87 474 TYR C C 1
ATOM 4860 O O . TYR C 1 144 ? 8.987 -5.971 1.107 1.00 13.46 474 TYR C O 1
ATOM 4869 N N . TRP C 1 145 ? 8.195 -8.090 1.178 1.00 13.36 475 TRP C N 1
ATOM 4870 C CA . TRP C 1 145 ? 7.312 -7.797 2.295 1.00 13.00 475 TRP C CA 1
ATOM 4871 C C . TRP C 1 145 ? 7.926 -8.052 3.636 1.00 14.74 475 TRP C C 1
ATOM 4872 O O . TRP C 1 145 ? 7.274 -7.842 4.661 1.00 13.63 475 TRP C O 1
ATOM 4883 N N . MET C 1 146 ? 9.156 -8.599 3.635 1.00 15.70 476 MET C N 1
ATOM 4884 C CA . MET C 1 146 ? 9.848 -8.971 4.879 1.00 16.31 476 MET C CA 1
ATOM 4885 C C . MET C 1 146 ? 10.918 -7.971 5.265 1.00 17.72 476 MET C C 1
ATOM 4886 O O . MET C 1 146 ? 12.096 -8.141 4.932 1.00 19.82 476 MET C O 1
ATOM 4891 N N . GLU C 1 147 ? 10.503 -6.996 6.083 1.00 17.44 477 GLU C N 1
ATOM 4892 C CA . GLU C 1 147 ? 11.359 -5.889 6.574 1.00 19.28 477 GLU C CA 1
ATOM 4893 C C . GLU C 1 147 ? 12.229 -5.388 5.427 1.00 19.65 477 GLU C C 1
ATOM 4894 O O . GLU C 1 147 ? 13.460 -5.342 5.561 1.00 22.26 477 GLU C O 1
ATOM 4900 N N . ASP C 1 148 ? 11.581 -5.011 4.330 1.00 17.17 478 ASP C N 1
ATOM 4901 C CA . ASP C 1 148 ? 12.266 -4.592 3.125 1.00 19.70 478 ASP C CA 1
ATOM 4902 C C . ASP C 1 148 ? 11.639 -3.321 2.559 1.00 19.35 478 ASP C C 1
ATOM 4903 O O . ASP C 1 148 ? 11.239 -2.441 3.315 1.00 19.87 478 ASP C O 1
ATOM 4908 N N . SER C 1 149 ? 11.415 -3.285 1.255 1.00 18.70 479 SER C N 1
ATOM 4909 C CA . SER C 1 149 ? 10.902 -2.093 0.609 1.00 19.40 479 SER C CA 1
ATOM 4910 C C . SER C 1 149 ? 9.441 -1.732 0.833 1.00 17.02 479 SER C C 1
ATOM 4911 O O . SER C 1 149 ? 9.125 -0.562 0.970 1.00 14.99 479 SER C O 1
ATOM 4914 N N . LEU C 1 150 ? 8.587 -2.765 0.898 1.00 16.28 480 LEU C N 1
ATOM 4915 C CA . LEU C 1 150 ? 7.122 -2.569 1.016 1.00 14.80 480 LEU C CA 1
ATOM 4916 C C . LEU C 1 150 ? 6.741 -2.163 2.421 1.00 14.09 480 LEU C C 1
ATOM 4917 O O . LEU C 1 150 ? 7.175 -2.782 3.418 1.00 14.44 480 LEU C O 1
ATOM 4922 N N . LYS C 1 151 ? 5.986 -1.064 2.517 1.00 14.17 481 LYS C N 1
ATOM 4923 C CA . LYS C 1 151 ? 5.560 -0.537 3.821 1.00 12.76 481 LYS C CA 1
ATOM 4924 C C . LYS C 1 151 ? 4.114 -0.062 3.775 1.00 12.73 481 LYS C C 1
ATOM 4925 O O . LYS C 1 151 ? 3.682 0.485 2.780 1.00 14.91 481 LYS C O 1
ATOM 4931 N N . ILE C 1 152 ? 3.396 -0.255 4.871 1.00 11.21 482 ILE C N 1
ATOM 4932 C CA . ILE C 1 152 ? 1.988 0.105 4.977 1.00 11.58 482 ILE C CA 1
ATOM 4933 C C . ILE C 1 152 ? 1.724 0.555 6.422 1.00 12.28 482 ILE C C 1
ATOM 4934 O O . ILE C 1 152 ? 2.401 0.098 7.343 1.00 12.88 482 ILE C O 1
ATOM 4939 N N . SER C 1 153 ? 0.829 1.543 6.597 1.00 10.83 483 SER C N 1
ATOM 4940 C CA . SER C 1 153 ? 0.524 2.068 7.929 1.00 10.85 483 SER C CA 1
ATOM 4941 C C . SER C 1 153 ? -0.581 1.218 8.537 1.00 9.58 483 SER C C 1
ATOM 4942 O O . SER C 1 153 ? -1.253 0.501 7.816 1.00 10.91 483 SER C O 1
ATOM 4945 N N . ASN C 1 154 ? -0.771 1.358 9.831 1.00 10.94 484 ASN C N 1
ATOM 4946 C CA . ASN C 1 154 ? -1.798 0.647 10.538 1.00 11.52 484 ASN C CA 1
ATOM 4947 C C . ASN C 1 154 ? -3.200 1.086 10.102 1.00 12.27 484 ASN C C 1
ATOM 4948 O O . ASN C 1 154 ? -4.104 0.248 9.905 1.00 11.52 484 ASN C O 1
ATOM 4953 N N . LEU C 1 155 ? -3.366 2.395 9.858 1.00 11.31 485 LEU C N 1
ATOM 4954 C CA . LEU C 1 155 ? -4.668 2.877 9.369 1.00 12.85 485 LEU C CA 1
ATOM 4955 C C . LEU C 1 155 ? -4.915 2.286 7.964 1.00 12.57 485 LEU C C 1
ATOM 4956 O O . LEU C 1 155 ? -6.027 1.814 7.680 1.00 12.05 485 LEU C O 1
ATOM 4961 N N . GLU C 1 156 ? -3.883 2.235 7.110 1.00 12.36 486 GLU C N 1
ATOM 4962 C CA . GLU C 1 156 ? -4.067 1.628 5.786 1.00 11.84 486 GLU C CA 1
ATOM 4963 C C . GLU C 1 156 ? -4.364 0.154 5.860 1.00 11.83 486 GLU C C 1
ATOM 4964 O O . GLU C 1 156 ? -5.151 -0.340 5.052 1.00 13.34 486 GLU C O 1
ATOM 4970 N N . GLN C 1 157 ? -3.773 -0.569 6.819 1.00 11.01 487 GLN C N 1
ATOM 4971 C CA . GLN C 1 157 ? -4.065 -2.040 6.889 1.00 9.98 487 GLN C CA 1
ATOM 4972 C C . GLN C 1 157 ? -5.561 -2.293 7.015 1.00 11.52 487 GLN C C 1
ATOM 4973 O O . GLN C 1 157 ? -6.089 -3.238 6.435 1.00 12.75 487 GLN C O 1
ATOM 4979 N N . VAL C 1 158 ? -6.236 -1.404 7.747 1.00 11.48 488 VAL C N 1
ATOM 4980 C CA . VAL C 1 158 ? -7.675 -1.538 7.951 1.00 11.01 488 VAL C CA 1
ATOM 4981 C C . VAL C 1 158 ? -8.450 -1.073 6.710 1.00 10.57 488 VAL C C 1
ATOM 4982 O O . VAL C 1 158 ? -9.306 -1.807 6.186 1.00 11.24 488 VAL C O 1
ATOM 4986 N N . ILE C 1 159 ? -8.076 0.104 6.197 1.00 11.09 489 ILE C N 1
ATOM 4987 C CA . ILE C 1 159 ? -8.768 0.634 4.987 1.00 12.27 489 ILE C CA 1
ATOM 4988 C C . ILE C 1 159 ? -8.619 -0.342 3.769 1.00 11.91 489 ILE C C 1
ATOM 4989 O O . ILE C 1 159 ? -9.619 -0.680 3.085 1.00 13.65 489 ILE C O 1
ATOM 4994 N N . VAL C 1 160 ? -7.384 -0.802 3.526 1.00 12.47 490 VAL C N 1
ATOM 4995 C CA . VAL C 1 160 ? -7.087 -1.689 2.384 1.00 11.91 490 VAL C CA 1
ATOM 4996 C C . VAL C 1 160 ? -7.799 -3.040 2.521 1.00 12.75 490 VAL C C 1
ATOM 4997 O O . VAL C 1 160 ? -8.346 -3.579 1.543 1.00 11.61 490 VAL C O 1
ATOM 5001 N N . PHE C 1 161 ? -7.707 -3.645 3.714 1.00 12.73 491 PHE C N 1
ATOM 5002 C CA . PHE C 1 161 ? -8.334 -4.948 3.927 1.00 12.79 491 PHE C CA 1
ATOM 5003 C C . PHE C 1 161 ? -9.860 -4.869 3.838 1.00 12.36 491 PHE C C 1
ATOM 5004 O O . PHE C 1 161 ? -10.465 -5.661 3.096 1.00 12.62 491 PHE C O 1
ATOM 5012 N N . LYS C 1 162 ? -10.456 -3.849 4.481 1.00 12.49 492 LYS C N 1
ATOM 5013 C CA . LYS C 1 162 ? -11.897 -3.623 4.419 1.00 13.59 492 LYS C CA 1
ATOM 5014 C C . LYS C 1 162 ? -12.324 -3.449 2.934 1.00 14.37 492 LYS C C 1
ATOM 5015 O O . LYS C 1 162 ? -13.283 -4.104 2.487 1.00 13.61 492 LYS C O 1
ATOM 5021 N N . ASN C 1 163 ? -11.620 -2.592 2.192 1.00 13.25 493 ASN C N 1
ATOM 5022 C CA . ASN C 1 163 ? -11.976 -2.397 0.747 1.00 14.44 493 ASN C CA 1
ATOM 5023 C C . ASN C 1 163 ? -11.815 -3.635 -0.125 1.00 15.29 493 ASN C C 1
ATOM 5024 O O . ASN C 1 163 ? -12.733 -3.979 -0.908 1.00 15.34 493 ASN C O 1
ATOM 5029 N N . MET C 1 164 ? -10.697 -4.358 0.046 1.00 14.32 494 MET C N 1
ATOM 5030 C CA . MET C 1 164 ? -10.500 -5.599 -0.714 1.00 13.83 494 MET C CA 1
ATOM 5031 C C . MET C 1 164 ? -11.625 -6.606 -0.444 1.00 15.38 494 MET C C 1
ATOM 5032 O O . MET C 1 164 ? -12.191 -7.173 -1.373 1.00 15.66 494 MET C O 1
ATOM 5037 N N . MET C 1 165 ? -12.048 -6.719 0.809 1.00 13.18 495 MET C N 1
ATOM 5038 C CA . MET C 1 165 ? -13.088 -7.697 1.100 1.00 14.52 495 MET C CA 1
ATOM 5039 C C . MET C 1 165 ? -14.533 -7.272 0.784 1.00 15.22 495 MET C C 1
ATOM 5040 O O . MET C 1 165 ? -15.343 -8.085 0.274 1.00 17.66 495 MET C O 1
ATOM 5045 N N . GLU C 1 166 ? -14.835 -6.021 1.094 1.00 13.37 496 GLU C N 1
ATOM 5046 C CA . GLU C 1 166 ? -16.218 -5.521 0.957 1.00 17.64 496 GLU C CA 1
ATOM 5047 C C . GLU C 1 166 ? -16.657 -4.961 -0.369 1.00 20.19 496 GLU C C 1
ATOM 5048 O O . GLU C 1 166 ? -17.858 -5.012 -0.677 1.00 22.93 496 GLU C O 1
ATOM 5054 N N . GLN C 1 167 ? -15.723 -4.486 -1.165 1.00 23.40 497 GLN C N 1
ATOM 5055 C CA . GLN C 1 167 ? -16.101 -3.946 -2.483 1.00 28.32 497 GLN C CA 1
ATOM 5056 C C . GLN C 1 167 ? -16.215 -5.058 -3.546 1.00 30.84 497 GLN C C 1
ATOM 5057 O O . GLN C 1 167 ? -15.578 -6.114 -3.412 1.00 30.70 497 GLN C O 1
ATOM 5063 N N . ASN C 1 168 ? -17.112 -4.863 -4.528 1.00 31.99 498 ASN C N 1
ATOM 5064 C CA . ASN C 1 168 ? -17.300 -5.826 -5.617 1.00 34.30 498 ASN C CA 1
ATOM 5065 C C . ASN C 1 168 ? -16.259 -5.693 -6.732 1.00 35.47 498 ASN C C 1
ATOM 5066 O O . ASN C 1 168 ? -16.589 -5.475 -7.931 1.00 37.49 498 ASN C O 1
ATOM 5067 N N . ASN C 1 169 ? -15.002 -5.930 -6.347 1.00 33.22 499 ASN C N 1
ATOM 5068 C CA . ASN C 1 169 ? -13.867 -5.831 -7.222 1.00 31.25 499 ASN C CA 1
ATOM 5069 C C . ASN C 1 169 ? -13.655 -7.071 -8.083 1.00 29.20 499 ASN C C 1
ATOM 5070 O O . ASN C 1 169 ? -14.516 -7.955 -8.193 1.00 31.17 499 ASN C O 1
ATOM 5075 N N . HIS C 1 170 ? -12.466 -7.163 -8.637 1.00 28.26 500 HIS C N 1
ATOM 5076 C CA . HIS C 1 170 ? -12.144 -8.264 -9.498 1.00 25.47 500 HIS C CA 1
ATOM 5077 C C . HIS C 1 170 ? -11.839 -9.558 -8.747 1.00 22.11 500 HIS C C 1
ATOM 5078 O O . HIS C 1 170 ? -11.825 -10.612 -9.376 1.00 21.22 500 HIS C O 1
ATOM 5085 N N . PHE C 1 171 ? -11.688 -9.512 -7.405 1.00 18.24 501 PHE C N 1
ATOM 5086 C CA . PHE C 1 171 ? -11.477 -10.762 -6.655 1.00 16.08 501 PHE C CA 1
ATOM 5087 C C . PHE C 1 171 ? -12.817 -11.490 -6.461 1.00 16.96 501 PHE C C 1
ATOM 5088 O O . PHE C 1 171 ? -13.847 -10.862 -6.167 1.00 16.25 501 PHE C O 1
ATOM 5096 N N . SER C 1 172 ? -12.814 -12.788 -6.711 1.00 15.85 502 SER C N 1
ATOM 5097 C CA . SER C 1 172 ? -14.055 -13.588 -6.592 1.00 17.76 502 SER C CA 1
ATOM 5098 C C . SER C 1 172 ? -14.519 -13.775 -5.159 1.00 16.31 502 SER C C 1
ATOM 5099 O O . SER C 1 172 ? -13.710 -13.772 -4.265 1.00 14.11 502 SER C O 1
ATOM 5102 N N . LYS C 1 173 ? -15.815 -14.021 -4.962 1.00 16.55 503 LYS C N 1
ATOM 5103 C CA . LYS C 1 173 ? -16.395 -14.292 -3.631 1.00 16.98 503 LYS C CA 1
ATOM 5104 C C . LYS C 1 173 ? -15.810 -15.620 -3.117 1.00 17.49 503 LYS C C 1
ATOM 5105 O O . LYS C 1 173 ? -15.514 -15.735 -1.929 1.00 18.28 503 LYS C O 1
ATOM 5107 N N . LYS C 1 174 ? -15.631 -16.601 -4.025 1.00 16.60 504 LYS C N 1
ATOM 5108 C CA . LYS C 1 174 ? -15.038 -17.905 -3.670 1.00 15.94 504 LYS C CA 1
ATOM 5109 C C . LYS C 1 174 ? -13.645 -17.699 -3.050 1.00 14.76 504 LYS C C 1
ATOM 5110 O O . LYS C 1 174 ? -13.361 -18.294 -2.015 1.00 17.32 504 LYS C O 1
ATOM 5112 N N . ALA C 1 175 ? -12.819 -16.881 -3.684 1.00 13.66 505 ALA C N 1
ATOM 5113 C CA . ALA C 1 175 ? -11.446 -16.575 -3.212 1.00 14.35 505 ALA C CA 1
ATOM 5114 C C . ALA C 1 175 ? -11.513 -15.886 -1.839 1.00 13.92 505 ALA C C 1
ATOM 5115 O O . ALA C 1 175 ? -10.800 -16.254 -0.898 1.00 14.09 505 ALA C O 1
ATOM 5117 N N . LYS C 1 176 ? -12.357 -14.870 -1.738 1.00 13.03 506 LYS C N 1
ATOM 5118 C CA . LYS C 1 176 ? -12.505 -14.184 -0.449 1.00 13.01 506 LYS C CA 1
ATOM 5119 C C . LYS C 1 176 ? -12.964 -15.131 0.682 1.00 14.29 506 LYS C C 1
ATOM 5120 O O . LYS C 1 176 ? -12.415 -15.105 1.801 1.00 13.50 506 LYS C O 1
ATOM 5126 N N . ASN C 1 177 ? -13.874 -16.055 0.363 1.00 13.60 507 ASN C N 1
ATOM 5127 C CA . ASN C 1 177 ? -14.342 -16.988 1.385 1.00 14.86 507 ASN C CA 1
ATOM 5128 C C . ASN C 1 177 ? -13.283 -17.999 1.786 1.00 13.96 507 ASN C C 1
ATOM 5129 O O . ASN C 1 177 ? -13.222 -18.382 2.941 1.00 13.76 507 ASN C O 1
ATOM 5134 N N . GLN C 1 178 ? -12.428 -18.401 0.831 1.00 14.58 508 GLN C N 1
ATOM 5135 C CA . GLN C 1 178 ? -11.365 -19.367 1.104 1.00 14.74 508 GLN C CA 1
ATOM 5136 C C . GLN C 1 178 ? -10.330 -18.672 2.000 1.00 12.99 508 GLN C C 1
ATOM 5137 O O . GLN C 1 178 ? -9.823 -19.271 2.944 1.00 14.40 508 GLN C O 1
ATOM 5143 N N . LEU C 1 179 ? -10.036 -17.410 1.678 1.00 11.78 509 LEU C N 1
ATOM 5144 C CA . LEU C 1 179 ? -9.113 -16.625 2.504 1.00 13.73 509 LEU C CA 1
ATOM 5145 C C . LEU C 1 179 ? -9.703 -16.497 3.929 1.00 13.48 509 LEU C C 1
ATOM 5146 O O . LEU C 1 179 ? -8.951 -16.660 4.931 1.00 11.94 509 LEU C O 1
ATOM 5151 N N . SER C 1 180 ? -10.991 -16.145 4.022 1.00 12.20 510 SER C N 1
ATOM 5152 C CA . SER C 1 180 ? -11.644 -16.010 5.366 1.00 13.91 510 SER C CA 1
ATOM 5153 C C . SER C 1 180 ? -11.545 -17.254 6.193 1.00 14.57 510 SER C C 1
ATOM 5154 O O . SER C 1 180 ? -11.124 -17.233 7.347 1.00 12.51 510 SER C O 1
ATOM 5157 N N . SER C 1 181 ? -11.833 -18.394 5.565 1.00 12.37 511 SER C N 1
ATOM 5158 C CA . SER C 1 181 ? -11.711 -19.646 6.269 1.00 14.48 511 SER C CA 1
ATOM 5159 C C . SER C 1 181 ? -10.294 -19.870 6.849 1.00 14.10 511 SER C C 1
ATOM 5160 O O . SER C 1 181 ? -10.162 -20.300 8.019 1.00 13.49 511 SER C O 1
ATOM 5163 N N . SER C 1 182 ? -9.269 -19.481 6.075 1.00 13.85 512 SER C N 1
ATOM 5164 C CA . SER C 1 182 ? -7.884 -19.670 6.529 1.00 11.95 512 SER C CA 1
ATOM 5165 C C . SER C 1 182 ? -7.532 -18.732 7.679 1.00 10.72 512 SER C C 1
ATOM 5166 O O . SER C 1 182 ? -6.612 -19.012 8.430 1.00 12.61 512 SER C O 1
ATOM 5169 N N . LEU C 1 183 ? -8.248 -17.599 7.775 1.00 12.26 513 LEU C N 1
ATOM 5170 C CA . LEU C 1 183 ? -7.987 -16.590 8.820 1.00 9.51 513 LEU C CA 1
ATOM 5171 C C . LEU C 1 183 ? -8.832 -16.740 10.069 1.00 9.27 513 LEU C C 1
ATOM 5172 O O . LEU C 1 183 ? -8.591 -16.039 11.047 1.00 10.30 513 LEU C O 1
ATOM 5177 N N . LEU C 1 184 ? -9.799 -17.684 10.081 1.00 10.22 514 LEU C N 1
ATOM 5178 C CA . LEU C 1 184 ? -10.662 -17.821 11.253 1.00 9.65 514 LEU C CA 1
ATOM 5179 C C . LEU C 1 184 ? -9.877 -18.290 12.449 1.00 10.10 514 LEU C C 1
ATOM 5180 O O . LEU C 1 184 ? -9.143 -19.275 12.355 1.00 10.78 514 LEU C O 1
ATOM 5185 N N . ILE C 1 185 ? -10.052 -17.592 13.574 1.00 9.68 515 ILE C N 1
ATOM 5186 C CA . ILE C 1 185 ? -9.291 -17.943 14.794 1.00 11.35 515 ILE C CA 1
ATOM 5187 C C . ILE C 1 185 ? -10.230 -18.481 15.827 1.00 13.16 515 ILE C C 1
ATOM 5188 O O . ILE C 1 185 ? -9.920 -19.477 16.489 1.00 13.46 515 ILE C O 1
ATOM 5193 N N . LYS C 1 186 ? -11.341 -17.785 16.021 1.00 10.56 516 LYS C N 1
ATOM 5194 C CA . LYS C 1 186 ? -12.314 -18.203 17.040 1.00 12.48 516 LYS C CA 1
ATOM 5195 C C . LYS C 1 186 ? -13.738 -18.009 16.612 1.00 13.90 516 LYS C C 1
ATOM 5196 O O . LYS C 1 186 ? -14.068 -17.023 15.923 1.00 13.62 516 LYS C O 1
ATOM 5202 N N . LYS C 1 187 ? -14.597 -18.962 16.985 1.00 11.65 517 LYS C N 1
ATOM 5203 C CA . LYS C 1 187 ? -16.023 -18.821 16.725 1.00 13.73 517 LYS C CA 1
ATOM 5204 C C . LYS C 1 187 ? -16.804 -19.324 17.916 1.00 13.33 517 LYS C C 1
ATOM 5205 O O . LYS C 1 187 ? -16.515 -20.409 18.464 1.00 14.89 517 LYS C O 1
ATOM 5211 N N . ASN C 1 188 ? -17.698 -18.471 18.383 1.00 15.04 518 ASN C N 1
ATOM 5212 C CA . ASN C 1 188 ? -18.622 -18.918 19.443 1.00 15.84 518 ASN C CA 1
ATOM 5213 C C . ASN C 1 188 ? -20.016 -18.394 19.101 1.00 16.79 518 ASN C C 1
ATOM 5214 O O . ASN C 1 188 ? -20.246 -17.940 17.970 1.00 17.39 518 ASN C O 1
ATOM 5219 N N . GLU C 1 189 ? -20.960 -18.461 20.049 1.00 19.40 519 GLU C N 1
ATOM 5220 C CA . GLU C 1 189 ? -22.318 -17.998 19.779 1.00 18.69 519 GLU C CA 1
ATOM 5221 C C . GLU C 1 189 ? -22.438 -16.496 19.565 1.00 20.02 519 GLU C C 1
ATOM 5222 O O . GLU C 1 189 ? -23.420 -16.021 18.978 1.00 22.18 519 GLU C O 1
ATOM 5224 N N . LYS C 1 190 ? -21.432 -15.756 20.018 1.00 18.17 520 LYS C N 1
ATOM 5225 C CA . LYS C 1 190 ? -21.467 -14.313 19.938 1.00 17.43 520 LYS C CA 1
ATOM 5226 C C . LYS C 1 190 ? -20.720 -13.726 18.743 1.00 17.96 520 LYS C C 1
ATOM 5227 O O . LYS C 1 190 ? -21.175 -12.740 18.162 1.00 17.76 520 LYS C O 1
ATOM 5233 N N . TYR C 1 191 ? -19.608 -14.337 18.355 1.00 15.66 521 TYR C N 1
ATOM 5234 C CA . TYR C 1 191 ? -18.867 -13.747 17.242 1.00 13.30 521 TYR C CA 1
ATOM 5235 C C . TYR C 1 191 ? -17.924 -14.729 16.552 1.00 13.47 521 TYR C C 1
ATOM 5236 O O . TYR C 1 191 ? -17.628 -15.815 17.058 1.00 13.58 521 TYR C O 1
ATOM 5245 N N . GLU C 1 192 ? -17.367 -14.264 15.441 1.00 11.87 522 GLU C N 1
ATOM 5246 C CA . GLU C 1 192 ? -16.375 -15.011 14.683 1.00 12.56 522 GLU C CA 1
ATOM 5247 C C . GLU C 1 192 ? -15.228 -14.001 14.566 1.00 12.99 522 GLU C C 1
ATOM 5248 O O . GLU C 1 192 ? -15.463 -12.853 14.136 1.00 13.81 522 GLU C O 1
ATOM 5254 N N . LEU C 1 193 ? -14.048 -14.402 15.009 1.00 12.29 523 LEU C N 1
ATOM 5255 C CA . LEU C 1 193 ? -12.877 -13.504 14.940 1.00 13.08 523 LEU C CA 1
ATOM 5256 C C . LEU C 1 193 ? -11.908 -14.077 13.959 1.00 11.99 523 LEU C C 1
ATOM 5257 O O . LEU C 1 193 ? -11.571 -15.266 14.030 1.00 10.40 523 LEU C O 1
ATOM 5262 N N . TYR C 1 194 ? -11.407 -13.208 13.094 1.00 11.22 524 TYR C N 1
ATOM 5263 C CA . TYR C 1 194 ? -10.469 -13.598 12.039 1.00 10.47 524 TYR C CA 1
ATOM 5264 C C . TYR C 1 194 ? -9.260 -12.720 12.130 1.00 10.81 524 TYR C C 1
ATOM 5265 O O . TYR C 1 194 ? -9.373 -11.574 12.487 1.00 10.04 524 TYR C O 1
ATOM 5274 N N . GLY C 1 195 ? -8.087 -13.225 11.756 1.00 11.31 525 GLY C N 1
ATOM 5275 C CA . GLY C 1 195 ? -6.963 -12.334 11.826 1.00 11.82 525 GLY C CA 1
ATOM 5276 C C . GLY C 1 195 ? -5.664 -12.970 11.465 1.00 11.71 525 GLY C C 1
ATOM 5277 O O . GLY C 1 195 ? -5.590 -14.218 11.345 1.00 11.19 525 GLY C O 1
ATOM 5278 N N . LYS C 1 196 ? -4.628 -12.122 11.325 1.00 9.36 526 LYS C N 1
ATOM 5279 C CA . LYS C 1 196 ? -3.294 -12.628 10.983 1.00 10.20 526 LYS C CA 1
ATOM 5280 C C . LYS C 1 196 ? -2.249 -11.856 11.726 1.00 9.45 526 LYS C C 1
ATOM 5281 O O . LYS C 1 196 ? -2.265 -10.619 11.740 1.00 9.38 526 LYS C O 1
ATOM 5287 N N . THR C 1 197 ? -1.333 -12.613 12.358 1.00 10.29 527 THR C N 1
ATOM 5288 C CA . THR C 1 197 ? -0.254 -11.984 13.075 1.00 10.27 527 THR C CA 1
ATOM 5289 C C . THR C 1 197 ? 0.930 -11.675 12.157 1.00 11.99 527 THR C C 1
ATOM 5290 O O . THR C 1 197 ? 1.111 -12.244 11.080 1.00 10.52 527 THR C O 1
ATOM 5294 N N . GLY C 1 198 ? 1.798 -10.811 12.655 1.00 11.45 528 GLY C N 1
ATOM 5295 C CA . GLY C 1 198 ? 3.027 -10.519 11.935 1.00 12.99 528 GLY C CA 1
ATOM 5296 C C . GLY C 1 198 ? 4.106 -10.171 12.969 1.00 14.09 528 GLY C C 1
ATOM 5297 O O . GLY C 1 198 ? 3.811 -9.458 13.925 1.00 11.31 528 GLY C O 1
ATOM 5298 N N . THR C 1 199 ? 5.333 -10.682 12.788 1.00 13.97 529 THR C N 1
ATOM 5299 C CA . THR C 1 199 ? 6.425 -10.418 13.748 1.00 16.95 529 THR C CA 1
ATOM 5300 C C . THR C 1 199 ? 7.725 -10.271 12.997 1.00 16.12 529 THR C C 1
ATOM 5301 O O . THR C 1 199 ? 8.068 -11.160 12.196 1.00 16.83 529 THR C O 1
ATOM 5305 N N . GLY C 1 200 ? 8.451 -9.167 13.264 1.00 13.54 530 GLY C N 1
ATOM 5306 C CA . GLY C 1 200 ? 9.765 -8.957 12.664 1.00 15.71 530 GLY C CA 1
ATOM 5307 C C . GLY C 1 200 ? 10.789 -8.994 13.814 1.00 18.49 530 GLY C C 1
ATOM 5308 O O . GLY C 1 200 ? 10.489 -8.535 14.971 1.00 15.90 530 GLY C O 1
ATOM 5309 N N . ILE C 1 201 ? 11.980 -9.510 13.505 1.00 19.85 531 ILE C N 1
ATOM 5310 C CA . ILE C 1 201 ? 13.066 -9.568 14.511 1.00 24.26 531 ILE C CA 1
ATOM 5311 C C . ILE C 1 201 ? 14.316 -9.009 13.849 1.00 27.24 531 ILE C C 1
ATOM 5312 O O . ILE C 1 201 ? 14.724 -9.485 12.792 1.00 27.74 531 ILE C O 1
ATOM 5314 N N . VAL C 1 202 ? 14.880 -7.937 14.414 1.00 30.79 532 VAL C N 1
ATOM 5315 C CA . VAL C 1 202 ? 16.063 -7.282 13.838 1.00 33.52 532 VAL C CA 1
ATOM 5316 C C . VAL C 1 202 ? 17.034 -6.955 14.979 1.00 36.68 532 VAL C C 1
ATOM 5317 O O . VAL C 1 202 ? 16.646 -6.330 15.987 1.00 36.56 532 VAL C O 1
ATOM 5319 N N . ASN C 1 203 ? 18.284 -7.413 14.809 1.00 38.37 533 ASN C N 1
ATOM 5320 C CA . ASN C 1 203 ? 19.384 -7.288 15.797 1.00 39.44 533 ASN C CA 1
ATOM 5321 C C . ASN C 1 203 ? 19.051 -8.075 17.084 1.00 39.83 533 ASN C C 1
ATOM 5322 O O . ASN C 1 203 ? 19.355 -7.625 18.204 1.00 40.77 533 ASN C O 1
ATOM 5324 N N . GLY C 1 204 ? 18.345 -9.205 16.899 1.00 39.39 534 GLY C N 1
ATOM 5325 C CA . GLY C 1 204 ? 17.931 -10.088 17.989 1.00 38.13 534 GLY C CA 1
ATOM 5326 C C . GLY C 1 204 ? 16.667 -9.703 18.776 1.00 36.87 534 GLY C C 1
ATOM 5327 O O . GLY C 1 204 ? 16.132 -10.496 19.577 1.00 37.83 534 GLY C O 1
ATOM 5328 N N . LYS C 1 205 ? 16.145 -8.506 18.520 1.00 35.13 535 LYS C N 1
ATOM 5329 C CA . LYS C 1 205 ? 14.970 -8.043 19.254 1.00 31.84 535 LYS C CA 1
ATOM 5330 C C . LYS C 1 205 ? 13.752 -7.911 18.333 1.00 28.82 535 LYS C C 1
ATOM 5331 O O . LYS C 1 205 ? 13.904 -7.594 17.167 1.00 28.93 535 LYS C O 1
ATOM 5333 N N . TYR C 1 206 ? 12.559 -8.145 18.866 1.00 27.63 536 TYR C N 1
ATOM 5334 C CA . TYR C 1 206 ? 11.340 -7.957 18.060 1.00 26.96 536 TYR C CA 1
ATOM 5335 C C . TYR C 1 206 ? 11.294 -6.459 17.762 1.00 26.31 536 TYR C C 1
ATOM 5336 O O . TYR C 1 206 ? 11.564 -5.644 18.650 1.00 26.24 536 TYR C O 1
ATOM 5345 N N . ASN C 1 207 ? 10.934 -6.068 16.555 1.00 24.43 537 ASN C N 1
ATOM 5346 C CA . ASN C 1 207 ? 10.923 -4.659 16.261 1.00 24.96 537 ASN C CA 1
ATOM 5347 C C . ASN C 1 207 ? 9.678 -4.195 15.543 1.00 23.29 537 ASN C C 1
ATOM 5348 O O . ASN C 1 207 ? 9.492 -3.009 15.374 1.00 23.83 537 ASN C O 1
ATOM 5353 N N . ASN C 1 208 ? 8.778 -5.122 15.218 1.00 21.19 538 ASN C N 1
ATOM 5354 C CA . ASN C 1 208 ? 7.628 -4.732 14.372 1.00 18.81 538 ASN C CA 1
ATOM 5355 C C . ASN C 1 208 ? 6.566 -5.804 14.539 1.00 18.65 538 ASN C C 1
ATOM 5356 O O . ASN C 1 208 ? 6.727 -6.914 13.992 1.00 20.61 538 ASN C O 1
ATOM 5361 N N . GLY C 1 209 ? 5.492 -5.495 15.276 1.00 15.49 539 GLY C N 1
ATOM 5362 C CA . GLY C 1 209 ? 4.464 -6.520 15.517 1.00 13.41 539 GLY C CA 1
ATOM 5363 C C . GLY C 1 209 ? 3.100 -6.093 14.991 1.00 13.23 539 GLY C C 1
ATOM 5364 O O . GLY C 1 209 ? 2.764 -4.918 15.050 1.00 12.73 539 GLY C O 1
ATOM 5365 N N . TRP C 1 210 ? 2.366 -7.045 14.439 1.00 8.17 540 TRP C N 1
ATOM 5366 C CA . TRP C 1 210 ? 1.034 -6.760 13.885 1.00 9.25 540 TRP C CA 1
ATOM 5367 C C . TRP C 1 210 ? -0.023 -7.804 14.211 1.00 9.66 540 TRP C C 1
ATOM 5368 O O . TRP C 1 210 ? 0.272 -8.988 14.416 1.00 10.05 540 TRP C O 1
ATOM 5379 N N . PHE C 1 211 ? -1.274 -7.355 14.246 1.00 7.77 541 PHE C N 1
ATOM 5380 C CA . PHE C 1 211 ? -2.380 -8.296 14.214 1.00 9.32 541 PHE C CA 1
ATOM 5381 C C . PHE C 1 211 ? -3.447 -7.541 13.389 1.00 10.50 541 PHE C C 1
ATOM 5382 O O . PHE C 1 211 ? -3.909 -6.469 13.817 1.00 11.82 541 PHE C O 1
ATOM 5390 N N . VAL C 1 212 ? -3.826 -8.121 12.247 1.00 8.15 542 VAL C N 1
ATOM 5391 C CA . VAL C 1 212 ? -4.782 -7.478 11.342 1.00 7.75 542 VAL C CA 1
ATOM 5392 C C . VAL C 1 212 ? -5.933 -8.474 11.158 1.00 8.89 542 VAL C C 1
ATOM 5393 O O . VAL C 1 212 ? -5.696 -9.653 10.830 1.00 9.87 542 VAL C O 1
ATOM 5397 N N . GLY C 1 213 ? -7.176 -7.997 11.278 1.00 8.54 543 GLY C N 1
ATOM 5398 C CA . GLY C 1 213 ? -8.257 -8.973 11.143 1.00 7.29 543 GLY C CA 1
ATOM 5399 C C . GLY C 1 213 ? -9.627 -8.319 11.121 1.00 10.01 543 GLY C C 1
ATOM 5400 O O . GLY C 1 213 ? -9.768 -7.127 10.771 1.00 9.03 543 GLY C O 1
ATOM 5401 N N . TYR C 1 214 ? -10.636 -9.151 11.395 1.00 9.89 544 TYR C N 1
ATOM 5402 C CA . TYR C 1 214 ? -11.995 -8.660 11.464 1.00 10.63 544 TYR C CA 1
ATOM 5403 C C . TYR C 1 214 ? -12.832 -9.549 12.353 1.00 9.57 544 TYR C C 1
ATOM 5404 O O . TYR C 1 214 ? -12.472 -10.703 12.617 1.00 9.23 544 TYR C O 1
ATOM 5413 N N . VAL C 1 215 ? -13.902 -8.963 12.877 1.00 9.73 545 VAL C N 1
ATOM 5414 C CA . VAL C 1 215 ? -14.829 -9.684 13.730 1.00 10.89 545 VAL C CA 1
ATOM 5415 C C . VAL C 1 215 ? -16.229 -9.565 13.155 1.00 12.97 545 VAL C C 1
ATOM 5416 O O . VAL C 1 215 ? -16.684 -8.469 12.848 1.00 12.86 545 VAL C O 1
ATOM 5420 N N . ILE C 1 216 ? -16.955 -10.681 13.127 1.00 13.08 546 ILE C N 1
ATOM 5421 C CA . ILE C 1 216 ? -18.353 -10.643 12.660 1.00 13.43 546 ILE C CA 1
ATOM 5422 C C . ILE C 1 216 ? -19.196 -10.888 13.892 1.00 13.73 546 ILE C C 1
ATOM 5423 O O . ILE C 1 216 ? -19.009 -11.868 14.553 1.00 15.40 546 ILE C O 1
ATOM 5428 N N . THR C 1 217 ? -20.079 -9.948 14.241 1.00 14.88 547 THR C N 1
ATOM 5429 C CA . THR C 1 217 ? -20.973 -10.170 15.385 1.00 15.79 547 THR C CA 1
ATOM 5430 C C . THR C 1 217 ? -22.365 -10.390 14.819 1.00 19.53 547 THR C C 1
ATOM 5431 O O . THR C 1 217 ? -22.557 -10.410 13.596 1.00 17.69 547 THR C O 1
ATOM 5435 N N . ASN C 1 218 ? -23.338 -10.579 15.710 1.00 21.63 548 ASN C N 1
ATOM 5436 C CA . ASN C 1 218 ? -24.722 -10.755 15.322 1.00 24.67 548 ASN C CA 1
ATOM 5437 C C . ASN C 1 218 ? -25.283 -9.562 14.492 1.00 25.35 548 ASN C C 1
ATOM 5438 O O . ASN C 1 218 ? -26.091 -9.757 13.536 1.00 26.61 548 ASN C O 1
ATOM 5440 N N . HIS C 1 219 ? -24.818 -8.342 14.763 1.00 24.53 549 HIS C N 1
ATOM 5441 C CA . HIS C 1 219 ? -25.338 -7.209 13.991 1.00 24.77 549 HIS C CA 1
ATOM 5442 C C . HIS C 1 219 ? -24.335 -6.238 13.382 1.00 24.61 549 HIS C C 1
ATOM 5443 O O . HIS C 1 219 ? -24.718 -5.196 12.825 1.00 26.61 549 HIS C O 1
ATOM 5445 N N . ASP C 1 220 ? -23.049 -6.584 13.424 1.00 20.99 550 ASP C N 1
ATOM 5446 C CA . ASP C 1 220 ? -22.084 -5.711 12.782 1.00 17.90 550 ASP C CA 1
ATOM 5447 C C . ASP C 1 220 ? -20.847 -6.516 12.368 1.00 18.05 550 ASP C C 1
ATOM 5448 O O . ASP C 1 220 ? -20.810 -7.724 12.505 1.00 17.91 550 ASP C O 1
ATOM 5453 N N . LYS C 1 221 ? -19.968 -5.850 11.643 1.00 17.64 551 LYS C N 1
ATOM 5454 C CA . LYS C 1 221 ? -18.703 -6.421 11.201 1.00 16.29 551 LYS C CA 1
ATOM 5455 C C . LYS C 1 221 ? -17.672 -5.339 11.371 1.00 15.43 551 LYS C C 1
ATOM 5456 O O . LYS C 1 221 ? -17.876 -4.181 10.967 1.00 14.72 551 LYS C O 1
ATOM 5462 N N . TYR C 1 222 ? -16.623 -5.679 12.111 1.00 12.61 552 TYR C N 1
ATOM 5463 C CA . TYR C 1 222 ? -15.583 -4.714 12.397 1.00 13.09 552 TYR C CA 1
ATOM 5464 C C . TYR C 1 222 ? -14.244 -5.140 11.827 1.00 12.41 552 TYR C C 1
ATOM 5465 O O . TYR C 1 222 ? -13.788 -6.229 12.163 1.00 14.61 552 TYR C O 1
ATOM 5474 N N . TYR C 1 223 ? -13.559 -4.259 11.112 1.00 11.23 553 TYR C N 1
ATOM 5475 C CA . TYR C 1 223 ? -12.175 -4.568 10.634 1.00 12.28 553 TYR C CA 1
ATOM 5476 C C . TYR C 1 223 ? -11.240 -3.879 11.605 1.00 11.20 553 TYR C C 1
ATOM 5477 O O . TYR C 1 223 ? -11.579 -2.804 12.067 1.00 11.64 553 TYR C O 1
ATOM 5486 N N . PHE C 1 224 ? -10.054 -4.448 11.933 1.00 10.61 554 PHE C N 1
ATOM 5487 C CA . PHE C 1 224 ? -9.203 -3.751 12.917 1.00 9.77 554 PHE C CA 1
ATOM 5488 C C . PHE C 1 224 ? -7.761 -4.128 12.686 1.00 10.08 554 PHE C C 1
ATOM 5489 O O . PHE C 1 224 ? -7.475 -5.077 11.943 1.00 10.28 554 PHE C O 1
ATOM 5497 N N . ALA C 1 225 ? -6.847 -3.374 13.293 1.00 7.76 555 ALA C N 1
ATOM 5498 C CA . ALA C 1 225 ? -5.460 -3.753 13.198 1.00 9.53 555 ALA C CA 1
ATOM 5499 C C . ALA C 1 225 ? -4.732 -3.068 14.315 1.00 10.37 555 ALA C C 1
ATOM 5500 O O . ALA C 1 225 ? -5.082 -1.946 14.722 1.00 10.79 555 ALA C O 1
ATOM 5502 N N . THR C 1 226 ? -3.834 -3.856 14.913 1.00 10.20 556 THR C N 1
ATOM 5503 C CA . THR C 1 226 ? -2.967 -3.336 15.963 1.00 11.67 556 THR C CA 1
ATOM 5504 C C . THR C 1 226 ? -1.547 -3.351 15.447 1.00 12.57 556 THR C C 1
ATOM 5505 O O . THR C 1 226 ? -1.124 -4.361 14.853 1.00 11.88 556 THR C O 1
ATOM 5509 N N . HIS C 1 227 ? -0.776 -2.258 15.659 1.00 10.50 557 HIS C N 1
ATOM 5510 C CA . HIS C 1 227 ? 0.637 -2.315 15.286 1.00 12.90 557 HIS C CA 1
ATOM 5511 C C . HIS C 1 227 ? 1.468 -1.956 16.501 1.00 14.00 557 HIS C C 1
ATOM 5512 O O . HIS C 1 227 ? 1.097 -1.038 17.221 1.00 14.14 557 HIS C O 1
ATOM 5519 N N . LEU C 1 228 ? 2.499 -2.762 16.779 1.00 12.73 558 LEU C N 1
ATOM 5520 C CA . LEU C 1 228 ? 3.392 -2.453 17.901 1.00 14.50 558 LEU C CA 1
ATOM 5521 C C . LEU C 1 228 ? 4.759 -2.090 17.305 1.00 15.28 558 LEU C C 1
ATOM 5522 O O . LEU C 1 228 ? 5.330 -2.831 16.465 1.00 13.04 558 LEU C O 1
ATOM 5527 N N . SER C 1 229 ? 5.320 -0.955 17.769 1.00 15.94 559 SER C N 1
ATOM 5528 C CA . SER C 1 229 ? 6.618 -0.475 17.272 1.00 20.74 559 SER C CA 1
ATOM 5529 C C . SER C 1 229 ? 7.686 -0.490 18.360 1.00 23.45 559 SER C C 1
ATOM 5530 O O . SER C 1 229 ? 8.863 -0.264 18.048 1.00 27.48 559 SER C O 1
ATOM 5533 N N . ASP C 1 230 ? 7.268 -0.694 19.606 1.00 23.92 560 ASP C N 1
ATOM 5534 C CA . ASP C 1 230 ? 8.192 -0.733 20.745 1.00 27.75 560 ASP C CA 1
ATOM 5535 C C . ASP C 1 230 ? 7.683 -1.482 21.936 1.00 26.76 560 ASP C C 1
ATOM 5536 O O . ASP C 1 230 ? 6.481 -1.684 22.080 1.00 26.42 560 ASP C O 1
ATOM 5541 N N . GLY C 1 231 ? 8.603 -1.812 22.851 1.00 25.51 561 GLY C N 1
ATOM 5542 C CA . GLY C 1 231 ? 8.256 -2.551 24.046 1.00 24.35 561 GLY C CA 1
ATOM 5543 C C . GLY C 1 231 ? 8.711 -3.973 23.798 1.00 24.21 561 GLY C C 1
ATOM 5544 O O . GLY C 1 231 ? 9.922 -4.240 23.707 1.00 26.04 561 GLY C O 1
ATOM 5545 N N . LYS C 1 232 ? 7.735 -4.852 23.545 1.00 22.49 562 LYS C N 1
ATOM 5546 C CA . LYS C 1 232 ? 7.951 -6.265 23.172 1.00 21.52 562 LYS C CA 1
ATOM 5547 C C . LYS C 1 232 ? 7.012 -6.344 21.941 1.00 20.23 562 LYS C C 1
ATOM 5548 O O . LYS C 1 232 ? 5.945 -6.956 22.027 1.00 19.81 562 LYS C O 1
ATOM 5550 N N . PRO C 1 233 ? 7.419 -5.770 20.801 1.00 18.75 563 PRO C N 1
ATOM 5551 C CA . PRO C 1 233 ? 6.548 -5.787 19.619 1.00 19.30 563 PRO C CA 1
ATOM 5552 C C . PRO C 1 233 ? 6.415 -7.029 18.761 1.00 18.26 563 PRO C C 1
ATOM 5553 O O . PRO C 1 233 ? 6.797 -7.053 17.625 1.00 21.37 563 PRO C O 1
ATOM 5557 N N . SER C 1 234 ? 5.717 -7.994 19.285 1.00 16.69 564 SER C N 1
ATOM 5558 C CA . SER C 1 234 ? 5.525 -9.235 18.587 1.00 15.81 564 SER C CA 1
ATOM 5559 C C . SER C 1 234 ? 4.101 -9.332 18.079 1.00 14.72 564 SER C C 1
ATOM 5560 O O . SER C 1 234 ? 3.219 -8.632 18.594 1.00 13.35 564 SER C O 1
ATOM 5563 N N . GLY C 1 235 ? 3.879 -10.234 17.120 1.00 14.40 565 GLY C N 1
ATOM 5564 C CA . GLY C 1 235 ? 2.501 -10.488 16.663 1.00 14.88 565 GLY C CA 1
ATOM 5565 C C . GLY C 1 235 ? 1.644 -11.073 17.785 1.00 15.20 565 GLY C C 1
ATOM 5566 O O . GLY C 1 235 ? 0.484 -10.721 17.909 1.00 13.20 565 GLY C O 1
ATOM 5567 N N . LYS C 1 236 ? 2.247 -11.896 18.672 1.00 14.55 566 LYS C N 1
ATOM 5568 C CA . LYS C 1 236 ? 1.514 -12.460 19.818 1.00 14.74 566 LYS C CA 1
ATOM 5569 C C . LYS C 1 236 ? 0.982 -11.354 20.722 1.00 14.48 566 LYS C C 1
ATOM 5570 O O . LYS C 1 236 ? -0.198 -11.385 21.103 1.00 14.89 566 LYS C O 1
ATOM 5572 N N . ASN C 1 237 ? 1.838 -10.382 21.018 1.00 14.06 567 ASN C N 1
ATOM 5573 C CA . ASN C 1 237 ? 1.435 -9.257 21.871 1.00 15.61 567 ASN C CA 1
ATOM 5574 C C . ASN C 1 237 ? 0.439 -8.348 21.145 1.00 13.21 567 ASN C C 1
ATOM 5575 O O . ASN C 1 237 ? -0.536 -7.906 21.736 1.00 13.14 567 ASN C O 1
ATOM 5580 N N . ALA C 1 238 ? 0.611 -8.203 19.839 1.00 11.97 568 ALA C N 1
ATOM 5581 C CA . ALA C 1 238 ? -0.347 -7.382 19.069 1.00 12.32 568 ALA C CA 1
ATOM 5582 C C . ALA C 1 238 ? -1.719 -8.036 19.094 1.00 11.66 568 ALA C C 1
ATOM 5583 O O . ALA C 1 238 ? -2.739 -7.371 19.163 1.00 11.96 568 ALA C O 1
ATOM 5585 N N . GLU C 1 239 ? -1.767 -9.365 18.984 1.00 11.10 569 GLU C N 1
ATOM 5586 C CA . GLU C 1 239 ? -3.044 -10.071 19.072 1.00 11.69 569 GLU C CA 1
ATOM 5587 C C . GLU C 1 239 ? -3.709 -10.007 20.455 1.00 12.97 569 GLU C C 1
ATOM 5588 O O . GLU C 1 239 ? -4.909 -9.801 20.565 1.00 13.89 569 GLU C O 1
ATOM 5594 N N . LEU C 1 240 ? -2.899 -10.138 21.492 1.00 13.03 570 LEU C N 1
ATOM 5595 C CA . LEU C 1 240 ? -3.392 -10.076 22.860 1.00 14.86 570 LEU C CA 1
ATOM 5596 C C . LEU C 1 240 ? -3.990 -8.691 23.111 1.00 12.94 570 LEU C C 1
ATOM 5597 O O . LEU C 1 240 ? -5.102 -8.591 23.671 1.00 12.95 570 LEU C O 1
ATOM 5602 N N . ILE C 1 241 ? -3.251 -7.658 22.716 1.00 14.13 571 ILE C N 1
ATOM 5603 C CA . ILE C 1 241 ? -3.729 -6.256 22.847 1.00 12.96 571 ILE C CA 1
ATOM 5604 C C . ILE C 1 241 ? -5.022 -6.031 22.049 1.00 14.29 571 ILE C C 1
ATOM 5605 O O . ILE C 1 241 ? -5.963 -5.404 22.550 1.00 12.64 571 ILE C O 1
ATOM 5610 N N . SER C 1 242 ? -5.056 -6.501 20.809 1.00 13.65 572 SER C N 1
ATOM 5611 C CA . SER C 1 242 ? -6.270 -6.351 19.984 1.00 13.12 572 SER C CA 1
ATOM 5612 C C . SER C 1 242 ? -7.482 -6.974 20.675 1.00 13.69 572 SER C C 1
ATOM 5613 O O . SER C 1 242 ? -8.553 -6.386 20.718 1.00 13.62 572 SER C O 1
ATOM 5616 N N . GLU C 1 243 ? -7.316 -8.186 21.210 1.00 14.90 573 GLU C N 1
ATOM 5617 C CA . GLU C 1 243 ? -8.412 -8.891 21.893 1.00 15.03 573 GLU C CA 1
ATOM 5618 C C . GLU C 1 243 ? -8.900 -8.147 23.141 1.00 15.21 573 GLU C C 1
ATOM 5619 O O . GLU C 1 243 ? -10.111 -7.986 23.342 1.00 15.56 573 GLU C O 1
ATOM 5621 N N . LYS C 1 244 ? -7.951 -7.567 23.886 1.00 14.41 574 LYS C N 1
ATOM 5622 C CA . LYS C 1 244 ? -8.290 -6.822 25.103 1.00 14.68 574 LYS C CA 1
ATOM 5623 C C . LYS C 1 244 ? -9.061 -5.549 24.738 1.00 14.22 574 LYS C C 1
ATOM 5624 O O . LYS C 1 244 ? -10.037 -5.210 25.400 1.00 12.80 574 LYS C O 1
ATOM 5626 N N . ILE C 1 245 ? -8.680 -4.912 23.627 1.00 12.52 575 ILE C N 1
ATOM 5627 C CA . ILE C 1 245 ? -9.340 -3.654 23.191 1.00 12.39 575 ILE C CA 1
ATOM 5628 C C . ILE C 1 245 ? -10.756 -3.971 22.667 1.00 13.02 575 ILE C C 1
ATOM 5629 O O . ILE C 1 245 ? -11.744 -3.281 23.008 1.00 13.08 575 ILE C O 1
ATOM 5634 N N . LEU C 1 246 ? -10.861 -4.993 21.824 1.00 13.77 576 LEU C N 1
ATOM 5635 C CA . LEU C 1 246 ? -12.183 -5.399 21.298 1.00 14.14 576 LEU C CA 1
ATOM 5636 C C . LEU C 1 246 ? -13.170 -5.767 22.416 1.00 15.72 576 LEU C C 1
ATOM 5637 O O . LEU C 1 246 ? -14.339 -5.393 22.369 1.00 15.26 576 LEU C O 1
ATOM 5642 N N . LYS C 1 247 ? -12.658 -6.459 23.445 1.00 15.32 577 LYS C N 1
ATOM 5643 C CA . LYS C 1 247 ? -13.451 -6.829 24.600 1.00 16.61 577 LYS C CA 1
ATOM 5644 C C . LYS C 1 247 ? -13.924 -5.586 25.357 1.00 18.45 577 LYS C C 1
ATOM 5645 O O . LYS C 1 247 ? -15.134 -5.422 25.614 1.00 18.11 577 LYS C O 1
ATOM 5647 N N . GLU C 1 248 ? -12.963 -4.696 25.633 1.00 18.49 578 GLU C N 1
ATOM 5648 C CA . GLU C 1 248 ? -13.185 -3.469 26.391 1.00 21.72 578 GLU C CA 1
ATOM 5649 C C . GLU C 1 248 ? -14.104 -2.501 25.661 1.00 21.24 578 GLU C C 1
ATOM 5650 O O . GLU C 1 248 ? -14.940 -1.852 26.292 1.00 23.18 578 GLU C O 1
ATOM 5656 N N . MET C 1 249 ? -14.154 -2.611 24.337 1.00 21.34 579 MET C N 1
ATOM 5657 C CA . MET C 1 249 ? -15.003 -1.740 23.543 1.00 21.17 579 MET C CA 1
ATOM 5658 C C . MET C 1 249 ? -16.427 -2.261 23.311 1.00 21.20 579 MET C C 1
ATOM 5659 O O . MET C 1 249 ? -17.265 -1.591 22.698 1.00 23.97 579 MET C O 1
ATOM 5664 N N . GLY C 1 250 ? -16.707 -3.437 23.846 1.00 20.25 580 GLY C N 1
ATOM 5665 C CA . GLY C 1 250 ? -18.034 -4.013 23.674 1.00 19.08 580 GLY C CA 1
ATOM 5666 C C . GLY C 1 250 ? -18.261 -4.748 22.365 1.00 18.48 580 GLY C C 1
ATOM 5667 O O . GLY C 1 250 ? -19.428 -5.007 21.991 1.00 18.24 580 GLY C O 1
ATOM 5668 N N . VAL C 1 251 ? -17.180 -5.154 21.680 1.00 16.72 581 VAL C N 1
ATOM 5669 C CA . VAL C 1 251 ? -17.348 -5.854 20.417 1.00 17.20 581 VAL C CA 1
ATOM 5670 C C . VAL C 1 251 ? -17.613 -7.357 20.602 1.00 18.32 581 VAL C C 1
ATOM 5671 O O . VAL C 1 251 ? -18.268 -8.007 19.764 1.00 18.68 581 VAL C O 1
ATOM 5675 N N . LEU C 1 252 ? -17.202 -7.861 21.767 1.00 17.34 582 LEU C N 1
ATOM 5676 C CA . LEU C 1 252 ? -17.265 -9.296 22.037 1.00 18.55 582 LEU C CA 1
ATOM 5677 C C . LEU C 1 252 ? -18.295 -9.726 23.080 1.00 19.64 582 LEU C C 1
ATOM 5678 O O . LEU C 1 252 ? -18.297 -10.876 23.487 1.00 21.09 582 LEU C O 1
ATOM 5683 N N . ASN C 1 253 ? -19.212 -8.837 23.430 1.00 19.14 583 ASN C N 1
ATOM 5684 C CA . ASN C 1 253 ? -20.248 -9.120 24.462 1.00 20.16 583 ASN C CA 1
ATOM 5685 C C . ASN C 1 253 ? -21.611 -9.601 23.965 1.00 20.89 583 ASN C C 1
ATOM 5686 O O . ASN C 1 253 ? -22.597 -9.606 24.702 1.00 23.15 583 ASN C O 1
ATOM 5691 N N . GLY C 1 254 ? -21.657 -9.952 22.689 1.00 21.12 584 GLY C N 1
ATOM 5692 C CA . GLY C 1 254 ? -22.877 -10.416 22.073 1.00 23.08 584 GLY C CA 1
ATOM 5693 C C . GLY C 1 254 ? -23.638 -9.281 21.406 1.00 25.39 584 GLY C C 1
ATOM 5694 O O . GLY C 1 254 ? -24.468 -9.537 20.513 1.00 25.98 584 GLY C O 1
ATOM 5695 N N . GLN C 1 255 ? -23.335 -8.048 21.846 1.00 25.36 585 GLN C N 1
ATOM 5696 C CA . GLN C 1 255 ? -23.948 -6.802 21.400 1.00 26.03 585 GLN C CA 1
ATOM 5697 C C . GLN C 1 255 ? -25.509 -6.813 21.496 1.00 29.31 585 GLN C C 1
ATOM 5698 O O . GLN C 1 255 ? -26.076 -7.667 22.233 1.00 29.08 585 GLN C O 1
ATOM 5705 N N . ASN D 1 8 ? -35.884 -51.614 11.631 1.00 30.18 338 ASN D N 1
ATOM 5706 C CA . ASN D 1 8 ? -34.672 -51.123 12.366 1.00 27.62 338 ASN D CA 1
ATOM 5707 C C . ASN D 1 8 ? -33.398 -51.397 11.548 1.00 26.39 338 ASN D C 1
ATOM 5708 O O . ASN D 1 8 ? -33.426 -52.167 10.558 1.00 27.34 338 ASN D O 1
ATOM 5710 N N . TYR D 1 9 ? -32.272 -50.816 11.968 1.00 21.32 339 TYR D N 1
ATOM 5711 C CA . TYR D 1 9 ? -30.999 -51.022 11.271 1.00 20.91 339 TYR D CA 1
ATOM 5712 C C . TYR D 1 9 ? -30.413 -52.331 11.793 1.00 22.40 339 TYR D C 1
ATOM 5713 O O . TYR D 1 9 ? -30.063 -52.379 12.937 1.00 20.44 339 TYR D O 1
ATOM 5722 N N . LYS D 1 10 ? -30.226 -53.323 10.926 1.00 23.76 340 LYS D N 1
ATOM 5723 C CA . LYS D 1 10 ? -29.727 -54.631 11.385 1.00 25.72 340 LYS D CA 1
ATOM 5724 C C . LYS D 1 10 ? -28.261 -55.007 11.074 1.00 26.48 340 LYS D C 1
ATOM 5725 O O . LYS D 1 10 ? -27.742 -55.965 11.672 1.00 26.76 340 LYS D O 1
ATOM 5727 N N . LYS D 1 11 ? -27.576 -54.294 10.179 1.00 24.91 341 LYS D N 1
ATOM 5728 C CA . LYS D 1 11 ? -26.196 -54.656 9.801 1.00 25.05 341 LYS D CA 1
ATOM 5729 C C . LYS D 1 11 ? -25.185 -54.582 10.942 1.00 26.25 341 LYS D C 1
ATOM 5730 O O . LYS D 1 11 ? -24.998 -53.523 11.545 1.00 24.12 341 LYS D O 1
ATOM 5732 N N . PRO D 1 12 ? -24.545 -55.721 11.293 1.00 26.37 342 PRO D N 1
ATOM 5733 C CA . PRO D 1 12 ? -23.584 -55.594 12.401 1.00 26.98 342 PRO D CA 1
ATOM 5734 C C . PRO D 1 12 ? -22.321 -54.797 12.121 1.00 27.21 342 PRO D C 1
ATOM 5735 O O . PRO D 1 12 ? -21.915 -54.663 10.965 1.00 25.65 342 PRO D O 1
ATOM 5739 N N . LEU D 1 13 ? -21.738 -54.210 13.179 1.00 28.15 343 LEU D N 1
ATOM 5740 C CA . LEU D 1 13 ? -20.494 -53.471 13.045 1.00 29.94 343 LEU D CA 1
ATOM 5741 C C . LEU D 1 13 ? -19.356 -54.474 12.907 1.00 31.72 343 LEU D C 1
ATOM 5742 O O . LEU D 1 13 ? -19.363 -55.514 13.569 1.00 33.82 343 LEU D O 1
ATOM 5747 N N . HIS D 1 14 ? -18.422 -54.173 12.019 1.00 32.70 344 HIS D N 1
ATOM 5748 C CA . HIS D 1 14 ? -17.272 -55.031 11.792 1.00 34.49 344 HIS D CA 1
ATOM 5749 C C . HIS D 1 14 ? -16.059 -54.533 12.608 1.00 35.61 344 HIS D C 1
ATOM 5750 O O . HIS D 1 14 ? -15.196 -55.332 12.999 1.00 37.58 344 HIS D O 1
ATOM 5752 N N . ASN D 1 15 ? -16.027 -53.235 12.921 1.00 34.01 345 ASN D N 1
ATOM 5753 C CA . ASN D 1 15 ? -14.902 -52.682 13.668 1.00 32.05 345 ASN D CA 1
ATOM 5754 C C . ASN D 1 15 ? -15.078 -52.705 15.177 1.00 28.64 345 ASN D C 1
ATOM 5755 O O . ASN D 1 15 ? -16.117 -53.119 15.710 1.00 27.64 345 ASN D O 1
ATOM 5760 N N . ASP D 1 16 ? -13.999 -52.358 15.864 1.00 26.74 346 ASP D N 1
ATOM 5761 C CA . ASP D 1 16 ? -13.978 -52.320 17.325 1.00 25.56 346 ASP D CA 1
ATOM 5762 C C . ASP D 1 16 ? -15.015 -51.318 17.834 1.00 24.67 346 ASP D C 1
ATOM 5763 O O . ASP D 1 16 ? -15.277 -50.280 17.179 1.00 22.41 346 ASP D O 1
ATOM 5768 N N . TYR D 1 17 ? -15.678 -51.682 18.926 1.00 21.52 347 TYR D N 1
ATOM 5769 C CA . TYR D 1 17 ? -16.631 -50.785 19.517 1.00 21.33 347 TYR D CA 1
ATOM 5770 C C . TYR D 1 17 ? -16.699 -50.978 20.984 1.00 22.30 347 TYR D C 1
ATOM 5771 O O . TYR D 1 17 ? -16.274 -52.045 21.519 1.00 22.93 347 TYR D O 1
ATOM 5780 N N . GLN D 1 18 ? -17.237 -49.973 21.643 1.00 18.29 348 GLN D N 1
ATOM 5781 C CA . GLN D 1 18 ? -17.426 -50.012 23.075 1.00 20.34 348 GLN D CA 1
ATOM 5782 C C . GLN D 1 18 ? -18.781 -49.485 23.445 1.00 21.40 348 GLN D C 1
ATOM 5783 O O . GLN D 1 18 ? -19.184 -48.386 22.965 1.00 20.19 348 GLN D O 1
ATOM 5789 N N . ILE D 1 19 ? -19.465 -50.218 24.340 1.00 18.69 349 ILE D N 1
ATOM 5790 C CA . ILE D 1 19 ? -20.764 -49.815 24.851 1.00 18.72 349 ILE D CA 1
ATOM 5791 C C . ILE D 1 19 ? -20.528 -48.983 26.085 1.00 20.80 349 ILE D C 1
ATOM 5792 O O . ILE D 1 19 ? -19.750 -49.365 26.965 1.00 20.25 349 ILE D O 1
ATOM 5797 N N . LEU D 1 20 ? -21.080 -47.765 26.053 1.00 19.23 350 LEU D N 1
ATOM 5798 C CA . LEU D 1 20 ? -20.974 -46.795 27.136 1.00 22.70 350 LEU D CA 1
ATOM 5799 C C . LEU D 1 20 ? -22.265 -46.689 27.940 1.00 23.26 350 LEU D C 1
ATOM 5800 O O . LEU D 1 20 ? -23.318 -47.075 27.498 1.00 24.93 350 LEU D O 1
ATOM 5805 N N . ASP D 1 21 ? -22.173 -46.051 29.110 1.00 26.36 351 ASP D N 1
ATOM 5806 C CA . ASP D 1 21 ? -23.336 -45.787 29.939 1.00 26.42 351 ASP D CA 1
ATOM 5807 C C . ASP D 1 21 ? -23.325 -44.292 30.244 1.00 25.68 351 ASP D C 1
ATOM 5808 O O . ASP D 1 21 ? -22.620 -43.827 31.141 1.00 25.80 351 ASP D O 1
ATOM 5813 N N . LYS D 1 22 ? -24.080 -43.542 29.437 1.00 25.21 352 LYS D N 1
ATOM 5814 C CA . LYS D 1 22 ? -24.195 -42.092 29.611 1.00 23.53 352 LYS D CA 1
ATOM 5815 C C . LYS D 1 22 ? -25.592 -41.774 30.129 1.00 22.90 352 LYS D C 1
ATOM 5816 O O . LYS D 1 22 ? -26.077 -40.631 30.012 1.00 21.71 352 LYS D O 1
ATOM 5822 N N . SER D 1 23 ? -26.220 -42.747 30.814 1.00 23.10 353 SER D N 1
ATOM 5823 C CA . SER D 1 23 ? -27.569 -42.540 31.369 1.00 23.14 353 SER D CA 1
ATOM 5824 C C . SER D 1 23 ? -27.679 -41.343 32.334 1.00 24.34 353 SER D C 1
ATOM 5825 O O . SER D 1 23 ? -28.691 -40.624 32.317 1.00 23.42 353 SER D O 1
ATOM 5828 N N . LYS D 1 24 ? -26.641 -41.083 33.140 1.00 23.90 354 LYS D N 1
ATOM 5829 C CA . LYS D 1 24 ? -26.703 -39.897 34.025 1.00 23.59 354 LYS D CA 1
ATOM 5830 C C . LYS D 1 24 ? -26.844 -38.578 33.245 1.00 23.35 354 LYS D C 1
ATOM 5831 O O . LYS D 1 24 ? -27.617 -37.691 33.649 1.00 23.41 354 LYS D O 1
ATOM 5833 N N . ILE D 1 25 ? -26.049 -38.437 32.174 1.00 22.06 355 ILE D N 1
ATOM 5834 C CA . ILE D 1 25 ? -26.074 -37.225 31.319 1.00 22.66 355 ILE D CA 1
ATOM 5835 C C . ILE D 1 25 ? -27.446 -37.046 30.670 1.00 20.96 355 ILE D C 1
ATOM 5836 O O . ILE D 1 25 ? -27.963 -35.919 30.593 1.00 20.41 355 ILE D O 1
ATOM 5841 N N . PHE D 1 26 ? -28.028 -38.154 30.200 1.00 20.42 356 PHE D N 1
ATOM 5842 C CA . PHE D 1 26 ? -29.355 -38.115 29.582 1.00 21.99 356 PHE D CA 1
ATOM 5843 C C . PHE D 1 26 ? -30.438 -37.705 30.554 1.00 23.86 356 PHE D C 1
ATOM 5844 O O . PHE D 1 26 ? -31.276 -36.908 30.211 1.00 23.92 356 PHE D O 1
ATOM 5852 N N . GLY D 1 27 ? -30.319 -38.162 31.811 1.00 25.91 357 GLY D N 1
ATOM 5853 C CA . GLY D 1 27 ? -31.282 -37.807 32.855 1.00 26.68 357 GLY D CA 1
ATOM 5854 C C . GLY D 1 27 ? -32.710 -38.185 32.584 1.00 28.25 357 GLY D C 1
ATOM 5855 O O . GLY D 1 27 ? -33.023 -39.369 32.383 1.00 28.79 357 GLY D O 1
ATOM 5856 N N . SER D 1 28 ? -33.560 -37.158 32.513 1.00 29.95 358 SER D N 1
ATOM 5857 C CA . SER D 1 28 ? -34.996 -37.337 32.258 1.00 32.22 358 SER D CA 1
ATOM 5858 C C . SER D 1 28 ? -35.287 -37.561 30.766 1.00 32.00 358 SER D C 1
ATOM 5859 O O . SER D 1 28 ? -36.382 -38.006 30.381 1.00 33.63 358 SER D O 1
ATOM 5862 N N . ASN D 1 29 ? -34.269 -37.344 29.936 1.00 30.03 359 ASN D N 1
ATOM 5863 C CA . ASN D 1 29 ? -34.430 -37.538 28.504 1.00 29.71 359 ASN D CA 1
ATOM 5864 C C . ASN D 1 29 ? -33.973 -38.951 28.131 1.00 30.01 359 ASN D C 1
ATOM 5865 O O . ASN D 1 29 ? -33.109 -39.529 28.817 1.00 30.98 359 ASN D O 1
ATOM 5870 N N . SER D 1 30 ? -34.617 -39.534 27.124 1.00 26.33 360 SER D N 1
ATOM 5871 C CA . SER D 1 30 ? -34.281 -40.866 26.665 1.00 26.38 360 SER D CA 1
ATOM 5872 C C . SER D 1 30 ? -33.770 -40.766 25.252 1.00 24.67 360 SER D C 1
ATOM 5873 O O . SER D 1 30 ? -34.302 -39.991 24.457 1.00 23.09 360 SER D O 1
ATOM 5876 N N . GLY D 1 31 ? -32.804 -41.613 24.924 1.00 23.90 361 GLY D N 1
ATOM 5877 C CA . GLY D 1 31 ? -32.266 -41.626 23.579 1.00 19.84 361 GLY D CA 1
ATOM 5878 C C . GLY D 1 31 ? -31.040 -42.480 23.446 1.00 19.44 361 GLY D C 1
ATOM 5879 O O . GLY D 1 31 ? -30.866 -43.450 24.172 1.00 18.12 361 GLY D O 1
ATOM 5880 N N . SER D 1 32 ? -30.162 -42.091 22.526 1.00 17.55 362 SER D N 1
ATOM 5881 C CA . SER D 1 32 ? -28.938 -42.800 22.287 1.00 16.19 362 SER D CA 1
ATOM 5882 C C . SER D 1 32 ? -27.838 -41.853 21.836 1.00 16.80 362 SER D C 1
ATOM 5883 O O . SER D 1 32 ? -28.114 -40.699 21.441 1.00 16.33 362 SER D O 1
ATOM 5886 N N . PHE D 1 33 ? -26.598 -42.307 21.987 1.00 16.05 363 PHE D N 1
ATOM 5887 C CA . PHE D 1 33 ? -25.461 -41.493 21.571 1.00 16.00 363 PHE D CA 1
ATOM 5888 C C . PHE D 1 33 ? -24.487 -42.378 20.873 1.00 15.32 363 PHE D C 1
ATOM 5889 O O . PHE D 1 33 ? -24.246 -43.481 21.341 1.00 15.38 363 PHE D O 1
ATOM 5897 N N . VAL D 1 34 ? -23.979 -41.942 19.718 1.00 13.53 364 VAL D N 1
ATOM 5898 C CA . VAL D 1 34 ? -22.977 -42.711 18.989 1.00 14.10 364 VAL D CA 1
ATOM 5899 C C . VAL D 1 34 ? -21.810 -41.807 18.591 1.00 15.15 364 VAL D C 1
ATOM 5900 O O . VAL D 1 34 ? -22.039 -40.670 18.142 1.00 14.40 364 VAL D O 1
ATOM 5904 N N . MET D 1 35 ? -20.579 -42.284 18.805 1.00 14.17 365 MET D N 1
ATOM 5905 C CA . MET D 1 35 ? -19.386 -41.566 18.387 1.00 15.06 365 MET D CA 1
ATOM 5906 C C . MET D 1 35 ? -18.433 -42.501 17.646 1.00 15.99 365 MET D C 1
ATOM 5907 O O . MET D 1 35 ? -18.434 -43.736 17.890 1.00 16.11 365 MET D O 1
ATOM 5912 N N . TYR D 1 36 ? -17.690 -41.944 16.684 1.00 14.64 366 TYR D N 1
ATOM 5913 C CA . TYR D 1 36 ? -16.713 -42.696 15.920 1.00 16.16 366 TYR D CA 1
ATOM 5914 C C . TYR D 1 36 ? -15.391 -41.948 15.919 1.00 16.95 366 TYR D C 1
ATOM 5915 O O . TYR D 1 36 ? -15.327 -40.735 15.579 1.00 15.82 366 TYR D O 1
ATOM 5924 N N . SER D 1 37 ? -14.328 -42.673 16.278 1.00 17.19 367 SER D N 1
ATOM 5925 C CA . SER D 1 37 ? -12.976 -42.125 16.247 1.00 18.36 367 SER D CA 1
ATOM 5926 C C . SER D 1 37 ? -12.275 -42.518 14.948 1.00 19.66 367 SER D C 1
ATOM 5927 O O . SER D 1 37 ? -12.217 -43.701 14.584 1.00 18.52 367 SER D O 1
ATOM 5930 N N . MET D 1 38 ? -11.835 -41.521 14.179 1.00 18.25 368 MET D N 1
ATOM 5931 C CA . MET D 1 38 ? -11.117 -41.792 12.936 1.00 21.19 368 MET D CA 1
ATOM 5932 C C . MET D 1 38 ? -9.788 -42.563 13.153 1.00 22.42 368 MET D C 1
ATOM 5933 O O . MET D 1 38 ? -9.558 -43.619 12.513 1.00 26.10 368 MET D O 1
ATOM 5938 N N . LYS D 1 39 ? -8.980 -42.073 14.081 1.00 23.83 369 LYS D N 1
ATOM 5939 C CA . LYS D 1 39 ? -7.644 -42.629 14.384 1.00 25.14 369 LYS D CA 1
ATOM 5940 C C . LYS D 1 39 ? -7.723 -44.032 14.957 1.00 25.64 369 LYS D C 1
ATOM 5941 O O . LYS D 1 39 ? -6.909 -44.922 14.609 1.00 25.87 369 LYS D O 1
ATOM 5943 N N . LYS D 1 40 ? -8.706 -44.236 15.811 1.00 24.03 370 LYS D N 1
ATOM 5944 C CA . LYS D 1 40 ? -8.901 -45.541 16.416 1.00 25.45 370 LYS D CA 1
ATOM 5945 C C . LYS D 1 40 ? -9.801 -46.475 15.644 1.00 24.66 370 LYS D C 1
ATOM 5946 O O . LYS D 1 40 ? -9.806 -47.677 15.937 1.00 26.58 370 LYS D O 1
ATOM 5952 N N . ASP D 1 41 ? -10.532 -45.966 14.642 1.00 24.57 371 ASP D N 1
ATOM 5953 C CA . ASP D 1 41 ? -11.485 -46.768 13.833 1.00 24.30 371 ASP D CA 1
ATOM 5954 C C . ASP D 1 41 ? -12.413 -47.549 14.790 1.00 23.54 371 ASP D C 1
ATOM 5955 O O . ASP D 1 41 ? -12.604 -48.778 14.676 1.00 23.85 371 ASP D O 1
ATOM 5960 N N . LYS D 1 42 ? -12.956 -46.811 15.751 1.00 20.61 372 LYS D N 1
ATOM 5961 C CA . LYS D 1 42 ? -13.766 -47.346 16.816 1.00 20.57 372 LYS D CA 1
ATOM 5962 C C . LYS D 1 42 ? -15.045 -46.583 17.086 1.00 20.21 372 LYS D C 1
ATOM 5963 O O . LYS D 1 42 ? -15.041 -45.335 17.124 1.00 20.19 372 LYS D O 1
ATOM 5969 N N . TYR D 1 43 ? -16.104 -47.336 17.367 1.00 18.60 373 TYR D N 1
ATOM 5970 C CA . TYR D 1 43 ? -17.396 -46.757 17.732 1.00 18.70 373 TYR D CA 1
ATOM 5971 C C . TYR D 1 43 ? -17.599 -46.834 19.218 1.00 19.93 373 TYR D C 1
ATOM 5972 O O . TYR D 1 43 ? -17.156 -47.795 19.866 1.00 19.69 373 TYR D O 1
ATOM 5981 N N . TYR D 1 44 ? -18.303 -45.845 19.747 1.00 18.00 374 TYR D N 1
ATOM 5982 C CA . TYR D 1 44 ? -18.637 -45.736 21.162 1.00 18.70 374 TYR D CA 1
ATOM 5983 C C . TYR D 1 44 ? -20.124 -45.522 21.120 1.00 18.95 374 TYR D C 1
ATOM 5984 O O . TYR D 1 44 ? -20.619 -44.581 20.460 1.00 17.51 374 TYR D O 1
ATOM 5993 N N . ILE D 1 45 ? -20.869 -46.381 21.806 1.00 16.31 375 ILE D N 1
ATOM 5994 C CA . ILE D 1 45 ? -22.325 -46.329 21.710 1.00 16.62 375 ILE D CA 1
ATOM 5995 C C . ILE D 1 45 ? -23.003 -46.449 23.035 1.00 17.78 375 ILE D C 1
ATOM 5996 O O . ILE D 1 45 ? -22.695 -47.346 23.828 1.00 16.64 375 ILE D O 1
ATOM 6001 N N . TYR D 1 46 ? -23.880 -45.497 23.317 1.00 16.08 376 TYR D N 1
ATOM 6002 C CA . TYR D 1 46 ? -24.731 -45.566 24.494 1.00 15.95 376 TYR D CA 1
ATOM 6003 C C . TYR D 1 46 ? -26.121 -45.970 23.961 1.00 19.09 376 TYR D C 1
ATOM 6004 O O . TYR D 1 46 ? -26.693 -45.298 23.059 1.00 16.84 376 TYR D O 1
ATOM 6013 N N . ASN D 1 47 ? -26.718 -46.986 24.625 1.00 17.17 377 ASN D N 1
ATOM 6014 C CA . ASN D 1 47 ? -28.042 -47.558 24.303 1.00 20.24 377 ASN D CA 1
ATOM 6015 C C . ASN D 1 47 ? -28.048 -48.178 22.869 1.00 20.88 377 ASN D C 1
ATOM 6016 O O . ASN D 1 47 ? -28.600 -47.606 21.896 1.00 20.30 377 ASN D O 1
ATOM 6021 N N . GLU D 1 48 ? -27.370 -49.321 22.753 1.00 20.62 378 GLU D N 1
ATOM 6022 C CA . GLU D 1 48 ? -27.171 -50.030 21.479 1.00 21.61 378 GLU D CA 1
ATOM 6023 C C . GLU D 1 48 ? -28.425 -50.350 20.688 1.00 22.32 378 GLU D C 1
ATOM 6024 O O . GLU D 1 48 ? -28.497 -50.011 19.488 1.00 23.04 378 GLU D O 1
ATOM 6030 N N . LYS D 1 49 ? -29.411 -50.963 21.350 1.00 22.29 379 LYS D N 1
ATOM 6031 C CA . LYS D 1 49 ? -30.679 -51.342 20.676 1.00 21.83 379 LYS D CA 1
ATOM 6032 C C . LYS D 1 49 ? -31.400 -50.082 20.152 1.00 22.96 379 LYS D C 1
ATOM 6033 O O . LYS D 1 49 ? -31.806 -50.007 18.976 1.00 20.56 379 LYS D O 1
ATOM 6035 N N . GLU D 1 50 ? -31.420 -49.063 20.996 1.00 20.82 380 GLU D N 1
ATOM 6036 C CA . GLU D 1 50 ? -32.040 -47.799 20.640 1.00 21.65 380 GLU D CA 1
ATOM 6037 C C . GLU D 1 50 ? -31.302 -47.005 19.518 1.00 20.46 380 GLU D C 1
ATOM 6038 O O . GLU D 1 50 ? -31.970 -46.405 18.669 1.00 18.90 380 GLU D O 1
ATOM 6044 N N . SER D 1 51 ? -29.975 -47.151 19.436 1.00 18.76 381 SER D N 1
ATOM 6045 C CA . SER D 1 51 ? -29.156 -46.500 18.397 1.00 16.51 381 SER D CA 1
ATOM 6046 C C . SER D 1 51 ? -29.469 -47.085 17.014 1.00 17.17 381 SER D C 1
ATOM 6047 O O . SER D 1 51 ? -29.051 -46.558 15.987 1.00 16.74 381 SER D O 1
ATOM 6050 N N . ARG D 1 52 ? -30.108 -48.268 17.003 1.00 16.67 382 ARG D N 1
ATOM 6051 C CA . ARG D 1 52 ? -30.444 -48.927 15.745 1.00 16.97 382 ARG D CA 1
ATOM 6052 C C . ARG D 1 52 ? -31.879 -48.706 15.297 1.00 16.80 382 ARG D C 1
ATOM 6053 O O . ARG D 1 52 ? -32.223 -49.094 14.173 1.00 18.02 382 ARG D O 1
ATOM 6061 N N . LYS D 1 53 ? -32.686 -48.016 16.111 1.00 17.35 383 LYS D N 1
ATOM 6062 C CA . LYS D 1 53 ? -34.091 -47.724 15.799 1.00 17.44 383 LYS D CA 1
ATOM 6063 C C . LYS D 1 53 ? -34.146 -46.567 14.802 1.00 17.91 383 LYS D C 1
ATOM 6064 O O . LYS D 1 53 ? -33.405 -45.594 14.954 1.00 15.74 383 LYS D O 1
ATOM 6066 N N . ARG D 1 54 ? -34.934 -46.733 13.736 1.00 16.44 384 ARG D N 1
ATOM 6067 C CA . ARG D 1 54 ? -35.010 -45.676 12.691 1.00 16.65 384 ARG D CA 1
ATOM 6068 C C . ARG D 1 54 ? -36.081 -44.646 12.953 1.00 15.09 384 ARG D C 1
ATOM 6069 O O . ARG D 1 54 ? -37.180 -44.934 13.419 1.00 14.74 384 ARG D O 1
ATOM 6077 N N . TYR D 1 55 ? -35.692 -43.385 12.777 1.00 14.20 385 TYR D N 1
ATOM 6078 C CA . TYR D 1 55 ? -36.551 -42.250 13.040 1.00 12.67 385 TYR D CA 1
ATOM 6079 C C . TYR D 1 55 ? -36.402 -41.244 11.898 1.00 12.25 385 TYR D C 1
ATOM 6080 O O . TYR D 1 55 ? -35.405 -41.218 11.231 1.00 13.46 385 TYR D O 1
ATOM 6089 N N . SER D 1 56 ? -37.409 -40.412 11.693 1.00 12.27 386 SER D N 1
ATOM 6090 C CA . SER D 1 56 ? -37.297 -39.365 10.677 1.00 12.92 386 SER D CA 1
ATOM 6091 C C . SER D 1 56 ? -36.098 -38.471 11.016 1.00 11.17 386 SER D C 1
ATOM 6092 O O . SER D 1 56 ? -35.889 -38.164 12.186 1.00 12.96 386 SER D O 1
ATOM 6095 N N . PRO D 1 57 ? -35.282 -38.108 10.011 1.00 11.63 387 PRO D N 1
ATOM 6096 C CA . PRO D 1 57 ? -34.120 -37.261 10.314 1.00 11.39 387 PRO D CA 1
ATOM 6097 C C . PRO D 1 57 ? -34.436 -35.793 10.502 1.00 12.09 387 PRO D C 1
ATOM 6098 O O . PRO D 1 57 ? -33.593 -35.043 10.965 1.00 12.08 387 PRO D O 1
ATOM 6102 N N . ASN D 1 58 ? -35.629 -35.400 10.298 1.00 11.86 388 ASN D N 1
ATOM 6103 C CA . ASN D 1 58 ? -36.191 -34.071 10.059 1.00 11.84 388 ASN D CA 1
ATOM 6104 C C . ASN D 1 58 ? -35.073 -33.113 9.615 1.00 10.18 388 ASN D C 1
ATOM 6105 O O . ASN D 1 58 ? -34.472 -33.285 8.550 1.00 11.22 388 ASN D O 1
ATOM 6110 N N . SER D 1 59 ? -34.745 -32.118 10.380 1.00 11.08 389 SER D N 1
ATOM 6111 C CA . SER D 1 59 ? -33.759 -31.161 9.873 1.00 9.34 389 SER D CA 1
ATOM 6112 C C . SER D 1 59 ? -32.324 -31.715 9.689 1.00 11.04 389 SER D C 1
ATOM 6113 O O . SER D 1 59 ? -31.494 -31.154 9.008 1.00 9.91 389 SER D O 1
ATOM 6116 N N . THR D 1 60 ? -31.895 -32.831 10.245 1.00 11.04 390 THR D N 1
ATOM 6117 C CA . THR D 1 60 ? -30.492 -33.235 9.972 1.00 10.15 390 THR D CA 1
ATOM 6118 C C . THR D 1 60 ? -30.364 -33.620 8.509 1.00 11.04 390 THR D C 1
ATOM 6119 O O . THR D 1 60 ? -29.273 -33.590 7.945 1.00 12.14 390 THR D O 1
ATOM 6123 N N . TYR D 1 61 ? -31.548 -33.793 7.833 1.00 8.93 391 TYR D N 1
ATOM 6124 C CA . TYR D 1 61 ? -31.465 -34.129 6.413 1.00 9.18 391 TYR D CA 1
ATOM 6125 C C . TYR D 1 61 ? -30.956 -32.929 5.556 1.00 10.88 391 TYR D C 1
ATOM 6126 O O . TYR D 1 61 ? -30.534 -33.104 4.378 1.00 9.84 391 TYR D O 1
ATOM 6135 N N . LYS D 1 62 ? -31.009 -31.711 6.136 1.00 9.98 392 LYS D N 1
ATOM 6136 C CA . LYS D 1 62 ? -30.511 -30.557 5.415 1.00 10.41 392 LYS D CA 1
ATOM 6137 C C . LYS D 1 62 ? -29.042 -30.691 5.053 1.00 10.39 392 LYS D C 1
ATOM 6138 O O . LYS D 1 62 ? -28.576 -30.089 4.118 1.00 10.55 392 LYS D O 1
ATOM 6144 N N . ILE D 1 63 ? -28.286 -31.488 5.827 1.00 10.66 393 ILE D N 1
ATOM 6145 C CA . ILE D 1 63 ? -26.868 -31.732 5.526 1.00 10.64 393 ILE D CA 1
ATOM 6146 C C . ILE D 1 63 ? -26.785 -32.321 4.087 1.00 9.79 393 ILE D C 1
ATOM 6147 O O . ILE D 1 63 ? -25.925 -31.952 3.272 1.00 12.54 393 ILE D O 1
ATOM 6152 N N . TYR D 1 64 ? -27.668 -33.281 3.834 1.00 10.27 394 TYR D N 1
ATOM 6153 C CA . TYR D 1 64 ? -27.728 -33.957 2.543 1.00 12.35 394 TYR D CA 1
ATOM 6154 C C . TYR D 1 64 ? -28.386 -33.143 1.456 1.00 11.31 394 TYR D C 1
ATOM 6155 O O . TYR D 1 64 ? -27.894 -33.189 0.318 1.00 12.68 394 TYR D O 1
ATOM 6164 N N . LEU D 1 65 ? -29.403 -32.356 1.802 1.00 12.29 395 LEU D N 1
ATOM 6165 C CA . LEU D 1 65 ? -30.003 -31.481 0.757 1.00 11.95 395 LEU D CA 1
ATOM 6166 C C . LEU D 1 65 ? -28.959 -30.448 0.337 1.00 12.59 395 LEU D C 1
ATOM 6167 O O . LEU D 1 65 ? -28.874 -30.097 -0.843 1.00 13.67 395 LEU D O 1
ATOM 6172 N N . ALA D 1 66 ? -28.140 -29.968 1.285 1.00 12.19 396 ALA D N 1
ATOM 6173 C CA . ALA D 1 66 ? -27.052 -29.042 0.972 1.00 11.39 396 ALA D CA 1
ATOM 6174 C C . ALA D 1 66 ? -26.057 -29.702 0.012 1.00 13.78 396 ALA D C 1
ATOM 6175 O O . ALA D 1 66 ? -25.708 -29.152 -1.023 1.00 12.61 396 ALA D O 1
ATOM 6177 N N . MET D 1 67 ? -25.632 -30.917 0.327 1.00 12.67 397 MET D N 1
ATOM 6178 C CA . MET D 1 67 ? -24.693 -31.636 -0.544 1.00 14.50 397 MET D CA 1
ATOM 6179 C C . MET D 1 67 ? -25.234 -31.869 -1.949 1.00 13.70 397 MET D C 1
ATOM 6180 O O . MET D 1 67 ? -24.504 -31.654 -2.949 1.00 14.73 397 MET D O 1
ATOM 6185 N N . PHE D 1 68 ? -26.511 -32.226 -2.023 1.00 13.73 398 PHE D N 1
ATOM 6186 C CA . PHE D 1 68 ? -27.168 -32.491 -3.309 1.00 15.06 398 PHE D CA 1
ATOM 6187 C C . PHE D 1 68 ? -27.296 -31.185 -4.096 1.00 15.06 398 PHE D C 1
ATOM 6188 O O . PHE D 1 68 ? -27.013 -31.155 -5.273 1.00 13.98 398 PHE D O 1
ATOM 6196 N N . GLY D 1 69 ? -27.631 -30.104 -3.378 1.00 15.89 399 GLY D N 1
ATOM 6197 C CA . GLY D 1 69 ? -27.726 -28.777 -3.961 1.00 14.44 399 GLY D CA 1
ATOM 6198 C C . GLY D 1 69 ? -26.382 -28.339 -4.531 1.00 15.54 399 GLY D C 1
ATOM 6199 O O . GLY D 1 69 ? -26.273 -27.883 -5.672 1.00 14.78 399 GLY D O 1
ATOM 6200 N N . LEU D 1 70 ? -25.323 -28.684 -3.811 1.00 14.11 400 LEU D N 1
ATOM 6201 C CA . LEU D 1 70 ? -23.987 -28.315 -4.291 1.00 15.26 400 LEU D CA 1
ATOM 6202 C C . LEU D 1 70 ? -23.570 -29.204 -5.444 1.00 15.51 400 LEU D C 1
ATOM 6203 O O . LEU D 1 70 ? -23.024 -28.705 -6.450 1.00 16.10 400 LEU D O 1
ATOM 6208 N N . ASP D 1 71 ? -23.862 -30.504 -5.331 1.00 15.72 401 ASP D N 1
ATOM 6209 C CA . ASP D 1 71 ? -23.507 -31.433 -6.395 1.00 18.14 401 ASP D CA 1
ATOM 6210 C C . ASP D 1 71 ? -24.225 -31.167 -7.724 1.00 19.70 401 ASP D C 1
ATOM 6211 O O . ASP D 1 71 ? -23.631 -31.348 -8.799 1.00 20.25 401 ASP D O 1
ATOM 6216 N N . ARG D 1 72 ? -25.465 -30.678 -7.633 1.00 18.64 402 ARG D N 1
ATOM 6217 C CA . ARG D 1 72 ? -26.295 -30.407 -8.821 1.00 19.26 402 ARG D CA 1
ATOM 6218 C C . ARG D 1 72 ? -26.162 -28.962 -9.311 1.00 19.88 402 ARG D C 1
ATOM 6219 O O . ARG D 1 72 ? -26.878 -28.519 -10.234 1.00 19.43 402 ARG D O 1
ATOM 6227 N N . HIS D 1 73 ? -25.229 -28.230 -8.720 1.00 18.59 403 HIS D N 1
ATOM 6228 C CA . HIS D 1 73 ? -25.003 -26.808 -9.042 1.00 20.20 403 HIS D CA 1
ATOM 6229 C C . HIS D 1 73 ? -26.187 -25.866 -8.854 1.00 18.72 403 HIS D C 1
ATOM 6230 O O . HIS D 1 73 ? -26.198 -24.723 -9.391 1.00 18.88 403 HIS D O 1
ATOM 6237 N N . ILE D 1 74 ? -27.089 -26.238 -7.942 1.00 17.27 404 ILE D N 1
ATOM 6238 C CA . ILE D 1 74 ? -28.234 -25.383 -7.581 1.00 16.98 404 ILE D CA 1
ATOM 6239 C C . ILE D 1 74 ? -27.674 -24.213 -6.802 1.00 17.59 404 ILE D C 1
ATOM 6240 O O . ILE D 1 74 ? -28.118 -23.072 -6.954 1.00 17.68 404 ILE D O 1
ATOM 6245 N N . ILE D 1 75 ? -26.688 -24.509 -5.950 1.00 15.69 405 ILE D N 1
ATOM 6246 C CA . ILE D 1 75 ? -25.932 -23.472 -5.207 1.00 15.53 405 ILE D CA 1
ATOM 6247 C C . ILE D 1 75 ? -24.424 -23.804 -5.424 1.00 15.55 405 ILE D C 1
ATOM 6248 O O . ILE D 1 75 ? -24.086 -24.912 -5.858 1.00 15.57 405 ILE D O 1
ATOM 6253 N N . ASN D 1 76 ? -23.540 -22.840 -5.230 1.00 16.62 406 ASN D N 1
ATOM 6254 C CA . ASN D 1 76 ? -22.078 -23.109 -5.380 1.00 19.37 406 ASN D CA 1
ATOM 6255 C C . ASN D 1 76 ? -21.271 -22.213 -4.465 1.00 19.15 406 ASN D C 1
ATOM 6256 O O . ASN D 1 76 ? -21.864 -21.492 -3.673 1.00 19.24 406 ASN D O 1
ATOM 6261 N N . ASP D 1 77 ? -19.932 -22.284 -4.567 1.00 19.42 407 ASP D N 1
ATOM 6262 C CA . ASP D 1 77 ? -19.054 -21.516 -3.679 1.00 22.13 407 ASP D CA 1
ATOM 6263 C C . ASP D 1 77 ? -18.968 -20.019 -3.960 1.00 21.75 407 ASP D C 1
ATOM 6264 O O . ASP D 1 77 ? -18.553 -19.242 -3.093 1.00 22.97 407 ASP D O 1
ATOM 6269 N N . GLU D 1 78 ? -19.462 -19.627 -5.135 1.00 20.66 408 GLU D N 1
ATOM 6270 C CA . GLU D 1 78 ? -19.513 -18.217 -5.503 1.00 20.01 408 GLU D CA 1
ATOM 6271 C C . GLU D 1 78 ? -20.835 -17.597 -5.084 1.00 19.82 408 GLU D C 1
ATOM 6272 O O . GLU D 1 78 ? -20.889 -16.441 -4.611 1.00 18.34 408 GLU D O 1
ATOM 6278 N N . ASN D 1 79 ? -21.904 -18.391 -5.168 1.00 17.34 409 ASN D N 1
ATOM 6279 C CA . ASN D 1 79 ? -23.193 -17.840 -4.811 1.00 18.48 409 ASN D CA 1
ATOM 6280 C C . ASN D 1 79 ? -24.144 -18.934 -4.342 1.00 16.26 409 ASN D C 1
ATOM 6281 O O . ASN D 1 79 ? -24.411 -19.882 -5.101 1.00 17.55 409 ASN D O 1
ATOM 6286 N N . SER D 1 80 ? -24.605 -18.787 -3.092 1.00 15.80 410 SER D N 1
ATOM 6287 C CA . SER D 1 80 ? -25.594 -19.732 -2.533 1.00 15.26 410 SER D CA 1
ATOM 6288 C C . SER D 1 80 ? -26.802 -18.969 -2.028 1.00 15.62 410 SER D C 1
ATOM 6289 O O . SER D 1 80 ? -27.590 -19.463 -1.227 1.00 16.44 410 SER D O 1
ATOM 6292 N N . ARG D 1 81 ? -26.896 -17.714 -2.456 1.00 15.70 411 ARG D N 1
ATOM 6293 C CA . ARG D 1 81 ? -27.992 -16.819 -2.054 1.00 17.04 411 ARG D CA 1
ATOM 6294 C C . ARG D 1 81 ? -29.336 -17.174 -2.703 1.00 16.66 411 ARG D C 1
ATOM 6295 O O . ARG D 1 81 ? -29.381 -17.615 -3.873 1.00 18.13 411 ARG D O 1
ATOM 6297 N N . MET D 1 82 ? -30.387 -17.053 -1.900 1.00 17.59 412 MET D N 1
ATOM 6298 C CA . MET D 1 82 ? -31.778 -17.251 -2.325 1.00 18.31 412 MET D CA 1
ATOM 6299 C C . MET D 1 82 ? -32.589 -16.129 -1.741 1.00 17.88 412 MET D C 1
ATOM 6300 O O . MET D 1 82 ? -32.547 -15.885 -0.539 1.00 15.14 412 MET D O 1
ATOM 6305 N N . SER D 1 83 ? -33.396 -15.490 -2.597 1.00 19.43 413 SER D N 1
ATOM 6306 C CA . SER D 1 83 ? -34.222 -14.388 -2.148 1.00 21.23 413 SER D CA 1
ATOM 6307 C C . SER D 1 83 ? -35.458 -14.868 -1.410 1.00 18.49 413 SER D C 1
ATOM 6308 O O . SER D 1 83 ? -35.936 -15.978 -1.630 1.00 19.13 413 SER D O 1
ATOM 6311 N N . TRP D 1 84 ? -35.895 -14.064 -0.466 1.00 18.10 414 TRP D N 1
ATOM 6312 C CA . TRP D 1 84 ? -37.130 -14.342 0.272 1.00 17.82 414 TRP D CA 1
ATOM 6313 C C . TRP D 1 84 ? -38.317 -14.016 -0.675 1.00 19.84 414 TRP D C 1
ATOM 6314 O O . TRP D 1 84 ? -38.286 -13.029 -1.415 1.00 19.74 414 TRP D O 1
ATOM 6325 N N . ASN D 1 85 ? -39.336 -14.850 -0.608 1.00 20.04 415 ASN D N 1
ATOM 6326 C CA . ASN D 1 85 ? -40.515 -14.697 -1.466 1.00 22.31 415 ASN D CA 1
ATOM 6327 C C . ASN D 1 85 ? -41.589 -13.791 -0.903 1.00 22.53 415 ASN D C 1
ATOM 6328 O O . ASN D 1 85 ? -42.696 -13.715 -1.470 1.00 22.60 415 ASN D O 1
ATOM 6333 N N . HIS D 1 86 ? -41.290 -13.171 0.228 1.00 23.11 416 HIS D N 1
ATOM 6334 C CA . HIS D 1 86 ? -42.198 -12.257 0.941 1.00 24.93 416 HIS D CA 1
ATOM 6335 C C . HIS D 1 86 ? -43.357 -12.856 1.697 1.00 24.33 416 HIS D C 1
ATOM 6336 O O . HIS D 1 86 ? -44.171 -12.135 2.294 1.00 24.03 416 HIS D O 1
ATOM 6343 N N . LYS D 1 87 ? -43.352 -14.182 1.788 1.00 23.23 417 LYS D N 1
ATOM 6344 C CA . LYS D 1 87 ? -44.337 -14.901 2.560 1.00 24.02 417 LYS D CA 1
ATOM 6345 C C . LYS D 1 87 ? -43.921 -14.750 4.005 1.00 25.08 417 LYS D C 1
ATOM 6346 O O . LYS D 1 87 ? -42.714 -14.745 4.332 1.00 22.84 417 LYS D O 1
ATOM 6348 N N . HIS D 1 88 ? -44.905 -14.558 4.866 1.00 22.06 418 HIS D N 1
ATOM 6349 C CA . HIS D 1 88 ? -44.606 -14.398 6.269 1.00 21.43 418 HIS D CA 1
ATOM 6350 C C . HIS D 1 88 ? -44.380 -15.732 6.937 1.00 21.46 418 HIS D C 1
ATOM 6351 O O . HIS D 1 88 ? -45.288 -16.568 7.008 1.00 22.32 418 HIS D O 1
ATOM 6358 N N . TYR D 1 89 ? -43.175 -15.906 7.475 1.00 21.40 419 TYR D N 1
ATOM 6359 C CA . TYR D 1 89 ? -42.825 -17.119 8.186 1.00 21.73 419 TYR D CA 1
ATOM 6360 C C . TYR D 1 89 ? -42.886 -16.762 9.648 1.00 24.88 419 TYR D C 1
ATOM 6361 O O . TYR D 1 89 ? -42.748 -15.587 10.000 1.00 25.52 419 TYR D O 1
ATOM 6370 N N . PRO D 1 90 ? -43.172 -17.733 10.524 1.00 26.85 420 PRO D N 1
ATOM 6371 C CA . PRO D 1 90 ? -43.249 -17.476 11.960 1.00 28.04 420 PRO D CA 1
ATOM 6372 C C . PRO D 1 90 ? -41.946 -17.062 12.651 1.00 29.30 420 PRO D C 1
ATOM 6373 O O . PRO D 1 90 ? -41.997 -16.598 13.789 1.00 30.76 420 PRO D O 1
ATOM 6377 N N . PHE D 1 91 ? -40.795 -17.257 11.992 1.00 26.60 421 PHE D N 1
ATOM 6378 C CA . PHE D 1 91 ? -39.523 -16.882 12.606 1.00 26.24 421 PHE D CA 1
ATOM 6379 C C . PHE D 1 91 ? -38.878 -15.756 11.854 1.00 22.29 421 PHE D C 1
ATOM 6380 O O . PHE D 1 91 ? -38.608 -15.889 10.683 1.00 20.70 421 PHE D O 1
ATOM 6388 N N . ASP D 1 92 ? -38.561 -14.659 12.546 1.00 22.35 422 ASP D N 1
ATOM 6389 C CA . ASP D 1 92 ? -37.956 -13.505 11.871 1.00 21.18 422 ASP D CA 1
ATOM 6390 C C . ASP D 1 92 ? -36.688 -13.796 11.073 1.00 19.74 422 ASP D C 1
ATOM 6391 O O . ASP D 1 92 ? -36.497 -13.228 10.024 1.00 19.71 422 ASP D O 1
ATOM 6393 N N . ALA D 1 93 ? -35.882 -14.777 11.526 1.00 19.61 423 ALA D N 1
ATOM 6394 C CA . ALA D 1 93 ? -34.631 -15.164 10.851 1.00 19.32 423 ALA D CA 1
ATOM 6395 C C . ALA D 1 93 ? -34.906 -15.764 9.482 1.00 17.11 423 ALA D C 1
ATOM 6396 O O . ALA D 1 93 ? -34.057 -15.706 8.595 1.00 18.60 423 ALA D O 1
ATOM 6398 N N . TRP D 1 94 ? -36.164 -16.187 9.263 1.00 16.10 424 TRP D N 1
ATOM 6399 C CA . TRP D 1 94 ? -36.549 -16.801 7.994 1.00 14.61 424 TRP D CA 1
ATOM 6400 C C . TRP D 1 94 ? -37.111 -15.761 7.017 1.00 15.76 424 TRP D C 1
ATOM 6401 O O . TRP D 1 94 ? -37.129 -15.991 5.794 1.00 15.62 424 TRP D O 1
ATOM 6412 N N . ASN D 1 95 ? -37.487 -14.600 7.567 1.00 14.94 425 ASN D N 1
ATOM 6413 C CA . ASN D 1 95 ? -38.133 -13.556 6.749 1.00 16.86 425 ASN D CA 1
ATOM 6414 C C . ASN D 1 95 ? -37.161 -12.616 6.077 1.00 18.76 425 ASN D C 1
ATOM 6415 O O . ASN D 1 95 ? -37.235 -11.369 6.240 1.00 19.73 425 ASN D O 1
ATOM 6420 N N . LYS D 1 96 ? -36.200 -13.201 5.341 1.00 15.78 426 LYS D N 1
ATOM 6421 C CA . LYS D 1 96 ? -35.168 -12.450 4.676 1.00 17.78 426 LYS D CA 1
ATOM 6422 C C . LYS D 1 96 ? -34.394 -13.301 3.709 1.00 17.92 426 LYS D C 1
ATOM 6423 O O . LYS D 1 96 ? -34.530 -14.560 3.701 1.00 15.83 426 LYS D O 1
ATOM 6429 N N . GLU D 1 97 ? -33.496 -12.636 2.974 1.00 16.16 427 GLU D N 1
ATOM 6430 C CA . GLU D 1 97 ? -32.632 -13.304 1.992 1.00 17.69 427 GLU D CA 1
ATOM 6431 C C . GLU D 1 97 ? -31.728 -14.283 2.800 1.00 14.76 427 GLU D C 1
ATOM 6432 O O . GLU D 1 97 ? -31.474 -14.028 3.980 1.00 14.83 427 GLU D O 1
ATOM 6438 N N . G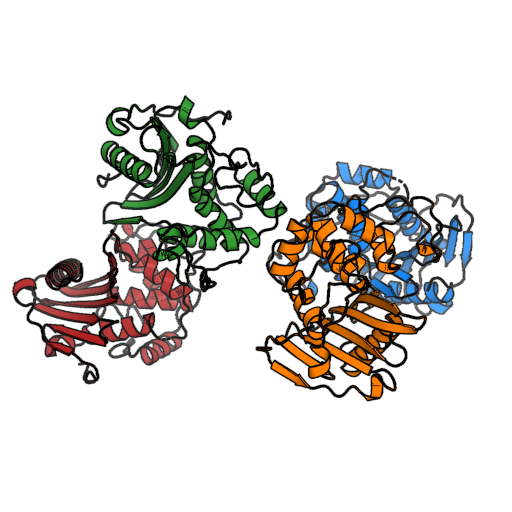LN D 1 98 ? -31.383 -15.403 2.191 1.00 14.23 428 GLN D N 1
ATOM 6439 C CA . GLN D 1 98 ? -30.501 -16.396 2.850 1.00 13.97 428 GLN D CA 1
ATOM 6440 C C . GLN D 1 98 ? -29.376 -16.871 1.982 1.00 14.48 428 GLN D C 1
ATOM 6441 O O . GLN D 1 98 ? -29.434 -16.720 0.760 1.00 15.93 428 GLN D O 1
ATOM 6447 N N . ASP D 1 99 ? -28.272 -17.359 2.606 1.00 13.48 429 ASP D N 1
ATOM 6448 C CA . ASP D 1 99 ? -27.250 -18.032 1.831 1.00 11.41 429 ASP D CA 1
ATOM 6449 C C . ASP D 1 99 ? -27.121 -19.391 2.527 1.00 10.96 429 ASP D C 1
ATOM 6450 O O . ASP D 1 99 ? -27.758 -19.606 3.556 1.00 12.34 429 ASP D O 1
ATOM 6455 N N . LEU D 1 100 ? -26.264 -20.270 2.038 1.00 12.75 430 LEU D N 1
ATOM 6456 C CA . LEU D 1 100 ? -26.146 -21.599 2.705 1.00 13.38 430 LEU D CA 1
ATOM 6457 C C . LEU D 1 100 ? -25.837 -21.505 4.205 1.00 12.67 430 LEU D C 1
ATOM 6458 O O . LEU D 1 100 ? -26.477 -22.192 5.018 1.00 11.87 430 LEU D O 1
ATOM 6463 N N . ASN D 1 101 ? -24.891 -20.633 4.575 1.00 11.87 431 ASN D N 1
ATOM 6464 C CA . ASN D 1 101 ? -24.589 -20.488 6.004 1.00 13.69 431 ASN D CA 1
ATOM 6465 C C . ASN D 1 101 ? -25.710 -19.969 6.895 1.00 11.95 431 ASN D C 1
ATOM 6466 O O . ASN D 1 101 ? -25.906 -20.442 7.992 1.00 11.03 431 ASN D O 1
ATOM 6471 N N . THR D 1 102 ? -26.463 -18.957 6.442 1.00 12.08 432 THR D N 1
ATOM 6472 C CA . THR D 1 102 ? -27.521 -18.449 7.302 1.00 12.14 432 THR D CA 1
ATOM 6473 C C . THR D 1 102 ? -28.626 -19.468 7.348 1.00 10.07 432 THR D C 1
ATOM 6474 O O . THR D 1 102 ? -29.282 -19.601 8.365 1.00 12.14 432 THR D O 1
ATOM 6478 N N . ALA D 1 103 ? -28.852 -20.132 6.227 1.00 11.36 433 ALA D N 1
ATOM 6479 C CA . ALA D 1 103 ? -29.937 -21.121 6.155 1.00 12.14 433 ALA D CA 1
ATOM 6480 C C . ALA D 1 103 ? -29.693 -22.297 7.080 1.00 12.19 433 ALA D C 1
ATOM 6481 O O . ALA D 1 103 ? -30.595 -22.752 7.781 1.00 11.21 433 ALA D O 1
ATOM 6483 N N . MET D 1 104 ? -28.447 -22.750 7.099 1.00 12.49 434 MET D N 1
ATOM 6484 C CA . MET D 1 104 ? -28.109 -23.883 7.956 1.00 12.63 434 MET D CA 1
ATOM 6485 C C . MET D 1 104 ? -28.132 -23.457 9.444 1.00 14.77 434 MET D C 1
ATOM 6486 O O . MET D 1 104 ? -28.727 -24.110 10.320 1.00 13.56 434 MET D O 1
ATOM 6491 N N . GLN D 1 105 ? -27.576 -22.280 9.731 1.00 12.87 435 GLN D N 1
ATOM 6492 C CA . GLN D 1 105 ? -27.521 -21.825 11.098 1.00 14.39 435 GLN D CA 1
ATOM 6493 C C . GLN D 1 105 ? -28.868 -21.584 11.753 1.00 16.58 435 GLN D C 1
ATOM 6494 O O . GLN D 1 105 ? -29.125 -21.996 12.907 1.00 18.36 435 GLN D O 1
ATOM 6500 N N . ASN D 1 106 ? -29.770 -21.000 10.974 1.00 16.23 436 ASN D N 1
ATOM 6501 C CA . ASN D 1 106 ? -31.076 -20.669 11.455 1.00 16.08 436 ASN D CA 1
ATOM 6502 C C . ASN D 1 106 ? -32.157 -21.668 11.017 1.00 15.68 436 ASN D C 1
ATOM 6503 O O . ASN D 1 106 ? -33.318 -21.375 11.222 1.00 16.05 436 ASN D O 1
ATOM 6508 N N . SER D 1 107 ? -31.727 -22.858 10.563 1.00 14.92 437 SER D N 1
ATOM 6509 C CA . SER D 1 107 ? -32.570 -23.995 10.104 1.00 14.68 437 SER D CA 1
ATOM 6510 C C . SER D 1 107 ? -33.806 -23.451 9.332 1.00 13.47 437 SER D C 1
ATOM 6511 O O . SER D 1 107 ? -34.968 -23.746 9.654 1.00 14.81 437 SER D O 1
ATOM 6514 N N . VAL D 1 108 ? -33.490 -22.774 8.234 1.00 13.41 438 VAL D N 1
ATOM 6515 C CA . VAL D 1 108 ? -34.520 -22.098 7.412 1.00 11.46 438 VAL D CA 1
ATOM 6516 C C . VAL D 1 108 ? -35.124 -23.171 6.500 1.00 10.37 438 VAL D C 1
ATOM 6517 O O . VAL D 1 108 ? -34.609 -23.494 5.459 1.00 10.97 438 VAL D O 1
ATOM 6521 N N . ASN D 1 109 ? -36.257 -23.704 6.910 1.00 12.16 439 ASN D N 1
ATOM 6522 C CA . ASN D 1 109 ? -36.889 -24.798 6.142 1.00 12.57 439 ASN D CA 1
ATOM 6523 C C . ASN D 1 109 ? -37.112 -24.473 4.678 1.00 13.86 439 ASN D C 1
ATOM 6524 O O . ASN D 1 109 ? -36.711 -25.267 3.804 1.00 11.32 439 ASN D O 1
ATOM 6529 N N . TRP D 1 110 ? -37.539 -23.220 4.376 1.00 12.23 440 TRP D N 1
ATOM 6530 C CA . TRP D 1 110 ? -37.861 -22.952 2.975 1.00 10.68 440 TRP D CA 1
ATOM 6531 C C . TRP D 1 110 ? -36.696 -23.007 1.976 1.00 11.06 440 TRP D C 1
ATOM 6532 O O . TRP D 1 110 ? -36.898 -23.228 0.788 1.00 12.77 440 TRP D O 1
ATOM 6543 N N . TYR D 1 111 ? -35.490 -22.728 2.468 1.00 11.96 441 TYR D N 1
ATOM 6544 C CA . TYR D 1 111 ? -34.293 -22.706 1.640 1.00 10.89 441 TYR D CA 1
ATOM 6545 C C . TYR D 1 111 ? -34.048 -24.110 1.125 1.00 10.79 441 TYR D C 1
ATOM 6546 O O . TYR D 1 111 ? 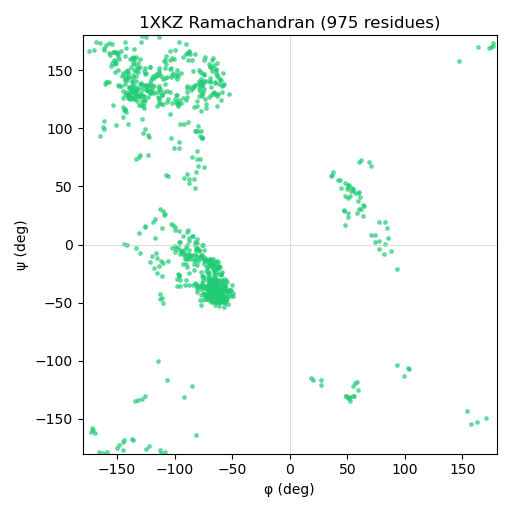-33.775 -24.305 -0.026 1.00 12.99 441 TYR D O 1
ATOM 6555 N N . PHE D 1 112 ? -34.094 -25.075 2.043 1.00 12.24 442 PHE D N 1
ATOM 6556 C CA . PHE D 1 112 ? -33.855 -26.469 1.698 1.00 10.92 442 PHE D CA 1
ATOM 6557 C C . PHE D 1 112 ? -34.987 -27.104 0.932 1.00 11.50 442 PHE D C 1
ATOM 6558 O O . PHE D 1 112 ? -34.761 -27.890 0.042 1.00 12.76 442 PHE D O 1
ATOM 6566 N N . GLU D 1 113 ? -36.189 -26.599 1.172 1.00 12.78 443 GLU D N 1
ATOM 6567 C CA . GLU D 1 113 ? -37.378 -27.038 0.397 1.00 14.10 443 GLU D CA 1
ATOM 6568 C C . GLU D 1 113 ? -37.231 -26.521 -1.040 1.00 13.27 443 GLU D C 1
ATOM 6569 O O . GLU D 1 113 ? -37.520 -27.267 -1.951 1.00 15.54 443 GLU D O 1
ATOM 6575 N N . ARG D 1 114 ? -36.667 -25.325 -1.252 1.00 13.59 444 ARG D N 1
ATOM 6576 C CA . ARG D 1 114 ? -36.445 -24.806 -2.621 1.00 13.78 444 ARG D CA 1
ATOM 6577 C C . ARG D 1 114 ? -35.416 -25.645 -3.378 1.00 14.57 444 ARG D C 1
ATOM 6578 O O . ARG D 1 114 ? -35.547 -25.901 -4.560 1.00 14.80 444 ARG D O 1
ATOM 6586 N N . ILE D 1 115 ? -34.362 -26.083 -2.663 1.00 12.64 445 ILE D N 1
ATOM 6587 C CA . ILE D 1 115 ? -33.352 -26.950 -3.261 1.00 11.57 445 ILE D CA 1
ATOM 6588 C C . ILE D 1 115 ? -33.984 -28.298 -3.622 1.00 11.94 445 ILE D C 1
ATOM 6589 O O . ILE D 1 115 ? -33.870 -28.724 -4.757 1.00 13.40 445 ILE D O 1
ATOM 6594 N N . SER D 1 116 ? -34.751 -28.872 -2.697 1.00 12.40 446 SER D N 1
ATOM 6595 C CA . SER D 1 116 ? -35.345 -30.183 -2.909 1.00 13.67 446 SER D CA 1
ATOM 6596 C C . SER D 1 116 ? -36.265 -30.173 -4.139 1.00 15.22 446 SER D C 1
ATOM 6597 O O . SER D 1 116 ? -36.243 -31.105 -4.937 1.00 15.40 446 SER D O 1
ATOM 6600 N N . ASP D 1 117 ? -37.007 -29.068 -4.303 1.00 15.32 447 ASP D N 1
ATOM 6601 C CA . ASP D 1 117 ? -37.947 -28.941 -5.459 1.00 19.19 447 ASP D CA 1
ATOM 6602 C C . ASP D 1 117 ? -37.274 -28.942 -6.847 1.00 19.43 447 ASP D C 1
ATOM 6603 O O . ASP D 1 117 ? -37.966 -29.097 -7.868 1.00 19.30 447 ASP D O 1
ATOM 6608 N N . GLN D 1 118 ? -35.952 -28.763 -6.875 1.00 17.82 448 GLN D N 1
ATOM 6609 C CA . GLN D 1 118 ? -35.166 -28.756 -8.126 1.00 19.56 448 GLN D CA 1
ATOM 6610 C C . GLN D 1 118 ? -34.400 -30.075 -8.368 1.00 19.07 448 GLN D C 1
ATOM 6611 O O . GLN D 1 118 ? -33.741 -30.253 -9.404 1.00 19.79 448 GLN D O 1
ATOM 6617 N N . ILE D 1 119 ? -34.503 -30.996 -7.414 1.00 17.66 449 ILE D N 1
ATOM 6618 C CA . ILE D 1 119 ? -33.762 -32.251 -7.479 1.00 16.07 449 ILE D CA 1
ATOM 6619 C C . ILE D 1 119 ? -34.655 -33.368 -8.002 1.00 15.41 449 ILE D C 1
ATOM 6620 O O . ILE D 1 119 ? -35.670 -33.724 -7.379 1.00 16.61 449 ILE D O 1
ATOM 6625 N N . PRO D 1 120 ? -34.242 -34.026 -9.101 1.00 16.05 450 PRO D N 1
ATOM 6626 C CA . PRO D 1 120 ? -35.110 -35.106 -9.591 1.00 16.62 450 PRO D CA 1
ATOM 6627 C C . PRO D 1 120 ? -35.124 -36.308 -8.651 1.00 16.42 450 PRO D C 1
ATOM 6628 O O . PRO D 1 120 ? -34.094 -36.627 -8.075 1.00 15.66 450 PRO D O 1
ATOM 6632 N N . LYS D 1 121 ? -36.300 -36.908 -8.477 1.00 16.46 451 LYS D N 1
ATOM 6633 C CA . LYS D 1 121 ? -36.481 -38.092 -7.619 1.00 17.46 451 LYS D CA 1
ATOM 6634 C C . LYS D 1 121 ? -35.461 -39.180 -7.921 1.00 18.99 451 LYS D C 1
ATOM 6635 O O . LYS D 1 121 ? -34.872 -39.759 -6.971 1.00 17.87 451 LYS D O 1
ATOM 6641 N N . ASN D 1 122 ? -35.224 -39.465 -9.219 1.00 17.71 452 ASN D N 1
ATOM 6642 C CA . ASN D 1 122 ? -34.228 -40.533 -9.514 1.00 20.28 452 ASN D CA 1
ATOM 6643 C C . ASN D 1 122 ? -32.799 -40.225 -9.022 1.00 19.48 452 ASN D C 1
ATOM 6644 O O . ASN D 1 122 ? -32.043 -41.150 -8.665 1.00 20.16 452 ASN D O 1
ATOM 6649 N N . TYR D 1 123 ? -32.429 -38.947 -9.015 1.00 17.21 453 TYR D N 1
ATOM 6650 C CA . TYR D 1 123 ? -31.103 -38.550 -8.507 1.00 18.69 453 TYR D CA 1
ATOM 6651 C C . TYR D 1 123 ? -31.071 -38.854 -7.012 1.00 16.86 453 TYR D C 1
ATOM 6652 O O . TYR D 1 123 ? -30.104 -39.438 -6.522 1.00 15.85 453 TYR D O 1
ATOM 6661 N N . THR D 1 124 ? -32.099 -38.418 -6.312 1.00 15.23 454 THR D N 1
ATOM 6662 C CA . THR D 1 124 ? -32.134 -38.656 -4.863 1.00 15.81 454 THR D CA 1
ATOM 6663 C C . THR D 1 124 ? -32.104 -40.129 -4.517 1.00 17.21 454 THR D C 1
ATOM 6664 O O . THR D 1 124 ? -31.340 -40.536 -3.625 1.00 16.51 454 THR D O 1
ATOM 6668 N N . ALA D 1 125 ? -32.876 -40.931 -5.250 1.00 17.74 455 ALA D N 1
ATOM 6669 C CA . ALA D 1 125 ? -32.920 -42.374 -4.963 1.00 17.61 455 ALA D CA 1
ATOM 6670 C C . ALA D 1 125 ? -31.530 -43.012 -5.163 1.00 18.22 455 ALA D C 1
ATOM 6671 O O . ALA D 1 125 ? -31.107 -43.890 -4.368 1.00 16.41 455 ALA D O 1
ATOM 6673 N N . THR D 1 126 ? -30.830 -42.552 -6.196 1.00 17.92 456 THR D N 1
ATOM 6674 C CA . THR D 1 126 ? -29.482 -43.010 -6.479 1.00 19.59 456 THR D CA 1
ATOM 6675 C C . THR D 1 126 ? -28.527 -42.636 -5.350 1.00 19.43 456 THR D C 1
ATOM 6676 O O . THR D 1 126 ? -27.676 -43.435 -4.917 1.00 19.08 456 THR D O 1
ATOM 6680 N N . GLN D 1 127 ? -28.661 -41.408 -4.871 1.00 17.86 457 GLN D N 1
ATOM 6681 C CA . GLN D 1 127 ? -27.761 -41.008 -3.789 1.00 18.50 457 GLN D CA 1
ATOM 6682 C C . GLN D 1 127 ? -28.032 -41.715 -2.471 1.00 15.81 457 GLN D C 1
ATOM 6683 O O . GLN D 1 127 ? -27.075 -42.093 -1.797 1.00 18.20 457 GLN D O 1
ATOM 6689 N N . LEU D 1 128 ? -29.299 -41.951 -2.146 1.00 16.59 458 LEU D N 1
ATOM 6690 C CA . LEU D 1 128 ? -29.636 -42.590 -0.864 1.00 16.07 458 LEU D CA 1
ATOM 6691 C C . LEU D 1 128 ? -29.179 -44.046 -0.856 1.00 18.64 458 LEU D C 1
ATOM 6692 O O . LEU D 1 128 ? -28.638 -44.539 0.133 1.00 18.48 458 LEU D O 1
ATOM 6697 N N . LYS D 1 129 ? -29.190 -44.615 -2.061 1.00 18.97 459 LYS D N 1
ATOM 6698 C CA . LYS D 1 129 ? -28.734 -45.996 -2.255 1.00 18.73 459 LYS D CA 1
ATOM 6699 C C . LYS D 1 129 ? -27.228 -46.052 -2.094 1.00 17.98 459 LYS D C 1
ATOM 6700 O O . LYS D 1 129 ? -26.695 -46.942 -1.373 1.00 20.49 459 LYS D O 1
ATOM 6702 N N . GLN D 1 130 ? -26.521 -45.087 -2.672 1.00 19.12 460 GLN D N 1
ATOM 6703 C CA . GLN D 1 130 ? -25.051 -45.058 -2.617 1.00 19.33 460 GLN D CA 1
ATOM 6704 C C . GLN D 1 130 ? -24.533 -44.723 -1.200 1.00 20.23 460 GLN D C 1
ATOM 6705 O O . GLN D 1 130 ? -23.545 -45.276 -0.716 1.00 21.57 460 GLN D O 1
ATOM 6707 N N . LEU D 1 131 ? -25.325 -43.931 -0.496 1.00 19.78 461 LEU D N 1
ATOM 6708 C CA . LEU D 1 131 ? -25.006 -43.471 0.844 1.00 20.01 461 LEU D CA 1
ATOM 6709 C C . LEU D 1 131 ? -25.460 -44.452 1.913 1.00 18.98 461 LEU D C 1
ATOM 6710 O O . LEU D 1 131 ? -25.045 -44.310 3.061 1.00 19.27 461 LEU D O 1
ATOM 6715 N N . ASN D 1 132 ? -26.285 -45.439 1.524 1.00 17.37 462 ASN D N 1
ATOM 6716 C CA . ASN D 1 132 ? -26.933 -46.377 2.442 1.00 20.01 462 ASN D CA 1
ATOM 6717 C C . ASN D 1 132 ? -27.719 -45.573 3.507 1.00 19.35 462 ASN D C 1
ATOM 6718 O O . ASN D 1 132 ? -27.667 -45.825 4.721 1.00 17.85 462 ASN D O 1
ATOM 6723 N N . TYR D 1 133 ? -28.485 -44.580 3.016 1.00 16.41 463 TYR D N 1
ATOM 6724 C CA . TYR D 1 133 ? -29.276 -43.757 3.924 1.00 16.46 463 TYR D CA 1
ATOM 6725 C C . TYR D 1 133 ? -30.562 -44.341 4.500 1.00 16.24 463 TYR D C 1
ATOM 6726 O O . TYR D 1 133 ? -31.651 -44.247 3.901 1.00 16.81 463 TYR D O 1
ATOM 6735 N N . GLY D 1 134 ? -30.439 -44.980 5.679 1.00 16.17 464 GLY D N 1
ATOM 6736 C CA . GLY D 1 134 ? -31.595 -45.503 6.377 1.00 17.74 464 GLY D CA 1
ATOM 6737 C C . GLY D 1 134 ? -32.486 -46.402 5.551 1.00 17.32 464 GLY D C 1
ATOM 6738 O O . GLY D 1 134 ? -31.977 -47.264 4.830 1.00 18.60 464 GLY D O 1
ATOM 6739 N N . ASN D 1 135 ? -33.775 -46.130 5.602 1.00 16.67 465 ASN D N 1
ATOM 6740 C CA . ASN D 1 135 ? -34.754 -46.951 4.865 1.00 18.99 465 ASN D CA 1
ATOM 6741 C C . ASN D 1 135 ? -34.898 -46.603 3.397 1.00 19.22 465 ASN D C 1
ATOM 6742 O O . ASN D 1 135 ? -35.669 -47.254 2.675 1.00 18.12 465 ASN D O 1
ATOM 6747 N N . LYS D 1 136 ? -34.189 -45.536 2.994 1.00 17.47 466 LYS D N 1
ATOM 6748 C CA . LYS D 1 136 ? -34.187 -44.993 1.618 1.00 18.48 466 LYS D CA 1
ATOM 6749 C C . LYS D 1 136 ? -35.601 -44.746 1.049 1.00 18.82 466 LYS D C 1
ATOM 6750 O O . LYS D 1 136 ? -35.759 -44.674 -0.171 1.00 20.29 466 LYS D O 1
ATOM 6756 N N . ASN D 1 137 ? -36.595 -44.565 1.933 1.00 17.87 467 ASN D N 1
ATOM 6757 C CA . ASN D 1 137 ? -37.998 -44.409 1.556 1.00 17.02 467 ASN D CA 1
ATOM 6758 C C . ASN D 1 137 ? -38.369 -42.973 1.294 1.00 17.68 467 ASN D C 1
ATOM 6759 O O . ASN D 1 137 ? -38.539 -42.210 2.241 1.00 17.79 467 ASN D O 1
ATOM 6764 N N . LEU D 1 138 ? -38.527 -42.648 -0.003 1.00 16.32 468 LEU D N 1
ATOM 6765 C CA . LEU D 1 138 ? -38.889 -41.289 -0.456 1.00 16.89 468 LEU D CA 1
ATOM 6766 C C . LEU D 1 138 ? -40.372 -40.922 -0.404 1.00 16.60 468 LEU D C 1
ATOM 6767 O O . LEU D 1 138 ? -40.759 -39.732 -0.518 1.00 16.11 468 LEU D O 1
ATOM 6772 N N . GLY D 1 139 ? -41.214 -41.917 -0.223 1.00 17.76 469 GLY D N 1
ATOM 6773 C CA . GLY D 1 139 ? -42.644 -41.683 -0.115 1.00 19.32 469 GLY D CA 1
ATOM 6774 C C . GLY D 1 139 ? -43.203 -40.927 -1.303 1.00 18.10 469 GLY D C 1
ATOM 6775 O O . GLY D 1 139 ? -42.807 -41.202 -2.427 1.00 18.88 469 GLY D O 1
ATOM 6776 N N . SER D 1 140 ? -43.970 -39.865 -1.008 1.00 18.22 470 SER D N 1
ATOM 6777 C CA . SER D 1 140 ? -44.574 -39.014 -2.050 1.00 19.12 470 SER D CA 1
ATOM 6778 C C . SER D 1 140 ? -43.580 -38.015 -2.629 1.00 19.45 470 SER D C 1
ATOM 6779 O O . SER D 1 140 ? -43.877 -37.260 -3.555 1.00 18.74 470 SER D O 1
ATOM 6782 N N . TYR D 1 141 ? -42.373 -38.008 -2.051 1.00 19.26 471 TYR D N 1
ATOM 6783 C CA . TYR D 1 141 ? -41.282 -37.144 -2.475 1.00 16.64 471 TYR D CA 1
ATOM 6784 C C . TYR D 1 141 ? -41.616 -35.656 -2.266 1.00 18.19 471 TYR D C 1
ATOM 6785 O O . TYR D 1 141 ? -41.244 -34.828 -3.070 1.00 19.86 471 TYR D O 1
ATOM 6794 N N . LYS D 1 142 ? -42.387 -35.359 -1.219 1.00 18.07 472 LYS D N 1
ATOM 6795 C CA . LYS D 1 142 ? -42.762 -33.972 -0.851 1.00 20.08 472 LYS D CA 1
ATOM 6796 C C . LYS D 1 142 ? -42.413 -33.803 0.659 1.00 19.16 472 LYS D C 1
ATOM 6797 O O . LYS D 1 142 ? -43.099 -34.358 1.501 1.00 20.73 472 LYS D O 1
ATOM 6803 N N . SER D 1 143 ? -41.373 -33.038 0.998 1.00 17.12 473 SER D N 1
ATOM 6804 C CA . SER D 1 143 ? -40.973 -32.921 2.434 1.00 18.31 473 SER D CA 1
ATOM 6805 C C . SER D 1 143 ? -40.896 -34.295 3.101 1.00 15.34 473 SER D C 1
ATOM 6806 O O . SER D 1 143 ? -41.384 -34.509 4.215 1.00 17.46 473 SER D O 1
ATOM 6809 N N . TYR D 1 144 ? -40.323 -35.251 2.356 1.00 14.27 474 TYR D N 1
ATOM 6810 C CA . TYR D 1 144 ? -40.258 -36.636 2.788 1.00 14.36 474 TYR D CA 1
ATOM 6811 C C . TYR D 1 144 ? -39.349 -36.842 4.026 1.00 13.30 474 TYR D C 1
ATOM 6812 O O . TYR D 1 144 ? -39.434 -37.872 4.684 1.00 14.81 474 TYR D O 1
ATOM 6821 N N . TRP D 1 145 ? -38.525 -35.831 4.339 1.00 12.62 475 TRP D N 1
ATOM 6822 C CA . TRP D 1 145 ? -37.645 -35.931 5.534 1.00 13.99 475 TRP D CA 1
ATOM 6823 C C . TRP D 1 145 ? -38.267 -35.381 6.816 1.00 13.77 475 TRP D C 1
ATOM 6824 O O . TRP D 1 145 ? -37.656 -35.469 7.882 1.00 14.09 475 TRP D O 1
ATOM 6835 N N . MET D 1 146 ? -39.425 -34.744 6.687 1.00 12.92 476 MET D N 1
ATOM 6836 C CA . MET D 1 146 ? -40.110 -34.101 7.799 1.00 15.53 476 MET D CA 1
ATOM 6837 C C . MET D 1 146 ? -41.179 -34.988 8.416 1.00 14.63 476 MET D C 1
ATOM 6838 O O . MET D 1 146 ? -42.395 -34.861 8.071 1.00 17.52 476 MET D O 1
ATOM 6843 N N . GLU D 1 147 ? -40.738 -35.890 9.314 1.00 15.99 477 GLU D N 1
ATOM 6844 C CA . GLU D 1 147 ? -41.640 -36.802 10.047 1.00 16.56 477 GLU D CA 1
ATOM 6845 C C . GLU D 1 147 ? -42.567 -37.504 9.054 1.00 18.18 477 GLU D C 1
ATOM 6846 O O . GLU D 1 147 ? -43.818 -37.427 9.143 1.00 20.62 477 GLU D O 1
ATOM 6848 N N . ASP D 1 148 ? -41.930 -38.070 8.036 1.00 16.36 478 ASP D N 1
ATOM 6849 C CA . ASP D 1 148 ? -42.649 -38.748 7.007 1.00 18.89 478 ASP D CA 1
ATOM 6850 C C . ASP D 1 148 ? -42.101 -40.104 6.685 1.00 17.78 478 ASP D C 1
ATOM 6851 O O . ASP D 1 148 ? -41.861 -40.858 7.600 1.00 20.00 478 ASP D O 1
ATOM 6856 N N . SER D 1 149 ? -41.930 -40.426 5.413 1.00 16.10 479 SER D N 1
ATOM 6857 C CA . SER D 1 149 ? -41.448 -41.753 5.017 1.00 17.16 479 SER D CA 1
ATOM 6858 C C . SER D 1 149 ? -39.995 -42.083 5.293 1.00 16.19 479 SER D C 1
ATOM 6859 O O . SER D 1 149 ? -39.685 -43.227 5.689 1.00 16.31 479 SER D O 1
ATOM 6862 N N . LEU D 1 150 ? -39.106 -41.099 5.127 1.00 15.59 480 LEU D N 1
ATOM 6863 C CA . LEU D 1 150 ? -37.666 -41.338 5.272 1.00 13.73 480 LEU D CA 1
ATOM 6864 C C . LEU D 1 150 ? -37.234 -41.462 6.747 1.00 14.90 480 LEU D C 1
ATOM 6865 O O . LEU D 1 150 ? -37.641 -40.656 7.574 1.00 15.26 480 LEU D O 1
ATOM 6870 N N . LYS D 1 151 ? -36.502 -42.528 7.065 1.00 15.22 481 LYS D N 1
ATOM 6871 C CA . LYS D 1 151 ? -36.093 -42.770 8.459 1.00 15.01 481 LYS D CA 1
ATOM 6872 C C . LYS D 1 151 ? -34.686 -43.311 8.487 1.00 13.45 481 LYS D C 1
ATOM 6873 O O . LYS D 1 151 ? -34.316 -44.072 7.625 1.00 12.37 481 LYS D O 1
ATOM 6879 N N . ILE D 1 152 ? -33.941 -42.984 9.555 1.00 12.46 482 ILE D N 1
ATOM 6880 C CA . ILE D 1 152 ? -32.561 -43.415 9.659 1.00 12.60 482 ILE D CA 1
ATOM 6881 C C . ILE D 1 152 ? -32.286 -43.578 11.164 1.00 13.45 482 ILE D C 1
ATOM 6882 O O . ILE D 1 152 ? -32.923 -42.913 11.998 1.00 13.48 482 ILE D O 1
ATOM 6887 N N . SER D 1 153 ? -31.377 -44.504 11.497 1.00 14.55 483 SER D N 1
ATOM 6888 C CA . SER D 1 153 ? -31.047 -44.689 12.912 1.00 13.34 483 SER D CA 1
ATOM 6889 C C . SER D 1 153 ? -29.941 -43.773 13.370 1.00 14.57 483 SER D C 1
ATOM 6890 O O . SER D 1 153 ? -29.201 -43.252 12.568 1.00 13.44 483 SER D O 1
ATOM 6893 N N . ASN D 1 154 ? -29.763 -43.671 14.688 1.00 14.35 484 ASN D N 1
ATOM 6894 C CA . ASN D 1 154 ? -28.689 -42.812 15.219 1.00 15.17 484 ASN D CA 1
ATOM 6895 C C . ASN D 1 154 ? -27.332 -43.379 14.812 1.00 14.26 484 ASN D C 1
ATOM 6896 O O . ASN D 1 154 ? -26.438 -42.617 14.449 1.00 14.08 484 ASN D O 1
ATOM 6901 N N . LEU D 1 155 ? -27.162 -44.722 14.844 1.00 13.51 485 LEU D N 1
ATOM 6902 C CA . LEU D 1 155 ? -25.914 -45.350 14.425 1.00 12.62 485 LEU D CA 1
ATOM 6903 C C . LEU D 1 155 ? -25.625 -45.061 12.910 1.00 13.88 485 LEU D C 1
ATOM 6904 O O . LEU D 1 155 ? -24.503 -44.639 12.531 1.00 12.50 485 LEU D O 1
ATOM 6909 N N . GLU D 1 156 ? -26.672 -45.157 12.104 1.00 11.77 486 GLU D N 1
ATOM 6910 C CA . GLU D 1 156 ? -26.524 -44.887 10.693 1.00 14.01 486 GLU D CA 1
ATOM 6911 C C . GLU D 1 156 ? -26.200 -43.407 10.442 1.00 13.84 486 GLU D C 1
ATOM 6912 O O . GLU D 1 156 ? -25.426 -43.125 9.547 1.00 15.41 486 GLU D O 1
ATOM 6918 N N . GLN D 1 157 ? -26.693 -42.514 11.295 1.00 13.01 487 GLN D N 1
ATOM 6919 C CA . GLN D 1 157 ? -26.420 -41.080 11.070 1.00 12.11 487 GLN D CA 1
ATOM 6920 C C . GLN D 1 157 ? -24.929 -40.849 11.141 1.00 14.29 487 GLN D C 1
ATOM 6921 O O . GLN D 1 157 ? -24.363 -40.134 10.332 1.00 12.82 487 GLN D O 1
ATOM 6927 N N . VAL D 1 158 ? -24.272 -41.596 12.046 1.00 12.67 488 VAL D N 1
ATOM 6928 C CA . VAL D 1 158 ? -22.824 -41.474 12.178 1.00 11.97 488 VAL D CA 1
ATOM 6929 C C . VAL D 1 158 ? -22.094 -42.159 11.052 1.00 12.44 488 VAL D C 1
ATOM 6930 O O . VAL D 1 158 ? -21.185 -41.562 10.477 1.00 11.93 488 VAL D O 1
ATOM 6934 N N . ILE D 1 159 ? -22.498 -43.417 10.748 1.00 13.90 489 ILE D N 1
ATOM 6935 C CA . ILE D 1 159 ? -21.847 -44.174 9.694 1.00 16.45 489 ILE D CA 1
ATOM 6936 C C . ILE D 1 159 ? -21.940 -43.486 8.315 1.00 15.81 489 ILE D C 1
ATOM 6937 O O . ILE D 1 159 ? -20.938 -43.304 7.635 1.00 14.65 489 ILE D O 1
ATOM 6942 N N . VAL D 1 160 ? -23.150 -43.043 7.981 1.00 15.54 490 VAL D N 1
ATOM 6943 C CA . VAL D 1 160 ? -23.436 -42.421 6.673 1.00 16.37 490 VAL D CA 1
ATOM 6944 C C . VAL D 1 160 ? -22.744 -41.055 6.504 1.00 14.27 490 VAL D C 1
ATOM 6945 O O . VAL D 1 160 ? -22.159 -40.828 5.482 1.00 15.24 490 VAL D O 1
ATOM 6949 N N . PHE D 1 161 ? -22.719 -40.248 7.562 1.00 15.61 491 PHE D N 1
ATOM 6950 C CA . PHE D 1 161 ? -22.088 -38.930 7.512 1.00 15.24 491 PHE D CA 1
ATOM 6951 C C . PHE D 1 161 ? -20.588 -39.077 7.424 1.00 15.86 491 PHE D C 1
ATOM 6952 O O . PHE D 1 161 ? -19.953 -38.450 6.562 1.00 13.26 491 PHE D O 1
ATOM 6960 N N . LYS D 1 162 ? -20.049 -40.006 8.208 1.00 14.83 492 LYS D N 1
ATOM 6961 C CA . LYS D 1 162 ? -18.606 -40.267 8.170 1.00 16.48 492 LYS D CA 1
ATOM 6962 C C . LYS D 1 162 ? -18.187 -40.751 6.790 1.00 14.92 492 LYS D C 1
ATOM 6963 O O . LYS D 1 162 ? -17.230 -40.243 6.232 1.00 17.71 492 LYS D O 1
ATOM 6969 N N . ASN D 1 163 ? -18.918 -41.709 6.235 1.00 16.76 493 ASN D N 1
ATOM 6970 C CA . ASN D 1 163 ? -18.596 -42.220 4.919 1.00 16.52 493 ASN D CA 1
ATOM 6971 C C . ASN D 1 163 ? -18.715 -41.167 3.813 1.00 17.59 493 ASN D C 1
ATOM 6972 O O . ASN D 1 163 ? -17.881 -41.122 2.914 1.00 16.27 493 ASN D O 1
ATOM 6977 N N . MET D 1 164 ? -19.759 -40.352 3.890 1.00 17.82 494 MET D N 1
ATOM 6978 C CA . MET D 1 164 ? -19.963 -39.318 2.877 1.00 19.75 494 MET D CA 1
ATOM 6979 C C . MET D 1 164 ? -18.806 -38.367 2.871 1.00 19.18 494 MET D C 1
ATOM 6980 O O . MET D 1 164 ? -18.237 -38.082 1.794 1.00 20.78 494 MET D O 1
ATOM 6985 N N . MET D 1 165 ? -18.381 -37.975 4.060 1.00 17.48 495 MET D N 1
ATOM 6986 C CA . MET D 1 165 ? -17.334 -36.976 4.165 1.00 18.31 495 MET D CA 1
ATOM 6987 C C . MET D 1 165 ? -15.909 -37.508 3.935 1.00 20.14 495 MET D C 1
ATOM 6988 O O . MET D 1 165 ? -15.085 -36.848 3.281 1.00 19.58 495 MET D O 1
ATOM 6993 N N . GLU D 1 166 ? -15.678 -38.740 4.392 1.00 20.19 496 GLU D N 1
ATOM 6994 C CA . GLU D 1 166 ? -14.331 -39.335 4.382 1.00 22.44 496 GLU D CA 1
ATOM 6995 C C . GLU D 1 166 ? -13.949 -40.236 3.218 1.00 24.44 496 GLU D C 1
ATOM 6996 O O . GLU D 1 166 ? -12.739 -40.361 2.914 1.00 25.71 496 GLU D O 1
ATOM 7002 N N . GLN D 1 167 ? -14.945 -40.862 2.588 1.00 26.56 497 GLN D N 1
ATOM 7003 C CA . GLN D 1 167 ? -14.718 -41.730 1.416 1.00 29.75 497 GLN D CA 1
ATOM 7004 C C . GLN D 1 167 ? -14.653 -40.960 0.105 1.00 32.32 497 GLN D C 1
ATOM 7005 O O . GLN D 1 167 ? -15.056 -39.780 0.034 1.00 33.80 497 GLN D O 1
ATOM 7011 N N . ASN D 1 169 ? -15.567 -40.219 -2.909 1.00 34.40 499 ASN D N 1
ATOM 7012 C CA . ASN D 1 169 ? -16.969 -40.111 -3.296 1.00 35.31 499 ASN D CA 1
ATOM 7013 C C . ASN D 1 169 ? -17.062 -39.372 -4.626 1.00 34.56 499 ASN D C 1
ATOM 7014 O O . ASN D 1 169 ? -16.091 -38.751 -5.100 1.00 35.43 499 ASN D O 1
ATOM 7016 N N . HIS D 1 170 ? -18.257 -39.379 -5.198 1.00 35.22 500 HIS D N 1
ATOM 7017 C CA . HIS D 1 170 ? -18.468 -38.597 -6.398 1.00 34.79 500 HIS D CA 1
ATOM 7018 C C . HIS D 1 170 ? -18.642 -37.112 -5.969 1.00 33.09 500 HIS D C 1
ATOM 7019 O O . HIS D 1 170 ? -18.559 -36.236 -6.828 1.00 33.97 500 HIS D O 1
ATOM 7026 N N . PHE D 1 171 ? -18.820 -36.835 -4.657 1.00 30.22 501 PHE D N 1
ATOM 7027 C CA . PHE D 1 171 ? -18.952 -35.431 -4.177 1.00 26.98 501 PHE D CA 1
ATOM 7028 C C . PHE D 1 171 ? -17.588 -34.777 -4.124 1.00 26.28 501 PHE D C 1
ATOM 7029 O O . PHE D 1 171 ? -16.632 -35.356 -3.583 1.00 25.93 501 PHE D O 1
ATOM 7037 N N . SER D 1 172 ? -17.491 -33.536 -4.599 1.00 24.51 502 SER D N 1
ATOM 7038 C CA . SER D 1 172 ? -16.207 -32.860 -4.631 1.00 24.01 502 SER D CA 1
ATOM 7039 C C . SER D 1 172 ? -15.680 -32.391 -3.281 1.00 23.35 502 SER D C 1
ATOM 7040 O O . SER D 1 172 ? -16.446 -32.275 -2.335 1.00 19.80 502 SER D O 1
ATOM 7043 N N . LYS D 1 173 ? -14.374 -32.116 -3.190 1.00 22.18 503 LYS D N 1
ATOM 7044 C CA . LYS D 1 173 ? -13.790 -31.585 -1.954 1.00 21.35 503 LYS D CA 1
ATOM 7045 C C . LYS D 1 173 ? -14.364 -30.181 -1.689 1.00 20.80 503 LYS D C 1
ATOM 7046 O O . LYS D 1 173 ? -14.677 -29.827 -0.562 1.00 19.60 503 LYS D O 1
ATOM 7048 N N . LYS D 1 174 ? -14.546 -29.405 -2.757 1.00 20.08 504 LYS D N 1
ATOM 7049 C CA . LYS D 1 174 ? -15.063 -28.061 -2.625 1.00 19.38 504 LYS D CA 1
ATOM 7050 C C . LYS D 1 174 ? -16.487 -28.068 -2.048 1.00 17.16 504 LYS D C 1
ATOM 7051 O O . LYS D 1 174 ? -16.811 -27.196 -1.268 1.00 18.15 504 LYS D O 1
ATOM 7053 N N . ALA D 1 175 ? -17.284 -29.070 -2.423 1.00 17.07 505 ALA D N 1
ATOM 7054 C CA . ALA D 1 175 ? -18.694 -29.221 -1.945 1.00 15.42 505 ALA D CA 1
ATOM 7055 C C . ALA D 1 175 ? -18.639 -29.604 -0.436 1.00 16.07 505 ALA D C 1
ATOM 7056 O O . ALA D 1 175 ? -19.301 -29.021 0.414 1.00 13.16 505 ALA D O 1
ATOM 7058 N N . LYS D 1 176 ? -17.795 -30.571 -0.124 1.00 15.65 506 LYS D N 1
ATOM 7059 C CA . LYS D 1 176 ? -17.604 -30.977 1.278 1.00 15.59 506 LYS D CA 1
ATOM 7060 C C . LYS D 1 176 ? -17.087 -29.843 2.149 1.00 15.99 506 LYS D C 1
ATOM 7061 O O . LYS D 1 176 ? -17.611 -29.614 3.241 1.00 15.25 506 LYS D O 1
ATOM 7067 N N . ASN D 1 177 ? -16.159 -29.039 1.646 1.00 16.76 507 ASN D N 1
ATOM 7068 C CA . ASN D 1 177 ? -15.641 -27.901 2.419 1.00 17.24 507 ASN D CA 1
ATOM 7069 C C . ASN D 1 177 ? -16.682 -26.810 2.652 1.00 15.28 507 ASN D C 1
ATOM 7070 O O . ASN D 1 177 ? -16.768 -26.277 3.745 1.00 14.90 507 ASN D O 1
ATOM 7075 N N . GLN D 1 178 ? -17.543 -26.593 1.648 1.00 15.96 508 GLN D N 1
ATOM 7076 C CA . GLN D 1 178 ? -18.592 -25.560 1.789 1.00 14.69 508 GLN D CA 1
ATOM 7077 C C . GLN D 1 178 ? -19.651 -26.020 2.771 1.00 12.40 508 GLN D C 1
ATOM 7078 O O . GLN D 1 178 ? -20.121 -25.250 3.672 1.00 13.67 508 GLN D O 1
ATOM 7084 N N . LEU D 1 179 ? -19.956 -27.302 2.696 1.00 12.25 509 LEU D N 1
ATOM 7085 C CA . LEU D 1 179 ? -20.934 -27.889 3.633 1.00 12.87 509 LEU D CA 1
ATOM 7086 C C . LEU D 1 179 ? -20.328 -27.728 5.034 1.00 14.05 509 LEU D C 1
ATOM 7087 O O . LEU D 1 179 ? -20.993 -27.240 5.947 1.00 13.39 509 LEU D O 1
ATOM 7092 N N . SER D 1 180 ? -19.072 -28.130 5.206 1.00 14.88 510 SER D N 1
ATOM 7093 C CA . SER D 1 180 ? -18.434 -27.966 6.540 1.00 15.57 510 SER D CA 1
ATOM 7094 C C . SER D 1 180 ? -18.437 -26.558 7.086 1.00 15.06 510 SER D C 1
ATOM 7095 O O . SER D 1 180 ? -18.765 -26.334 8.238 1.00 14.09 510 SER D O 1
ATOM 7098 N N . SER D 1 181 ? -18.156 -25.584 6.230 1.00 12.88 511 SER D N 1
ATOM 7099 C CA . SER D 1 181 ? -18.209 -24.178 6.684 1.00 15.05 511 SER D CA 1
ATOM 7100 C C . SER D 1 181 ? -19.608 -23.814 7.207 1.00 12.83 511 SER D C 1
ATOM 7101 O O . SER D 1 181 ? -19.731 -23.135 8.222 1.00 13.32 511 SER D O 1
ATOM 7104 N N . SER D 1 182 ? -20.651 -24.344 6.561 1.00 12.90 512 SER D N 1
ATOM 7105 C CA . SER D 1 182 ? -22.023 -24.010 6.998 1.00 11.52 512 SER D CA 1
ATOM 7106 C C . SER D 1 182 ? -22.401 -24.689 8.317 1.00 9.71 512 SER D C 1
ATOM 7107 O O . SER D 1 182 ? -23.306 -24.248 8.967 1.00 11.24 512 SER D O 1
ATOM 7110 N N . LEU D 1 183 ? -21.719 -25.788 8.634 1.00 10.58 513 LEU D N 1
ATOM 7111 C CA . LEU D 1 183 ? -21.965 -26.569 9.857 1.00 10.39 513 LEU D CA 1
ATOM 7112 C C . LEU D 1 183 ? -21.077 -26.207 11.043 1.00 10.49 513 LEU D C 1
ATOM 7113 O O . LEU D 1 183 ? -21.343 -26.610 12.151 1.00 11.40 513 LEU D O 1
ATOM 7118 N N . LEU D 1 184 ? -20.083 -25.335 10.832 1.00 10.08 514 LEU D N 1
ATOM 7119 C CA . LEU D 1 184 ? -19.213 -24.928 11.961 1.00 10.50 514 LEU D CA 1
ATOM 7120 C C . LEU D 1 184 ? -19.985 -24.200 13.042 1.00 10.77 514 LEU D C 1
ATOM 7121 O O . LEU D 1 184 ? -20.685 -23.218 12.757 1.00 12.42 514 LEU D O 1
ATOM 7126 N N . ILE D 1 185 ? -19.848 -24.660 14.283 1.00 11.20 515 ILE D N 1
ATOM 7127 C CA . ILE D 1 185 ? -20.590 -24.044 15.388 1.00 10.70 515 ILE D CA 1
ATOM 7128 C C . ILE D 1 185 ? -19.627 -23.349 16.333 1.00 13.73 515 ILE D C 1
ATOM 7129 O O . ILE D 1 185 ? -19.865 -22.215 16.790 1.00 12.15 515 ILE D O 1
ATOM 7134 N N . LYS D 1 186 ? -18.525 -24.027 16.594 1.00 13.41 516 LYS D N 1
ATOM 7135 C CA . LYS D 1 186 ? -17.551 -23.459 17.535 1.00 15.39 516 LYS D CA 1
ATOM 7136 C C . LYS D 1 186 ? -16.141 -23.751 17.124 1.00 13.18 516 LYS D C 1
ATOM 7137 O O . LYS D 1 186 ? -15.823 -24.840 16.663 1.00 14.27 516 LYS D O 1
ATOM 7143 N N . LYS D 1 187 ? -15.241 -22.806 17.375 1.00 13.47 517 LYS D N 1
ATOM 7144 C CA . LYS D 1 187 ? -13.829 -23.042 17.109 1.00 14.19 517 LYS D CA 1
ATOM 7145 C C . LYS D 1 187 ? -13.047 -22.319 18.205 1.00 15.18 517 LYS D C 1
ATOM 7146 O O . LYS D 1 187 ? -13.312 -21.144 18.521 1.00 13.58 517 LYS D O 1
ATOM 7152 N N . ASN D 1 188 ? -12.184 -23.084 18.852 1.00 14.80 518 ASN D N 1
ATOM 7153 C CA . ASN D 1 188 ? -11.261 -22.476 19.850 1.00 17.39 518 ASN D CA 1
ATOM 7154 C C . ASN D 1 188 ? -9.872 -23.053 19.642 1.00 17.46 518 ASN D C 1
ATOM 7155 O O . ASN D 1 188 ? -9.607 -23.713 18.634 1.00 17.03 518 ASN D O 1
ATOM 7160 N N . GLU D 1 189 ? -8.960 -22.808 20.603 1.00 19.40 519 GLU D N 1
ATOM 7161 C CA . GLU D 1 189 ? -7.595 -23.287 20.468 1.00 20.13 519 GLU D CA 1
ATOM 7162 C C . GLU D 1 189 ? -7.472 -24.835 20.516 1.00 22.37 519 GLU D C 1
ATOM 7163 O O . GLU D 1 189 ? -6.510 -25.408 19.967 1.00 22.83 519 GLU D O 1
ATOM 7165 N N . LYS D 1 190 ? -8.486 -25.479 21.093 1.00 20.37 520 LYS D N 1
ATOM 7166 C CA . LYS D 1 190 ? -8.505 -26.949 21.249 1.00 20.54 520 LYS D CA 1
ATOM 7167 C C . LYS D 1 190 ? -9.248 -27.756 20.160 1.00 20.34 520 LYS D C 1
ATOM 7168 O O . LYS D 1 190 ? -8.848 -28.892 19.813 1.00 21.07 520 LYS D O 1
ATOM 7170 N N . TYR D 1 191 ? -10.352 -27.205 19.645 1.00 17.85 521 TYR D N 1
ATOM 7171 C CA . TYR D 1 191 ? -11.140 -27.942 18.651 1.00 16.79 521 TYR D CA 1
ATOM 7172 C C . TYR D 1 191 ? -12.008 -27.071 17.742 1.00 15.81 521 TYR D C 1
ATOM 7173 O O . TYR D 1 191 ? -12.257 -25.925 18.085 1.00 15.97 521 TYR D O 1
ATOM 7182 N N . GLU D 1 192 ? -12.618 -27.737 16.757 1.00 14.39 522 GLU D N 1
ATOM 7183 C CA . GLU D 1 192 ? -13.626 -27.146 15.841 1.00 15.89 522 GLU D CA 1
ATOM 7184 C C . GLU D 1 192 ? -14.803 -28.110 15.965 1.00 15.31 522 GLU D C 1
ATOM 7185 O O . GLU D 1 192 ? -14.600 -29.319 15.801 1.00 17.64 522 GLU D O 1
ATOM 7191 N N . LEU D 1 193 ? -15.973 -27.618 16.368 1.00 14.44 523 LEU D N 1
ATOM 7192 C CA . LEU D 1 193 ? -17.168 -28.475 16.502 1.00 13.34 523 LEU D CA 1
ATOM 7193 C C . LEU D 1 193 ? -18.130 -28.100 15.381 1.00 13.53 523 LEU D C 1
ATOM 7194 O O . LEU D 1 193 ? -18.371 -26.933 15.169 1.00 13.74 523 LEU D O 1
ATOM 7199 N N . TYR D 1 194 ? -18.629 -29.109 14.665 1.00 12.02 524 TYR D N 1
ATOM 7200 C CA . TYR D 1 194 ? -19.543 -28.892 13.545 1.00 11.37 524 TYR D CA 1
ATOM 7201 C C . TYR D 1 194 ? -20.782 -29.710 13.795 1.00 11.30 524 TYR D C 1
ATOM 7202 O O . TYR D 1 194 ? -20.708 -30.767 14.429 1.00 11.58 524 TYR D O 1
ATOM 7211 N N . GLY D 1 195 ? -21.947 -29.225 13.372 1.00 11.68 525 GLY D N 1
ATOM 7212 C CA . GLY D 1 195 ? -23.095 -30.084 13.580 1.00 11.52 525 GLY D CA 1
ATOM 7213 C C . GLY D 1 195 ? -24.374 -29.426 13.158 1.00 12.67 525 GLY D C 1
ATOM 7214 O O . GLY D 1 195 ? -24.373 -28.249 12.774 1.00 12.05 525 GLY D O 1
ATOM 7215 N N . LYS D 1 196 ? -25.433 -30.215 13.191 1.00 11.46 526 LYS D N 1
ATOM 7216 C CA . LYS D 1 196 ? -26.764 -29.736 12.794 1.00 12.42 526 LYS D CA 1
ATOM 7217 C C . LYS D 1 196 ? -27.789 -30.309 13.744 1.00 13.78 526 LYS D C 1
ATOM 7218 O O . LYS D 1 196 ? -27.829 -31.511 13.958 1.00 11.23 526 LYS D O 1
ATOM 7224 N N . THR D 1 197 ? -28.728 -29.456 14.188 1.00 12.16 527 THR D N 1
ATOM 7225 C CA . THR D 1 197 ? -29.796 -29.892 15.095 1.00 12.65 527 THR D CA 1
ATOM 7226 C C . THR D 1 197 ? -31.024 -30.296 14.246 1.00 11.72 527 THR D C 1
ATOM 7227 O O . THR D 1 197 ? -31.156 -29.887 13.052 1.00 10.96 527 THR D O 1
ATOM 7231 N N . GLY D 1 198 ? -31.916 -31.059 14.876 1.00 11.35 528 GLY D N 1
ATOM 7232 C CA . GLY D 1 198 ? -33.184 -31.433 14.222 1.00 11.67 528 GLY D CA 1
ATOM 7233 C C . GLY D 1 198 ? -34.215 -31.515 15.337 1.00 11.81 528 GLY D C 1
ATOM 7234 O O . GLY D 1 198 ? -33.871 -32.001 16.404 1.00 11.93 528 GLY D O 1
ATOM 7235 N N . THR D 1 199 ? -35.427 -30.982 15.138 1.00 11.50 529 THR D N 1
ATOM 7236 C CA . THR D 1 199 ? -36.474 -30.980 16.169 1.00 15.30 529 THR D CA 1
ATOM 7237 C C . THR D 1 199 ? -37.818 -31.259 15.480 1.00 16.06 529 THR D C 1
ATOM 7238 O O . THR D 1 199 ? -38.134 -30.619 14.475 1.00 16.62 529 THR D O 1
ATOM 7242 N N . GLY D 1 200 ? -38.536 -32.273 15.961 1.00 16.48 530 GLY D N 1
ATOM 7243 C CA . GLY D 1 200 ? -39.864 -32.585 15.429 1.00 18.20 530 GLY D CA 1
ATOM 7244 C C . GLY D 1 200 ? -40.886 -32.272 16.535 1.00 20.45 530 GLY D C 1
ATOM 7245 O O . GLY D 1 200 ? -40.577 -32.424 17.740 1.00 17.82 530 GLY D O 1
ATOM 7246 N N . ILE D 1 201 ? -42.065 -31.784 16.146 1.00 20.26 531 ILE D N 1
ATOM 7247 C CA . ILE D 1 201 ? -43.116 -31.445 17.103 1.00 23.60 531 ILE D CA 1
ATOM 7248 C C . ILE D 1 201 ? -44.394 -32.124 16.605 1.00 26.83 531 ILE D C 1
ATOM 7249 O O . ILE D 1 201 ? -44.726 -32.057 15.413 1.00 25.70 531 ILE D O 1
ATOM 7254 N N . VAL D 1 202 ? -45.023 -32.896 17.491 1.00 28.41 532 VAL D N 1
ATOM 7255 C CA . VAL D 1 202 ? -46.252 -33.625 17.136 1.00 33.49 532 VAL D CA 1
ATOM 7256 C C . VAL D 1 202 ? -47.256 -33.467 18.281 1.00 35.85 532 VAL D C 1
ATOM 7257 O O . VAL D 1 202 ? -46.920 -33.725 19.454 1.00 35.71 532 VAL D O 1
ATOM 7259 N N . ASN D 1 203 ? -48.458 -32.975 17.935 1.00 37.90 533 ASN D N 1
ATOM 7260 C CA . ASN D 1 203 ? -49.555 -32.701 18.892 1.00 40.01 533 ASN D CA 1
ATOM 7261 C C . ASN D 1 203 ? -49.161 -31.654 19.972 1.00 40.35 533 ASN D C 1
ATOM 7262 O O . ASN D 1 203 ? -49.632 -31.709 21.133 1.00 42.41 533 ASN D O 1
ATOM 7264 N N . GLY D 1 204 ? -48.280 -30.718 19.595 1.00 39.41 534 GLY D N 1
ATOM 7265 C CA . GLY D 1 204 ? -47.836 -29.670 20.515 1.00 37.10 534 GLY D CA 1
ATOM 7266 C C . GLY D 1 204 ? -46.628 -29.954 21.424 1.00 35.05 534 GLY D C 1
ATOM 7267 O O . GLY D 1 204 ? -46.160 -29.045 22.130 1.00 36.71 534 GLY D O 1
ATOM 7268 N N . LYS D 1 205 ? -46.132 -31.190 21.403 1.00 32.38 535 LYS D N 1
ATOM 7269 C CA . LYS D 1 205 ? -44.980 -31.619 22.210 1.00 29.28 535 LYS D CA 1
ATOM 7270 C C . LYS D 1 205 ? -43.812 -32.120 21.317 1.00 26.58 535 LYS D C 1
ATOM 7271 O O . LYS D 1 205 ? -44.039 -32.825 20.312 1.00 24.65 535 LYS D O 1
ATOM 7273 N N . TYR D 1 206 ? -42.571 -31.832 21.727 1.00 23.93 536 TYR D N 1
ATOM 7274 C CA . TYR D 1 206 ? -41.402 -32.321 20.985 1.00 22.84 536 TYR D CA 1
ATOM 7275 C C . TYR D 1 206 ? -41.412 -33.848 20.986 1.00 21.62 536 TYR D C 1
ATOM 7276 O O . TYR D 1 206 ? -41.770 -34.443 22.009 1.00 22.18 536 TYR D O 1
ATOM 7285 N N . ASN D 1 207 ? -41.003 -34.511 19.893 1.00 19.52 537 ASN D N 1
ATOM 7286 C CA . ASN D 1 207 ? -41.047 -35.983 19.880 1.00 20.47 537 ASN D CA 1
ATOM 7287 C C . ASN D 1 207 ? -39.865 -36.662 19.195 1.00 20.02 537 ASN D C 1
ATOM 7288 O O . ASN D 1 207 ? -39.798 -37.883 19.144 1.00 22.13 537 ASN D O 1
ATOM 7293 N N . ASN D 1 208 ? -38.931 -35.874 18.676 1.00 20.05 538 ASN D N 1
ATOM 7294 C CA . ASN D 1 208 ? -37.845 -36.415 17.874 1.00 20.06 538 ASN D CA 1
ATOM 7295 C C . ASN D 1 208 ? -36.737 -35.343 17.817 1.00 19.52 538 ASN D C 1
ATOM 7296 O O . ASN D 1 208 ? -36.860 -34.393 17.057 1.00 20.98 538 ASN D O 1
ATOM 7301 N N . GLY D 1 209 ? -35.676 -35.498 18.613 1.00 16.12 539 GLY D N 1
ATOM 7302 C CA . GLY D 1 209 ? -34.621 -34.498 18.610 1.00 13.73 539 GLY D CA 1
ATOM 7303 C C . GLY D 1 209 ? -33.309 -35.065 18.179 1.00 13.44 539 GLY D C 1
ATOM 7304 O O . GLY D 1 209 ? -32.977 -36.246 18.483 1.00 13.06 539 GLY D O 1
ATOM 7305 N N . TRP D 1 210 ? -32.541 -34.247 17.472 1.00 12.30 540 TRP D N 1
ATOM 7306 C CA . TRP D 1 210 ? -31.283 -34.735 16.949 1.00 12.60 540 TRP D CA 1
ATOM 7307 C C . TRP D 1 210 ? -30.166 -33.743 17.027 1.00 12.47 540 TRP D C 1
ATOM 7308 O O . TRP D 1 210 ? -30.418 -32.543 16.974 1.00 12.08 540 TRP D O 1
ATOM 7319 N N . PHE D 1 211 ? -28.938 -34.252 17.169 1.00 11.03 541 PHE D N 1
ATOM 7320 C CA . PHE D 1 211 ? -27.764 -33.390 16.957 1.00 12.64 541 PHE D CA 1
ATOM 7321 C C . PHE D 1 211 ? -26.762 -34.293 16.290 1.00 12.53 541 PHE D C 1
ATOM 7322 O O . PHE D 1 211 ? -26.329 -35.286 16.880 1.00 13.50 541 PHE D O 1
ATOM 7330 N N . VAL D 1 212 ? -26.401 -33.981 15.050 1.00 11.01 542 VAL D N 1
ATOM 7331 C CA . VAL D 1 212 ? -25.463 -34.789 14.270 1.00 11.62 542 VAL D CA 1
ATOM 7332 C C . VAL D 1 212 ? -24.277 -33.943 13.901 1.00 13.34 542 VAL D C 1
ATOM 7333 O O . VAL D 1 212 ? -24.464 -32.820 13.414 1.00 10.11 542 VAL D O 1
ATOM 7337 N N . GLY D 1 213 ? -23.049 -34.441 14.134 1.00 10.97 543 GLY D N 1
ATOM 7338 C CA . GLY D 1 213 ? -21.930 -33.613 13.721 1.00 12.53 543 GLY D CA 1
ATOM 7339 C C . GLY D 1 213 ? -20.574 -34.264 13.787 1.00 12.82 543 GLY D C 1
ATOM 7340 O O . GLY D 1 213 ? -20.416 -35.516 13.728 1.00 13.08 543 GLY D O 1
ATOM 7341 N N . TYR D 1 214 ? -19.558 -33.410 13.820 1.00 12.55 544 TYR D N 1
ATOM 7342 C CA . TYR D 1 214 ? -18.212 -33.928 13.953 1.00 12.64 544 TYR D CA 1
ATOM 7343 C C . TYR D 1 214 ? -17.317 -32.931 14.648 1.00 14.64 544 TYR D C 1
ATOM 7344 O O . TYR D 1 214 ? -17.610 -31.752 14.684 1.00 12.87 544 TYR D O 1
ATOM 7353 N N . VAL D 1 215 ? -16.237 -33.428 15.257 1.00 14.05 545 VAL D N 1
ATOM 7354 C CA . VAL D 1 215 ? -15.326 -32.521 15.957 1.00 15.20 545 VAL D CA 1
ATOM 7355 C C . VAL D 1 215 ? -13.918 -32.817 15.485 1.00 16.14 545 VAL D C 1
ATOM 7356 O O . VAL D 1 215 ? -13.518 -33.975 15.365 1.00 15.80 545 VAL D O 1
ATOM 7360 N N . ILE D 1 216 ? -13.156 -31.750 15.264 1.00 15.49 546 ILE D N 1
ATOM 7361 C CA . ILE D 1 216 ? -11.763 -31.894 14.882 1.00 18.42 546 ILE D CA 1
ATOM 7362 C C . ILE D 1 216 ? -10.943 -31.377 16.065 1.00 19.81 546 ILE D C 1
ATOM 7363 O O . ILE D 1 216 ? -11.112 -30.237 16.478 1.00 19.57 546 ILE D O 1
ATOM 7368 N N . THR D 1 217 ? -10.085 -32.224 16.635 1.00 20.83 547 THR D N 1
ATOM 7369 C CA . THR D 1 217 ? -9.215 -31.783 17.731 1.00 21.06 547 THR D CA 1
ATOM 7370 C C . THR D 1 217 ? -7.815 -31.791 17.168 1.00 22.78 547 THR D C 1
ATOM 7371 O O . THR D 1 217 ? -7.595 -32.131 15.997 1.00 22.22 547 THR D O 1
ATOM 7375 N N . ASN D 1 218 ? -6.850 -31.437 18.012 1.00 25.27 548 ASN D N 1
ATOM 7376 C CA . ASN D 1 218 ? -5.449 -31.433 17.580 1.00 28.30 548 ASN D CA 1
ATOM 7377 C C . ASN D 1 218 ? -4.883 -32.854 17.460 1.00 30.33 548 ASN D C 1
ATOM 7378 O O . ASN D 1 218 ? -3.873 -33.068 16.780 1.00 32.38 548 ASN D O 1
ATOM 7383 N N . HIS D 1 219 ? -5.640 -33.827 17.967 1.00 29.08 549 HIS D N 1
ATOM 7384 C CA . HIS D 1 219 ? -5.225 -35.229 17.992 1.00 29.68 549 HIS D CA 1
ATOM 7385 C C . HIS D 1 219 ? -6.047 -36.239 17.157 1.00 28.68 549 HIS D C 1
ATOM 7386 O O . HIS D 1 219 ? -5.521 -37.293 16.755 1.00 29.17 549 HIS D O 1
ATOM 7393 N N . ASP D 1 220 ? -7.320 -35.941 16.863 1.00 24.70 550 ASP D N 1
ATOM 7394 C CA . ASP D 1 220 ? -8.152 -36.916 16.146 1.00 21.36 550 ASP D CA 1
ATOM 7395 C C . ASP D 1 220 ? -9.375 -36.187 15.556 1.00 20.79 550 ASP D C 1
ATOM 7396 O O . ASP D 1 220 ? -9.473 -34.967 15.692 1.00 19.62 550 ASP D O 1
ATOM 7401 N N . LYS D 1 221 ? -10.251 -36.931 14.878 1.00 18.75 551 LYS D N 1
ATOM 7402 C CA . LYS D 1 221 ? -11.494 -36.343 14.317 1.00 17.84 551 LYS D CA 1
ATOM 7403 C C . LYS D 1 221 ? -12.569 -37.333 14.742 1.00 16.41 551 LYS D C 1
ATOM 7404 O O . LYS D 1 221 ? -12.358 -38.551 14.678 1.00 18.45 551 LYS D O 1
ATOM 7410 N N . TYR D 1 222 ? -13.664 -36.828 15.297 1.00 14.29 552 TYR D N 1
ATOM 7411 C CA . TYR D 1 222 ? -14.720 -37.684 15.773 1.00 13.71 552 TYR D CA 1
ATOM 7412 C C . TYR D 1 222 ? -16.042 -37.339 15.140 1.00 14.69 552 TYR D C 1
ATOM 7413 O O . TYR D 1 222 ? -16.384 -36.155 15.123 1.00 16.56 552 TYR D O 1
ATOM 7422 N N . TYR D 1 223 ? -16.777 -38.348 14.655 1.00 12.55 553 TYR D N 1
ATOM 7423 C CA . TYR D 1 223 ? -18.124 -38.130 14.112 1.00 13.50 553 TYR D CA 1
ATOM 7424 C C . TYR D 1 223 ? -19.068 -38.581 15.202 1.00 14.22 553 TYR D C 1
ATOM 7425 O O . TYR D 1 223 ? -18.781 -39.548 15.930 1.00 14.81 553 TYR D O 1
ATOM 7434 N N . PHE D 1 224 ? -20.212 -37.924 15.340 1.00 13.65 554 PHE D N 1
ATOM 7435 C CA . PHE D 1 224 ? -21.089 -38.284 16.447 1.00 12.88 554 PHE D CA 1
ATOM 7436 C C . PHE D 1 224 ? -22.535 -37.910 16.169 1.00 13.81 554 PHE D C 1
ATOM 7437 O O . PHE D 1 224 ? -22.810 -37.039 15.336 1.00 13.72 554 PHE D O 1
ATOM 7445 N N . ALA D 1 225 ? -23.443 -38.482 16.933 1.00 12.43 555 ALA D N 1
ATOM 7446 C CA . ALA D 1 225 ? -24.854 -38.114 16.851 1.00 11.27 555 ALA D CA 1
ATOM 7447 C C . ALA D 1 225 ? -25.596 -38.495 18.119 1.00 13.19 555 ALA D C 1
ATOM 7448 O O . ALA D 1 225 ? -25.289 -39.539 18.740 1.00 12.90 555 ALA D O 1
ATOM 7450 N N . THR D 1 226 ? -26.482 -37.602 18.545 1.00 11.83 556 THR D N 1
ATOM 7451 C CA . THR D 1 226 ? -27.363 -37.887 19.682 1.00 1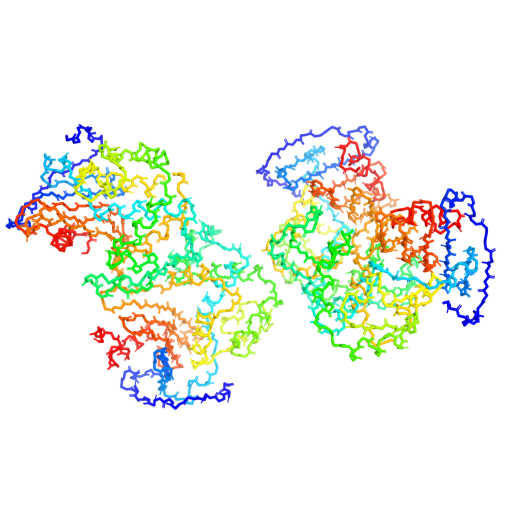3.45 556 THR D CA 1
ATOM 7452 C C . THR D 1 226 ? -28.774 -37.841 19.145 1.00 14.71 556 THR D C 1
ATOM 7453 O O . THR D 1 226 ? -29.109 -36.972 18.321 1.00 13.69 556 THR D O 1
ATOM 7457 N N . HIS D 1 227 ? -29.578 -38.817 19.565 1.00 14.16 557 HIS D N 1
ATOM 7458 C CA . HIS D 1 227 ? -30.985 -38.833 19.204 1.00 14.79 557 HIS D CA 1
ATOM 7459 C C . HIS D 1 227 ? -31.783 -38.863 20.498 1.00 15.84 557 HIS D C 1
ATOM 7460 O O . HIS D 1 227 ? -31.391 -39.583 21.444 1.00 15.81 557 HIS D O 1
ATOM 7467 N N . LEU D 1 228 ? -32.791 -37.998 20.605 1.00 13.31 558 LEU D N 1
ATOM 7468 C CA . LEU D 1 228 ? -33.703 -38.031 21.745 1.00 16.04 558 LEU D CA 1
ATOM 7469 C C . LEU D 1 228 ? -35.108 -38.442 21.288 1.00 18.33 558 LEU D C 1
ATOM 7470 O O . LEU D 1 228 ? -35.653 -37.878 20.320 1.00 16.27 558 LEU D O 1
ATOM 7475 N N . SER D 1 229 ? -35.736 -39.327 22.071 1.00 20.09 559 SER D N 1
ATOM 7476 C CA . SER D 1 229 ? -37.055 -39.838 21.769 1.00 22.84 559 SER D CA 1
ATOM 7477 C C . SER D 1 229 ? -38.124 -39.515 22.811 1.00 24.51 559 SER D C 1
ATOM 7478 O O . SER D 1 229 ? -39.311 -39.574 22.484 1.00 26.88 559 SER D O 1
ATOM 7481 N N . ASP D 1 230 ? -37.713 -39.188 24.043 1.00 24.98 560 ASP D N 1
ATOM 7482 C CA . ASP D 1 230 ? -38.627 -38.863 25.144 1.00 27.14 560 ASP D CA 1
ATOM 7483 C C . ASP D 1 230 ? -38.010 -37.855 26.114 1.00 27.20 560 ASP D C 1
ATOM 7484 O O . ASP D 1 230 ? -36.797 -37.683 26.128 1.00 26.70 560 ASP D O 1
ATOM 7486 N N . GLY D 1 231 ? -38.849 -37.268 26.975 1.00 27.04 561 GLY D N 1
ATOM 7487 C CA . GLY D 1 231 ? -38.419 -36.277 27.961 1.00 27.13 561 GLY D CA 1
ATOM 7488 C C . GLY D 1 231 ? -38.771 -34.927 27.347 1.00 27.53 561 GLY D C 1
ATOM 7489 O O . GLY D 1 231 ? -39.965 -34.628 27.149 1.00 28.07 561 GLY D O 1
ATOM 7490 N N . LYS D 1 232 ? -37.736 -34.150 27.009 1.00 26.11 562 LYS D N 1
ATOM 7491 C CA . LYS D 1 232 ? -37.882 -32.879 26.282 1.00 24.47 562 LYS D CA 1
ATOM 7492 C C . LYS D 1 232 ? -36.965 -33.150 25.039 1.00 22.32 562 LYS D C 1
ATOM 7493 O O . LYS D 1 232 ? -35.813 -32.744 24.999 1.00 23.01 562 LYS D O 1
ATOM 7495 N N . PRO D 1 233 ? -37.455 -33.937 24.059 1.00 21.65 563 PRO D N 1
ATOM 7496 C CA . PRO D 1 233 ? -36.637 -34.253 22.880 1.00 20.77 563 PRO D CA 1
ATOM 7497 C C . PRO D 1 233 ? -36.504 -33.250 21.757 1.00 19.10 563 PRO D C 1
ATOM 7498 O O . PRO D 1 233 ? -36.976 -33.472 20.650 1.00 19.02 563 PRO D O 1
ATOM 7502 N N . SER D 1 234 ? -35.843 -32.151 22.060 1.00 18.09 564 SER D N 1
ATOM 7503 C CA . SER D 1 234 ? -35.599 -31.104 21.066 1.00 18.07 564 SER D CA 1
ATOM 7504 C C . SER D 1 234 ? -34.165 -31.244 20.520 1.00 17.12 564 SER D C 1
ATOM 7505 O O . SER D 1 234 ? -33.296 -31.917 21.136 1.00 18.62 564 SER D O 1
ATOM 7508 N N . GLY D 1 235 ? -33.882 -30.537 19.434 1.00 14.62 565 GLY D N 1
ATOM 7509 C CA . GLY D 1 235 ? -32.527 -30.519 18.854 1.00 14.91 565 GLY D CA 1
ATOM 7510 C C . GLY D 1 235 ? -31.625 -29.777 19.836 1.00 16.27 565 GLY D C 1
ATOM 7511 O O . GLY D 1 235 ? -30.458 -30.107 20.019 1.00 14.24 565 GLY D O 1
ATOM 7512 N N . LYS D 1 236 ? -32.224 -28.823 20.541 1.00 17.06 566 LYS D N 1
ATOM 7513 C CA . LYS D 1 236 ? -31.502 -28.000 21.530 1.00 18.78 566 LYS D CA 1
ATOM 7514 C C . LYS D 1 236 ? -30.960 -28.851 22.651 1.00 16.79 566 LYS D C 1
ATOM 7515 O O . LYS D 1 236 ? -29.787 -28.752 23.029 1.00 17.24 566 LYS D O 1
ATOM 7517 N N . ASN D 1 237 ? -31.792 -29.758 23.105 1.00 18.81 567 ASN D N 1
ATOM 7518 C CA . ASN D 1 237 ? -31.370 -30.642 24.184 1.00 19.22 567 ASN D CA 1
ATOM 7519 C C . ASN D 1 237 ? -30.441 -31.697 23.674 1.00 18.37 567 ASN D C 1
ATOM 7520 O O . ASN D 1 237 ? -29.544 -32.133 24.408 1.00 17.53 567 ASN D O 1
ATOM 7525 N N . ALA D 1 238 ? -30.641 -32.146 22.435 1.00 15.20 568 ALA D N 1
ATOM 7526 C CA . ALA D 1 238 ? -29.702 -33.166 21.905 1.00 16.09 568 ALA D CA 1
ATOM 7527 C C . ALA D 1 238 ? -28.305 -32.585 21.765 1.00 16.08 568 ALA D C 1
ATOM 7528 O O . ALA D 1 238 ? -27.297 -33.270 22.001 1.00 14.30 568 ALA D O 1
ATOM 7530 N N . GLU D 1 239 ? -28.263 -31.282 21.441 1.00 17.08 569 GLU D N 1
ATOM 7531 C CA . GLU D 1 239 ? -26.989 -30.603 21.291 1.00 17.53 569 GLU D CA 1
ATOM 7532 C C . GLU D 1 239 ? -26.282 -30.450 22.659 1.00 18.05 569 GLU D C 1
ATOM 7533 O O . GLU D 1 239 ? -25.078 -30.686 22.763 1.00 17.98 569 GLU D O 1
ATOM 7539 N N . LEU D 1 240 ? -27.042 -30.079 23.678 1.00 18.09 570 LEU D N 1
ATOM 7540 C CA . LEU D 1 240 ? -26.477 -29.884 25.038 1.00 20.34 570 LEU D CA 1
ATOM 7541 C C . LEU D 1 240 ? -25.931 -31.205 25.588 1.00 19.54 570 LEU D C 1
ATOM 7542 O O . LEU D 1 240 ? -24.779 -31.270 26.100 1.00 19.84 570 LEU D O 1
ATOM 7547 N N . ILE D 1 241 ? -26.720 -32.263 25.383 1.00 17.33 571 ILE D N 1
ATOM 7548 C CA . ILE D 1 241 ? -26.333 -33.632 25.812 1.00 17.33 571 ILE D CA 1
ATOM 7549 C C . ILE D 1 241 ? -25.075 -34.087 25.086 1.00 17.78 571 ILE D C 1
ATOM 7550 O O . ILE D 1 241 ? -24.137 -34.601 25.712 1.00 17.49 571 ILE D O 1
ATOM 7555 N N . SER D 1 242 ? -25.005 -33.839 23.779 1.00 17.49 572 SER D N 1
ATOM 7556 C CA . SER D 1 242 ? -23.829 -34.183 22.995 1.00 18.24 572 SER D CA 1
ATOM 7557 C C . SER D 1 242 ? -22.582 -33.467 23.530 1.00 18.89 572 SER D C 1
ATOM 7558 O O . SER D 1 242 ? -21.506 -34.079 23.694 1.00 17.30 572 SER D O 1
ATOM 7561 N N . GLU D 1 243 ? -22.721 -32.159 23.746 1.00 19.78 573 GLU D N 1
ATOM 7562 C CA . GLU D 1 243 ? -21.597 -31.384 24.259 1.00 21.18 573 GLU D CA 1
ATOM 7563 C C . GLU D 1 243 ? -21.124 -31.836 25.656 1.00 20.62 573 GLU D C 1
ATOM 7564 O O . GLU D 1 243 ? -19.899 -31.954 25.874 1.00 21.68 573 GLU D O 1
ATOM 7570 N N . LYS D 1 244 ? -22.069 -32.237 26.502 1.00 20.54 574 LYS D N 1
ATOM 7571 C CA . LYS D 1 244 ? -21.754 -32.740 27.864 1.00 20.17 574 LYS D CA 1
ATOM 7572 C C . LYS D 1 244 ? -21.014 -34.085 27.751 1.00 19.23 574 LYS D C 1
ATOM 7573 O O . LYS D 1 244 ? -20.022 -34.353 28.481 1.00 19.21 574 LYS D O 1
ATOM 7575 N N . ILE D 1 245 ? -21.501 -34.959 26.879 1.00 18.19 575 ILE D N 1
ATOM 7576 C CA . ILE D 1 245 ? -20.839 -36.265 26.679 1.00 18.83 575 ILE D CA 1
ATOM 7577 C C . ILE D 1 245 ? -19.431 -36.153 26.090 1.00 19.80 575 ILE D C 1
ATOM 7578 O O . ILE D 1 245 ? -18.466 -36.739 26.600 1.00 20.97 575 ILE D O 1
ATOM 7583 N N . LEU D 1 246 ? -19.285 -35.318 25.064 1.00 19.58 576 LEU D N 1
ATOM 7584 C CA . LEU D 1 246 ? -17.995 -35.107 24.422 1.00 18.81 576 LEU D CA 1
ATOM 7585 C C . LEU D 1 246 ? -16.951 -34.498 25.393 1.00 18.47 576 LEU D C 1
ATOM 7586 O O . LEU D 1 246 ? -15.792 -34.931 25.435 1.00 19.99 576 LEU D O 1
ATOM 7591 N N . LYS D 1 247 ? -17.411 -33.623 26.272 1.00 18.49 577 LYS D N 1
ATOM 7592 C CA . LYS D 1 247 ? -16.561 -33.008 27.304 1.00 19.98 577 LYS D CA 1
ATOM 7593 C C . LYS D 1 247 ? -16.134 -34.071 28.327 1.00 23.38 577 LYS D C 1
ATOM 7594 O O . LYS D 1 247 ? -14.940 -34.180 28.678 1.00 23.09 577 LYS D O 1
ATOM 7596 N N . GLU D 1 248 ? -17.100 -34.865 28.788 1.00 24.79 578 GLU D N 1
ATOM 7597 C CA . GLU D 1 248 ? -16.845 -35.928 29.758 1.00 28.75 578 GLU D CA 1
ATOM 7598 C C . GLU D 1 248 ? -15.899 -37.015 29.222 1.00 27.98 578 GLU D C 1
ATOM 7599 O O . GLU D 1 248 ? -15.044 -37.524 29.975 1.00 28.69 578 GLU D O 1
ATOM 7605 N N . MET D 1 249 ? -15.984 -37.310 27.925 1.00 26.79 579 MET D N 1
ATOM 7606 C CA . MET D 1 249 ? -15.128 -38.324 27.320 1.00 27.24 579 MET D CA 1
ATOM 7607 C C . MET D 1 249 ? -13.732 -37.814 26.983 1.00 28.43 579 MET D C 1
ATOM 7608 O O . MET D 1 249 ? -12.885 -38.567 26.494 1.00 30.02 579 MET D O 1
ATOM 7613 N N . GLY D 1 250 ? -13.506 -36.521 27.227 1.00 29.84 580 GLY D N 1
ATOM 7614 C CA . GLY D 1 250 ? -12.209 -35.918 26.947 1.00 30.82 580 GLY D CA 1
ATOM 7615 C C . GLY D 1 250 ? -11.987 -35.455 25.523 1.00 30.83 580 GLY D C 1
ATOM 7616 O O . GLY D 1 250 ? -10.860 -35.106 25.159 1.00 33.00 580 GLY D O 1
ATOM 7617 N N . VAL D 1 251 ? -13.050 -35.367 24.727 1.00 30.48 581 VAL D N 1
ATOM 7618 C CA . VAL D 1 251 ? -12.936 -34.912 23.339 1.00 31.10 581 VAL D CA 1
ATOM 7619 C C . VAL D 1 251 ? -12.861 -33.371 23.242 1.00 32.34 581 VAL D C 1
ATOM 7620 O O . VAL D 1 251 ? -12.221 -32.852 22.337 1.00 32.49 581 VAL D O 1
ATOM 7624 N N . LEU D 1 252 ? -13.622 -32.660 24.074 1.00 33.85 582 LEU D N 1
ATOM 7625 C CA . LEU D 1 252 ? -13.627 -31.189 24.055 1.00 34.32 582 LEU D CA 1
ATOM 7626 C C . LEU D 1 252 ? -12.824 -30.596 25.204 1.00 36.59 582 LEU D C 1
ATOM 7627 O O . LEU D 1 252 ? -13.272 -30.817 26.362 1.00 37.72 582 LEU D O 1
#